Protein AF-A0A2N3V2U6-F1 (afdb_monomer_lite)

Organism: NCBI:txid1179743

InterPro domains:
  IPR002372 Pyrrolo-quinoline quinone repeat domain [PF13360] (75-292)
  IPR002372 Pyrrolo-quinoline quinone repeat domain [PF13360] (339-482)
  IPR002372 Pyrrolo-quinoline quinone repeat domain [PF13360] (602-836)
  IPR011042 Six-bladed beta-propeller, TolB-like [G3DSA:2.120.10.30] (537-797)
  IPR011047 Quinoprotein alcohol dehydrogenase-like superfamily [SSF50998] (42-506)
  IPR015943 WD40/YVTN repeat-like-containing domain superfamily [G3DSA:2.130.10.10] (16-207)
  IPR015943 WD40/YVTN repeat-like-containing domain superfamily [G3DSA:2.130.10.10] (208-458)
  IPR026444 Secretion system, C-terminal sorting domain [PF18962] (1157-1236)
  IPR026444 Secretion system, C-terminal sorting domain [TIGR04183] (1158-1235)
  IPR052918 Motility and Chemotaxis Regulatory Protein [PTHR35580] (22-323)

Structure (mmCIF, N/CA/C/O backbone):
data_AF-A0A2N3V2U6-F1
#
_entry.id   AF-A0A2N3V2U6-F1
#
loop_
_atom_site.group_PDB
_atom_site.id
_atom_site.type_symbol
_atom_site.label_atom_id
_atom_site.label_alt_id
_atom_site.label_comp_id
_atom_site.label_asym_id
_atom_site.label_entity_id
_atom_site.label_seq_id
_atom_site.pdbx_PDB_ins_code
_atom_site.Cartn_x
_atom_site.Cartn_y
_atom_site.Cartn_z
_atom_site.occupancy
_atom_site.B_iso_or_equiv
_atom_site.auth_seq_id
_atom_site.auth_comp_id
_atom_site.auth_asym_id
_atom_site.auth_atom_id
_atom_site.pdbx_PDB_model_num
ATOM 1 N N . MET A 1 1 ? -35.765 56.836 49.026 1.00 32.47 1 MET A N 1
ATOM 2 C CA . MET A 1 1 ? -34.839 57.754 48.319 1.00 32.47 1 MET A CA 1
ATOM 3 C C . MET A 1 1 ? -33.421 57.190 48.395 1.00 32.47 1 MET A C 1
ATOM 5 O O . MET A 1 1 ? -33.052 56.755 49.470 1.00 32.47 1 MET A O 1
ATOM 9 N N . ARG A 1 2 ? -32.666 57.243 47.285 1.00 30.83 2 ARG A N 1
ATOM 10 C CA . ARG A 1 2 ? -31.188 57.360 47.174 1.00 30.83 2 ARG A CA 1
ATOM 11 C C . ARG A 1 2 ? -30.235 56.542 48.094 1.00 30.83 2 ARG A C 1
ATOM 13 O O . ARG A 1 2 ? -29.967 56.979 49.200 1.00 30.83 2 ARG A O 1
ATOM 20 N N . THR A 1 3 ? -29.553 55.554 47.476 1.00 34.44 3 THR A N 1
ATOM 21 C CA . THR A 1 3 ? -28.070 55.298 47.456 1.00 34.44 3 THR A CA 1
ATOM 22 C C . THR A 1 3 ? -27.286 55.060 48.774 1.00 34.44 3 THR A C 1
ATOM 24 O O . THR A 1 3 ? -27.563 55.706 49.770 1.00 34.44 3 THR A O 1
ATOM 27 N N . LYS A 1 4 ? -26.223 54.229 48.843 1.00 34.62 4 LYS A N 1
ATOM 28 C CA . LYS A 1 4 ? -25.172 53.867 47.848 1.00 34.62 4 LYS A CA 1
ATOM 29 C C . LYS A 1 4 ? -24.640 52.411 47.976 1.00 34.62 4 LYS A C 1
ATOM 31 O O . LYS A 1 4 ? -24.655 51.876 49.071 1.00 34.62 4 LYS A O 1
ATOM 36 N N . LEU A 1 5 ? -24.094 51.900 46.854 1.00 33.00 5 LEU A N 1
ATOM 37 C CA . LEU A 1 5 ? -22.935 50.986 46.625 1.00 33.00 5 LEU A CA 1
ATOM 38 C C . LEU A 1 5 ? -22.566 49.916 47.685 1.00 33.00 5 LEU A C 1
ATOM 40 O O . LEU A 1 5 ? -22.300 50.243 48.834 1.00 33.00 5 LEU A O 1
ATOM 44 N N . LEU A 1 6 ? -22.337 48.661 47.271 1.00 26.27 6 LEU A N 1
ATOM 45 C CA . LEU A 1 6 ? -21.017 48.215 46.767 1.00 26.27 6 LEU A CA 1
ATOM 46 C C . LEU A 1 6 ? -21.095 47.229 45.572 1.00 26.27 6 LEU A C 1
ATOM 48 O O . LEU A 1 6 ? -22.148 46.660 45.306 1.00 26.27 6 LEU A O 1
ATOM 52 N N . TYR A 1 7 ? -19.977 47.042 44.858 1.00 30.38 7 TYR A N 1
ATOM 53 C CA . TYR A 1 7 ? -19.831 46.129 43.707 1.00 30.38 7 TYR A CA 1
ATOM 54 C C . TYR A 1 7 ? -19.335 44.732 44.120 1.00 30.38 7 TYR A C 1
ATOM 56 O O . TYR A 1 7 ? -18.479 44.624 44.995 1.00 30.38 7 TYR A O 1
ATOM 64 N N . ALA A 1 8 ? -19.755 43.705 43.377 1.00 27.91 8 ALA A N 1
ATOM 65 C CA . ALA A 1 8 ? -18.976 42.490 43.123 1.00 27.91 8 ALA A CA 1
ATOM 66 C C . ALA A 1 8 ? -19.358 41.938 41.736 1.00 27.91 8 ALA A C 1
ATOM 68 O O . ALA A 1 8 ? -20.542 41.790 41.440 1.00 27.91 8 ALA A O 1
ATOM 69 N N . ILE A 1 9 ? -18.366 41.679 40.880 1.00 31.41 9 ILE A N 1
ATOM 70 C CA . ILE A 1 9 ? -18.543 41.028 39.571 1.00 31.41 9 ILE A CA 1
ATOM 71 C C . ILE A 1 9 ? -18.259 39.539 39.765 1.00 31.41 9 ILE A C 1
ATOM 73 O O . ILE A 1 9 ? -17.283 39.194 40.430 1.00 31.41 9 ILE A O 1
ATOM 77 N N . LEU A 1 10 ? -19.091 38.670 39.193 1.00 28.92 10 LEU A N 1
ATOM 78 C CA . LEU A 1 10 ? -18.925 37.220 39.280 1.00 28.92 10 LEU A CA 1
ATOM 79 C C . LEU A 1 10 ? -18.658 36.676 37.872 1.00 28.92 10 LEU A C 1
ATOM 81 O O . LEU A 1 10 ? -19.536 36.697 37.013 1.00 28.92 10 LEU A O 1
ATOM 85 N N . LEU A 1 11 ? -17.407 36.278 37.632 1.00 30.20 11 LEU A N 1
ATOM 86 C CA . LEU A 1 11 ? -16.951 35.691 36.373 1.00 30.20 11 LEU A CA 1
ATOM 87 C C . LEU A 1 11 ? -17.490 34.263 36.230 1.00 30.20 11 LEU A C 1
ATOM 89 O O . LEU A 1 11 ? -17.385 33.463 37.159 1.00 30.20 11 LEU A O 1
ATOM 93 N N . LEU A 1 12 ? -18.024 33.947 35.051 1.00 33.03 12 LEU A N 1
ATOM 94 C CA . LEU A 1 12 ? -18.323 32.577 34.644 1.00 33.03 12 LEU A CA 1
ATOM 95 C C . LEU A 1 12 ? -17.050 31.944 34.076 1.00 33.03 12 LEU A C 1
ATOM 97 O O . LEU A 1 12 ? -16.563 32.376 33.035 1.00 33.03 12 LEU A O 1
ATOM 101 N N . TYR A 1 13 ? -16.539 30.915 34.750 1.00 27.66 13 TYR A N 1
ATOM 102 C CA . TYR A 1 13 ? -15.592 29.972 34.156 1.00 27.66 13 TYR A CA 1
ATOM 103 C C . TYR A 1 13 ? -16.374 28.885 33.404 1.00 27.66 13 TYR A C 1
ATOM 105 O O . TYR A 1 13 ? -17.252 28.264 34.012 1.00 27.66 13 TYR A O 1
ATOM 113 N N . PRO A 1 14 ? -16.050 28.592 32.134 1.00 33.12 14 PRO A N 1
ATOM 114 C CA . PRO A 1 14 ? -16.357 27.299 31.541 1.00 33.12 14 PRO A CA 1
ATOM 115 C C . PRO A 1 14 ? -15.499 26.228 32.228 1.00 33.12 14 PRO A C 1
ATOM 117 O O . PRO A 1 14 ? -14.297 26.419 32.409 1.00 33.12 14 PRO A O 1
ATOM 120 N N . PHE A 1 15 ? -16.096 25.094 32.590 1.00 29.28 15 PHE A N 1
ATOM 121 C CA . PHE A 1 15 ? -15.327 23.887 32.891 1.00 29.28 15 PHE A CA 1
ATOM 122 C C . PHE A 1 15 ? -14.980 23.210 31.563 1.00 29.28 15 PHE A C 1
ATOM 124 O O . PHE A 1 15 ? -15.815 22.510 30.994 1.00 29.28 15 PHE A O 1
ATOM 131 N N . SER A 1 16 ? -13.761 23.423 31.067 1.00 28.36 16 SER A N 1
ATOM 132 C CA . SER A 1 16 ? -13.222 22.612 29.976 1.00 28.36 16 SER A CA 1
ATOM 133 C C . SER A 1 16 ? -12.983 21.195 30.493 1.00 28.36 16 SER A C 1
ATOM 135 O O . SER A 1 16 ? -12.121 20.978 31.345 1.00 28.36 16 SER A O 1
ATOM 137 N N . ILE A 1 17 ? -13.756 20.231 29.996 1.00 29.88 17 ILE A N 1
ATOM 138 C CA . ILE A 1 17 ? -13.429 18.813 30.149 1.00 29.88 17 ILE A CA 1
ATOM 139 C C . ILE A 1 17 ? -12.350 18.523 29.109 1.00 29.88 17 ILE A C 1
ATOM 141 O O . ILE A 1 17 ? -12.612 18.630 27.915 1.00 29.88 17 ILE A O 1
ATOM 145 N N . ALA A 1 18 ? -11.138 18.200 29.558 1.00 30.19 18 ALA A N 1
ATOM 146 C CA . ALA A 1 18 ? -10.082 17.758 28.658 1.00 30.19 18 ALA A CA 1
ATOM 147 C C . ALA A 1 18 ? -10.490 16.417 28.031 1.00 30.19 18 ALA A C 1
ATOM 149 O O . ALA A 1 18 ? -10.764 15.456 28.756 1.00 30.19 18 ALA A O 1
ATOM 150 N N . ALA A 1 19 ? -10.537 16.356 26.700 1.00 30.28 19 ALA A N 1
ATOM 151 C CA . ALA A 1 19 ? -10.634 15.087 25.995 1.00 30.28 19 ALA A CA 1
ATOM 152 C C . ALA A 1 19 ? -9.343 14.300 26.248 1.00 30.28 19 ALA A C 1
ATOM 154 O O . ALA A 1 19 ? -8.246 14.840 26.110 1.00 30.28 19 ALA A O 1
ATOM 155 N N . LEU A 1 20 ? -9.463 13.038 26.656 1.00 35.00 20 LEU A N 1
ATOM 156 C CA . LEU A 1 20 ? -8.298 12.176 26.792 1.00 35.00 20 LEU A CA 1
ATOM 157 C C . LEU A 1 20 ? -7.776 11.828 25.401 1.00 35.00 20 LEU A C 1
ATOM 159 O O . LEU A 1 20 ? -8.516 11.317 24.564 1.00 35.00 20 LEU A O 1
ATOM 163 N N . ALA A 1 21 ? -6.489 12.097 25.207 1.00 39.59 21 ALA A N 1
ATOM 164 C CA . ALA A 1 21 ? -5.657 11.530 24.161 1.00 39.59 21 ALA A CA 1
ATOM 165 C C . ALA A 1 21 ? -5.968 10.039 23.970 1.00 39.59 21 ALA A C 1
ATOM 167 O O . ALA A 1 21 ? -5.647 9.221 24.832 1.00 39.59 21 ALA A O 1
ATOM 168 N N . GLN A 1 22 ? -6.655 9.709 22.879 1.00 54.91 22 GLN A N 1
ATOM 169 C CA . GLN A 1 22 ? -7.176 8.368 22.668 1.00 54.91 22 GLN A CA 1
ATOM 170 C C . GLN A 1 22 ? -6.074 7.492 22.076 1.00 54.91 22 GLN A C 1
ATOM 172 O O . GLN A 1 22 ? -5.591 7.785 20.993 1.00 54.91 22 GLN A O 1
ATOM 177 N N . GLN A 1 23 ? -5.663 6.495 22.862 1.00 54.84 23 GLN A N 1
ATOM 178 C CA . GLN A 1 23 ? -4.362 5.823 22.816 1.00 54.84 23 GLN A CA 1
ATOM 179 C C . GLN A 1 23 ? -4.480 4.310 22.548 1.00 54.84 23 GLN A C 1
ATOM 181 O O . GLN A 1 23 ? -5.476 3.701 22.939 1.00 54.84 23 GLN A O 1
ATOM 186 N N . PRO A 1 24 ? -3.441 3.655 22.012 1.00 66.06 24 PRO A N 1
ATOM 187 C CA . PRO A 1 24 ? -3.472 2.249 21.633 1.00 66.06 24 PRO A CA 1
ATOM 188 C C . PRO A 1 24 ? -2.778 1.289 22.653 1.00 66.06 24 PRO A C 1
ATOM 190 O O . PRO A 1 24 ? -1.621 1.509 22.982 1.00 66.06 24 PRO A O 1
ATOM 193 N N . THR A 1 25 ? -3.408 0.177 23.129 1.00 71.94 25 THR A N 1
ATOM 194 C CA . THR A 1 25 ? -2.776 -0.924 23.951 1.00 71.94 25 THR A CA 1
ATOM 195 C C . THR A 1 25 ? -3.324 -2.378 23.697 1.00 71.94 25 THR A C 1
ATOM 197 O O . THR A 1 25 ? -4.489 -2.521 23.344 1.00 71.94 25 THR A O 1
ATOM 200 N N . LEU A 1 26 ? -2.493 -3.431 23.887 1.00 73.00 26 LEU A N 1
ATOM 201 C CA . LEU A 1 26 ? -2.241 -4.643 23.035 1.00 73.00 26 LEU A CA 1
ATOM 202 C C . LEU A 1 26 ? -2.974 -6.026 23.242 1.00 73.00 26 LEU A C 1
ATOM 204 O O . LEU A 1 26 ? -3.351 -6.357 24.363 1.00 73.00 26 LEU A O 1
ATOM 208 N N . GLU A 1 27 ? -3.008 -6.870 22.173 1.00 67.12 27 GLU A N 1
ATOM 209 C CA . GLU A 1 27 ? -3.301 -8.338 22.035 1.00 67.12 27 GLU A CA 1
ATOM 210 C C . GLU A 1 27 ? -2.252 -9.173 21.167 1.00 67.12 27 GLU A C 1
ATOM 212 O O . GLU A 1 27 ? -1.100 -9.268 21.588 1.00 67.12 27 GLU A O 1
ATOM 217 N N . TRP A 1 28 ? -2.593 -9.844 20.027 1.00 69.81 28 TRP A N 1
ATOM 218 C CA . TRP A 1 28 ? -1.894 -11.038 19.398 1.00 69.81 28 TRP A CA 1
ATOM 219 C C . TRP A 1 28 ? -1.061 -10.826 18.071 1.00 69.81 28 TRP A C 1
ATOM 221 O O . TRP A 1 28 ? -0.651 -9.707 17.878 1.00 69.81 28 TRP A O 1
ATOM 231 N N . ALA A 1 29 ? -0.612 -11.829 17.256 1.00 71.00 29 ALA A N 1
ATOM 232 C CA . ALA A 1 29 ? 0.857 -12.025 17.032 1.00 71.00 29 ALA A CA 1
ATOM 233 C C . ALA A 1 29 ? 1.456 -12.966 15.876 1.00 71.00 29 ALA A C 1
ATOM 235 O O . ALA A 1 29 ? 0.794 -13.930 15.509 1.00 71.00 29 ALA A O 1
ATOM 236 N N . LYS A 1 30 ? 2.733 -12.818 15.382 1.00 78.06 30 LYS A N 1
ATOM 237 C CA . LYS A 1 30 ? 3.588 -13.783 14.537 1.00 78.06 30 LYS A CA 1
ATOM 238 C C . LYS A 1 30 ? 5.146 -14.172 15.060 1.00 78.06 30 LYS A C 1
ATOM 240 O O . LYS A 1 30 ? 5.658 -13.149 15.484 1.00 78.06 30 LYS A O 1
ATOM 245 N N . SER A 1 31 ? 6.026 -15.305 15.292 1.00 69.75 31 SER A N 1
ATOM 246 C CA . SER A 1 31 ? 6.565 -16.862 15.319 1.00 69.75 31 SER A CA 1
ATOM 247 C C . SER A 1 31 ? 6.889 -18.058 14.148 1.00 69.75 31 SER A C 1
ATOM 249 O O . SER A 1 31 ? 7.080 -19.174 14.626 1.00 69.75 31 SER A O 1
ATOM 251 N N . TYR A 1 32 ? 6.848 -17.908 12.750 1.00 70.19 32 TYR A N 1
ATOM 252 C CA . TYR A 1 32 ? 6.588 -18.583 11.318 1.00 70.19 32 TYR A CA 1
ATOM 253 C C . TYR A 1 32 ? 7.776 -18.104 10.161 1.00 70.19 32 TYR A C 1
ATOM 255 O O . TYR A 1 32 ? 7.405 -17.260 9.347 1.00 70.19 32 TYR A O 1
ATOM 263 N N . GLU A 1 33 ? 9.065 -18.561 9.882 1.00 65.25 33 GLU A N 1
ATOM 264 C CA . GLU A 1 33 ? 10.047 -18.044 8.760 1.00 65.25 33 GLU A CA 1
ATOM 265 C C . GLU A 1 33 ? 10.542 -19.062 7.609 1.00 65.25 33 GLU A C 1
ATOM 267 O O . GLU A 1 33 ? 9.685 -19.719 7.008 1.00 65.25 33 GLU A O 1
ATOM 272 N N . GLY A 1 34 ? 11.868 -19.155 7.216 1.00 57.78 34 GLY A N 1
ATOM 273 C CA . GLY A 1 34 ? 12.593 -19.916 6.118 1.00 57.78 34 GLY A CA 1
ATOM 274 C C . GLY A 1 34 ? 13.482 -21.196 6.436 1.00 57.78 34 GLY A C 1
ATOM 275 O O . GLY A 1 34 ? 13.294 -21.750 7.496 1.00 57.78 34 GLY A O 1
ATOM 276 N N . VAL A 1 35 ? 14.448 -21.689 5.580 1.00 49.59 35 VAL A N 1
ATOM 277 C CA . VAL A 1 35 ? 15.448 -22.868 5.590 1.00 49.59 35 VAL A CA 1
ATOM 278 C C . VAL A 1 35 ? 17.100 -22.792 5.529 1.00 49.59 35 VAL A C 1
ATOM 280 O O . VAL A 1 35 ? 17.682 -23.790 5.941 1.00 49.59 35 VAL A O 1
ATOM 283 N N . SER A 1 36 ? 17.932 -21.767 5.120 1.00 53.72 36 SER A N 1
ATOM 284 C CA . SER A 1 36 ? 19.417 -21.447 5.417 1.00 53.72 36 SER A CA 1
ATOM 285 C C . SER A 1 36 ? 19.974 -19.922 5.361 1.00 53.72 36 SER A C 1
ATOM 287 O O . SER A 1 36 ? 19.625 -19.196 4.449 1.00 53.72 36 SER A O 1
ATOM 289 N N . THR A 1 37 ? 20.797 -19.370 6.312 1.00 49.12 37 THR A N 1
ATOM 290 C CA . THR A 1 37 ? 20.659 -17.991 6.993 1.00 49.12 37 THR A CA 1
ATOM 291 C C . THR A 1 37 ? 21.522 -16.726 6.529 1.00 49.12 37 THR A C 1
ATOM 293 O O . THR A 1 37 ? 22.586 -16.528 7.126 1.00 49.12 37 THR A O 1
ATOM 296 N N . THR A 1 38 ? 21.125 -15.776 5.628 1.00 61.03 38 THR A N 1
ATOM 297 C CA . THR A 1 38 ? 21.815 -14.426 5.432 1.00 61.03 38 THR A CA 1
ATOM 298 C C . THR A 1 38 ? 20.922 -13.196 5.043 1.00 61.03 38 THR A C 1
ATOM 300 O O . THR A 1 38 ? 19.708 -13.319 5.153 1.00 61.03 38 THR A O 1
ATOM 303 N N . HIS A 1 39 ? 21.519 -11.999 4.761 1.00 67.94 39 HIS A N 1
ATOM 304 C CA . HIS A 1 39 ? 21.010 -10.595 4.915 1.00 67.94 39 HIS A CA 1
ATOM 305 C C . HIS A 1 39 ? 19.947 -10.057 3.954 1.00 67.94 39 HIS A C 1
ATOM 307 O O . HIS A 1 39 ? 20.121 -10.133 2.745 1.00 67.94 39 HIS A O 1
ATOM 313 N N . ASP A 1 40 ? 18.973 -9.295 4.447 1.00 66.94 40 ASP A N 1
ATOM 314 C CA . ASP A 1 40 ? 17.716 -9.354 3.730 1.00 66.94 40 ASP A CA 1
ATOM 315 C C . ASP A 1 40 ? 16.849 -8.101 3.705 1.00 66.94 40 ASP A C 1
ATOM 317 O O . ASP A 1 40 ? 15.816 -8.074 4.323 1.00 66.94 40 ASP A O 1
ATOM 321 N N . TYR A 1 41 ? 17.158 -7.103 2.888 1.00 70.38 41 TYR A N 1
ATOM 322 C CA . TYR A 1 41 ? 16.619 -5.734 2.956 1.00 70.38 41 TYR A CA 1
ATOM 323 C C . TYR A 1 41 ? 15.116 -5.459 2.720 1.00 70.38 41 TYR A C 1
ATOM 325 O O . TYR A 1 41 ? 14.697 -4.354 3.035 1.00 70.38 41 TYR A O 1
ATOM 333 N N . ALA A 1 42 ? 14.303 -6.421 2.291 1.00 63.53 42 ALA A N 1
ATOM 334 C CA . ALA A 1 42 ? 12.983 -6.710 2.875 1.00 63.53 42 ALA A CA 1
ATOM 335 C C . ALA A 1 42 ? 11.690 -6.016 2.480 1.00 63.53 42 ALA A C 1
ATOM 337 O O . ALA A 1 42 ? 10.860 -5.608 3.292 1.00 63.53 42 ALA A O 1
ATOM 338 N N . LYS A 1 43 ? 11.437 -5.910 1.202 1.00 64.38 43 LYS A N 1
ATOM 339 C CA . LYS A 1 43 ? 10.637 -4.798 0.761 1.00 64.38 43 LYS A CA 1
ATOM 340 C C . LYS A 1 43 ? 9.202 -5.218 0.352 1.00 64.38 43 LYS A C 1
ATOM 342 O O . LYS A 1 43 ? 9.000 -5.433 -0.833 1.00 64.38 43 LYS A O 1
ATOM 347 N N . ALA A 1 44 ? 8.273 -5.233 1.354 1.00 63.84 44 ALA A N 1
ATOM 348 C CA . ALA A 1 44 ? 6.789 -4.958 1.379 1.00 63.84 44 ALA A CA 1
ATOM 349 C C . ALA A 1 44 ? 5.593 -5.986 1.230 1.00 63.84 44 ALA A C 1
ATOM 351 O O . ALA A 1 44 ? 5.734 -7.122 0.855 1.00 63.84 44 ALA A O 1
ATOM 352 N N . ILE A 1 45 ? 4.361 -5.527 1.551 1.00 61.62 45 ILE A N 1
ATOM 353 C CA . ILE A 1 45 ? 2.934 -6.051 1.734 1.00 61.62 45 ILE A CA 1
ATOM 354 C C . ILE A 1 45 ? 2.091 -6.942 0.704 1.00 61.62 45 ILE A C 1
ATOM 356 O O . ILE A 1 45 ? 2.598 -7.970 0.266 1.00 61.62 45 ILE A O 1
ATOM 360 N N . ALA A 1 46 ? 0.744 -6.792 0.420 1.00 65.81 46 ALA A N 1
ATOM 361 C CA . ALA A 1 46 ? 0.007 -5.793 -0.449 1.00 65.81 46 ALA A CA 1
ATOM 362 C C . ALA A 1 46 ? -1.544 -5.875 -0.605 1.00 65.81 46 ALA A C 1
ATOM 364 O O . ALA A 1 46 ? -2.013 -6.936 -0.982 1.00 65.81 46 ALA A O 1
ATOM 365 N N . VAL A 1 47 ? -2.305 -4.790 -0.349 1.00 60.53 47 VAL A N 1
ATOM 366 C CA . VAL A 1 47 ? -3.700 -4.729 0.209 1.00 60.53 47 VAL A CA 1
ATOM 367 C C . VAL A 1 47 ? -4.866 -4.967 -0.775 1.00 60.53 47 VAL A C 1
ATOM 369 O O . VAL A 1 47 ? -4.552 -5.322 -1.890 1.00 60.53 47 VAL A O 1
ATOM 372 N N . ASP A 1 48 ? -6.147 -5.012 -0.338 1.00 51.16 48 ASP A N 1
ATOM 373 C CA . ASP A 1 48 ? -7.329 -5.586 -1.045 1.00 51.16 48 ASP A CA 1
ATOM 374 C C . ASP A 1 48 ? -8.642 -5.378 -0.205 1.00 51.16 48 ASP A C 1
ATOM 376 O O . ASP A 1 48 ? -8.618 -4.629 0.770 1.00 51.16 48 ASP A O 1
ATOM 380 N N . ALA A 1 49 ? -9.729 -6.111 -0.480 1.00 51.00 49 ALA A N 1
ATOM 381 C CA . ALA A 1 49 ? -10.984 -6.303 0.279 1.00 51.00 49 ALA A CA 1
ATOM 382 C C . ALA A 1 49 ? -10.861 -6.951 1.703 1.00 51.00 49 ALA A C 1
ATOM 384 O O . ALA A 1 49 ? -9.964 -6.645 2.450 1.00 51.00 49 ALA A O 1
ATOM 385 N N . GLN A 1 50 ? -11.744 -7.828 2.206 1.00 51.22 50 GLN A N 1
ATOM 386 C CA . GLN A 1 50 ? -11.969 -7.996 3.676 1.00 51.22 50 GLN A CA 1
ATOM 387 C C . GLN A 1 50 ? -10.879 -8.674 4.602 1.00 51.22 50 GLN A C 1
ATOM 389 O O . GLN A 1 50 ? -11.071 -9.799 5.078 1.00 51.22 50 GLN A O 1
ATOM 394 N N . GLY A 1 51 ? -9.793 -7.969 4.992 1.00 48.31 51 GLY A N 1
ATOM 395 C CA . GLY A 1 51 ? -8.914 -8.215 6.185 1.00 48.31 51 GLY A CA 1
ATOM 396 C C . GLY A 1 51 ? -7.394 -8.619 6.085 1.00 48.31 51 GLY A C 1
ATOM 397 O O . GLY A 1 51 ? -6.596 -8.165 6.913 1.00 48.31 51 GLY A O 1
ATOM 398 N N . ASN A 1 52 ? -7.027 -9.528 5.157 1.00 56.34 52 ASN A N 1
ATOM 399 C CA . ASN A 1 52 ? -5.856 -10.448 4.970 1.00 56.34 52 ASN A CA 1
ATOM 400 C C . ASN A 1 52 ? -4.491 -10.400 5.780 1.00 56.34 52 ASN A C 1
ATOM 402 O O . ASN A 1 52 ? -4.509 -10.915 6.894 1.00 56.34 52 ASN A O 1
ATOM 406 N N . SER A 1 53 ? -3.257 -10.107 5.273 1.00 52.31 53 SER A N 1
ATOM 407 C CA . SER A 1 53 ? -1.956 -10.565 5.937 1.00 52.31 53 SER A CA 1
ATOM 408 C C . SER A 1 53 ? -0.520 -10.785 5.263 1.00 52.31 53 SER A C 1
ATOM 410 O O . SER A 1 53 ? 0.371 -11.204 5.977 1.00 52.31 53 SER A O 1
ATOM 412 N N . TYR A 1 54 ? -0.185 -10.605 3.980 1.00 67.81 54 TYR A N 1
ATOM 413 C CA . TYR A 1 54 ? 1.011 -11.055 3.240 1.00 67.81 54 TYR A CA 1
ATOM 414 C C . TYR A 1 54 ? 2.291 -10.274 3.542 1.00 67.81 54 TYR A C 1
ATOM 416 O O . TYR A 1 54 ? 2.640 -9.275 2.927 1.00 67.81 54 TYR A O 1
ATOM 424 N N . VAL A 1 55 ? 3.079 -10.874 4.414 1.00 57.38 55 VAL A N 1
ATOM 425 C CA . VAL A 1 55 ? 4.295 -10.345 5.013 1.00 57.38 55 VAL A CA 1
ATOM 426 C C . VAL A 1 55 ? 5.622 -10.172 4.116 1.00 57.38 55 VAL A C 1
ATOM 428 O O . VAL A 1 55 ? 6.691 -10.397 4.669 1.00 57.38 55 VAL A O 1
ATOM 431 N N . LEU A 1 56 ? 5.661 -9.756 2.813 1.00 76.12 56 LEU A N 1
ATOM 432 C CA . LEU A 1 56 ? 6.754 -9.883 1.763 1.00 76.12 56 LEU A CA 1
ATOM 433 C C . LEU A 1 56 ? 8.079 -9.083 1.786 1.00 76.12 56 LEU A C 1
ATOM 435 O O . LEU A 1 56 ? 8.044 -7.879 1.926 1.00 76.12 56 LEU A O 1
ATOM 439 N N . GLY A 1 57 ? 9.261 -9.698 1.537 1.00 65.25 57 GLY A N 1
ATOM 440 C CA . GLY A 1 57 ? 10.426 -8.923 1.047 1.00 65.25 57 GLY A CA 1
ATOM 441 C C . GLY A 1 57 ? 11.946 -9.321 1.007 1.00 65.25 57 GLY A C 1
ATOM 442 O O . GLY A 1 57 ? 12.599 -8.494 0.383 1.00 65.25 57 GLY A O 1
ATOM 443 N N . ASN A 1 58 ? 12.592 -10.397 1.551 1.00 78.38 58 ASN A N 1
ATOM 444 C CA . ASN A 1 58 ? 14.041 -10.694 1.191 1.00 78.38 58 ASN A CA 1
ATOM 445 C C . ASN A 1 58 ? 14.833 -12.073 1.329 1.00 78.38 58 ASN A C 1
ATOM 447 O O . ASN A 1 58 ? 15.525 -12.481 0.417 1.00 78.38 58 ASN A O 1
ATOM 451 N N . SER A 1 59 ? 14.847 -12.761 2.466 1.00 74.38 59 SER A N 1
ATOM 452 C CA . SER A 1 59 ? 14.678 -14.196 2.806 1.00 74.38 59 SER A CA 1
ATOM 453 C C . SER A 1 59 ? 15.639 -15.459 2.782 1.00 74.38 59 SER A C 1
ATOM 455 O O . SER A 1 59 ? 15.136 -16.549 2.593 1.00 74.38 59 SER A O 1
ATOM 457 N N . GLY A 1 60 ? 16.959 -15.501 3.007 1.00 67.25 60 GLY A N 1
ATOM 458 C CA . GLY A 1 60 ? 17.797 -16.770 3.200 1.00 67.25 60 GLY A CA 1
ATOM 459 C C . GLY A 1 60 ? 17.882 -17.966 2.153 1.00 67.25 60 GLY A C 1
ATOM 460 O O . GLY A 1 60 ? 16.904 -18.558 1.732 1.00 67.25 60 GLY A O 1
ATOM 461 N N . VAL A 1 61 ? 19.097 -18.438 1.818 1.00 63.25 61 VAL A N 1
ATOM 462 C CA . VAL A 1 61 ? 19.593 -19.782 1.384 1.00 63.25 61 VAL A CA 1
ATOM 463 C C . VAL A 1 61 ? 21.138 -19.851 1.405 1.00 63.25 61 VAL A C 1
ATOM 465 O O . VAL A 1 61 ? 21.620 -20.550 2.294 1.00 63.25 61 VAL A O 1
ATOM 468 N N . GLY A 1 62 ? 21.834 -19.184 0.407 1.00 56.56 62 GLY A N 1
ATOM 469 C CA . GLY A 1 62 ? 24.381 -18.047 -0.269 1.00 56.56 62 GLY A CA 1
ATOM 470 C C . GLY A 1 62 ? 25.366 -17.044 0.505 1.00 56.56 62 GLY A C 1
ATOM 471 O O . GLY A 1 62 ? 25.816 -17.274 1.621 1.00 56.56 62 GLY A O 1
ATOM 472 N N . ASP A 1 63 ? 25.829 -16.009 -0.203 1.00 48.12 63 ASP A N 1
ATOM 473 C CA . ASP A 1 63 ? 26.555 -14.799 0.235 1.00 48.12 63 ASP A CA 1
ATOM 474 C C . ASP A 1 63 ? 26.251 -13.793 -0.894 1.00 48.12 63 ASP A C 1
ATOM 476 O O . ASP A 1 63 ? 26.448 -14.157 -2.049 1.00 48.12 63 ASP A O 1
ATOM 480 N N . TYR A 1 64 ? 25.735 -12.587 -0.625 1.00 50.47 64 TYR A N 1
ATOM 481 C CA . TYR A 1 64 ? 25.364 -11.594 -1.669 1.00 50.47 64 TYR A CA 1
ATOM 482 C C . TYR A 1 64 ? 24.409 -12.114 -2.773 1.00 50.47 64 TYR A C 1
ATOM 484 O O . TYR A 1 64 ? 24.456 -11.664 -3.913 1.00 50.47 64 TYR A O 1
ATOM 492 N N . MET A 1 65 ? 23.555 -13.093 -2.459 1.00 55.22 65 MET A N 1
ATOM 493 C CA . MET A 1 65 ? 22.833 -13.906 -3.449 1.00 55.22 65 MET A CA 1
ATOM 494 C C . MET A 1 65 ? 21.481 -14.371 -2.894 1.00 55.22 65 MET A C 1
ATOM 496 O O . MET A 1 65 ? 21.445 -15.301 -2.103 1.00 55.22 65 MET A O 1
ATOM 500 N N . TYR A 1 66 ? 20.355 -13.773 -3.267 1.00 66.00 66 TYR A N 1
ATOM 501 C CA . TYR A 1 66 ? 19.215 -13.555 -2.358 1.00 66.00 66 TYR A CA 1
ATOM 502 C C . TYR A 1 66 ? 17.722 -14.132 -2.537 1.00 66.00 66 TYR A C 1
ATOM 504 O O . TYR A 1 66 ? 16.936 -13.630 -1.782 1.00 66.00 66 TYR A O 1
ATOM 512 N N . LYS A 1 67 ? 17.271 -15.120 -3.392 1.00 67.56 67 LYS A N 1
ATOM 513 C CA . LYS A 1 67 ? 15.891 -15.531 -3.961 1.00 67.56 67 LYS A CA 1
ATOM 514 C C . LYS A 1 67 ? 14.610 -14.626 -3.791 1.00 67.56 67 LYS A C 1
ATOM 516 O O . LYS A 1 67 ? 14.709 -13.710 -3.031 1.00 67.56 67 LYS A O 1
ATOM 521 N N . MET A 1 68 ? 13.440 -14.733 -4.485 1.00 74.38 68 MET A N 1
ATOM 522 C CA . MET A 1 68 ? 12.245 -13.866 -4.157 1.00 74.38 68 MET A CA 1
ATOM 523 C C . MET A 1 68 ? 10.804 -14.385 -4.072 1.00 74.38 68 MET A C 1
ATOM 525 O O . MET A 1 68 ? 10.131 -14.659 -5.046 1.00 74.38 68 MET A O 1
ATOM 529 N N . THR A 1 69 ? 10.180 -14.320 -2.916 1.00 76.31 69 THR A N 1
ATOM 530 C CA . THR A 1 69 ? 8.788 -14.737 -2.726 1.00 76.31 69 THR A CA 1
ATOM 531 C C . THR A 1 69 ? 7.732 -13.637 -2.752 1.00 76.31 69 THR A C 1
ATOM 533 O O . THR A 1 69 ? 8.027 -12.472 -2.544 1.00 76.31 69 THR A O 1
ATOM 536 N N . THR A 1 70 ? 6.478 -14.091 -2.780 1.00 70.31 70 THR A N 1
ATOM 537 C CA . THR A 1 70 ? 5.325 -13.600 -2.018 1.00 70.31 70 THR A CA 1
ATOM 538 C C . THR A 1 70 ? 4.566 -14.700 -1.252 1.00 70.31 70 THR A C 1
ATOM 540 O O . THR A 1 70 ? 4.443 -15.842 -1.667 1.00 70.31 70 THR A O 1
ATOM 543 N N . MET A 1 71 ? 4.168 -14.366 -0.035 1.00 76.12 71 MET A N 1
ATOM 544 C CA . MET A 1 71 ? 3.535 -15.106 1.082 1.00 76.12 71 MET A CA 1
ATOM 545 C C . MET A 1 71 ? 2.011 -15.120 1.058 1.00 76.12 71 MET A C 1
ATOM 547 O O . MET A 1 71 ? 1.380 -14.314 0.382 1.00 76.12 71 MET A O 1
ATOM 551 N N . LYS A 1 72 ? 1.432 -16.115 1.750 1.00 79.75 72 LYS A N 1
ATOM 552 C CA . LYS A 1 72 ? 0.191 -16.761 1.331 1.00 79.75 72 LYS A CA 1
ATOM 553 C C . LYS A 1 72 ? -0.460 -17.639 2.402 1.00 79.75 72 LYS A C 1
ATOM 555 O O . LYS A 1 72 ? -0.072 -18.792 2.596 1.00 79.75 72 LYS A O 1
ATOM 560 N N . TYR A 1 73 ? -1.528 -17.129 3.008 1.00 62.47 73 TYR A N 1
ATOM 561 C CA . TYR A 1 73 ? -2.528 -17.931 3.725 1.00 62.47 73 TYR A CA 1
ATOM 562 C C . TYR A 1 73 ? -3.939 -17.752 3.104 1.00 62.47 73 TYR A C 1
ATOM 564 O O . TYR A 1 73 ? -4.123 -16.922 2.211 1.00 62.47 73 TYR A O 1
ATOM 572 N N . SER A 1 74 ? -4.945 -18.461 3.629 1.00 57.81 74 SER A N 1
ATOM 573 C CA . SER A 1 74 ? -6.382 -18.299 3.338 1.00 57.81 74 SER A CA 1
ATOM 574 C C . SER A 1 74 ? -7.072 -17.231 4.234 1.00 57.81 74 SER A C 1
ATOM 576 O O . SER A 1 74 ? -6.490 -16.883 5.256 1.00 57.81 74 SER A O 1
ATOM 578 N N . PRO A 1 75 ? -8.251 -16.659 3.879 1.00 63.03 75 PRO A N 1
ATOM 579 C CA . PRO A 1 75 ? -8.852 -15.520 4.609 1.00 63.03 75 PRO A CA 1
ATOM 580 C C . PRO A 1 75 ? -9.460 -15.623 6.035 1.00 63.03 75 PRO A C 1
ATOM 582 O O . PRO A 1 75 ? -9.336 -14.662 6.780 1.00 63.03 75 PRO A O 1
ATOM 585 N N . SER A 1 76 ? -10.204 -16.601 6.566 1.00 58.38 76 SER A N 1
ATOM 586 C CA . SER A 1 76 ? -10.504 -18.012 6.271 1.00 58.38 76 SER A CA 1
ATOM 587 C C . SER A 1 76 ? -9.313 -18.975 6.341 1.00 58.38 76 SER A C 1
ATOM 589 O O . SER A 1 76 ? -9.294 -20.034 5.717 1.00 58.38 76 SER A O 1
ATOM 591 N N . GLY A 1 77 ? -8.330 -18.596 7.154 1.00 50.91 77 GLY A N 1
ATOM 592 C CA . GLY A 1 77 ? -7.057 -19.259 7.414 1.00 50.91 77 GLY A CA 1
ATOM 593 C C . GLY A 1 77 ? -6.053 -18.191 7.852 1.00 50.91 77 GLY A C 1
ATOM 594 O O . GLY A 1 77 ? -6.434 -17.080 8.199 1.00 50.91 77 GLY A O 1
ATOM 595 N N . GLU A 1 78 ? -4.751 -18.413 7.903 1.00 74.06 78 GLU A N 1
ATOM 596 C CA . GLU A 1 78 ? -3.961 -19.651 7.978 1.00 74.06 78 GLU A CA 1
ATOM 597 C C . GLU A 1 78 ? -3.971 -20.639 6.788 1.00 74.06 78 GLU A C 1
ATOM 599 O O . GLU A 1 78 ? -4.492 -20.357 5.714 1.00 74.06 78 GLU A O 1
ATOM 604 N N . LEU A 1 79 ? -3.209 -21.726 6.911 1.00 76.38 79 LEU A N 1
ATOM 605 C CA . LEU A 1 79 ? -1.809 -21.800 6.449 1.00 76.38 79 LEU A CA 1
ATOM 606 C C . LEU A 1 79 ? -1.535 -23.262 5.999 1.00 76.38 79 LEU A C 1
ATOM 608 O O . LEU A 1 79 ? -1.590 -24.130 6.859 1.00 76.38 79 LEU A O 1
ATOM 612 N N . LEU A 1 80 ? -1.344 -23.596 4.704 1.00 70.56 80 LEU A N 1
ATOM 613 C CA . LEU A 1 80 ? -1.450 -25.021 4.270 1.00 70.56 80 LEU A CA 1
ATOM 614 C C . LEU A 1 80 ? -0.705 -25.530 2.993 1.00 70.56 80 LEU A C 1
ATOM 616 O O . LEU A 1 80 ? -1.006 -26.642 2.553 1.00 70.56 80 LEU A O 1
ATOM 620 N N . TRP A 1 81 ? 0.191 -24.776 2.333 1.00 75.44 81 TRP A N 1
ATOM 621 C CA . TRP A 1 81 ? 0.511 -25.005 0.896 1.00 75.44 81 TRP A CA 1
ATOM 622 C C . TRP A 1 81 ? 1.982 -25.337 0.538 1.00 75.44 81 TRP A C 1
ATOM 624 O O . TRP A 1 81 ? 2.665 -26.010 1.306 1.00 75.44 81 TRP A O 1
ATOM 634 N N . SER A 1 82 ? 2.426 -25.054 -0.699 1.00 70.81 82 SER A N 1
ATOM 635 C CA . SER A 1 82 ? 3.705 -25.504 -1.309 1.00 70.81 82 SER A CA 1
ATOM 636 C C . SER A 1 82 ? 4.079 -24.671 -2.561 1.00 70.81 82 SER A C 1
ATOM 638 O O . SER A 1 82 ? 3.240 -23.895 -3.011 1.00 70.81 82 SER A O 1
ATOM 640 N N . THR A 1 83 ? 5.246 -24.928 -3.190 1.00 77.94 83 THR A N 1
ATOM 641 C CA . THR A 1 83 ? 5.804 -24.338 -4.460 1.00 77.94 83 THR A CA 1
ATOM 642 C C . THR A 1 83 ? 6.523 -22.978 -4.319 1.00 77.94 83 THR A C 1
ATOM 644 O O . THR A 1 83 ? 6.420 -22.365 -3.262 1.00 77.94 83 THR A O 1
ATOM 647 N N . GLN A 1 84 ? 7.352 -22.587 -5.309 1.00 76.56 84 GLN A N 1
ATOM 648 C CA . GLN A 1 84 ? 8.386 -21.526 -5.236 1.00 76.56 84 GLN A CA 1
ATOM 649 C C . GLN A 1 84 ? 8.735 -20.958 -6.639 1.00 76.56 84 GLN A C 1
ATOM 651 O O . GLN A 1 84 ? 8.928 -21.786 -7.520 1.00 76.56 84 GLN A O 1
ATOM 656 N N . ALA A 1 85 ? 8.885 -19.631 -6.854 1.00 68.38 85 ALA A N 1
ATOM 657 C CA . ALA A 1 85 ? 9.143 -19.052 -8.199 1.00 68.38 85 ALA A CA 1
ATOM 658 C C . ALA A 1 85 ? 10.571 -19.186 -8.763 1.00 68.38 85 ALA A C 1
ATOM 660 O O . ALA A 1 85 ? 11.506 -19.465 -8.015 1.00 68.38 85 ALA A O 1
ATOM 661 N N . GLU A 1 86 ? 10.704 -19.086 -10.097 1.00 64.19 86 GLU A N 1
ATOM 662 C CA . GLU A 1 86 ? 11.700 -19.748 -10.979 1.00 64.19 86 GLU A CA 1
ATOM 663 C C . GLU A 1 86 ? 12.661 -18.797 -11.747 1.00 64.19 86 GLU A C 1
ATOM 665 O O . GLU A 1 86 ? 12.266 -18.137 -12.698 1.00 64.19 86 GLU A O 1
ATOM 670 N N . GLY A 1 87 ? 13.940 -18.689 -11.355 1.00 60.59 87 GLY A N 1
ATOM 671 C CA . GLY A 1 87 ? 14.898 -17.687 -11.894 1.00 60.59 87 GLY A CA 1
ATOM 672 C C . GLY A 1 87 ? 15.848 -17.187 -10.803 1.00 60.59 87 GLY A C 1
ATOM 673 O O . GLY A 1 87 ? 16.009 -17.963 -9.868 1.00 60.59 87 GLY A O 1
ATOM 674 N N . PHE A 1 88 ? 16.428 -15.959 -10.819 1.00 66.62 88 PHE A N 1
ATOM 675 C CA . PHE A 1 88 ? 17.387 -15.540 -9.754 1.00 66.62 88 PHE A CA 1
ATOM 676 C C . PHE A 1 88 ? 17.662 -14.087 -9.097 1.00 66.62 88 PHE A C 1
ATOM 678 O O . PHE A 1 88 ? 18.641 -14.111 -8.389 1.00 66.62 88 PHE A O 1
ATOM 685 N N . VAL A 1 89 ? 17.022 -12.873 -9.004 1.00 65.81 89 VAL A N 1
ATOM 686 C CA . VAL A 1 89 ? 15.610 -12.454 -8.716 1.00 65.81 89 VAL A CA 1
ATOM 687 C C . VAL A 1 89 ? 15.212 -11.127 -7.910 1.00 65.81 89 VAL A C 1
ATOM 689 O O . VAL A 1 89 ? 14.021 -10.996 -7.710 1.00 65.81 89 VAL A O 1
ATOM 692 N N . GLN A 1 90 ? 16.031 -10.170 -7.395 1.00 70.75 90 GLN A N 1
ATOM 693 C CA . GLN A 1 90 ? 15.694 -9.191 -6.266 1.00 70.75 90 GLN A CA 1
ATOM 694 C C . GLN A 1 90 ? 14.225 -8.870 -5.864 1.00 70.75 90 GLN A C 1
ATOM 696 O O . GLN A 1 90 ? 13.543 -9.752 -5.370 1.00 70.75 90 GLN A O 1
ATOM 701 N N . GLY A 1 91 ? 13.759 -7.615 -5.794 1.00 62.16 91 GLY A N 1
ATOM 702 C CA . GLY A 1 91 ? 12.359 -7.303 -5.427 1.00 62.16 91 GLY A CA 1
ATOM 703 C C . GLY A 1 91 ? 12.009 -5.808 -5.362 1.00 62.16 91 GLY A C 1
ATOM 704 O O . GLY A 1 91 ? 12.964 -5.047 -5.447 1.00 62.16 91 GLY A O 1
ATOM 705 N N . ALA A 1 92 ? 10.701 -5.442 -5.205 1.00 60.03 92 ALA A N 1
ATOM 706 C CA . ALA A 1 92 ? 10.040 -4.111 -5.110 1.00 60.03 92 ALA A CA 1
ATOM 707 C C . ALA A 1 92 ? 8.554 -3.672 -5.514 1.00 60.03 92 ALA A C 1
ATOM 709 O O . ALA A 1 92 ? 8.329 -2.526 -5.213 1.00 60.03 92 ALA A O 1
ATOM 710 N N . ALA A 1 93 ? 7.510 -4.320 -6.102 1.00 66.88 93 ALA A N 1
ATOM 711 C CA . ALA A 1 93 ? 6.184 -3.621 -6.434 1.00 66.88 93 ALA A CA 1
ATOM 712 C C . ALA A 1 93 ? 4.958 -4.488 -6.743 1.00 66.88 93 ALA A C 1
ATOM 714 O O . ALA A 1 93 ? 5.247 -5.539 -7.270 1.00 66.88 93 ALA A O 1
ATOM 715 N N . ILE A 1 94 ? 3.683 -4.046 -6.579 1.00 61.44 94 ILE A N 1
ATOM 716 C CA . ILE A 1 94 ? 2.378 -4.743 -6.821 1.00 61.44 94 ILE A CA 1
ATOM 717 C C . ILE A 1 94 ? 1.029 -3.916 -6.657 1.00 61.44 94 ILE A C 1
ATOM 719 O O . ILE A 1 94 ? 1.134 -3.050 -5.804 1.00 61.44 94 ILE A O 1
ATOM 723 N N . THR A 1 95 ? -0.185 -4.231 -7.274 1.00 69.81 95 THR A N 1
ATOM 724 C CA . THR A 1 95 ? -1.641 -3.788 -7.002 1.00 69.81 95 THR A CA 1
ATOM 725 C C . THR A 1 95 ? -2.992 -4.344 -7.713 1.00 69.81 95 THR A C 1
ATOM 727 O O . THR A 1 95 ? -3.317 -5.469 -7.478 1.00 69.81 95 THR A O 1
ATOM 730 N N . LEU A 1 96 ? -3.875 -3.693 -8.516 1.00 65.06 96 LEU A N 1
ATOM 731 C CA . LEU A 1 96 ? -5.387 -3.779 -8.654 1.00 65.06 96 LEU A CA 1
ATOM 732 C C . LEU A 1 96 ? -5.971 -4.375 -9.983 1.00 65.06 96 LEU A C 1
ATOM 734 O O . LEU A 1 96 ? -5.257 -4.399 -10.981 1.00 65.06 96 LEU A O 1
ATOM 738 N N . ASP A 1 97 ? -7.285 -4.701 -10.052 1.00 57.84 97 ASP A N 1
ATOM 739 C CA . ASP A 1 97 ? -8.273 -4.112 -11.032 1.00 57.84 97 ASP A CA 1
ATOM 740 C C . ASP A 1 97 ? -9.796 -4.522 -10.895 1.00 57.84 97 ASP A C 1
ATOM 742 O O . ASP A 1 97 ? -10.619 -3.650 -10.626 1.00 57.84 97 ASP A O 1
ATOM 746 N N . ASP A 1 98 ? -10.239 -5.787 -11.102 1.00 52.50 98 ASP A N 1
ATOM 747 C CA . ASP A 1 98 ? -11.677 -6.247 -11.118 1.00 52.50 98 ASP A CA 1
ATOM 748 C C . ASP A 1 98 ? -12.054 -7.441 -10.165 1.00 52.50 98 ASP A C 1
ATOM 750 O O . ASP A 1 98 ? -12.252 -7.198 -8.978 1.00 52.50 98 ASP A O 1
ATOM 754 N N . VAL A 1 99 ? -12.067 -8.737 -10.571 1.00 47.03 99 VAL A N 1
ATOM 755 C CA . VAL A 1 99 ? -11.996 -9.922 -9.654 1.00 47.03 99 VAL A CA 1
ATOM 756 C C . VAL A 1 99 ? -10.925 -10.992 -10.023 1.00 47.03 99 VAL A C 1
ATOM 758 O O . VAL A 1 99 ? -10.943 -11.510 -11.139 1.00 47.03 99 VAL A O 1
ATOM 761 N N . GLY A 1 100 ? -9.999 -11.383 -9.116 1.00 51.62 100 GLY A N 1
ATOM 762 C CA . GLY A 1 100 ? -8.981 -12.451 -9.347 1.00 51.62 100 GLY A CA 1
ATOM 763 C C . GLY A 1 100 ? -7.451 -12.128 -9.305 1.00 51.62 100 GLY A C 1
ATOM 764 O O . GLY A 1 100 ? -6.788 -12.404 -10.309 1.00 51.62 100 GLY A O 1
ATOM 765 N N . GLY A 1 101 ? -6.857 -11.569 -8.231 1.00 59.09 101 GLY A N 1
ATOM 766 C CA . GLY A 1 101 ? -5.408 -11.333 -8.021 1.00 59.09 101 GLY A CA 1
ATOM 767 C C . GLY A 1 101 ? -4.835 -9.876 -8.000 1.00 59.09 101 GLY A C 1
ATOM 768 O O . GLY A 1 101 ? -5.111 -9.205 -8.983 1.00 59.09 101 GLY A O 1
ATOM 769 N N . VAL A 1 102 ? -3.856 -9.509 -7.102 1.00 62.12 102 VAL A N 1
ATOM 770 C CA . VAL A 1 102 ? -3.112 -8.188 -6.921 1.00 62.12 102 VAL A CA 1
ATOM 771 C C . VAL A 1 102 ? -1.713 -7.980 -7.686 1.00 62.12 102 VAL A C 1
ATOM 773 O O . VAL A 1 102 ? -0.980 -8.939 -7.536 1.00 62.12 102 VAL A O 1
ATOM 776 N N . TYR A 1 103 ? -1.284 -6.874 -8.414 1.00 71.06 103 TYR A N 1
ATOM 777 C CA . TYR A 1 103 ? -0.418 -6.531 -9.666 1.00 71.06 103 TYR A CA 1
ATOM 778 C C . TYR A 1 103 ? 1.076 -5.844 -9.785 1.00 71.06 103 TYR A C 1
ATOM 780 O O . TYR A 1 103 ? 1.184 -4.697 -9.451 1.00 71.06 103 TYR A O 1
ATOM 788 N N . VAL A 1 104 ? 2.209 -6.341 -10.410 1.00 59.25 104 VAL A N 1
ATOM 789 C CA . VAL A 1 104 ? 3.755 -6.144 -10.147 1.00 59.25 104 VAL A CA 1
ATOM 790 C C . VAL A 1 104 ? 4.763 -5.151 -10.828 1.00 59.25 104 VAL A C 1
ATOM 792 O O . VAL A 1 104 ? 4.404 -4.502 -11.772 1.00 59.25 104 VAL A O 1
ATOM 795 N N . THR A 1 105 ? 6.101 -5.208 -10.538 1.00 71.19 105 THR A N 1
ATOM 796 C CA . THR A 1 105 ? 7.268 -5.000 -11.499 1.00 71.19 105 THR A CA 1
ATOM 797 C C . THR A 1 105 ? 8.599 -5.792 -11.142 1.00 71.19 105 THR A C 1
ATOM 799 O O . THR A 1 105 ? 8.461 -6.510 -10.181 1.00 71.19 105 THR A O 1
ATOM 802 N N . GLY A 1 106 ? 9.799 -5.883 -11.811 1.00 64.56 106 GLY A N 1
ATOM 803 C CA . GLY A 1 106 ? 11.069 -6.596 -11.318 1.00 64.56 106 GLY A CA 1
ATOM 804 C C . GLY A 1 106 ? 12.292 -7.281 -12.054 1.00 64.56 106 GLY A C 1
ATOM 805 O O . GLY A 1 106 ? 12.258 -7.495 -13.259 1.00 64.56 106 GLY A O 1
ATOM 806 N N . THR A 1 107 ? 13.328 -7.754 -11.290 1.00 77.06 107 THR A N 1
ATOM 807 C CA . THR A 1 107 ? 14.727 -8.179 -11.705 1.00 77.06 107 THR A CA 1
ATOM 808 C C . THR A 1 107 ? 15.212 -9.648 -11.238 1.00 77.06 107 THR A C 1
ATOM 810 O O . THR A 1 107 ? 14.524 -10.152 -10.390 1.00 77.06 107 THR A O 1
ATOM 813 N N . SER A 1 108 ? 16.204 -10.409 -11.829 1.00 70.12 108 SER A N 1
ATOM 814 C CA . SER A 1 108 ? 16.579 -11.910 -11.944 1.00 70.12 108 SER A CA 1
ATOM 815 C C . SER A 1 108 ? 17.968 -12.640 -11.982 1.00 70.12 108 SER A C 1
ATOM 817 O O . SER A 1 108 ? 17.888 -13.849 -11.791 1.00 70.12 108 SER A O 1
ATOM 819 N N . GLY A 1 109 ? 19.166 -12.213 -12.382 1.00 59.66 109 GLY A N 1
ATOM 820 C CA . GLY A 1 109 ? 20.303 -13.174 -12.449 1.00 59.66 109 GLY A CA 1
ATOM 821 C C . GLY A 1 109 ? 20.915 -13.386 -11.062 1.00 59.66 109 GLY A C 1
ATOM 822 O O . GLY A 1 109 ? 20.307 -12.981 -10.092 1.00 59.66 109 GLY A O 1
ATOM 823 N N . ILE A 1 110 ? 21.970 -14.191 -10.895 1.00 47.34 110 ILE A N 1
ATOM 824 C CA . ILE A 1 110 ? 21.989 -15.253 -9.841 1.00 47.34 110 ILE A CA 1
ATOM 825 C C . ILE A 1 110 ? 21.888 -16.631 -10.529 1.00 47.34 110 ILE A C 1
ATOM 827 O O . ILE A 1 110 ? 21.704 -17.654 -9.882 1.00 47.34 110 ILE A O 1
ATOM 831 N N . GLN A 1 111 ? 21.855 -16.591 -11.872 1.00 47.62 111 GLN A N 1
ATOM 832 C CA . GLN A 1 111 ? 22.356 -17.503 -12.904 1.00 47.62 111 GLN A CA 1
ATOM 833 C C . GLN A 1 111 ? 22.824 -18.896 -12.408 1.00 47.62 111 GLN A C 1
ATOM 835 O O . GLN A 1 111 ? 23.323 -19.096 -11.308 1.00 47.62 111 GLN A O 1
ATOM 840 N N . GLU A 1 112 ? 22.797 -19.904 -13.268 1.00 34.56 112 GLU A N 1
ATOM 841 C CA . GLU A 1 112 ? 23.744 -21.011 -13.099 1.00 34.56 112 GLU A CA 1
ATOM 842 C C . GLU A 1 112 ? 24.300 -21.358 -14.477 1.00 34.56 112 GLU A C 1
ATOM 844 O O . GLU A 1 112 ? 23.909 -22.349 -15.088 1.00 34.56 112 GLU A O 1
ATOM 849 N N . PHE A 1 113 ? 25.257 -20.526 -14.917 1.00 40.47 113 PHE A N 1
ATOM 850 C CA . PHE A 1 113 ? 25.951 -20.570 -16.205 1.00 40.47 113 PHE A CA 1
ATOM 851 C C . PHE A 1 113 ? 25.044 -20.261 -17.429 1.00 40.47 113 PHE A C 1
ATOM 853 O O . PHE A 1 113 ? 24.043 -20.932 -17.657 1.00 40.47 113 PHE A O 1
ATOM 860 N N . ASP A 1 114 ? 25.482 -19.320 -18.281 1.00 39.72 114 ASP A N 1
ATOM 861 C CA . ASP A 1 114 ? 25.003 -19.073 -19.670 1.00 39.72 114 ASP A CA 1
ATOM 862 C C . ASP A 1 114 ? 23.812 -18.098 -19.894 1.00 39.72 114 ASP A C 1
ATOM 864 O O . ASP A 1 114 ? 23.081 -18.227 -20.873 1.00 39.72 114 ASP A O 1
ATOM 868 N N . VAL A 1 115 ? 23.672 -17.074 -19.038 1.00 43.31 115 VAL A N 1
ATOM 869 C CA . VAL A 1 115 ? 23.169 -15.725 -19.406 1.00 43.31 115 VAL A CA 1
ATOM 870 C C . VAL A 1 115 ? 24.030 -14.670 -18.698 1.00 43.31 115 VAL A C 1
ATOM 872 O O . VAL A 1 115 ? 24.449 -14.898 -17.564 1.00 43.31 115 VAL A O 1
ATOM 875 N N . SER A 1 116 ? 24.358 -13.568 -19.373 1.00 48.88 116 SER A N 1
ATOM 876 C CA . SER A 1 116 ? 25.420 -12.604 -18.997 1.00 48.88 116 SER A CA 1
ATOM 877 C C . SER A 1 116 ? 24.904 -11.191 -18.718 1.00 48.88 116 SER A C 1
ATOM 879 O O . SER A 1 116 ? 25.660 -10.225 -18.760 1.00 48.88 116 SER A O 1
ATOM 881 N N . SER A 1 117 ? 23.592 -11.093 -18.601 1.00 60.12 117 SER A N 1
ATOM 882 C CA . SER A 1 117 ? 22.825 -9.968 -19.097 1.00 60.12 117 SER A CA 1
ATOM 883 C C . SER A 1 117 ? 21.432 -10.053 -18.491 1.00 60.12 117 SER A C 1
ATOM 885 O O . SER A 1 117 ? 21.015 -11.060 -17.906 1.00 60.12 117 SER A O 1
ATOM 887 N N . ALA A 1 118 ? 20.730 -8.943 -18.572 1.00 67.50 118 ALA A N 1
ATOM 888 C CA . ALA A 1 118 ? 19.897 -8.518 -17.492 1.00 67.50 118 ALA A CA 1
ATOM 889 C C . ALA A 1 118 ? 18.573 -7.946 -18.037 1.00 67.50 118 ALA A C 1
ATOM 891 O O . ALA A 1 118 ? 18.599 -7.003 -18.791 1.00 67.50 118 ALA A O 1
ATOM 892 N N . ASN A 1 119 ? 17.431 -8.646 -17.878 1.00 69.06 119 ASN A N 1
ATOM 893 C CA . ASN A 1 119 ? 16.358 -8.794 -18.910 1.00 69.06 119 ASN A CA 1
ATOM 894 C C . ASN A 1 119 ? 14.778 -8.844 -18.617 1.00 69.06 119 ASN A C 1
ATOM 896 O O . ASN A 1 119 ? 14.294 -9.905 -18.221 1.00 69.06 119 ASN A O 1
ATOM 900 N N . TYR A 1 120 ? 13.952 -7.765 -18.833 1.00 76.44 120 TYR A N 1
ATOM 901 C CA . TYR A 1 120 ? 12.634 -7.491 -18.121 1.00 76.44 120 TYR A CA 1
ATOM 902 C C . TYR A 1 120 ? 11.489 -8.458 -18.310 1.00 76.44 120 TYR A C 1
ATOM 904 O O . TYR A 1 120 ? 11.453 -9.163 -19.304 1.00 76.44 120 TYR A O 1
ATOM 912 N N . THR A 1 121 ? 10.548 -8.456 -17.344 1.00 78.81 121 THR A N 1
ATOM 913 C CA . THR A 1 121 ? 9.973 -9.735 -16.928 1.00 78.81 121 THR A CA 1
ATOM 914 C C . THR A 1 121 ? 8.472 -9.847 -16.616 1.00 78.81 121 THR A C 1
ATOM 916 O O . THR A 1 121 ? 7.996 -10.947 -16.399 1.00 78.81 121 THR A O 1
ATOM 919 N N . THR A 1 122 ? 7.690 -8.793 -16.458 1.00 71.75 122 THR A N 1
ATOM 920 C CA . THR A 1 122 ? 6.587 -8.871 -15.485 1.00 71.75 122 THR A CA 1
ATOM 921 C C . THR A 1 122 ? 5.771 -10.125 -15.285 1.00 71.75 122 THR A C 1
ATOM 923 O O . THR A 1 122 ? 5.347 -10.517 -16.341 1.00 71.75 122 THR A O 1
ATOM 926 N N . ILE A 1 123 ? 5.486 -10.579 -14.028 1.00 77.00 123 ILE A N 1
ATOM 927 C CA . ILE A 1 123 ? 4.692 -11.761 -13.546 1.00 77.00 123 ILE A CA 1
ATOM 928 C C . ILE A 1 123 ? 3.159 -11.536 -13.436 1.00 77.00 123 ILE A C 1
ATOM 930 O O . ILE A 1 123 ? 2.701 -10.720 -14.201 1.00 77.00 123 ILE A O 1
ATOM 934 N N . ARG A 1 124 ? 2.340 -12.328 -12.694 1.00 85.00 124 ARG A N 1
ATOM 935 C CA . ARG A 1 124 ? 0.878 -12.297 -12.277 1.00 85.00 124 ARG A CA 1
ATOM 936 C C . ARG A 1 124 ? 0.545 -13.593 -11.565 1.00 85.00 124 ARG A C 1
ATOM 938 O O . ARG A 1 124 ? 1.326 -14.455 -11.773 1.00 85.00 124 ARG A O 1
ATOM 945 N N . TYR A 1 125 ? -0.521 -13.837 -10.806 1.00 72.25 125 TYR A N 1
ATOM 946 C CA . TYR A 1 125 ? -1.008 -15.153 -10.320 1.00 72.25 125 TYR A CA 1
ATOM 947 C C . TYR A 1 125 ? -2.391 -14.855 -9.628 1.00 72.25 125 TYR A C 1
ATOM 949 O O . TYR A 1 125 ? -2.435 -13.904 -8.887 1.00 72.25 125 TYR A O 1
ATOM 957 N N . ASP A 1 126 ? -3.517 -15.569 -9.744 1.00 75.44 126 ASP A N 1
ATOM 958 C CA . ASP A 1 126 ? -4.926 -15.226 -9.293 1.00 75.44 126 ASP A CA 1
ATOM 959 C C . ASP A 1 126 ? -5.262 -14.765 -7.798 1.00 75.44 126 ASP A C 1
ATOM 961 O O . ASP A 1 126 ? -4.393 -14.367 -7.014 1.00 75.44 126 ASP A O 1
ATOM 965 N N . ALA A 1 127 ? -6.551 -14.712 -7.400 1.00 68.31 127 ALA A N 1
ATOM 966 C CA . ALA A 1 127 ? -7.049 -14.423 -6.047 1.00 68.31 127 ALA A CA 1
ATOM 967 C C . ALA A 1 127 ? -7.230 -15.588 -5.085 1.00 68.31 127 ALA A C 1
ATOM 969 O O . ALA A 1 127 ? -7.268 -15.415 -3.864 1.00 68.31 127 ALA A O 1
ATOM 970 N N . ALA A 1 128 ? -7.463 -16.776 -5.612 1.00 66.19 128 ALA A N 1
ATOM 971 C CA . ALA A 1 128 ? -8.122 -17.832 -4.871 1.00 66.19 128 ALA A CA 1
ATOM 972 C C . ALA A 1 128 ? -7.230 -19.057 -4.650 1.00 66.19 128 ALA A C 1
ATOM 974 O O . ALA A 1 128 ? -7.694 -20.036 -4.062 1.00 66.19 128 ALA A O 1
ATOM 975 N N . THR A 1 129 ? -5.977 -19.063 -5.126 1.00 63.66 129 THR A N 1
ATOM 976 C CA . THR A 1 129 ? -5.277 -20.327 -5.419 1.00 63.66 129 THR A CA 1
ATOM 977 C C . THR A 1 129 ? -3.743 -20.365 -5.304 1.00 63.66 129 THR A C 1
ATOM 979 O O . THR A 1 129 ? -3.166 -21.449 -5.246 1.00 63.66 129 THR A O 1
ATOM 982 N N . GLY A 1 130 ? -3.032 -19.257 -5.202 1.00 52.69 130 GLY A N 1
ATOM 983 C CA . GLY A 1 130 ? -1.570 -19.261 -5.272 1.00 52.69 130 GLY A CA 1
ATOM 984 C C . GLY A 1 130 ? -0.895 -19.708 -6.592 1.00 52.69 130 GLY A C 1
ATOM 985 O O . GLY A 1 130 ? 0.324 -19.711 -6.610 1.00 52.69 130 GLY A O 1
ATOM 986 N N . MET A 1 131 ? -1.627 -20.164 -7.620 1.00 77.00 131 MET A N 1
ATOM 987 C CA . MET A 1 131 ? -1.325 -21.289 -8.571 1.00 77.00 131 MET A CA 1
ATOM 988 C C . MET A 1 131 ? -0.323 -20.990 -9.720 1.00 77.00 131 MET A C 1
ATOM 990 O O . MET A 1 131 ? 0.418 -20.080 -9.443 1.00 77.00 131 MET A O 1
ATOM 994 N N . GLN A 1 132 ? -0.283 -21.682 -10.921 1.00 82.44 132 GLN A N 1
ATOM 995 C CA . GLN A 1 132 ? 0.431 -21.374 -12.232 1.00 82.44 132 GLN A CA 1
ATOM 996 C C . GLN A 1 132 ? -0.397 -20.808 -13.455 1.00 82.44 132 GLN A C 1
ATOM 998 O O . GLN A 1 132 ? -1.527 -21.245 -13.648 1.00 82.44 132 GLN A O 1
ATOM 1003 N N . THR A 1 133 ? 0.114 -19.800 -14.228 1.00 77.62 133 THR A N 1
ATOM 1004 C CA . THR A 1 133 ? -0.589 -18.950 -15.255 1.00 77.62 133 THR A CA 1
ATOM 1005 C C . THR A 1 133 ? 0.220 -18.443 -16.493 1.00 77.62 133 THR A C 1
ATOM 1007 O O . THR A 1 133 ? -0.298 -18.671 -17.581 1.00 77.62 133 THR A O 1
ATOM 1010 N N . TRP A 1 134 ? 1.366 -17.713 -16.429 1.00 81.94 134 TRP A N 1
ATOM 1011 C CA . TRP A 1 134 ? 1.554 -16.557 -17.378 1.00 81.94 134 TRP A CA 1
ATOM 1012 C C . TRP A 1 134 ? 2.993 -16.048 -17.713 1.00 81.94 134 TRP A C 1
ATOM 1014 O O . TRP A 1 134 ? 3.152 -14.883 -17.964 1.00 81.94 134 TRP A O 1
ATOM 1024 N N . ILE A 1 135 ? 4.043 -16.882 -17.801 1.00 82.25 135 ILE A N 1
ATOM 1025 C CA . ILE A 1 135 ? 5.502 -16.539 -17.981 1.00 82.25 135 ILE A CA 1
ATOM 1026 C C . ILE A 1 135 ? 5.892 -15.503 -19.116 1.00 82.25 135 ILE A C 1
ATOM 1028 O O . ILE A 1 135 ? 5.579 -15.758 -20.276 1.00 82.25 135 ILE A O 1
ATOM 1032 N N . GLN A 1 136 ? 6.611 -14.382 -18.837 1.00 84.00 136 GLN A N 1
ATOM 1033 C CA . GLN A 1 136 ? 7.144 -13.366 -19.787 1.00 84.00 136 GLN A CA 1
ATOM 1034 C C . GLN A 1 136 ? 8.441 -12.538 -19.589 1.00 84.00 136 GLN A C 1
ATOM 1036 O O . GLN A 1 136 ? 8.864 -12.229 -18.502 1.00 84.00 136 GLN A O 1
ATOM 1041 N N . HIS A 1 137 ? 9.007 -12.064 -20.704 1.00 81.50 137 HIS A N 1
ATOM 1042 C CA . HIS A 1 137 ? 10.346 -11.484 -20.915 1.00 81.50 137 HIS A CA 1
ATOM 1043 C C . HIS A 1 137 ? 10.294 -10.371 -22.023 1.00 81.50 137 HIS A C 1
ATOM 1045 O O . HIS A 1 137 ? 9.422 -10.547 -22.855 1.00 81.50 137 HIS A O 1
ATOM 1051 N N . TYR A 1 138 ? 11.157 -9.337 -22.210 1.00 77.44 138 TYR A N 1
ATOM 1052 C CA . TYR A 1 138 ? 11.316 -8.658 -23.549 1.00 77.44 138 TYR A CA 1
ATOM 1053 C C . TYR A 1 138 ? 12.431 -9.372 -24.293 1.00 77.44 138 TYR A C 1
ATOM 1055 O O . TYR A 1 138 ? 12.650 -10.570 -24.119 1.00 77.44 138 TYR A O 1
ATOM 1063 N N . ASN A 1 139 ? 13.145 -8.616 -25.113 1.00 75.19 139 ASN A N 1
ATOM 1064 C CA . ASN A 1 139 ? 14.581 -8.527 -25.035 1.00 75.19 139 ASN A CA 1
ATOM 1065 C C . ASN A 1 139 ? 15.132 -7.223 -25.618 1.00 75.19 139 ASN A C 1
ATOM 1067 O O . ASN A 1 139 ? 14.880 -6.971 -26.799 1.00 75.19 139 ASN A O 1
ATOM 1071 N N . GLY A 1 140 ? 15.802 -6.369 -24.814 1.00 73.25 140 GLY A N 1
ATOM 1072 C CA . GLY A 1 140 ? 16.354 -5.086 -25.288 1.00 73.25 140 GLY A CA 1
ATOM 1073 C C . GLY A 1 140 ? 17.086 -5.283 -26.628 1.00 73.25 140 GLY A C 1
ATOM 1074 O O . GLY A 1 140 ? 17.582 -6.365 -26.874 1.00 73.25 140 GLY A O 1
ATOM 1075 N N . PRO A 1 141 ? 17.141 -4.356 -27.591 1.00 74.19 141 PRO A N 1
ATOM 1076 C CA . PRO A 1 141 ? 17.494 -4.744 -28.962 1.00 74.19 141 PRO A CA 1
ATOM 1077 C C . PRO A 1 141 ? 18.916 -5.354 -29.329 1.00 74.19 141 PRO A C 1
ATOM 1079 O O . PRO A 1 141 ? 19.203 -5.200 -30.518 1.00 74.19 141 PRO A O 1
ATOM 1082 N N . ALA A 1 142 ? 19.787 -6.034 -28.491 1.00 72.50 142 ALA A N 1
ATOM 1083 C CA . ALA A 1 142 ? 21.147 -6.627 -28.890 1.00 72.50 142 ALA A CA 1
ATOM 1084 C C . ALA A 1 142 ? 22.132 -7.615 -28.038 1.00 72.50 142 ALA A C 1
ATOM 1086 O O . ALA A 1 142 ? 22.967 -8.196 -28.730 1.00 72.50 142 ALA A O 1
ATOM 1087 N N . GLN A 1 143 ? 22.132 -7.796 -26.674 1.00 70.62 143 GLN A N 1
ATOM 1088 C CA . GLN A 1 143 ? 22.678 -8.762 -25.610 1.00 70.62 143 GLN A CA 1
ATOM 1089 C C . GLN A 1 143 ? 23.101 -8.307 -24.079 1.00 70.62 143 GLN A C 1
ATOM 1091 O O . GLN A 1 143 ? 24.031 -8.879 -23.540 1.00 70.62 143 GLN A O 1
ATOM 1096 N N . LYS A 1 144 ? 22.518 -7.293 -23.334 1.00 72.50 144 LYS A N 1
ATOM 1097 C CA . LYS A 1 144 ? 22.842 -6.474 -22.060 1.00 72.50 144 LYS A CA 1
ATOM 1098 C C . LYS A 1 144 ? 21.619 -6.345 -21.110 1.00 72.50 144 LYS A C 1
ATOM 1100 O O . LYS A 1 144 ? 20.939 -7.347 -20.899 1.00 72.50 144 LYS A O 1
ATOM 1105 N N . ASP A 1 145 ? 21.329 -5.134 -20.616 1.00 72.06 145 ASP A N 1
ATOM 1106 C CA . ASP A 1 145 ? 20.719 -4.840 -19.316 1.00 72.06 145 ASP A CA 1
ATOM 1107 C C . ASP A 1 145 ? 19.398 -4.044 -19.446 1.00 72.06 145 ASP A C 1
ATOM 1109 O O . ASP A 1 145 ? 19.279 -3.293 -20.416 1.00 72.06 145 ASP A O 1
ATOM 1113 N N . ASP A 1 146 ? 18.406 -4.293 -18.561 1.00 68.12 146 ASP A N 1
ATOM 1114 C CA . ASP A 1 146 ? 16.946 -4.127 -18.750 1.00 68.12 146 ASP A CA 1
ATOM 1115 C C . ASP A 1 146 ? 16.031 -3.657 -17.522 1.00 68.12 146 ASP A C 1
ATOM 1117 O O . ASP A 1 146 ? 14.855 -3.434 -17.774 1.00 68.12 146 ASP A O 1
ATOM 1121 N N . TYR A 1 147 ? 16.432 -3.510 -16.236 1.00 72.50 147 TYR A N 1
ATOM 1122 C CA . TYR A 1 147 ? 15.791 -2.922 -14.977 1.00 72.50 147 TYR A CA 1
ATOM 1123 C C . TYR A 1 147 ? 14.256 -2.871 -14.624 1.00 72.50 147 TYR A C 1
ATOM 1125 O O . TYR A 1 147 ? 13.405 -2.734 -15.499 1.00 72.50 147 TYR A O 1
ATOM 1133 N N . ALA A 1 148 ? 13.851 -2.916 -13.310 1.00 66.12 148 ALA A N 1
ATOM 1134 C CA . ALA A 1 148 ? 12.415 -2.869 -12.861 1.00 66.12 148 ALA A CA 1
ATOM 1135 C C . ALA A 1 148 ? 11.936 -2.767 -11.333 1.00 66.12 148 ALA A C 1
ATOM 1137 O O . ALA A 1 148 ? 12.051 -3.767 -10.642 1.00 66.12 148 ALA A O 1
ATOM 1138 N N . VAL A 1 149 ? 11.218 -1.868 -10.600 1.00 63.09 149 VAL A N 1
ATOM 1139 C CA . VAL A 1 149 ? 10.613 -0.497 -10.546 1.00 63.09 149 VAL A CA 1
ATOM 1140 C C . VAL A 1 149 ? 9.223 -0.578 -9.830 1.00 63.09 149 VAL A C 1
ATOM 1142 O O . VAL A 1 149 ? 9.210 -1.268 -8.825 1.00 63.09 149 VAL A O 1
ATOM 1145 N N . SER A 1 150 ? 8.115 0.120 -10.180 1.00 70.00 150 SER A N 1
ATOM 1146 C CA . SER A 1 150 ? 6.882 0.294 -9.315 1.00 70.00 150 SER A CA 1
ATOM 1147 C C . SER A 1 150 ? 5.440 0.379 -9.981 1.00 70.00 150 SER A C 1
ATOM 1149 O O . SER A 1 150 ? 5.404 0.071 -11.158 1.00 70.00 150 SER A O 1
ATOM 1151 N N . ILE A 1 151 ? 4.262 0.751 -9.354 1.00 65.50 151 ILE A N 1
ATOM 1152 C CA . ILE A 1 151 ? 2.834 0.764 -9.949 1.00 65.50 151 ILE A CA 1
ATOM 1153 C C . ILE A 1 151 ? 1.770 1.799 -9.194 1.00 65.50 151 ILE A C 1
ATOM 1155 O O . ILE A 1 151 ? 2.331 2.387 -8.299 1.00 65.50 151 ILE A O 1
ATOM 1159 N N . ALA A 1 152 ? 0.436 2.216 -9.464 1.00 71.06 152 ALA A N 1
ATOM 1160 C CA . ALA A 1 152 ? -0.829 2.786 -8.637 1.00 71.06 152 ALA A CA 1
ATOM 1161 C C . ALA A 1 152 ? -2.237 2.863 -9.360 1.00 71.06 152 ALA A C 1
ATOM 1163 O O . ALA A 1 152 ? -2.227 3.188 -10.521 1.00 71.06 152 ALA A O 1
ATOM 1164 N N . ALA A 1 153 ? -3.454 2.679 -8.764 1.00 67.62 153 ALA A N 1
ATOM 1165 C CA . ALA A 1 153 ? -4.598 2.073 -9.533 1.00 67.62 153 ALA A CA 1
ATOM 1166 C C . ALA A 1 153 ? -6.112 2.466 -9.545 1.00 67.62 153 ALA A C 1
ATOM 1168 O O . ALA A 1 153 ? -6.603 3.190 -8.685 1.00 67.62 153 ALA A O 1
ATOM 1169 N N . ASP A 1 154 ? -6.834 1.882 -10.540 1.00 64.31 154 ASP A N 1
ATOM 1170 C CA . ASP A 1 154 ? -8.298 1.860 -10.790 1.00 64.31 154 ASP A CA 1
ATOM 1171 C C . ASP A 1 154 ? -8.816 0.554 -11.511 1.00 64.31 154 ASP A C 1
ATOM 1173 O O . ASP A 1 154 ? -8.442 -0.519 -11.043 1.00 64.31 154 ASP A O 1
ATOM 1177 N N . LYS A 1 155 ? -9.734 0.566 -12.524 1.00 57.22 155 LYS A N 1
ATOM 1178 C CA . LYS A 1 155 ? -10.717 -0.550 -12.738 1.00 57.22 155 LYS A CA 1
ATOM 1179 C C . LYS A 1 155 ? -11.046 -1.171 -14.127 1.00 57.22 155 LYS A C 1
ATOM 1181 O O . LYS A 1 155 ? -11.695 -2.221 -14.130 1.00 57.22 155 LYS A O 1
ATOM 1186 N N . ALA A 1 156 ? -10.718 -0.631 -15.303 1.00 54.94 156 ALA A N 1
ATOM 1187 C CA . ALA A 1 156 ? -11.192 -1.164 -16.607 1.00 54.94 156 ALA A CA 1
ATOM 1188 C C . ALA A 1 156 ? -10.650 -2.556 -17.037 1.00 54.94 156 ALA A C 1
ATOM 1190 O O . ALA A 1 156 ? -11.038 -3.069 -18.095 1.00 54.94 156 ALA A O 1
ATOM 1191 N N . GLY A 1 157 ? -9.786 -3.172 -16.228 1.00 59.34 157 GLY A N 1
ATOM 1192 C CA . GLY A 1 157 ? -8.938 -4.301 -16.603 1.00 59.34 157 GLY A CA 1
ATOM 1193 C C . GLY A 1 157 ? -7.555 -3.747 -16.914 1.00 59.34 157 GLY A C 1
ATOM 1194 O O . GLY A 1 157 ? -7.331 -3.258 -18.019 1.00 59.34 157 GLY A O 1
ATOM 1195 N N . GLY A 1 158 ? -6.692 -3.743 -15.900 1.00 65.81 158 GLY A N 1
ATOM 1196 C CA . GLY A 1 158 ? -5.620 -2.771 -15.738 1.00 65.81 158 GLY A CA 1
ATOM 1197 C C . GLY A 1 158 ? -4.210 -3.282 -16.000 1.00 65.81 158 GLY A C 1
ATOM 1198 O O . GLY A 1 158 ? -3.915 -4.459 -15.833 1.00 65.81 158 GLY A O 1
ATOM 1199 N N . VAL A 1 159 ? -3.322 -2.328 -16.314 1.00 65.06 159 VAL A N 1
ATOM 1200 C CA . VAL A 1 159 ? -1.862 -2.269 -16.155 1.00 65.06 159 VAL A CA 1
ATOM 1201 C C . VAL A 1 159 ? -0.909 -2.189 -17.458 1.00 65.06 159 VAL A C 1
ATOM 1203 O O . VAL A 1 159 ? -1.334 -2.113 -18.600 1.00 65.06 159 VAL A O 1
ATOM 1206 N N . TYR A 1 160 ? 0.399 -1.879 -17.338 1.00 75.44 160 TYR A N 1
ATOM 1207 C CA . TYR A 1 160 ? 1.301 -0.770 -17.985 1.00 75.44 160 TYR A CA 1
ATOM 1208 C C . TYR A 1 160 ? 2.497 -1.405 -18.912 1.00 75.44 160 TYR A C 1
ATOM 1210 O O . TYR A 1 160 ? 2.329 -1.982 -19.984 1.00 75.44 160 TYR A O 1
ATOM 1218 N N . VAL A 1 161 ? 3.705 -1.216 -18.331 1.00 62.41 161 VAL A N 1
ATOM 1219 C CA . VAL A 1 161 ? 5.155 -1.382 -18.408 1.00 62.41 161 VAL A CA 1
ATOM 1220 C C . VAL A 1 161 ? 6.003 -0.157 -18.651 1.00 62.41 161 VAL A C 1
ATOM 1222 O O . VAL A 1 161 ? 5.639 0.804 -19.324 1.00 62.41 161 VAL A O 1
ATOM 1225 N N . THR A 1 162 ? 7.076 -0.209 -17.866 1.00 74.56 162 THR A N 1
ATOM 1226 C CA . THR A 1 162 ? 8.105 0.765 -17.599 1.00 74.56 162 THR A CA 1
ATOM 1227 C C . THR A 1 162 ? 9.443 -0.085 -17.365 1.00 74.56 162 THR A C 1
ATOM 1229 O O . THR A 1 162 ? 9.362 -1.248 -17.710 1.00 74.56 162 THR A O 1
ATOM 1232 N N . GLY A 1 163 ? 10.690 0.331 -16.993 1.00 67.06 163 GLY A N 1
ATOM 1233 C CA . GLY A 1 163 ? 11.901 -0.593 -16.814 1.00 67.06 163 GLY A CA 1
ATOM 1234 C C . GLY A 1 163 ? 13.333 0.002 -17.008 1.00 67.06 163 GLY A C 1
ATOM 1235 O O . GLY A 1 163 ? 13.357 1.234 -16.975 1.00 67.06 163 GLY A O 1
ATOM 1236 N N . SER A 1 164 ? 14.399 -0.783 -17.374 1.00 80.94 164 SER A N 1
ATOM 1237 C CA . SER A 1 164 ? 15.631 -0.323 -18.123 1.00 80.94 164 SER A CA 1
ATOM 1238 C C . SER A 1 164 ? 16.504 -1.090 -19.174 1.00 80.94 164 SER A C 1
ATOM 1240 O O . SER A 1 164 ? 17.689 -1.276 -18.932 1.00 80.94 164 SER A O 1
ATOM 1242 N N . SER A 1 165 ? 16.010 -1.431 -20.383 1.00 77.00 165 SER A N 1
ATOM 1243 C CA . SER A 1 165 ? 16.783 -1.732 -21.644 1.00 77.00 165 SER A CA 1
ATOM 1244 C C . SER A 1 165 ? 17.722 -0.660 -22.277 1.00 77.00 165 SER A C 1
ATOM 1246 O O . SER A 1 165 ? 17.326 0.473 -22.512 1.00 77.00 165 SER A O 1
ATOM 1248 N N . ASN A 1 166 ? 18.850 -1.075 -22.875 1.00 76.12 166 ASN A N 1
ATOM 1249 C CA . ASN A 1 166 ? 19.917 -0.147 -23.341 1.00 76.12 166 ASN A CA 1
ATOM 1250 C C . ASN A 1 166 ? 20.202 -0.082 -24.858 1.00 76.12 166 ASN A C 1
ATOM 1252 O O . ASN A 1 166 ? 20.017 -1.060 -25.577 1.00 76.12 166 ASN A O 1
ATOM 1256 N N . SER A 1 167 ? 20.762 1.024 -25.347 1.00 62.50 167 SER A N 1
ATOM 1257 C CA . SER A 1 167 ? 20.975 1.318 -26.766 1.00 62.50 167 SER A CA 1
ATOM 1258 C C . SER A 1 167 ? 21.787 0.312 -27.557 1.00 62.50 167 SER A C 1
ATOM 1260 O O . SER A 1 167 ? 22.530 -0.528 -27.041 1.00 62.50 167 SER A O 1
ATOM 1262 N N . ALA A 1 168 ? 21.524 0.373 -28.863 1.00 51.44 168 ALA A N 1
ATOM 1263 C CA . ALA A 1 168 ? 21.986 -0.585 -29.845 1.00 51.44 168 ALA A CA 1
ATOM 1264 C C . ALA A 1 168 ? 23.373 -0.190 -30.384 1.00 51.44 168 ALA A C 1
ATOM 1266 O O . ALA A 1 168 ? 23.628 0.996 -30.615 1.00 51.44 168 ALA A O 1
ATOM 1267 N N . PRO A 1 169 ? 24.239 -1.176 -30.676 1.00 41.84 169 PRO A N 1
ATOM 1268 C CA . PRO A 1 169 ? 25.663 -0.959 -30.909 1.00 41.84 169 PRO A CA 1
ATOM 1269 C C . PRO A 1 169 ? 25.961 -0.012 -32.086 1.00 41.84 169 PRO A C 1
ATOM 1271 O O . PRO A 1 169 ? 25.802 -0.387 -33.255 1.00 41.84 169 PRO A O 1
ATOM 1274 N N . GLY A 1 170 ? 26.436 1.208 -31.795 1.00 48.62 170 GLY A N 1
ATOM 1275 C CA . GLY A 1 170 ? 26.893 2.165 -32.812 1.00 48.62 170 GLY A CA 1
ATOM 1276 C C . GLY A 1 170 ? 27.096 3.625 -32.371 1.00 48.62 170 GLY A C 1
ATOM 1277 O O . GLY A 1 170 ? 27.954 4.293 -32.953 1.00 48.62 170 GLY A O 1
ATOM 1278 N N . GLU A 1 171 ? 26.354 4.122 -31.375 1.00 49.31 171 GLU A N 1
ATOM 1279 C CA . GLU A 1 171 ? 26.492 5.490 -30.828 1.00 49.31 171 GLU A CA 1
ATOM 1280 C C . GLU A 1 171 ? 26.604 5.469 -29.288 1.00 49.31 171 GLU A C 1
ATOM 1282 O O . GLU A 1 171 ? 25.697 5.862 -28.578 1.00 49.31 171 GLU A O 1
ATOM 1287 N N . TYR A 1 172 ? 27.696 5.000 -28.681 1.00 47.72 172 TYR A N 1
ATOM 1288 C CA . TYR A 1 172 ? 28.876 4.342 -29.261 1.00 47.72 172 TYR A CA 1
ATOM 1289 C C . TYR A 1 172 ? 28.722 2.813 -29.250 1.00 47.72 172 TYR A C 1
ATOM 1291 O O . TYR A 1 172 ? 28.865 2.178 -30.293 1.00 47.72 172 TYR A O 1
ATOM 1299 N N . ASP A 1 173 ? 28.299 2.253 -28.116 1.00 48.03 173 ASP A N 1
ATOM 1300 C CA . ASP A 1 173 ? 27.517 1.012 -28.034 1.00 48.03 173 ASP A CA 1
ATOM 1301 C C . ASP A 1 173 ? 26.164 1.141 -27.287 1.00 48.03 173 ASP A C 1
ATOM 1303 O O . ASP A 1 173 ? 25.218 0.476 -27.683 1.00 48.03 173 ASP A O 1
ATOM 1307 N N . SER A 1 174 ? 25.945 1.970 -26.253 1.00 52.06 174 SER A N 1
ATOM 1308 C CA . SER A 1 174 ? 26.734 3.114 -25.743 1.00 52.06 174 SER A CA 1
ATOM 1309 C C . SER A 1 174 ? 25.960 4.106 -24.871 1.00 52.06 174 SER A C 1
ATOM 1311 O O . SER A 1 174 ? 26.572 5.059 -24.394 1.00 52.06 174 SER A O 1
ATOM 1313 N N . SER A 1 175 ? 24.674 3.870 -24.656 1.00 58.88 175 SER A N 1
ATOM 1314 C CA . SER A 1 175 ? 23.787 4.635 -23.788 1.00 58.88 175 SER A CA 1
ATOM 1315 C C . SER A 1 175 ? 22.600 3.732 -23.397 1.00 58.88 175 SER A C 1
ATOM 1317 O O . SER A 1 175 ? 22.453 2.667 -23.999 1.00 58.88 175 SER A O 1
ATOM 1319 N N . SER A 1 176 ? 21.842 4.037 -22.352 1.00 68.56 176 SER A N 1
ATOM 1320 C CA . SER A 1 176 ? 20.671 3.284 -21.862 1.00 68.56 176 SER A CA 1
ATOM 1321 C C . SER A 1 176 ? 19.504 4.203 -21.662 1.00 68.56 176 SER A C 1
ATOM 1323 O O . SER A 1 176 ? 19.698 5.398 -21.443 1.00 68.56 176 SER A O 1
ATOM 1325 N N . ASP A 1 177 ? 18.282 3.693 -21.834 1.00 72.12 177 ASP A N 1
ATOM 1326 C CA . ASP A 1 177 ? 17.285 4.600 -22.332 1.00 72.12 177 ASP A CA 1
ATOM 1327 C C . ASP A 1 177 ? 15.763 4.265 -22.044 1.00 72.12 177 ASP A C 1
ATOM 1329 O O . ASP A 1 177 ? 15.335 3.172 -22.309 1.00 72.12 177 ASP A O 1
ATOM 1333 N N . TYR A 1 178 ? 14.846 5.149 -21.536 1.00 77.88 178 TYR A N 1
ATOM 1334 C CA . TYR A 1 178 ? 13.337 4.939 -21.379 1.00 77.88 178 TYR A CA 1
ATOM 1335 C C . TYR A 1 178 ? 12.622 4.223 -22.561 1.00 77.88 178 TYR A C 1
ATOM 1337 O O . TYR A 1 178 ? 12.855 4.599 -23.688 1.00 77.88 178 TYR A O 1
ATOM 1345 N N . ALA A 1 179 ? 11.554 3.431 -22.393 1.00 75.88 179 ALA A N 1
ATOM 1346 C CA . ALA A 1 179 ? 10.896 2.622 -23.467 1.00 75.88 179 ALA A CA 1
ATOM 1347 C C . ALA A 1 179 ? 9.396 2.266 -23.411 1.00 75.88 179 ALA A C 1
ATOM 1349 O O . ALA A 1 179 ? 9.068 1.103 -23.350 1.00 75.88 179 ALA A O 1
ATOM 1350 N N . THR A 1 180 ? 8.491 3.228 -23.477 1.00 75.12 180 THR A N 1
ATOM 1351 C CA . THR A 1 180 ? 7.348 3.411 -22.559 1.00 75.12 180 THR A CA 1
ATOM 1352 C C . THR A 1 180 ? 5.913 3.074 -23.067 1.00 75.12 180 THR A C 1
ATOM 1354 O O . THR A 1 180 ? 5.489 3.811 -23.959 1.00 75.12 180 THR A O 1
ATOM 1357 N N . ILE A 1 181 ? 5.166 2.011 -22.606 1.00 81.25 181 ILE A N 1
ATOM 1358 C CA . ILE A 1 181 ? 4.201 1.362 -23.565 1.00 81.25 181 ILE A CA 1
ATOM 1359 C C . ILE A 1 181 ? 2.700 0.788 -23.361 1.00 81.25 181 ILE A C 1
ATOM 1361 O O . ILE A 1 181 ? 1.959 1.154 -24.271 1.00 81.25 181 ILE A O 1
ATOM 1365 N N . ARG A 1 182 ? 2.170 -0.012 -22.357 1.00 86.50 182 ARG A N 1
ATOM 1366 C CA . ARG A 1 182 ? 0.749 -0.658 -22.122 1.00 86.50 182 ARG A CA 1
ATOM 1367 C C . ARG A 1 182 ? 0.356 -2.188 -22.231 1.00 86.50 182 ARG A C 1
ATOM 1369 O O . ARG A 1 182 ? 0.442 -2.744 -23.286 1.00 86.50 182 ARG A O 1
ATOM 1376 N N . TYR A 1 183 ? -0.210 -2.934 -21.266 1.00 75.12 183 TYR A N 1
ATOM 1377 C CA . TYR A 1 183 ? -0.371 -4.433 -21.375 1.00 75.12 183 TYR A CA 1
ATOM 1378 C C . TYR A 1 183 ? -1.741 -5.084 -21.878 1.00 75.12 183 TYR A C 1
ATOM 1380 O O . TYR A 1 183 ? -1.972 -4.991 -23.079 1.00 75.12 183 TYR A O 1
ATOM 1388 N N . ASP A 1 184 ? -2.540 -5.837 -21.065 1.00 79.56 184 ASP A N 1
ATOM 1389 C CA . ASP A 1 184 ? -4.020 -6.230 -21.059 1.00 79.56 184 ASP A CA 1
ATOM 1390 C C . ASP A 1 184 ? -4.279 -7.201 -19.856 1.00 79.56 184 ASP A C 1
ATOM 1392 O O . ASP A 1 184 ? -3.323 -7.842 -19.434 1.00 79.56 184 ASP A O 1
ATOM 1396 N N . ALA A 1 185 ? -5.481 -7.307 -19.245 1.00 74.62 185 ALA A N 1
ATOM 1397 C CA . ALA A 1 185 ? -5.740 -8.037 -17.984 1.00 74.62 185 ALA A CA 1
ATOM 1398 C C . ALA A 1 185 ? -6.625 -9.290 -18.008 1.00 74.62 185 ALA A C 1
ATOM 1400 O O . ALA A 1 185 ? -7.043 -9.788 -16.955 1.00 74.62 185 ALA A O 1
ATOM 1401 N N . ALA A 1 186 ? -6.843 -9.865 -19.191 1.00 72.88 186 ALA A N 1
ATOM 1402 C CA . ALA A 1 186 ? -7.533 -11.149 -19.345 1.00 72.88 186 ALA A CA 1
ATOM 1403 C C . ALA A 1 186 ? -7.182 -11.966 -20.618 1.00 72.88 186 ALA A C 1
ATOM 1405 O O . ALA A 1 186 ? -7.349 -13.185 -20.594 1.00 72.88 186 ALA A O 1
ATOM 1406 N N . THR A 1 187 ? -6.735 -11.338 -21.717 1.00 73.88 187 THR A N 1
ATOM 1407 C CA . THR A 1 187 ? -6.483 -11.933 -23.062 1.00 73.88 187 THR A CA 1
ATOM 1408 C C . THR A 1 187 ? -5.193 -12.799 -23.186 1.00 73.88 187 THR A C 1
ATOM 1410 O O . THR A 1 187 ? -5.215 -13.952 -22.760 1.00 73.88 187 THR A O 1
ATOM 1413 N N . GLY A 1 188 ? -4.091 -12.300 -23.778 1.00 58.88 188 GLY A N 1
ATOM 1414 C CA . GLY A 1 188 ? -2.718 -12.844 -23.698 1.00 58.88 188 GLY A CA 1
ATOM 1415 C C . GLY A 1 188 ? -1.791 -12.453 -24.873 1.00 58.88 188 GLY A C 1
ATOM 1416 O O . GLY A 1 188 ? -1.819 -13.168 -25.873 1.00 58.88 188 GLY A O 1
ATOM 1417 N N . GLU A 1 189 ? -1.018 -11.342 -24.810 1.00 83.81 189 GLU A N 1
ATOM 1418 C CA . GLU A 1 189 ? -0.567 -10.670 -26.069 1.00 83.81 189 GLU A CA 1
ATOM 1419 C C . GLU A 1 189 ? 0.552 -9.573 -26.074 1.00 83.81 189 GLU A C 1
ATOM 1421 O O . GLU A 1 189 ? 0.790 -8.992 -25.021 1.00 83.81 189 GLU A O 1
ATOM 1426 N N . GLN A 1 190 ? 1.131 -9.295 -27.286 1.00 85.38 190 GLN A N 1
ATOM 1427 C CA . GLN A 1 190 ? 2.043 -8.217 -27.828 1.00 85.38 190 GLN A CA 1
ATOM 1428 C C . GLN A 1 190 ? 1.341 -7.184 -28.805 1.00 85.38 190 GLN A C 1
ATOM 1430 O O . GLN A 1 190 ? 0.178 -6.847 -28.606 1.00 85.38 190 GLN A O 1
ATOM 1435 N N . THR A 1 191 ? 2.060 -6.572 -29.807 1.00 78.88 191 THR A N 1
ATOM 1436 C CA . THR A 1 191 ? 1.658 -5.747 -31.014 1.00 78.88 191 THR A CA 1
ATOM 1437 C C . THR A 1 191 ? 2.832 -5.170 -31.919 1.00 78.88 191 THR A C 1
ATOM 1439 O O . THR A 1 191 ? 3.220 -5.837 -32.875 1.00 78.88 191 THR A O 1
ATOM 1442 N N . TRP A 1 192 ? 3.367 -3.941 -31.693 1.00 83.88 192 TRP A N 1
ATOM 1443 C CA . TRP A 1 192 ? 4.360 -3.098 -32.436 1.00 83.88 192 TRP A CA 1
ATOM 1444 C C . TRP A 1 192 ? 5.651 -2.638 -31.650 1.00 83.88 192 TRP A C 1
ATOM 1446 O O . TRP A 1 192 ? 6.377 -3.534 -31.246 1.00 83.88 192 TRP A O 1
ATOM 1456 N N . VAL A 1 193 ? 6.014 -1.326 -31.505 1.00 84.25 193 VAL A N 1
ATOM 1457 C CA . VAL A 1 193 ? 7.336 -0.763 -30.997 1.00 84.25 193 VAL A CA 1
ATOM 1458 C C . VAL A 1 193 ? 7.278 0.697 -30.403 1.00 84.25 193 VAL A C 1
ATOM 1460 O O . VAL A 1 193 ? 6.625 1.505 -31.050 1.00 84.25 193 VAL A O 1
ATOM 1463 N N . GLN A 1 194 ? 7.976 1.114 -29.295 1.00 86.06 194 GLN A N 1
ATOM 1464 C CA . GLN A 1 194 ? 8.229 2.574 -28.938 1.00 86.06 194 GLN A CA 1
ATOM 1465 C C . GLN A 1 194 ? 9.317 3.005 -27.912 1.00 86.06 194 GLN A C 1
ATOM 1467 O O . GLN A 1 194 ? 9.383 2.428 -26.834 1.00 86.06 194 GLN A O 1
ATOM 1472 N N . ARG A 1 195 ? 10.053 4.113 -28.195 1.00 85.25 195 ARG A N 1
ATOM 1473 C CA . ARG A 1 195 ? 11.095 4.830 -27.391 1.00 85.25 195 ARG A CA 1
ATOM 1474 C C . ARG A 1 195 ? 10.783 6.339 -27.268 1.00 85.25 195 ARG A C 1
ATOM 1476 O O . ARG A 1 195 ? 10.062 6.842 -28.123 1.00 85.25 195 ARG A O 1
ATOM 1483 N N . TYR A 1 196 ? 11.390 7.072 -26.336 1.00 80.25 196 TYR A N 1
ATOM 1484 C CA . TYR A 1 196 ? 11.705 8.497 -26.449 1.00 80.25 196 TYR A CA 1
ATOM 1485 C C . TYR A 1 196 ? 13.203 8.501 -26.518 1.00 80.25 196 TYR A C 1
ATOM 1487 O O . TYR A 1 196 ? 13.730 7.829 -25.677 1.00 80.25 196 TYR A O 1
ATOM 1495 N N . ASP A 1 197 ? 13.881 9.240 -27.381 1.00 76.62 197 ASP A N 1
ATOM 1496 C CA . ASP A 1 197 ? 15.302 9.539 -27.163 1.00 76.62 197 ASP A CA 1
ATOM 1497 C C . ASP A 1 197 ? 15.577 11.036 -27.272 1.00 76.62 197 ASP A C 1
ATOM 1499 O O . ASP A 1 197 ? 14.862 11.760 -27.978 1.00 76.62 197 ASP A O 1
ATOM 1503 N N . ASN A 1 198 ? 16.535 11.524 -26.487 1.00 75.38 198 ASN A N 1
ATOM 1504 C CA . ASN A 1 198 ? 16.846 12.938 -26.388 1.00 75.38 198 ASN A CA 1
ATOM 1505 C C . ASN A 1 198 ? 17.776 13.335 -27.541 1.00 75.38 198 ASN A C 1
ATOM 1507 O O . ASN A 1 198 ? 18.607 12.541 -27.961 1.00 75.38 198 ASN A O 1
ATOM 1511 N N . PRO A 1 199 ? 17.676 14.569 -28.077 1.00 70.31 199 PRO A N 1
ATOM 1512 C CA . PRO A 1 199 ? 18.518 15.024 -29.187 1.00 70.31 199 PRO A CA 1
ATOM 1513 C C . PRO A 1 199 ? 20.048 14.980 -28.977 1.00 70.31 199 PRO A C 1
ATOM 1515 O O . PRO A 1 199 ? 20.773 15.361 -29.899 1.00 70.31 199 PRO A O 1
ATOM 1518 N N . THR A 1 200 ? 20.533 14.589 -27.795 1.00 65.81 200 THR A N 1
ATOM 1519 C CA . THR A 1 200 ? 21.948 14.352 -27.467 1.00 65.81 200 THR A CA 1
ATOM 1520 C C . THR A 1 200 ? 22.315 12.860 -27.368 1.00 65.81 200 THR A C 1
ATOM 1522 O O . THR A 1 200 ? 23.477 12.539 -27.610 1.00 65.81 200 THR A O 1
ATOM 1525 N N . GLY A 1 201 ? 21.350 11.955 -27.138 1.00 59.97 201 GLY A N 1
ATOM 1526 C CA . GLY A 1 201 ? 21.489 10.495 -27.293 1.00 59.97 201 GLY A CA 1
ATOM 1527 C C . GLY A 1 201 ? 22.526 9.839 -26.378 1.00 59.97 201 GLY A C 1
ATOM 1528 O O . GLY A 1 201 ? 23.263 8.974 -26.833 1.00 59.97 201 GLY A O 1
ATOM 1529 N N . SER A 1 202 ? 22.673 10.339 -25.144 1.00 67.00 202 SER A N 1
ATOM 1530 C CA . SER A 1 202 ? 23.901 10.185 -24.346 1.00 67.00 202 SER A CA 1
ATOM 1531 C C . SER A 1 202 ? 23.891 9.227 -23.139 1.00 67.00 202 SER A C 1
ATOM 1533 O O . SER A 1 202 ? 24.423 8.143 -23.264 1.00 67.00 202 SER A O 1
ATOM 1535 N N . ASN A 1 203 ? 23.337 9.593 -21.980 1.00 68.81 203 ASN A N 1
ATOM 1536 C CA . ASN A 1 203 ? 22.873 8.708 -20.908 1.00 68.81 203 ASN A CA 1
ATOM 1537 C C . ASN A 1 203 ? 21.595 9.251 -20.219 1.00 68.81 203 ASN A C 1
ATOM 1539 O O . ASN A 1 203 ? 21.656 10.324 -19.649 1.00 68.81 203 ASN A O 1
ATOM 1543 N N . ASP A 1 204 ? 20.415 8.634 -20.321 1.00 67.75 204 ASP A N 1
ATOM 1544 C CA . ASP A 1 204 ? 19.152 9.205 -19.792 1.00 67.75 204 ASP A CA 1
ATOM 1545 C C . ASP A 1 204 ? 18.221 8.086 -19.218 1.00 67.75 204 ASP A C 1
ATOM 1547 O O . ASP A 1 204 ? 18.253 6.940 -19.631 1.00 67.75 204 ASP A O 1
ATOM 1551 N N . VAL A 1 205 ? 17.371 8.336 -18.219 1.00 74.12 205 VAL A N 1
ATOM 1552 C CA . VAL A 1 205 ? 17.451 7.468 -16.995 1.00 74.12 205 VAL A CA 1
ATOM 1553 C C . VAL A 1 205 ? 16.059 7.224 -16.140 1.00 74.12 205 VAL A C 1
ATOM 1555 O O . VAL A 1 205 ? 15.732 8.441 -16.339 1.00 74.12 205 VAL A O 1
ATOM 1558 N N . ALA A 1 206 ? 15.025 5.410 -14.998 1.00 68.38 206 ALA A N 1
ATOM 1559 C CA . ALA A 1 206 ? 13.678 4.838 -14.581 1.00 68.38 206 ALA A CA 1
ATOM 1560 C C . ALA A 1 206 ? 13.376 4.594 -13.084 1.00 68.38 206 ALA A C 1
ATOM 1562 O O . ALA A 1 206 ? 13.811 3.603 -12.532 1.00 68.38 206 ALA A O 1
ATOM 1563 N N . SER A 1 207 ? 12.490 5.405 -12.470 1.00 63.28 207 SER A N 1
ATOM 1564 C CA . SER A 1 207 ? 11.675 5.220 -11.227 1.00 63.28 207 SER A CA 1
ATOM 1565 C C . SER A 1 207 ? 10.134 5.014 -11.285 1.00 63.28 207 SER A C 1
ATOM 1567 O O . SER A 1 207 ? 9.671 4.170 -10.548 1.00 63.28 207 SER A O 1
ATOM 1569 N N . ALA A 1 208 ? 9.315 5.821 -11.987 1.00 68.62 208 ALA A N 1
ATOM 1570 C CA . ALA A 1 208 ? 7.845 6.005 -11.782 1.00 68.62 208 ALA A CA 1
ATOM 1571 C C . ALA A 1 208 ? 6.733 5.645 -12.868 1.00 68.62 208 ALA A C 1
ATOM 1573 O O . ALA A 1 208 ? 7.055 5.098 -13.923 1.00 68.62 208 ALA A O 1
ATOM 1574 N N . ILE A 1 209 ? 5.419 5.939 -12.620 1.00 63.97 209 ILE A N 1
ATOM 1575 C CA . ILE A 1 209 ? 4.225 6.111 -13.544 1.00 63.97 209 ILE A CA 1
ATOM 1576 C C . ILE A 1 209 ? 2.890 6.550 -12.852 1.00 63.97 209 ILE A C 1
ATOM 1578 O O . ILE A 1 209 ? 2.810 6.099 -11.789 1.00 63.97 209 ILE A O 1
ATOM 1582 N N . ALA A 1 210 ? 1.829 7.313 -13.241 1.00 71.31 210 ALA A N 1
ATOM 1583 C CA . ALA A 1 210 ? 0.932 8.005 -12.219 1.00 71.31 210 ALA A CA 1
ATOM 1584 C C . ALA A 1 210 ? -0.641 8.145 -12.359 1.00 71.31 210 ALA A C 1
ATOM 1586 O O . ALA A 1 210 ? -0.879 8.647 -13.431 1.00 71.31 210 ALA A O 1
ATOM 1587 N N . ILE A 1 211 ? -1.598 7.895 -11.354 1.00 70.75 211 ILE A N 1
ATOM 1588 C CA . ILE A 1 211 ? -3.175 7.877 -11.120 1.00 70.75 211 ILE A CA 1
ATOM 1589 C C . ILE A 1 211 ? -4.295 9.034 -11.457 1.00 70.75 211 ILE A C 1
ATOM 1591 O O . ILE A 1 211 ? -4.139 10.192 -11.112 1.00 70.75 211 ILE A O 1
ATOM 1595 N N . GLY A 1 212 ? -5.475 8.815 -12.122 1.00 57.12 212 GLY A N 1
ATOM 1596 C CA . GLY A 1 212 ? -6.399 9.918 -12.618 1.00 57.12 212 GLY A CA 1
ATOM 1597 C C . GLY A 1 212 ? -7.852 9.723 -13.239 1.00 57.12 212 GLY A C 1
ATOM 1598 O O . GLY A 1 212 ? -8.753 9.654 -12.414 1.00 57.12 212 GLY A O 1
ATOM 1599 N N . ALA A 1 213 ? -8.162 9.758 -14.586 1.00 60.53 213 ALA A N 1
ATOM 1600 C CA . ALA A 1 213 ? -9.541 9.957 -15.254 1.00 60.53 213 ALA A CA 1
ATOM 1601 C C . ALA A 1 213 ? -10.338 8.874 -16.164 1.00 60.53 213 ALA A C 1
ATOM 1603 O O . ALA A 1 213 ? -11.061 8.091 -15.557 1.00 60.53 213 ALA A O 1
ATOM 1604 N N . ASP A 1 214 ? -10.345 8.814 -17.547 1.00 60.88 214 ASP A N 1
ATOM 1605 C CA . ASP A 1 214 ? -10.850 7.674 -18.457 1.00 60.88 214 ASP A CA 1
ATOM 1606 C C . ASP A 1 214 ? -9.893 6.993 -19.580 1.00 60.88 214 ASP A C 1
ATOM 1608 O O . ASP A 1 214 ? -9.928 7.395 -20.746 1.00 60.88 214 ASP A O 1
ATOM 1612 N N . GLY A 1 215 ? -8.919 6.072 -19.280 1.00 60.25 215 GLY A N 1
ATOM 1613 C CA . GLY A 1 215 ? -7.488 5.986 -19.775 1.00 60.25 215 GLY A CA 1
ATOM 1614 C C . GLY A 1 215 ? -6.179 5.986 -18.801 1.00 60.25 215 GLY A C 1
ATOM 1615 O O . GLY A 1 215 ? -5.808 4.847 -18.562 1.00 60.25 215 GLY A O 1
ATOM 1616 N N . SER A 1 216 ? -5.271 6.942 -18.283 1.00 71.38 216 SER A N 1
ATOM 1617 C CA . SER A 1 216 ? -4.475 8.294 -18.549 1.00 71.38 216 SER A CA 1
ATOM 1618 C C . SER A 1 216 ? -3.207 8.144 -17.901 1.00 71.38 216 SER A C 1
ATOM 1620 O O . SER A 1 216 ? -3.307 7.884 -16.763 1.00 71.38 216 SER A O 1
ATOM 1622 N N . ILE A 1 217 ? -2.056 8.421 -18.467 1.00 74.19 217 ILE A N 1
ATOM 1623 C CA . ILE A 1 217 ? -0.923 8.523 -17.605 1.00 74.19 217 ILE A CA 1
ATOM 1624 C C . ILE A 1 217 ? 0.038 9.552 -18.116 1.00 74.19 217 ILE A C 1
ATOM 1626 O O . ILE A 1 217 ? 0.276 9.719 -19.297 1.00 74.19 217 ILE A O 1
ATOM 1630 N N . PHE A 1 218 ? 0.502 10.313 -17.158 1.00 74.19 218 PHE A N 1
ATOM 1631 C CA . PHE A 1 218 ? 1.828 10.877 -16.958 1.00 74.19 218 PHE A CA 1
ATOM 1632 C C . PHE A 1 218 ? 3.016 9.930 -17.386 1.00 74.19 218 PHE A C 1
ATOM 1634 O O . PHE A 1 218 ? 2.607 8.837 -17.069 1.00 74.19 218 PHE A O 1
ATOM 1641 N N . VAL A 1 219 ? 4.279 10.295 -17.945 1.00 62.62 219 VAL A N 1
ATOM 1642 C CA . VAL A 1 219 ? 5.862 9.991 -17.946 1.00 62.62 219 VAL A CA 1
ATOM 1643 C C . VAL A 1 219 ? 6.839 10.830 -17.016 1.00 62.62 219 VAL A C 1
ATOM 1645 O O . VAL A 1 219 ? 6.901 12.029 -17.284 1.00 62.62 219 VAL A O 1
ATOM 1648 N N . THR A 1 220 ? 7.681 10.279 -16.076 1.00 73.38 220 THR A N 1
ATOM 1649 C CA . THR A 1 220 ? 8.953 10.859 -15.542 1.00 73.38 220 THR A CA 1
ATOM 1650 C C . THR A 1 220 ? 10.356 10.170 -15.841 1.00 73.38 220 THR A C 1
ATOM 1652 O O . THR A 1 220 ? 10.404 9.156 -16.507 1.00 73.38 220 THR A O 1
ATOM 1655 N N . GLY A 1 221 ? 11.535 10.670 -15.413 1.00 67.69 221 GLY A N 1
ATOM 1656 C CA . GLY A 1 221 ? 12.896 10.089 -15.512 1.00 67.69 221 GLY A CA 1
ATOM 1657 C C . GLY A 1 221 ? 14.167 10.934 -15.378 1.00 67.69 221 GLY A C 1
ATOM 1658 O O . GLY A 1 221 ? 14.374 11.435 -14.282 1.00 67.69 221 GLY A O 1
ATOM 1659 N N . THR A 1 222 ? 15.041 11.046 -16.392 1.00 75.38 222 THR A N 1
ATOM 1660 C CA . THR A 1 222 ? 16.172 12.000 -16.355 1.00 75.38 222 THR A CA 1
ATOM 1661 C C . THR A 1 222 ? 16.830 12.439 -17.662 1.00 75.38 222 THR A C 1
ATOM 1663 O O . THR A 1 222 ? 17.164 11.550 -18.404 1.00 75.38 222 THR A O 1
ATOM 1666 N N . SER A 1 223 ? 17.094 13.733 -17.922 1.00 71.19 223 SER A N 1
ATOM 1667 C CA . SER A 1 223 ? 17.673 14.234 -19.172 1.00 71.19 223 SER A CA 1
ATOM 1668 C C . SER A 1 223 ? 18.711 15.331 -19.066 1.00 71.19 223 SER A C 1
ATOM 1670 O O . SER A 1 223 ? 18.625 16.095 -18.118 1.00 71.19 223 SER A O 1
ATOM 1672 N N . ASP A 1 224 ? 19.568 15.457 -20.097 1.00 71.38 224 ASP A N 1
ATOM 1673 C CA . ASP A 1 224 ? 20.257 16.669 -20.623 1.00 71.38 224 ASP A CA 1
ATOM 1674 C C . ASP A 1 224 ? 20.694 17.702 -19.554 1.00 71.38 224 ASP A C 1
ATOM 1676 O O . ASP A 1 224 ? 20.607 18.905 -19.769 1.00 71.38 224 ASP A O 1
ATOM 1680 N N . GLN A 1 225 ? 21.137 17.183 -18.397 1.00 62.91 225 GLN A N 1
ATOM 1681 C CA . GLN A 1 225 ? 20.889 17.719 -17.047 1.00 62.91 225 GLN A CA 1
ATOM 1682 C C . GLN A 1 225 ? 19.729 18.690 -16.918 1.00 62.91 225 GLN A C 1
ATOM 1684 O O . GLN A 1 225 ? 19.927 19.850 -17.285 1.00 62.91 225 GLN A O 1
ATOM 1689 N N . SER A 1 226 ? 18.599 18.199 -16.355 1.00 66.69 226 SER A N 1
ATOM 1690 C CA . SER A 1 226 ? 17.481 18.889 -15.669 1.00 66.69 226 SER A CA 1
ATOM 1691 C C . SER A 1 226 ? 16.095 18.169 -15.867 1.00 66.69 226 SER A C 1
ATOM 1693 O O . SER A 1 226 ? 15.923 17.428 -16.820 1.00 66.69 226 SER A O 1
ATOM 1695 N N . ASN A 1 227 ? 15.068 18.314 -14.989 1.00 72.31 227 ASN A N 1
ATOM 1696 C CA . ASN A 1 227 ? 13.765 17.575 -14.953 1.00 72.31 227 ASN A CA 1
ATOM 1697 C C . ASN A 1 227 ? 12.872 17.559 -16.265 1.00 72.31 227 ASN A C 1
ATOM 1699 O O . ASN A 1 227 ? 12.901 18.605 -16.853 1.00 72.31 227 ASN A O 1
ATOM 1703 N N . THR A 1 228 ? 12.059 16.550 -16.750 1.00 78.62 228 THR A N 1
ATOM 1704 C CA . THR A 1 228 ? 11.592 16.314 -18.197 1.00 78.62 228 THR A CA 1
ATOM 1705 C C . THR A 1 228 ? 10.061 16.231 -18.779 1.00 78.62 228 THR A C 1
ATOM 1707 O O . THR A 1 228 ? 9.901 15.731 -19.894 1.00 78.62 228 THR A O 1
ATOM 1710 N N . THR A 1 229 ? 8.958 16.784 -18.195 1.00 73.44 229 THR A N 1
ATOM 1711 C CA . THR A 1 229 ? 7.597 16.200 -17.775 1.00 73.44 229 THR A CA 1
ATOM 1712 C C . THR A 1 229 ? 6.312 16.018 -18.602 1.00 73.44 229 THR A C 1
ATOM 1714 O O . THR A 1 229 ? 5.908 16.960 -19.234 1.00 73.44 229 THR A O 1
ATOM 1717 N N . ILE A 1 230 ? 5.484 14.943 -18.486 1.00 76.50 230 ILE A N 1
ATOM 1718 C CA . ILE A 1 230 ? 4.326 14.765 -19.425 1.00 76.50 230 ILE A CA 1
ATOM 1719 C C . ILE A 1 230 ? 3.150 13.775 -19.043 1.00 76.50 230 ILE A C 1
ATOM 1721 O O . ILE A 1 230 ? 3.490 12.944 -18.236 1.00 76.50 230 ILE A O 1
ATOM 1725 N N . ARG A 1 231 ? 1.904 13.743 -19.659 1.00 84.69 231 ARG A N 1
ATOM 1726 C CA . ARG A 1 231 ? 0.664 12.826 -19.573 1.00 84.69 231 ARG A CA 1
ATOM 1727 C C . ARG A 1 231 ? -0.208 12.597 -20.849 1.00 84.69 231 ARG A C 1
ATOM 1729 O O . ARG A 1 231 ? -0.418 13.557 -21.566 1.00 84.69 231 ARG A O 1
ATOM 1736 N N . TYR A 1 232 ? -0.805 11.426 -21.139 1.00 73.81 232 TYR A N 1
ATOM 1737 C CA . TYR A 1 232 ? -1.307 10.966 -22.466 1.00 73.81 232 TYR A CA 1
ATOM 1738 C C . TYR A 1 232 ? -2.824 10.867 -22.813 1.00 73.81 232 TYR A C 1
ATOM 1740 O O . TYR A 1 232 ? -3.588 11.786 -22.541 1.00 73.81 232 TYR A O 1
ATOM 1748 N N . ASN A 1 233 ? -3.173 9.844 -23.619 1.00 71.88 233 ASN A N 1
ATOM 1749 C CA . ASN A 1 233 ? -4.472 9.277 -23.989 1.00 71.88 233 ASN A CA 1
ATOM 1750 C C . ASN A 1 233 ? -4.362 7.719 -24.005 1.00 71.88 233 ASN A C 1
ATOM 1752 O O . ASN A 1 233 ? -3.268 7.188 -23.885 1.00 71.88 233 ASN A O 1
ATOM 1756 N N . ALA A 1 234 ? -5.460 6.970 -24.173 1.00 67.88 234 ALA A N 1
ATOM 1757 C CA . ALA A 1 234 ? -5.490 5.493 -24.077 1.00 67.88 234 ALA A CA 1
ATOM 1758 C C . ALA A 1 234 ? -5.064 4.701 -25.325 1.00 67.88 234 ALA A C 1
ATOM 1760 O O . ALA A 1 234 ? -5.394 3.519 -25.424 1.00 67.88 234 ALA A O 1
ATOM 1761 N N . THR A 1 235 ? -4.348 5.306 -26.289 1.00 75.00 235 THR A N 1
ATOM 1762 C CA . THR A 1 235 ? -4.130 4.653 -27.592 1.00 75.00 235 THR A CA 1
ATOM 1763 C C . THR A 1 235 ? -2.793 4.764 -28.332 1.00 75.00 235 THR A C 1
ATOM 1765 O O . THR A 1 235 ? -2.700 4.102 -29.361 1.00 75.00 235 THR A O 1
ATOM 1768 N N . GLY A 1 236 ? -1.759 5.514 -27.928 1.00 58.19 236 GLY A N 1
ATOM 1769 C CA . GLY A 1 236 ? -0.447 5.393 -28.598 1.00 58.19 236 GLY A CA 1
ATOM 1770 C C . GLY A 1 236 ? 0.391 6.597 -29.052 1.00 58.19 236 GLY A C 1
ATOM 1771 O O . GLY A 1 236 ? 1.393 6.346 -29.723 1.00 58.19 236 GLY A O 1
ATOM 1772 N N . GLN A 1 237 ? -0.006 7.846 -28.832 1.00 83.50 237 GLN A N 1
ATOM 1773 C CA . GLN A 1 237 ? 0.308 8.980 -29.692 1.00 83.50 237 GLN A CA 1
ATOM 1774 C C . GLN A 1 237 ? 0.520 10.362 -29.027 1.00 83.50 237 GLN A C 1
ATOM 1776 O O . GLN A 1 237 ? -0.422 10.973 -28.528 1.00 83.50 237 GLN A O 1
ATOM 1781 N N . GLU A 1 238 ? 1.717 10.938 -29.246 1.00 86.62 238 GLU A N 1
ATOM 1782 C CA . GLU A 1 238 ? 2.256 12.249 -28.775 1.00 86.62 238 GLU A CA 1
ATOM 1783 C C . GLU A 1 238 ? 1.286 13.443 -28.675 1.00 86.62 238 GLU A C 1
ATOM 1785 O O . GLU A 1 238 ? 0.509 13.672 -29.600 1.00 86.62 238 GLU A O 1
ATOM 1790 N N . ILE A 1 239 ? 1.364 14.234 -27.576 1.00 85.44 239 ILE A N 1
ATOM 1791 C CA . ILE A 1 239 ? 0.570 15.483 -27.400 1.00 85.44 239 ILE A CA 1
ATOM 1792 C C . ILE A 1 239 ? 1.263 16.695 -26.693 1.00 85.44 239 ILE A C 1
ATOM 1794 O O . ILE A 1 239 ? 0.773 17.802 -26.853 1.00 85.44 239 ILE A O 1
ATOM 1798 N N . TRP A 1 240 ? 2.354 16.583 -25.917 1.00 85.94 240 TRP A N 1
ATOM 1799 C CA . TRP A 1 240 ? 3.019 17.724 -25.207 1.00 85.94 240 TRP A CA 1
ATOM 1800 C C . TRP A 1 240 ? 4.521 17.824 -25.639 1.00 85.94 240 TRP A C 1
ATOM 1802 O O . TRP A 1 240 ? 4.976 16.760 -26.015 1.00 85.94 240 TRP A O 1
ATOM 1812 N N . ILE A 1 241 ? 5.256 18.974 -25.513 1.00 84.12 241 ILE A N 1
ATOM 1813 C CA . ILE A 1 241 ? 6.750 19.205 -25.312 1.00 84.12 241 ILE A CA 1
ATOM 1814 C C . ILE A 1 241 ? 7.054 20.586 -24.627 1.00 84.12 241 ILE A C 1
ATOM 1816 O O . ILE A 1 241 ? 6.435 21.578 -25.007 1.00 84.12 241 ILE A O 1
ATOM 1820 N N . GLY A 1 242 ? 8.053 20.718 -23.723 1.00 75.25 242 GLY A N 1
ATOM 1821 C CA . GLY A 1 242 ? 8.694 21.982 -23.235 1.00 75.25 242 GLY A CA 1
ATOM 1822 C C . GLY A 1 242 ? 10.056 21.806 -22.480 1.00 75.25 242 GLY A C 1
ATOM 1823 O O . GLY A 1 242 ? 10.694 20.818 -22.763 1.00 75.25 242 GLY A O 1
ATOM 1824 N N . LYS A 1 243 ? 10.533 22.694 -21.565 1.00 81.06 243 LYS A N 1
ATOM 1825 C CA . LYS A 1 243 ? 11.746 22.636 -20.656 1.00 81.06 243 LYS A CA 1
ATOM 1826 C C . LYS A 1 243 ? 11.678 23.779 -19.613 1.00 81.06 243 LYS A C 1
ATOM 1828 O O . LYS A 1 243 ? 10.955 24.730 -19.880 1.00 81.06 243 LYS A O 1
ATOM 1833 N N . TYR A 1 244 ? 12.417 23.786 -18.495 1.00 76.88 244 TYR A N 1
ATOM 1834 C CA . TYR A 1 244 ? 12.767 25.029 -17.765 1.00 76.88 244 TYR A CA 1
ATOM 1835 C C . TYR A 1 244 ? 13.770 24.772 -16.630 1.00 76.88 244 TYR A C 1
ATOM 1837 O O . TYR A 1 244 ? 13.390 24.194 -15.612 1.00 76.88 244 TYR A O 1
ATOM 1845 N N . SER A 1 245 ? 15.017 25.225 -16.795 1.00 72.75 245 SER A N 1
ATOM 1846 C CA . SER A 1 245 ? 16.076 25.028 -15.799 1.00 72.75 245 SER A CA 1
ATOM 1847 C C . SER A 1 245 ? 15.821 25.879 -14.560 1.00 72.75 245 SER A C 1
ATOM 1849 O O . SER A 1 245 ? 15.345 27.012 -14.675 1.00 72.75 245 SER A O 1
ATOM 1851 N N . ALA A 1 246 ? 16.211 25.370 -13.393 1.00 63.31 246 ALA A N 1
ATOM 1852 C CA . ALA A 1 246 ? 16.384 26.218 -12.226 1.00 63.31 246 ALA A CA 1
ATOM 1853 C C . ALA A 1 246 ? 17.666 27.066 -12.403 1.00 63.31 246 ALA A C 1
ATOM 1855 O O . ALA A 1 246 ? 18.361 26.906 -13.406 1.00 63.31 246 ALA A O 1
ATOM 1856 N N . PRO A 1 247 ? 17.955 28.040 -11.529 1.00 58.41 247 PRO A N 1
ATOM 1857 C CA . PRO A 1 247 ? 18.906 29.116 -11.861 1.00 58.41 247 PRO A CA 1
ATOM 1858 C C . PRO A 1 247 ? 20.432 28.818 -12.020 1.00 58.41 247 PRO A C 1
ATOM 1860 O O . PRO A 1 247 ? 21.228 29.670 -11.617 1.00 58.41 247 PRO A O 1
ATOM 1863 N N . ALA A 1 248 ? 20.943 27.729 -12.636 1.00 54.03 248 ALA A N 1
ATOM 1864 C CA . ALA A 1 248 ? 21.080 27.620 -14.113 1.00 54.03 248 ALA A CA 1
ATOM 1865 C C . ALA A 1 248 ? 21.447 26.225 -14.755 1.00 54.03 248 ALA A C 1
ATOM 1867 O O . ALA A 1 248 ? 21.976 26.244 -15.870 1.00 54.03 248 ALA A O 1
ATOM 1868 N N . GLY A 1 249 ? 21.214 25.051 -14.136 1.00 50.25 249 GLY A N 1
ATOM 1869 C CA . GLY A 1 249 ? 21.645 23.702 -14.621 1.00 50.25 249 GLY A CA 1
ATOM 1870 C C . GLY A 1 249 ? 23.086 23.302 -14.201 1.00 50.25 249 GLY A C 1
ATOM 1871 O O . GLY A 1 249 ? 23.989 24.037 -14.601 1.00 50.25 249 GLY A O 1
ATOM 1872 N N . SER A 1 250 ? 23.493 22.258 -13.448 1.00 55.06 250 SER A N 1
ATOM 1873 C CA . SER A 1 250 ? 22.986 20.939 -12.932 1.00 55.06 250 SER A CA 1
ATOM 1874 C C . SER A 1 250 ? 21.666 20.908 -12.103 1.00 55.06 250 SER A C 1
ATOM 1876 O O . SER A 1 250 ? 20.902 21.728 -12.518 1.00 55.06 250 SER A O 1
ATOM 1878 N N . SER A 1 251 ? 21.211 20.184 -11.029 1.00 58.97 251 SER A N 1
ATOM 1879 C CA . SER A 1 251 ? 21.312 18.784 -10.486 1.00 58.97 251 SER A CA 1
ATOM 1880 C C . SER A 1 251 ? 19.944 18.225 -9.879 1.00 58.97 251 SER A C 1
ATOM 1882 O O . SER A 1 251 ? 19.065 19.075 -10.005 1.00 58.97 251 SER A O 1
ATOM 1884 N N . MET A 1 252 ? 19.675 16.894 -9.427 1.00 69.88 252 MET A N 1
ATOM 1885 C CA . MET A 1 252 ? 18.422 16.264 -8.682 1.00 69.88 252 MET A CA 1
ATOM 1886 C C . MET A 1 252 ? 17.978 14.669 -8.791 1.00 69.88 252 MET A C 1
ATOM 1888 O O . MET A 1 252 ? 17.702 14.203 -9.875 1.00 69.88 252 MET A O 1
ATOM 1892 N N . ILE A 1 253 ? 17.840 13.775 -7.728 1.00 69.88 253 ILE A N 1
ATOM 1893 C CA . ILE A 1 253 ? 17.546 12.230 -7.599 1.00 69.88 253 ILE A CA 1
ATOM 1894 C C . ILE A 1 253 ? 16.100 11.533 -7.411 1.00 69.88 253 ILE A C 1
ATOM 1896 O O . ILE A 1 253 ? 15.470 11.366 -8.439 1.00 69.88 253 ILE A O 1
ATOM 1900 N N . THR A 1 254 ? 15.601 10.859 -6.299 1.00 68.75 254 THR A N 1
ATOM 1901 C CA . THR A 1 254 ? 14.331 9.953 -6.271 1.00 68.75 254 THR A CA 1
ATOM 1902 C C . THR A 1 254 ? 13.735 9.328 -4.917 1.00 68.75 254 THR A C 1
ATOM 1904 O O . THR A 1 254 ? 14.435 9.494 -3.928 1.00 68.75 254 THR A O 1
ATOM 1907 N N . THR A 1 255 ? 12.509 8.636 -4.842 1.00 62.72 255 THR A N 1
ATOM 1908 C CA . THR A 1 255 ? 11.546 8.117 -3.693 1.00 62.72 255 THR A CA 1
ATOM 1909 C C . THR A 1 255 ? 9.968 8.483 -3.275 1.00 62.72 255 THR A C 1
ATOM 1911 O O . THR A 1 255 ? 9.521 7.774 -2.399 1.00 62.72 255 THR A O 1
ATOM 1914 N N . ALA A 1 256 ? 8.993 9.340 -3.800 1.00 67.19 256 ALA A N 1
ATOM 1915 C CA . ALA A 1 256 ? 7.408 9.291 -3.938 1.00 67.19 256 ALA A CA 1
ATOM 1916 C C . ALA A 1 256 ? 6.690 10.525 -4.683 1.00 67.19 256 ALA A C 1
ATOM 1918 O O . ALA A 1 256 ? 7.360 11.517 -4.682 1.00 67.19 256 ALA A O 1
ATOM 1919 N N . LEU A 1 257 ? 5.510 10.608 -5.419 1.00 64.88 257 LEU A N 1
ATOM 1920 C CA . LEU A 1 257 ? 4.977 11.794 -6.313 1.00 64.88 257 LEU A CA 1
ATOM 1921 C C . LEU A 1 257 ? 3.469 11.809 -6.844 1.00 64.88 257 LEU A C 1
ATOM 1923 O O . LEU A 1 257 ? 3.140 10.931 -7.581 1.00 64.88 257 LEU A O 1
ATOM 1927 N N . ALA A 1 258 ? 2.515 12.768 -6.679 1.00 68.94 258 ALA A N 1
ATOM 1928 C CA . ALA A 1 258 ? 1.033 12.570 -6.923 1.00 68.94 258 ALA A CA 1
ATOM 1929 C C . ALA A 1 258 ? 0.062 13.674 -7.533 1.00 68.94 258 ALA A C 1
ATOM 1931 O O . ALA A 1 258 ? 0.535 14.474 -8.303 1.00 68.94 258 ALA A O 1
ATOM 1932 N N . VAL A 1 259 ? -1.297 13.668 -7.388 1.00 63.12 259 VAL A N 1
ATOM 1933 C CA . VAL A 1 259 ? -2.326 14.429 -8.214 1.00 63.12 259 VAL A CA 1
ATOM 1934 C C . VAL A 1 259 ? -2.711 15.869 -7.811 1.00 63.12 259 VAL A C 1
ATOM 1936 O O . VAL A 1 259 ? -2.988 16.162 -6.663 1.00 63.12 259 VAL A O 1
ATOM 1939 N N . ASP A 1 260 ? -3.044 16.746 -8.751 1.00 60.25 260 ASP A N 1
ATOM 1940 C CA . ASP A 1 260 ? -4.191 17.661 -8.563 1.00 60.25 260 ASP A CA 1
ATOM 1941 C C . ASP A 1 260 ? -5.117 17.645 -9.808 1.00 60.25 260 ASP A C 1
ATOM 1943 O O . ASP A 1 260 ? -4.615 17.645 -10.926 1.00 60.25 260 ASP A O 1
ATOM 1947 N N . GLU A 1 261 ? -6.455 17.603 -9.689 1.00 65.38 261 GLU A N 1
ATOM 1948 C CA . GLU A 1 261 ? -7.367 17.683 -10.864 1.00 65.38 261 GLU A CA 1
ATOM 1949 C C . GLU A 1 261 ? -7.198 19.010 -11.640 1.00 65.38 261 GLU A C 1
ATOM 1951 O O . GLU A 1 261 ? -7.634 19.158 -12.777 1.00 65.38 261 GLU A O 1
ATOM 1956 N N . ASN A 1 262 ? -6.464 19.966 -11.072 1.00 60.91 262 ASN A N 1
ATOM 1957 C CA . ASN A 1 262 ? -6.045 21.222 -11.681 1.00 60.91 262 ASN A CA 1
ATOM 1958 C C . ASN A 1 262 ? -4.562 21.214 -12.150 1.00 60.91 262 ASN A C 1
ATOM 1960 O O . ASN A 1 262 ? -4.060 22.258 -12.587 1.00 60.91 262 ASN A O 1
ATOM 1964 N N . GLY A 1 263 ? -3.806 20.107 -12.054 1.00 60.06 263 GLY A N 1
ATOM 1965 C CA . GLY A 1 263 ? -2.421 19.970 -12.550 1.00 60.06 263 GLY A CA 1
ATOM 1966 C C . GLY A 1 263 ? -1.357 19.399 -11.588 1.00 60.06 263 GLY A C 1
ATOM 1967 O O . GLY A 1 263 ? -1.671 18.812 -10.565 1.00 60.06 263 GLY A O 1
ATOM 1968 N N . VAL A 1 264 ? -0.064 19.575 -11.916 1.00 65.81 264 VAL A N 1
ATOM 1969 C CA . VAL A 1 264 ? 1.011 18.591 -11.620 1.00 65.81 264 VAL A CA 1
ATOM 1970 C C . VAL A 1 264 ? 2.119 18.989 -10.576 1.00 65.81 264 VAL A C 1
ATOM 1972 O O . VAL A 1 264 ? 3.282 19.095 -10.960 1.00 65.81 264 VAL A O 1
ATOM 1975 N N . TYR A 1 265 ? 1.832 19.245 -9.279 1.00 74.56 265 TYR A N 1
ATOM 1976 C CA . TYR A 1 265 ? 2.738 19.865 -8.232 1.00 74.56 265 TYR A CA 1
ATOM 1977 C C . TYR A 1 265 ? 4.031 19.109 -7.752 1.00 74.56 265 TYR A C 1
ATOM 1979 O O . TYR A 1 265 ? 4.023 18.600 -6.638 1.00 74.56 265 TYR A O 1
ATOM 1987 N N . ILE A 1 266 ? 5.168 19.089 -8.481 1.00 73.38 266 ILE A N 1
ATOM 1988 C CA . ILE A 1 266 ? 6.436 18.396 -8.085 1.00 73.38 266 ILE A CA 1
ATOM 1989 C C . ILE A 1 266 ? 7.298 19.056 -6.970 1.00 73.38 266 ILE A C 1
ATOM 1991 O O . ILE A 1 266 ? 6.722 19.777 -6.168 1.00 73.38 266 ILE A O 1
ATOM 1995 N N . THR A 1 267 ? 8.620 18.798 -6.848 1.00 75.88 267 THR A N 1
ATOM 1996 C CA . THR A 1 267 ? 9.727 19.580 -6.217 1.00 75.88 267 THR A CA 1
ATOM 1997 C C . THR A 1 267 ? 11.130 18.969 -6.460 1.00 75.88 267 THR A C 1
ATOM 1999 O O . THR A 1 267 ? 11.202 18.070 -7.294 1.00 75.88 267 THR A O 1
ATOM 2002 N N . GLY A 1 268 ? 12.232 19.529 -5.921 1.00 69.81 268 GLY A N 1
ATOM 2003 C CA . GLY A 1 268 ? 13.633 19.164 -6.256 1.00 69.81 268 GLY A CA 1
ATOM 2004 C C . GLY A 1 268 ? 14.722 18.720 -5.230 1.00 69.81 268 GLY A C 1
ATOM 2005 O O . GLY A 1 268 ? 14.650 17.667 -4.613 1.00 69.81 268 GLY A O 1
ATOM 2006 N N . THR A 1 269 ? 15.858 19.424 -5.158 1.00 79.25 269 THR A N 1
ATOM 2007 C CA . THR A 1 269 ? 16.918 19.351 -4.107 1.00 79.25 269 THR A CA 1
ATOM 2008 C C . THR A 1 269 ? 17.992 20.370 -4.392 1.00 79.25 269 THR A C 1
ATOM 2010 O O . THR A 1 269 ? 18.314 20.536 -5.548 1.00 79.25 269 THR A O 1
ATOM 2013 N N . ARG A 1 270 ? 18.627 20.966 -3.381 1.00 81.19 270 ARG A N 1
ATOM 2014 C CA . ARG A 1 270 ? 20.008 21.461 -3.503 1.00 81.19 270 ARG A CA 1
ATOM 2015 C C . ARG A 1 270 ? 20.947 20.482 -2.785 1.00 81.19 270 ARG A C 1
ATOM 2017 O O . ARG A 1 270 ? 20.693 20.130 -1.639 1.00 81.19 270 ARG A O 1
ATOM 2024 N N . PRO A 1 271 ? 22.091 20.104 -3.365 1.00 70.50 271 PRO A N 1
ATOM 2025 C CA . PRO A 1 271 ? 23.257 20.835 -2.929 1.00 70.50 271 PRO A CA 1
ATOM 2026 C C . PRO A 1 271 ? 23.267 22.281 -3.413 1.00 70.50 271 PRO A C 1
ATOM 2028 O O . PRO A 1 271 ? 23.018 22.592 -4.561 1.00 70.50 271 PRO A O 1
ATOM 2031 N N . ILE A 1 272 ? 23.560 23.197 -2.493 1.00 72.19 272 ILE A N 1
ATOM 2032 C CA . ILE A 1 272 ? 24.226 24.449 -2.871 1.00 72.19 272 ILE A CA 1
ATOM 2033 C C . ILE A 1 272 ? 25.722 24.209 -2.651 1.00 72.19 272 ILE A C 1
ATOM 2035 O O . ILE A 1 272 ? 26.105 23.135 -2.175 1.00 72.19 272 ILE A O 1
ATOM 2039 N N . ASP A 1 273 ? 26.565 25.196 -2.921 1.00 67.75 273 ASP A N 1
ATOM 2040 C CA . ASP A 1 273 ? 28.018 25.117 -2.702 1.00 67.75 273 ASP A CA 1
ATOM 2041 C C . ASP A 1 273 ? 28.436 24.616 -1.291 1.00 67.75 273 ASP A C 1
ATOM 2043 O O . ASP A 1 273 ? 29.553 24.131 -1.108 1.00 67.75 273 ASP A O 1
ATOM 2047 N N . ASP A 1 274 ? 27.553 24.713 -0.286 1.00 64.12 274 ASP A N 1
ATOM 2048 C CA . ASP A 1 274 ? 27.708 24.157 1.068 1.00 64.12 274 ASP A CA 1
ATOM 2049 C C . ASP A 1 274 ? 26.472 23.359 1.565 1.00 64.12 274 ASP A C 1
ATOM 2051 O O . ASP A 1 274 ? 26.215 23.279 2.768 1.00 64.12 274 ASP A O 1
ATOM 2055 N N . GLY A 1 275 ? 25.684 22.803 0.636 1.00 67.62 275 GLY A N 1
ATOM 2056 C CA . GLY A 1 275 ? 24.476 22.000 0.872 1.00 67.62 275 GLY A CA 1
ATOM 2057 C C . GLY A 1 275 ? 23.343 22.690 1.669 1.00 67.62 275 GLY A C 1
ATOM 2058 O O . GLY A 1 275 ? 23.383 22.622 2.893 1.00 67.62 275 GLY A O 1
ATOM 2059 N N . THR A 1 276 ? 22.323 23.316 1.033 1.00 77.94 276 THR A N 1
ATOM 2060 C CA . THR A 1 276 ? 21.032 22.628 0.703 1.00 77.94 276 THR A CA 1
ATOM 2061 C C . THR A 1 276 ? 19.685 23.409 0.534 1.00 77.94 276 THR A C 1
ATOM 2063 O O . THR A 1 276 ? 18.808 22.715 0.095 1.00 77.94 276 THR A O 1
ATOM 2066 N N . ASP A 1 277 ? 19.458 24.739 0.729 1.00 73.19 277 ASP A N 1
ATOM 2067 C CA . ASP A 1 277 ? 18.244 25.635 0.397 1.00 73.19 277 ASP A CA 1
ATOM 2068 C C . ASP A 1 277 ? 16.836 25.082 -0.141 1.00 73.19 277 ASP A C 1
ATOM 2070 O O . ASP A 1 277 ? 16.722 24.046 -0.735 1.00 73.19 277 ASP A O 1
ATOM 2074 N N . TYR A 1 278 ? 15.700 25.781 0.013 1.00 80.62 278 TYR A N 1
ATOM 2075 C CA . TYR A 1 278 ? 14.218 25.519 -0.202 1.00 80.62 278 TYR A CA 1
ATOM 2076 C C . TYR A 1 278 ? 13.667 24.992 -1.586 1.00 80.62 278 TYR A C 1
ATOM 2078 O O . TYR A 1 278 ? 14.249 25.384 -2.601 1.00 80.62 278 TYR A O 1
ATOM 2086 N N . ALA A 1 279 ? 12.413 24.430 -1.718 1.00 79.38 279 ALA A N 1
ATOM 2087 C CA . ALA A 1 279 ? 11.519 24.998 -2.792 1.00 79.38 279 ALA A CA 1
ATOM 2088 C C . ALA A 1 279 ? 10.071 24.656 -3.340 1.00 79.38 279 ALA A C 1
ATOM 2090 O O . ALA A 1 279 ? 9.446 23.714 -2.899 1.00 79.38 279 ALA A O 1
ATOM 2091 N N . THR A 1 280 ? 9.507 25.546 -4.256 1.00 74.94 280 THR A N 1
ATOM 2092 C CA . THR A 1 280 ? 8.152 25.580 -4.928 1.00 74.94 280 THR A CA 1
ATOM 2093 C C . THR A 1 280 ? 7.985 26.129 -6.434 1.00 74.94 280 THR A C 1
ATOM 2095 O O . THR A 1 280 ? 8.484 27.222 -6.666 1.00 74.94 280 THR A O 1
ATOM 2098 N N . LEU A 1 281 ? 7.308 25.456 -7.436 1.00 82.19 281 LEU A N 1
ATOM 2099 C CA . LEU A 1 281 ? 7.080 25.722 -8.934 1.00 82.19 281 LEU A CA 1
ATOM 2100 C C . LEU A 1 281 ? 5.673 25.257 -9.608 1.00 82.19 281 LEU A C 1
ATOM 2102 O O . LEU A 1 281 ? 4.904 24.561 -8.984 1.00 82.19 281 LEU A O 1
ATOM 2106 N N . ARG A 1 282 ? 5.226 25.563 -10.863 1.00 83.88 282 ARG A N 1
ATOM 2107 C CA . ARG A 1 282 ? 3.951 25.045 -11.526 1.00 83.88 282 ARG A CA 1
ATOM 2108 C C . ARG A 1 282 ? 3.822 25.146 -13.025 1.00 83.88 282 ARG A C 1
ATOM 2110 O O . ARG A 1 282 ? 4.156 26.225 -13.438 1.00 83.88 282 ARG A O 1
ATOM 2117 N N . TYR A 1 283 ? 3.157 24.192 -13.714 1.00 70.44 283 TYR A N 1
ATOM 2118 C CA . TYR A 1 283 ? 2.215 24.245 -14.860 1.00 70.44 283 TYR A CA 1
ATOM 2119 C C . TYR A 1 283 ? 0.821 23.522 -14.530 1.00 70.44 283 TYR A C 1
ATOM 2121 O O . TYR A 1 283 ? 0.699 22.882 -13.494 1.00 70.44 283 TYR A O 1
ATOM 2129 N N . ASP A 1 284 ? -0.284 23.657 -15.284 1.00 81.88 284 ASP A N 1
ATOM 2130 C CA . ASP A 1 284 ? -1.715 23.229 -15.032 1.00 81.88 284 ASP A CA 1
ATOM 2131 C C . ASP A 1 284 ? -2.148 21.739 -15.370 1.00 81.88 284 ASP A C 1
ATOM 2133 O O . ASP A 1 284 ? -1.354 20.832 -15.163 1.00 81.88 284 ASP A O 1
ATOM 2137 N N . LEU A 1 285 ? -3.373 21.418 -15.848 1.00 75.12 285 LEU A N 1
ATOM 2138 C CA . LEU A 1 285 ? -3.837 20.096 -16.344 1.00 75.12 285 LEU A CA 1
ATOM 2139 C C . LEU A 1 285 ? -3.858 19.955 -17.891 1.00 75.12 285 LEU A C 1
ATOM 2141 O O . LEU A 1 285 ? -3.797 18.819 -18.329 1.00 75.12 285 LEU A O 1
ATOM 2145 N N . ASN A 1 286 ? -3.907 20.997 -18.753 1.00 75.81 286 ASN A N 1
ATOM 2146 C CA . ASN A 1 286 ? -4.278 20.819 -20.187 1.00 75.81 286 ASN A CA 1
ATOM 2147 C C . ASN A 1 286 ? -3.404 21.400 -21.339 1.00 75.81 286 ASN A C 1
ATOM 2149 O O . ASN A 1 286 ? -3.687 21.139 -22.509 1.00 75.81 286 ASN A O 1
ATOM 2153 N N . THR A 1 287 ? -2.367 22.190 -21.075 1.00 72.06 287 THR A N 1
ATOM 2154 C CA . THR A 1 287 ? -1.623 23.032 -22.042 1.00 72.06 287 THR A CA 1
ATOM 2155 C C . THR A 1 287 ? -0.111 23.184 -21.868 1.00 72.06 287 THR A C 1
ATOM 2157 O O . THR A 1 287 ? 0.535 23.638 -22.803 1.00 72.06 287 THR A O 1
ATOM 2160 N N . GLY A 1 288 ? 0.483 22.783 -20.747 1.00 60.31 288 GLY A N 1
ATOM 2161 C CA . GLY A 1 288 ? 1.920 22.712 -20.493 1.00 60.31 288 GLY A CA 1
ATOM 2162 C C . GLY A 1 288 ? 2.595 23.799 -19.648 1.00 60.31 288 GLY A C 1
ATOM 2163 O O . GLY A 1 288 ? 3.790 23.692 -19.538 1.00 60.31 288 GLY A O 1
ATOM 2164 N N . GLU A 1 289 ? 1.939 24.824 -19.104 1.00 82.00 289 GLU A N 1
ATOM 2165 C CA . GLU A 1 289 ? 2.140 26.281 -19.267 1.00 82.00 289 GLU A CA 1
ATOM 2166 C C . GLU A 1 289 ? 2.372 27.273 -18.052 1.00 82.00 289 GLU A C 1
ATOM 2168 O O . GLU A 1 289 ? 2.715 26.869 -16.944 1.00 82.00 289 GLU A O 1
ATOM 2173 N N . LEU A 1 290 ? 2.263 28.619 -18.301 1.00 82.31 290 LEU A N 1
ATOM 2174 C CA . LEU A 1 290 ? 3.039 29.751 -17.680 1.00 82.31 290 LEU A CA 1
ATOM 2175 C C . LEU A 1 290 ? 2.381 30.851 -16.780 1.00 82.31 290 LEU A C 1
ATOM 2177 O O . LEU A 1 290 ? 1.220 31.218 -16.949 1.00 82.31 290 LEU A O 1
ATOM 2181 N N . SER A 1 291 ? 3.193 31.482 -15.893 1.00 80.25 291 SER A N 1
ATOM 2182 C CA . SER A 1 291 ? 3.001 32.796 -15.192 1.00 80.25 291 SER A CA 1
ATOM 2183 C C . SER A 1 291 ? 4.236 33.500 -14.534 1.00 80.25 291 SER A C 1
ATOM 2185 O O . SER A 1 291 ? 4.707 34.460 -15.145 1.00 80.25 291 SER A O 1
ATOM 2187 N N . TRP A 1 292 ? 4.648 33.223 -13.268 1.00 84.94 292 TRP A N 1
ATOM 2188 C CA . TRP A 1 292 ? 5.216 34.278 -12.362 1.00 84.94 292 TRP A CA 1
ATOM 2189 C C . TRP A 1 292 ? 6.404 33.926 -11.405 1.00 84.94 292 TRP A C 1
ATOM 2191 O O . TRP A 1 292 ? 7.229 33.103 -11.777 1.00 84.94 292 TRP A O 1
ATOM 2201 N N . ALA A 1 293 ? 6.545 34.574 -10.212 1.00 80.06 293 ALA A N 1
ATOM 2202 C CA . ALA A 1 293 ? 7.770 34.572 -9.364 1.00 80.06 293 ALA A CA 1
ATOM 2203 C C . ALA A 1 293 ? 7.623 34.997 -7.842 1.00 80.06 293 ALA A C 1
ATOM 2205 O O . ALA A 1 293 ? 7.225 36.136 -7.607 1.00 80.06 293 ALA A O 1
ATOM 2206 N N . VAL A 1 294 ? 7.999 34.172 -6.814 1.00 83.19 294 VAL A N 1
ATOM 2207 C CA . VAL A 1 294 ? 8.055 34.476 -5.316 1.00 83.19 294 VAL A CA 1
ATOM 2208 C C . VAL A 1 294 ? 9.079 33.745 -4.294 1.00 83.19 294 VAL A C 1
ATOM 2210 O O . VAL A 1 294 ? 8.641 32.909 -3.510 1.00 83.19 294 VAL A O 1
ATOM 2213 N N . TYR A 1 295 ? 10.395 34.098 -4.209 1.00 85.69 295 TYR A N 1
ATOM 2214 C CA . TYR A 1 295 ? 11.596 33.630 -3.380 1.00 85.69 295 TYR A CA 1
ATOM 2215 C C . TYR A 1 295 ? 11.579 34.004 -1.860 1.00 85.69 295 TYR A C 1
ATOM 2217 O O . TYR A 1 295 ? 10.685 34.730 -1.441 1.00 85.69 295 TYR A O 1
ATOM 2225 N N . TYR A 1 296 ? 12.582 33.580 -1.048 1.00 83.69 296 TYR A N 1
ATOM 2226 C CA . TYR A 1 296 ? 12.699 33.898 0.399 1.00 83.69 296 TYR A CA 1
ATOM 2227 C C . TYR A 1 296 ? 14.120 33.876 1.078 1.00 83.69 296 TYR A C 1
ATOM 2229 O O . TYR A 1 296 ? 14.681 34.950 1.273 1.00 83.69 296 TYR A O 1
ATOM 2237 N N . ASP A 1 297 ? 14.595 32.688 1.513 1.00 80.00 297 ASP A N 1
ATOM 2238 C CA . ASP A 1 297 ? 15.741 32.225 2.363 1.00 80.00 297 ASP A CA 1
ATOM 2239 C C . ASP A 1 297 ? 16.294 33.021 3.599 1.00 80.00 297 ASP A C 1
ATOM 2241 O O . ASP A 1 297 ? 15.911 34.154 3.866 1.00 80.00 297 ASP A O 1
ATOM 2245 N N . GLY A 1 298 ? 17.121 32.376 4.454 1.00 78.44 298 GLY A N 1
ATOM 2246 C CA . GLY A 1 298 ? 17.656 32.799 5.763 1.00 78.44 298 GLY A CA 1
ATOM 2247 C C . GLY A 1 298 ? 18.227 31.653 6.661 1.00 78.44 298 GLY A C 1
ATOM 2248 O O . GLY A 1 298 ? 18.214 30.482 6.297 1.00 78.44 298 GLY A O 1
ATOM 2249 N N . PRO A 1 299 ? 18.752 31.944 7.875 1.00 80.12 299 PRO A N 1
ATOM 2250 C CA . PRO A 1 299 ? 19.734 31.062 8.539 1.00 80.12 299 PRO A CA 1
ATOM 2251 C C . PRO A 1 299 ? 19.239 30.086 9.644 1.00 80.12 299 PRO A C 1
ATOM 2253 O O . PRO A 1 299 ? 18.795 30.510 10.709 1.00 80.12 299 PRO A O 1
ATOM 2256 N N . ALA A 1 300 ? 19.507 28.785 9.447 1.00 77.38 300 ALA A N 1
ATOM 2257 C CA . ALA A 1 300 ? 20.033 27.844 10.456 1.00 77.38 300 ALA A CA 1
ATOM 2258 C C . ALA A 1 300 ? 21.217 27.106 9.783 1.00 77.38 300 ALA A C 1
ATOM 2260 O O . ALA A 1 300 ? 22.361 27.364 10.149 1.00 77.38 300 ALA A O 1
ATOM 2261 N N . LYS A 1 301 ? 20.940 26.448 8.632 1.00 76.12 301 LYS A N 1
ATOM 2262 C CA . LYS A 1 301 ? 21.738 26.562 7.379 1.00 76.12 301 LYS A CA 1
ATOM 2263 C C . LYS A 1 301 ? 22.700 25.401 7.029 1.00 76.12 301 LYS A C 1
ATOM 2265 O O . LYS A 1 301 ? 23.906 25.630 7.072 1.00 76.12 301 LYS A O 1
ATOM 2270 N N . GLY A 1 302 ? 22.227 24.226 6.605 1.00 71.06 302 GLY A N 1
ATOM 2271 C CA . GLY A 1 302 ? 23.077 23.068 6.257 1.00 71.06 302 GLY A CA 1
ATOM 2272 C C . GLY A 1 302 ? 22.270 21.838 5.826 1.00 71.06 302 GLY A C 1
ATOM 2273 O O . GLY A 1 302 ? 21.097 22.020 5.556 1.00 71.06 302 GLY A O 1
ATOM 2274 N N . ASN A 1 303 ? 22.882 20.646 5.782 1.00 77.56 303 ASN A N 1
ATOM 2275 C CA . ASN A 1 303 ? 22.632 19.546 4.811 1.00 77.56 303 ASN A CA 1
ATOM 2276 C C . ASN A 1 303 ? 21.668 18.380 5.178 1.00 77.56 303 ASN A C 1
ATOM 2278 O O . ASN A 1 303 ? 21.603 17.998 6.339 1.00 77.56 303 ASN A O 1
ATOM 2282 N N . ASP A 1 304 ? 21.044 17.724 4.171 1.00 76.25 304 ASP A N 1
ATOM 2283 C CA . ASP A 1 304 ? 19.566 17.591 4.150 1.00 76.25 304 ASP A CA 1
ATOM 2284 C C . ASP A 1 304 ? 18.908 16.421 3.342 1.00 76.25 304 ASP A C 1
ATOM 2286 O O . ASP A 1 304 ? 19.583 15.812 2.514 1.00 76.25 304 ASP A O 1
ATOM 2290 N N . GLN A 1 305 ? 17.595 16.145 3.568 1.00 80.19 305 GLN A N 1
ATOM 2291 C CA . GLN A 1 305 ? 16.540 15.659 2.622 1.00 80.19 305 GLN A CA 1
ATOM 2292 C C . GLN A 1 305 ? 15.075 16.086 2.963 1.00 80.19 305 GLN A C 1
ATOM 2294 O O . GLN A 1 305 ? 14.753 16.213 4.141 1.00 80.19 305 GLN A O 1
ATOM 2299 N N . ALA A 1 306 ? 14.159 16.226 1.977 1.00 70.75 306 ALA A N 1
ATOM 2300 C CA . ALA A 1 306 ? 12.750 16.699 2.080 1.00 70.75 306 ALA A CA 1
ATOM 2301 C C . ALA A 1 306 ? 11.593 15.712 1.884 1.00 70.75 306 ALA A C 1
ATOM 2303 O O . ALA A 1 306 ? 11.559 14.956 0.919 1.00 70.75 306 ALA A O 1
ATOM 2304 N N . ILE A 1 307 ? 10.634 15.808 2.809 1.00 67.19 307 ILE A N 1
ATOM 2305 C CA . ILE A 1 307 ? 9.603 14.840 3.205 1.00 67.19 307 ILE A CA 1
ATOM 2306 C C . ILE A 1 307 ? 8.180 14.903 2.611 1.00 67.19 307 ILE A C 1
ATOM 2308 O O . ILE A 1 307 ? 7.249 15.015 3.403 1.00 67.19 307 ILE A O 1
ATOM 2312 N N . ALA A 1 308 ? 7.940 14.682 1.319 1.00 68.31 308 ALA A N 1
ATOM 2313 C CA . ALA A 1 308 ? 6.613 14.299 0.784 1.00 68.31 308 ALA A CA 1
ATOM 2314 C C . ALA A 1 308 ? 5.593 15.403 0.389 1.00 68.31 308 ALA A C 1
ATOM 2316 O O . ALA A 1 308 ? 5.965 16.564 0.531 1.00 68.31 308 ALA A O 1
ATOM 2317 N N . ILE A 1 309 ? 4.392 15.086 -0.204 1.00 65.50 309 ILE A N 1
ATOM 2318 C CA . ILE A 1 309 ? 3.285 15.977 -0.762 1.00 65.50 309 ILE A CA 1
ATOM 2319 C C . ILE A 1 309 ? 1.792 15.309 -0.881 1.00 65.50 309 ILE A C 1
ATOM 2321 O O . ILE A 1 309 ? 1.868 14.137 -1.134 1.00 65.50 309 ILE A O 1
ATOM 2325 N N . ALA A 1 310 ? 0.518 15.872 -0.673 1.00 72.69 310 ALA A N 1
ATOM 2326 C CA . ALA A 1 310 ? -0.909 15.271 -0.782 1.00 72.69 310 ALA A CA 1
ATOM 2327 C C . ALA A 1 310 ? -2.235 16.015 -0.285 1.00 72.69 310 ALA A C 1
ATOM 2329 O O . ALA A 1 310 ? -2.142 16.879 0.571 1.00 72.69 310 ALA A O 1
ATOM 2330 N N . LEU A 1 311 ? -3.473 15.597 -0.693 1.00 67.50 311 LEU A N 1
ATOM 2331 C CA . LEU A 1 311 ? -4.795 16.333 -0.861 1.00 67.50 311 LEU A CA 1
ATOM 2332 C C . LEU A 1 311 ? -5.814 16.731 0.304 1.00 67.50 311 LEU A C 1
ATOM 2334 O O . LEU A 1 311 ? -5.445 17.605 1.073 1.00 67.50 311 LEU A O 1
ATOM 2338 N N . ASP A 1 312 ? -7.104 16.288 0.339 1.00 61.47 312 ASP A N 1
ATOM 2339 C CA . ASP A 1 312 ? -8.390 16.658 1.074 1.00 61.47 312 ASP A CA 1
ATOM 2340 C C . ASP A 1 312 ? -9.814 16.783 0.310 1.00 61.47 312 ASP A C 1
ATOM 2342 O O . ASP A 1 312 ? -10.133 15.869 -0.438 1.00 61.47 312 ASP A O 1
ATOM 2346 N N . LYS A 1 313 ? -10.710 17.826 0.348 1.00 57.38 313 LYS A N 1
ATOM 2347 C CA . LYS A 1 313 ? -11.906 18.018 -0.577 1.00 57.38 313 LYS A CA 1
ATOM 2348 C C . LYS A 1 313 ? -12.318 19.406 -1.225 1.00 57.38 313 LYS A C 1
ATOM 2350 O O . LYS A 1 313 ? -13.469 19.582 -1.627 1.00 57.38 313 LYS A O 1
ATOM 2355 N N . ALA A 1 314 ? -11.437 20.417 -1.335 1.00 53.41 314 ALA A N 1
ATOM 2356 C CA . ALA A 1 314 ? -11.627 21.800 -1.855 1.00 53.41 314 ALA A CA 1
ATOM 2357 C C . ALA A 1 314 ? -10.340 22.708 -1.933 1.00 53.41 314 ALA A C 1
ATOM 2359 O O . ALA A 1 314 ? -10.448 23.924 -2.153 1.00 53.41 314 ALA A O 1
ATOM 2360 N N . GLY A 1 315 ? -9.131 22.172 -1.714 1.00 55.31 315 GLY A N 1
ATOM 2361 C CA . GLY A 1 315 ? -7.851 22.873 -1.540 1.00 55.31 315 GLY A CA 1
ATOM 2362 C C . GLY A 1 315 ? -6.835 22.344 -0.499 1.00 55.31 315 GLY A C 1
ATOM 2363 O O . GLY A 1 315 ? -6.803 22.842 0.623 1.00 55.31 315 GLY A O 1
ATOM 2364 N N . GLY A 1 316 ? -5.930 21.449 -0.899 1.00 66.38 316 GLY A N 1
ATOM 2365 C CA . GLY A 1 316 ? -5.427 20.323 -0.076 1.00 66.38 316 GLY A CA 1
ATOM 2366 C C . GLY A 1 316 ? -4.371 20.631 0.947 1.00 66.38 316 GLY A C 1
ATOM 2367 O O . GLY A 1 316 ? -4.438 21.618 1.665 1.00 66.38 316 GLY A O 1
ATOM 2368 N N . VAL A 1 317 ? -3.293 19.883 0.817 1.00 66.38 317 VAL A N 1
ATOM 2369 C CA . VAL A 1 317 ? -1.937 20.386 0.905 1.00 66.38 317 VAL A CA 1
ATOM 2370 C C . VAL A 1 317 ? -1.396 20.708 2.283 1.00 66.38 317 VAL A C 1
ATOM 2372 O O . VAL A 1 317 ? -2.081 21.105 3.214 1.00 66.38 317 VAL A O 1
ATOM 2375 N N . TYR A 1 318 ? -0.086 20.578 2.392 1.00 73.50 318 TYR A N 1
ATOM 2376 C CA . TYR A 1 318 ? 0.679 20.549 3.602 1.00 73.50 318 TYR A CA 1
ATOM 2377 C C . TYR A 1 318 ? 2.102 21.023 3.290 1.00 73.50 318 TYR A C 1
ATOM 2379 O O . TYR A 1 318 ? 2.394 21.399 2.162 1.00 73.50 318 TYR A O 1
ATOM 2387 N N . ILE A 1 319 ? 2.942 21.036 4.317 1.00 74.12 319 ILE A N 1
ATOM 2388 C CA . ILE A 1 319 ? 4.412 20.897 4.416 1.00 74.12 319 ILE A CA 1
ATOM 2389 C C . ILE A 1 319 ? 4.778 19.424 4.707 1.00 74.12 319 ILE A C 1
ATOM 2391 O O . ILE A 1 319 ? 3.864 18.795 5.212 1.00 74.12 319 ILE A O 1
ATOM 2395 N N . THR A 1 320 ? 5.992 18.867 4.666 1.00 75.56 320 THR A N 1
ATOM 2396 C CA . THR A 1 320 ? 6.374 17.437 4.944 1.00 75.56 320 THR A CA 1
ATOM 2397 C C . THR A 1 320 ? 7.873 17.445 4.674 1.00 75.56 320 THR A C 1
ATOM 2399 O O . THR A 1 320 ? 8.291 17.843 3.599 1.00 75.56 320 THR A O 1
ATOM 2402 N N . GLY A 1 321 ? 8.619 17.087 5.704 1.00 70.81 321 GLY A N 1
ATOM 2403 C CA . GLY A 1 321 ? 10.014 17.088 6.023 1.00 70.81 321 GLY A CA 1
ATOM 2404 C C . GLY A 1 321 ? 10.099 16.827 7.524 1.00 70.81 321 GLY A C 1
ATOM 2405 O O . GLY A 1 321 ? 9.068 16.591 8.151 1.00 70.81 321 GLY A O 1
ATOM 2406 N N . THR A 1 322 ? 11.213 16.917 8.237 1.00 83.06 322 THR A N 1
ATOM 2407 C CA . THR A 1 322 ? 12.541 17.415 7.875 1.00 83.06 322 THR A CA 1
ATOM 2408 C C . THR A 1 322 ? 12.598 18.960 7.620 1.00 83.06 322 THR A C 1
ATOM 2410 O O . THR A 1 322 ? 11.586 19.529 7.224 1.00 83.06 322 THR A O 1
ATOM 2413 N N . SER A 1 323 ? 13.695 19.642 8.032 1.00 84.19 323 SER A N 1
ATOM 2414 C CA . SER A 1 323 ? 14.014 21.110 8.136 1.00 84.19 323 SER A CA 1
ATOM 2415 C C . SER A 1 323 ? 14.547 21.700 9.447 1.00 84.19 323 SER A C 1
ATOM 2417 O O . SER A 1 323 ? 14.110 22.749 9.898 1.00 84.19 323 SER A O 1
ATOM 2419 N N . GLY A 1 324 ? 15.557 21.073 10.040 1.00 78.75 324 GLY A N 1
ATOM 2420 C CA . GLY A 1 324 ? 16.933 21.577 10.112 1.00 78.75 324 GLY A CA 1
ATOM 2421 C C . GLY A 1 324 ? 17.718 21.981 11.398 1.00 78.75 324 GLY A C 1
ATOM 2422 O O . GLY A 1 324 ? 17.462 23.075 11.879 1.00 78.75 324 GLY A O 1
ATOM 2423 N N . ASN A 1 325 ? 18.758 21.185 11.811 1.00 75.12 325 ASN A N 1
ATOM 2424 C CA . ASN A 1 325 ? 19.622 20.843 13.034 1.00 75.12 325 ASN A CA 1
ATOM 2425 C C . ASN A 1 325 ? 21.000 21.363 13.669 1.00 75.12 325 ASN A C 1
ATOM 2427 O O . ASN A 1 325 ? 21.066 21.477 14.887 1.00 75.12 325 ASN A O 1
ATOM 2431 N N . SER A 1 326 ? 22.124 21.653 12.989 1.00 72.50 326 SER A N 1
ATOM 2432 C CA . SER A 1 326 ? 23.223 22.586 13.441 1.00 72.50 326 SER A CA 1
ATOM 2433 C C . SER A 1 326 ? 24.295 22.661 12.346 1.00 72.50 326 SER A C 1
ATOM 2435 O O . SER A 1 326 ? 24.563 21.597 11.817 1.00 72.50 326 SER A O 1
ATOM 2437 N N . ASN A 1 327 ? 24.850 23.831 11.959 1.00 67.50 327 ASN A N 1
ATOM 2438 C CA . ASN A 1 327 ? 25.492 24.056 10.631 1.00 67.50 327 ASN A CA 1
ATOM 2439 C C . ASN A 1 327 ? 26.855 23.359 10.378 1.00 67.50 327 ASN A C 1
ATOM 2441 O O . ASN A 1 327 ? 27.882 23.985 10.105 1.00 67.50 327 ASN A O 1
ATOM 2445 N N . SER A 1 328 ? 26.842 22.040 10.520 1.00 62.84 328 SER A N 1
ATOM 2446 C CA . SER A 1 328 ? 27.920 21.072 10.526 1.00 62.84 328 SER A CA 1
ATOM 2447 C C . SER A 1 328 ? 27.337 19.696 10.181 1.00 62.84 328 SER A C 1
ATOM 2449 O O . SER A 1 328 ? 26.568 19.151 10.967 1.00 62.84 328 SER A O 1
ATOM 2451 N N . TYR A 1 329 ? 27.822 19.093 9.094 1.00 55.78 329 TYR A N 1
ATOM 2452 C CA . TYR A 1 329 ? 27.442 17.784 8.528 1.00 55.78 329 TYR A CA 1
ATOM 2453 C C . TYR A 1 329 ? 27.081 16.658 9.534 1.00 55.78 329 TYR A C 1
ATOM 2455 O O . TYR A 1 329 ? 26.151 15.875 9.318 1.00 55.78 329 TYR A O 1
ATOM 2463 N N . ASP A 1 330 ? 27.802 16.581 10.659 1.00 53.59 330 ASP A N 1
ATOM 2464 C CA . ASP A 1 330 ? 27.618 15.574 11.718 1.00 53.59 330 ASP A CA 1
ATOM 2465 C C . ASP A 1 330 ? 26.428 15.827 12.683 1.00 53.59 330 ASP A C 1
ATOM 2467 O O . ASP A 1 330 ? 26.163 14.994 13.550 1.00 53.59 330 ASP A O 1
ATOM 2471 N N . ALA A 1 331 ? 25.702 16.945 12.572 1.00 61.06 331 ALA A N 1
ATOM 2472 C CA . ALA A 1 331 ? 24.664 17.363 13.528 1.00 61.06 331 ALA A CA 1
ATOM 2473 C C . ALA A 1 331 ? 23.353 16.538 13.477 1.00 61.06 331 ALA A C 1
ATOM 2475 O O . ALA A 1 331 ? 23.224 15.569 12.726 1.00 61.06 331 ALA A O 1
ATOM 2476 N N . GLY A 1 332 ? 22.351 16.929 14.281 1.00 66.38 332 GLY A N 1
ATOM 2477 C CA . GLY A 1 332 ? 20.918 16.656 14.042 1.00 66.38 332 GLY A CA 1
ATOM 2478 C C . GLY A 1 332 ? 20.333 17.373 12.806 1.00 66.38 332 GLY A C 1
ATOM 2479 O O . GLY A 1 332 ? 21.091 18.200 12.335 1.00 66.38 332 GLY A O 1
ATOM 2480 N N . GLN A 1 333 ? 19.044 17.215 12.344 1.00 75.69 333 GLN A N 1
ATOM 2481 C CA . GLN A 1 333 ? 18.400 18.061 11.256 1.00 75.69 333 GLN A CA 1
ATOM 2482 C C . GLN A 1 333 ? 16.801 18.459 11.099 1.00 75.69 333 GLN A C 1
ATOM 2484 O O . GLN A 1 333 ? 16.249 18.278 10.028 1.00 75.69 333 GLN A O 1
ATOM 2489 N N . ASP A 1 334 ? 16.026 19.122 12.029 1.00 75.06 334 ASP A N 1
ATOM 2490 C CA . ASP A 1 334 ? 14.519 19.525 12.250 1.00 75.06 334 ASP A CA 1
ATOM 2491 C C . ASP A 1 334 ? 13.245 19.432 11.300 1.00 75.06 334 ASP A C 1
ATOM 2493 O O . ASP A 1 334 ? 13.237 18.646 10.411 1.00 75.06 334 ASP A O 1
ATOM 2497 N N . LEU A 1 335 ? 12.050 20.055 11.551 1.00 78.75 335 LEU A N 1
ATOM 2498 C CA . LEU A 1 335 ? 10.641 19.623 11.164 1.00 78.75 335 LEU A CA 1
ATOM 2499 C C . LEU A 1 335 ? 10.036 20.321 9.858 1.00 78.75 335 LEU A C 1
ATOM 2501 O O . LEU A 1 335 ? 10.196 21.525 9.814 1.00 78.75 335 LEU A O 1
ATOM 2505 N N . THR A 1 336 ? 9.255 19.642 8.916 1.00 80.50 336 THR A N 1
ATOM 2506 C CA . THR A 1 336 ? 7.930 19.846 8.042 1.00 80.50 336 THR A CA 1
ATOM 2507 C C . THR A 1 336 ? 6.223 19.812 8.335 1.00 80.50 336 THR A C 1
ATOM 2509 O O . THR A 1 336 ? 5.671 19.603 7.285 1.00 80.50 336 THR A O 1
ATOM 2512 N N . THR A 1 337 ? 5.289 19.961 9.459 1.00 73.38 337 THR A N 1
ATOM 2513 C CA . THR A 1 337 ? 4.124 20.917 10.203 1.00 73.38 337 THR A CA 1
ATOM 2514 C C . THR A 1 337 ? 3.624 22.592 10.215 1.00 73.38 337 THR A C 1
ATOM 2516 O O . THR A 1 337 ? 3.334 22.979 11.342 1.00 73.38 337 THR A O 1
ATOM 2519 N N . ILE A 1 338 ? 3.495 23.797 9.420 1.00 77.69 338 ILE A N 1
ATOM 2520 C CA . ILE A 1 338 ? 3.636 24.552 8.020 1.00 77.69 338 ILE A CA 1
ATOM 2521 C C . ILE A 1 338 ? 2.570 24.533 6.873 1.00 77.69 338 ILE A C 1
ATOM 2523 O O . ILE A 1 338 ? 2.636 23.656 6.020 1.00 77.69 338 ILE A O 1
ATOM 2527 N N . ARG A 1 339 ? 1.751 25.573 6.648 1.00 83.81 339 ARG A N 1
ATOM 2528 C CA . ARG A 1 339 ? 0.850 25.750 5.472 1.00 83.81 339 ARG A CA 1
ATOM 2529 C C . ARG A 1 339 ? 1.553 26.321 4.189 1.00 83.81 339 ARG A C 1
ATOM 2531 O O . ARG A 1 339 ? 2.376 27.203 4.344 1.00 83.81 339 ARG A O 1
ATOM 2538 N N . TYR A 1 340 ? 1.199 25.968 2.932 1.00 73.31 340 TYR A N 1
ATOM 2539 C CA . TYR A 1 340 ? 1.348 26.857 1.725 1.00 73.31 340 TYR A CA 1
ATOM 2540 C C . TYR A 1 340 ? -0.072 27.378 1.279 1.00 73.31 340 TYR A C 1
ATOM 2542 O O . TYR A 1 340 ? -0.929 27.641 2.109 1.00 73.31 340 TYR A O 1
ATOM 2550 N N . ASP A 1 341 ? -0.400 27.595 0.002 1.00 73.31 341 ASP A N 1
ATOM 2551 C CA . ASP A 1 341 ? -1.776 27.547 -0.593 1.00 73.31 341 ASP A CA 1
ATOM 2552 C C . ASP A 1 341 ? -1.652 27.031 -2.030 1.00 73.31 341 ASP A C 1
ATOM 2554 O O . ASP A 1 341 ? -1.221 27.815 -2.854 1.00 73.31 341 ASP A O 1
ATOM 2558 N N . ALA A 1 342 ? -1.964 25.787 -2.404 1.00 67.88 342 ALA A N 1
ATOM 2559 C CA . ALA A 1 342 ? -1.590 25.320 -3.734 1.00 67.88 342 ALA A CA 1
ATOM 2560 C C . ALA A 1 342 ? -2.318 26.053 -4.873 1.00 67.88 342 ALA A C 1
ATOM 2562 O O . ALA A 1 342 ? -2.001 25.720 -6.004 1.00 67.88 342 ALA A O 1
ATOM 2563 N N . ALA A 1 343 ? -3.129 27.115 -4.586 1.00 71.44 343 ALA A N 1
ATOM 2564 C CA . ALA A 1 343 ? -3.637 28.293 -5.348 1.00 71.44 343 ALA A CA 1
ATOM 2565 C C . ALA A 1 343 ? -2.832 29.643 -5.416 1.00 71.44 343 ALA A C 1
ATOM 2567 O O . ALA A 1 343 ? -3.214 30.410 -6.301 1.00 71.44 343 ALA A O 1
ATOM 2568 N N . SER A 1 344 ? -1.732 29.985 -4.689 1.00 71.69 344 SER A N 1
ATOM 2569 C CA . SER A 1 344 ? -0.999 31.296 -4.932 1.00 71.69 344 SER A CA 1
ATOM 2570 C C . SER A 1 344 ? 0.539 31.637 -4.667 1.00 71.69 344 SER A C 1
ATOM 2572 O O . SER A 1 344 ? 0.939 32.743 -5.009 1.00 71.69 344 SER A O 1
ATOM 2574 N N . GLY A 1 345 ? 1.433 30.809 -4.107 1.00 59.72 345 GLY A N 1
ATOM 2575 C CA . GLY A 1 345 ? 2.936 30.883 -4.078 1.00 59.72 345 GLY A CA 1
ATOM 2576 C C . GLY A 1 345 ? 3.819 30.952 -2.776 1.00 59.72 345 GLY A C 1
ATOM 2577 O O . GLY A 1 345 ? 4.891 30.340 -2.752 1.00 59.72 345 GLY A O 1
ATOM 2578 N N . LYS A 1 346 ? 3.463 31.745 -1.745 1.00 78.62 346 LYS A N 1
ATOM 2579 C CA . LYS A 1 346 ? 4.309 32.260 -0.602 1.00 78.62 346 LYS A CA 1
ATOM 2580 C C . LYS A 1 346 ? 4.213 31.552 0.785 1.00 78.62 346 LYS A C 1
ATOM 2582 O O . LYS A 1 346 ? 3.286 30.802 0.994 1.00 78.62 346 LYS A O 1
ATOM 2587 N N . GLU A 1 347 ? 5.093 31.826 1.768 1.00 82.44 347 GLU A N 1
ATOM 2588 C CA . GLU A 1 347 ? 5.181 31.200 3.132 1.00 82.44 347 GLU A CA 1
ATOM 2589 C C . GLU A 1 347 ? 4.906 32.161 4.369 1.00 82.44 347 GLU A C 1
ATOM 2591 O O . GLU A 1 347 ? 4.143 33.112 4.177 1.00 82.44 347 GLU A O 1
ATOM 2596 N N . LYS A 1 348 ? 5.427 31.918 5.619 1.00 83.19 348 LYS A N 1
ATOM 2597 C CA . LYS A 1 348 ? 5.669 32.772 6.848 1.00 83.19 348 LYS A CA 1
ATOM 2598 C C . LYS A 1 348 ? 6.793 32.318 7.869 1.00 83.19 348 LYS A C 1
ATOM 2600 O O . LYS A 1 348 ? 7.745 33.080 7.999 1.00 83.19 348 LYS A O 1
ATOM 2605 N N . TRP A 1 349 ? 6.602 31.340 8.806 1.00 83.62 349 TRP A N 1
ATOM 2606 C CA . TRP A 1 349 ? 7.355 31.326 10.120 1.00 83.62 349 TRP A CA 1
ATOM 2607 C C . TRP A 1 349 ? 7.518 30.054 11.056 1.00 83.62 349 TRP A C 1
ATOM 2609 O O . TRP A 1 349 ? 7.629 30.219 12.266 1.00 83.62 349 TRP A O 1
ATOM 2619 N N . VAL A 1 350 ? 7.566 28.796 10.584 1.00 83.19 350 VAL A N 1
ATOM 2620 C CA . VAL A 1 350 ? 8.377 27.626 11.120 1.00 83.19 350 VAL A CA 1
ATOM 2621 C C . VAL A 1 350 ? 8.619 27.251 12.656 1.00 83.19 350 VAL A C 1
ATOM 2623 O O . VAL A 1 350 ? 8.958 28.123 13.446 1.00 83.19 350 VAL A O 1
ATOM 2626 N N . GLN A 1 351 ? 8.528 25.956 13.118 1.00 85.12 351 GLN A N 1
ATOM 2627 C CA . GLN A 1 351 ? 8.920 25.374 14.474 1.00 85.12 351 GLN A CA 1
ATOM 2628 C C . GLN A 1 351 ? 8.687 23.808 14.693 1.00 85.12 351 GLN A C 1
ATOM 2630 O O . GLN A 1 351 ? 7.790 23.267 14.068 1.00 85.12 351 GLN A O 1
ATOM 2635 N N . ARG A 1 352 ? 9.492 23.024 15.487 1.00 84.75 352 ARG A N 1
ATOM 2636 C CA . ARG A 1 352 ? 9.924 21.602 15.162 1.00 84.75 352 ARG A CA 1
ATOM 2637 C C . ARG A 1 352 ? 10.192 20.450 16.285 1.00 84.75 352 ARG A C 1
ATOM 2639 O O . ARG A 1 352 ? 10.551 20.837 17.390 1.00 84.75 352 ARG A O 1
ATOM 2646 N N . TYR A 1 353 ? 10.086 19.084 16.069 1.00 75.81 353 TYR A N 1
ATOM 2647 C CA . TYR A 1 353 ? 10.080 17.893 17.065 1.00 75.81 353 TYR A CA 1
ATOM 2648 C C . TYR A 1 353 ? 11.475 17.393 17.387 1.00 75.81 353 TYR A C 1
ATOM 2650 O O . TYR A 1 353 ? 12.393 18.125 17.089 1.00 75.81 353 TYR A O 1
ATOM 2658 N N . GLY A 1 354 ? 11.623 16.204 17.985 1.00 71.56 354 GLY A N 1
ATOM 2659 C CA . GLY A 1 354 ? 12.852 15.411 18.082 1.00 71.56 354 GLY A CA 1
ATOM 2660 C C . GLY A 1 354 ? 14.010 16.096 18.757 1.00 71.56 354 GLY A C 1
ATOM 2661 O O . GLY A 1 354 ? 13.970 17.296 18.976 1.00 71.56 354 GLY A O 1
ATOM 2662 N N . GLY A 1 355 ? 14.986 15.305 19.176 1.00 64.12 355 GLY A N 1
ATOM 2663 C CA . GLY A 1 355 ? 15.794 15.583 20.360 1.00 64.12 355 GLY A CA 1
ATOM 2664 C C . GLY A 1 355 ? 16.552 16.918 20.491 1.00 64.12 355 GLY A C 1
ATOM 2665 O O . GLY A 1 355 ? 16.292 17.944 19.855 1.00 64.12 355 GLY A O 1
ATOM 2666 N N . SER A 1 356 ? 17.526 16.884 21.393 1.00 59.12 356 SER A N 1
ATOM 2667 C CA . SER A 1 356 ? 18.560 17.907 21.543 1.00 59.12 356 SER A CA 1
ATOM 2668 C C . SER A 1 356 ? 19.366 18.122 20.250 1.00 59.12 356 SER A C 1
ATOM 2670 O O . SER A 1 356 ? 19.096 17.507 19.219 1.00 59.12 356 SER A O 1
ATOM 2672 N N . GLU A 1 357 ? 20.319 19.058 20.265 1.00 58.44 357 GLU A N 1
ATOM 2673 C CA . GLU A 1 357 ? 21.032 19.494 19.047 1.00 58.44 357 GLU A CA 1
ATOM 2674 C C . GLU A 1 357 ? 21.767 18.334 18.362 1.00 58.44 357 GLU A C 1
ATOM 2676 O O . GLU A 1 357 ? 21.723 18.205 17.134 1.00 58.44 357 GLU A O 1
ATOM 2681 N N . ASP A 1 358 ? 22.286 17.413 19.171 1.00 59.19 358 ASP A N 1
ATOM 2682 C CA . ASP A 1 358 ? 22.850 16.129 18.768 1.00 59.19 358 ASP A CA 1
ATOM 2683 C C . ASP A 1 358 ? 21.761 15.049 18.729 1.00 59.19 358 ASP A C 1
ATOM 2685 O O . ASP A 1 358 ? 21.798 14.073 19.476 1.00 59.19 358 ASP A O 1
ATOM 2689 N N . ALA A 1 359 ? 20.750 15.249 17.886 1.00 60.25 359 ALA A N 1
ATOM 2690 C CA . ALA A 1 359 ? 19.684 14.278 17.674 1.00 60.25 359 ALA A CA 1
ATOM 2691 C C . ALA A 1 359 ? 19.034 14.431 16.303 1.00 60.25 359 ALA A C 1
ATOM 2693 O O . ALA A 1 359 ? 18.910 15.530 15.768 1.00 60.25 359 ALA A O 1
ATOM 2694 N N . ARG A 1 360 ? 18.509 13.342 15.747 1.00 68.12 360 ARG A N 1
ATOM 2695 C CA . ARG A 1 360 ? 17.750 13.369 14.486 1.00 68.12 360 ARG A CA 1
ATOM 2696 C C . ARG A 1 360 ? 16.365 12.688 14.488 1.00 68.12 360 ARG A C 1
ATOM 2698 O O . ARG A 1 360 ? 16.241 11.714 13.781 1.00 68.12 360 ARG A O 1
ATOM 2705 N N . SER A 1 361 ? 15.313 13.119 15.186 1.00 69.19 361 SER A N 1
ATOM 2706 C CA . SER A 1 361 ? 13.991 12.442 15.022 1.00 69.19 361 SER A CA 1
ATOM 2707 C C . SER A 1 361 ? 13.328 12.932 13.701 1.00 69.19 361 SER A C 1
ATOM 2709 O O . SER A 1 361 ? 13.886 13.822 13.110 1.00 69.19 361 SER A O 1
ATOM 2711 N N . GLN A 1 362 ? 12.259 12.420 13.086 1.00 73.00 362 GLN A N 1
ATOM 2712 C CA . GLN A 1 362 ? 11.893 12.836 11.695 1.00 73.00 362 GLN A CA 1
ATOM 2713 C C . GLN A 1 362 ? 10.469 12.422 11.335 1.00 73.00 362 GLN A C 1
ATOM 2715 O O . GLN A 1 362 ? 9.815 11.758 12.136 1.00 73.00 362 GLN A O 1
ATOM 2720 N N . GLY A 1 363 ? 10.051 12.813 10.126 1.00 66.81 363 GLY A N 1
ATOM 2721 C CA . GLY A 1 363 ? 8.838 12.482 9.391 1.00 66.81 363 GLY A CA 1
ATOM 2722 C C . GLY A 1 363 ? 9.081 12.692 7.907 1.00 66.81 363 GLY A C 1
ATOM 2723 O O . GLY A 1 363 ? 9.957 13.453 7.509 1.00 66.81 363 GLY A O 1
ATOM 2724 N N . ILE A 1 364 ? 8.466 11.825 7.128 1.00 65.44 364 ILE A N 1
ATOM 2725 C CA . ILE A 1 364 ? 9.369 10.980 6.358 1.00 65.44 364 ILE A CA 1
ATOM 2726 C C . ILE A 1 364 ? 8.808 10.588 4.983 1.00 65.44 364 ILE A C 1
ATOM 2728 O O . ILE A 1 364 ? 9.599 10.253 4.111 1.00 65.44 364 ILE A O 1
ATOM 2732 N N . ALA A 1 365 ? 7.482 10.587 4.815 1.00 68.31 365 ALA A N 1
ATOM 2733 C CA . ALA A 1 365 ? 6.808 9.740 3.829 1.00 68.31 365 ALA A CA 1
ATOM 2734 C C . ALA A 1 365 ? 5.249 9.827 3.859 1.00 68.31 365 ALA A C 1
ATOM 2736 O O . ALA A 1 365 ? 4.590 8.896 4.288 1.00 68.31 365 ALA A O 1
ATOM 2737 N N . ILE A 1 366 ? 4.634 10.989 3.615 1.00 63.88 366 ILE A N 1
ATOM 2738 C CA . ILE A 1 366 ? 3.339 11.352 4.246 1.00 63.88 366 ILE A CA 1
ATOM 2739 C C . ILE A 1 366 ? 1.947 10.923 3.551 1.00 63.88 366 ILE A C 1
ATOM 2741 O O . ILE A 1 366 ? 1.798 9.762 3.223 1.00 63.88 366 ILE A O 1
ATOM 2745 N N . ALA A 1 367 ? 0.948 11.793 3.272 1.00 70.75 367 ALA A N 1
ATOM 2746 C CA . ALA A 1 367 ? -0.282 11.759 2.385 1.00 70.75 367 ALA A CA 1
ATOM 2747 C C . ALA A 1 367 ? -1.735 11.548 2.899 1.00 70.75 367 ALA A C 1
ATOM 2749 O O . ALA A 1 367 ? -1.938 10.647 3.697 1.00 70.75 367 ALA A O 1
ATOM 2750 N N . ALA A 1 368 ? -2.644 12.472 2.449 1.00 59.97 368 ALA A N 1
ATOM 2751 C CA . ALA A 1 368 ? -3.913 13.098 2.975 1.00 59.97 368 ALA A CA 1
ATOM 2752 C C . ALA A 1 368 ? -5.270 12.319 2.964 1.00 59.97 368 ALA A C 1
ATOM 2754 O O . ALA A 1 368 ? -5.226 11.134 3.256 1.00 59.97 368 ALA A O 1
ATOM 2755 N N . ASP A 1 369 ? -6.459 12.943 2.758 1.00 52.69 369 ASP A N 1
ATOM 2756 C CA . ASP A 1 369 ? -7.792 12.257 2.783 1.00 52.69 369 ASP A CA 1
ATOM 2757 C C . ASP A 1 369 ? -9.075 13.082 2.421 1.00 52.69 369 ASP A C 1
ATOM 2759 O O . ASP A 1 369 ? -9.197 14.219 2.860 1.00 52.69 369 ASP A O 1
ATOM 2763 N N . GLU A 1 370 ? -10.147 12.472 1.878 1.00 47.41 370 GLU A N 1
ATOM 2764 C CA . GLU A 1 370 ? -11.399 13.152 1.478 1.00 47.41 370 GLU A CA 1
ATOM 2765 C C . GLU A 1 370 ? -12.111 14.020 2.540 1.00 47.41 370 GLU A C 1
ATOM 2767 O O . GLU A 1 370 ? -12.787 14.971 2.151 1.00 47.41 370 GLU A O 1
ATOM 2772 N N . ALA A 1 371 ? -12.099 13.719 3.847 1.00 45.81 371 ALA A N 1
ATOM 2773 C CA . ALA A 1 371 ? -12.817 14.561 4.833 1.00 45.81 371 ALA A CA 1
ATOM 2774 C C . ALA A 1 371 ? -11.901 15.457 5.685 1.00 45.81 371 ALA A C 1
ATOM 2776 O O . ALA A 1 371 ? -12.352 16.098 6.644 1.00 45.81 371 ALA A O 1
ATOM 2777 N N . GLY A 1 372 ? -10.635 15.547 5.292 1.00 49.88 372 GLY A N 1
ATOM 2778 C CA . GLY A 1 372 ? -9.570 16.318 5.903 1.00 49.88 372 GLY A CA 1
ATOM 2779 C C . GLY A 1 372 ? -9.070 15.796 7.243 1.00 49.88 372 GLY A C 1
ATOM 2780 O O . GLY A 1 372 ? -9.553 16.222 8.298 1.00 49.88 372 GLY A O 1
ATOM 2781 N N . ALA 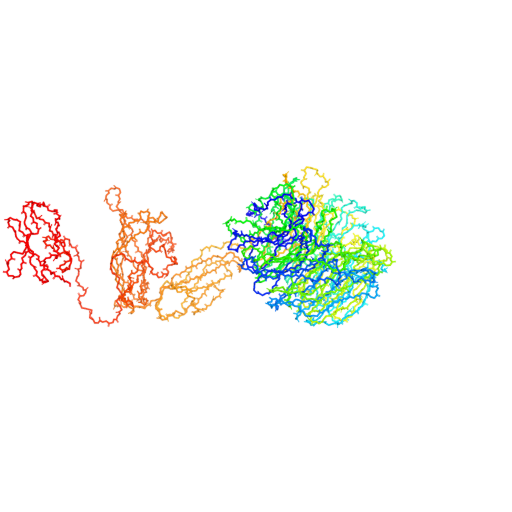A 1 373 ? -7.992 15.009 7.240 1.00 56.56 373 ALA A N 1
ATOM 2782 C CA . ALA A 1 373 ? -6.988 15.077 8.302 1.00 56.56 373 ALA A CA 1
ATOM 2783 C C . ALA A 1 373 ? -5.553 14.875 7.845 1.00 56.56 373 ALA A C 1
ATOM 2785 O O . ALA A 1 373 ? -5.259 14.793 6.663 1.00 56.56 373 ALA A O 1
ATOM 2786 N N . VAL A 1 374 ? -4.665 14.938 8.846 1.00 59.47 374 VAL A N 1
ATOM 2787 C CA . VAL A 1 374 ? -3.300 15.451 8.740 1.00 59.47 374 VAL A CA 1
ATOM 2788 C C . VAL A 1 374 ? -2.339 14.653 9.649 1.00 59.47 374 VAL A C 1
ATOM 2790 O O . VAL A 1 374 ? -1.652 15.230 10.489 1.00 59.47 374 VAL A O 1
ATOM 2793 N N . PHE A 1 375 ? -2.279 13.322 9.539 1.00 67.31 375 PHE A N 1
ATOM 2794 C CA . PHE A 1 375 ? -1.541 12.441 10.427 1.00 67.31 375 PHE A CA 1
ATOM 2795 C C . PHE A 1 375 ? -0.007 12.319 10.169 1.00 67.31 375 PHE A C 1
ATOM 2797 O O . PHE A 1 375 ? 0.490 12.181 9.064 1.00 67.31 375 PHE A O 1
ATOM 2804 N N . VAL A 1 376 ? 0.805 12.427 11.230 1.00 59.81 376 VAL A N 1
ATOM 2805 C CA . VAL A 1 376 ? 2.253 12.722 11.088 1.00 59.81 376 VAL A CA 1
ATOM 2806 C C . VAL A 1 376 ? 3.105 11.723 11.907 1.00 59.81 376 VAL A C 1
ATOM 2808 O O . VAL A 1 376 ? 2.676 11.267 12.960 1.00 59.81 376 VAL A O 1
ATOM 2811 N N . THR A 1 377 ? 4.240 11.229 11.410 1.00 70.69 377 THR A N 1
ATOM 2812 C CA . THR A 1 377 ? 4.933 10.012 11.923 1.00 70.69 377 THR A CA 1
ATOM 2813 C C . THR A 1 377 ? 6.423 10.021 11.522 1.00 70.69 377 THR A C 1
ATOM 2815 O O . THR A 1 377 ? 6.884 11.068 11.100 1.00 70.69 377 THR A O 1
ATOM 2818 N N . GLY A 1 378 ? 7.201 8.933 11.629 1.00 68.81 378 GLY A N 1
ATOM 2819 C CA . GLY A 1 378 ? 8.613 8.902 11.205 1.00 68.81 378 GLY A CA 1
ATOM 2820 C C . GLY A 1 378 ? 9.507 8.046 12.101 1.00 68.81 378 GLY A C 1
ATOM 2821 O O . GLY A 1 378 ? 9.314 6.837 12.207 1.00 68.81 378 GLY A O 1
ATOM 2822 N N . SER A 1 379 ? 10.412 8.662 12.861 1.00 68.69 379 SER A N 1
ATOM 2823 C CA . SER A 1 379 ? 11.335 7.910 13.742 1.00 68.69 379 SER A CA 1
ATOM 2824 C C . SER A 1 379 ? 11.953 8.758 14.866 1.00 68.69 379 SER A C 1
ATOM 2826 O O . SER A 1 379 ? 11.844 9.986 14.813 1.00 68.69 379 SER A O 1
ATOM 2828 N N . ASN A 1 380 ? 12.576 8.148 15.888 1.00 76.25 380 ASN A N 1
ATOM 2829 C CA . ASN A 1 380 ? 13.128 8.838 17.072 1.00 76.25 380 ASN A CA 1
ATOM 2830 C C . ASN A 1 380 ? 14.081 7.934 17.901 1.00 76.25 380 ASN A C 1
ATOM 2832 O O . ASN A 1 380 ? 13.538 7.117 18.616 1.00 76.25 380 ASN A O 1
ATOM 2836 N N . GLU A 1 381 ? 15.432 8.119 17.868 1.00 69.25 381 GLU A N 1
ATOM 2837 C CA . GLU A 1 381 ? 16.519 7.229 18.402 1.00 69.25 381 GLU A CA 1
ATOM 2838 C C . GLU A 1 381 ? 16.011 5.855 18.757 1.00 69.25 381 GLU A C 1
ATOM 2840 O O . GLU A 1 381 ? 15.493 5.684 19.856 1.00 69.25 381 GLU A O 1
ATOM 2845 N N . GLY A 1 382 ? 16.194 4.839 17.931 1.00 59.19 382 GLY A N 1
ATOM 2846 C CA . GLY A 1 382 ? 15.802 3.544 18.456 1.00 59.19 382 GLY A CA 1
ATOM 2847 C C . GLY A 1 382 ? 14.307 3.492 18.866 1.00 59.19 382 GLY A C 1
ATOM 2848 O O . GLY A 1 382 ? 14.029 2.827 19.855 1.00 59.19 382 GLY A O 1
ATOM 2849 N N . GLU A 1 383 ? 13.360 4.281 18.309 1.00 70.12 383 GLU A N 1
ATOM 2850 C CA . GLU A 1 383 ? 12.050 4.496 18.979 1.00 70.12 383 GLU A CA 1
ATOM 2851 C C . GLU A 1 383 ? 10.879 5.169 18.261 1.00 70.12 383 GLU A C 1
ATOM 2853 O O . GLU A 1 383 ? 11.006 5.686 17.152 1.00 70.12 383 GLU A O 1
ATOM 2858 N N . SER A 1 384 ? 9.745 5.154 19.002 1.00 69.19 384 SER A N 1
ATOM 2859 C CA . SER A 1 384 ? 8.397 5.516 18.583 1.00 69.19 384 SER A CA 1
ATOM 2860 C C . SER A 1 384 ? 7.794 6.799 19.145 1.00 69.19 384 SER A C 1
ATOM 2862 O O . SER A 1 384 ? 8.379 7.521 19.948 1.00 69.19 384 SER A O 1
ATOM 2864 N N . VAL A 1 385 ? 6.619 7.140 18.622 1.00 67.50 385 VAL A N 1
ATOM 2865 C CA . VAL A 1 385 ? 5.734 8.182 19.112 1.00 67.50 385 VAL A CA 1
ATOM 2866 C C . VAL A 1 385 ? 4.288 7.832 18.744 1.00 67.50 385 VAL A C 1
ATOM 2868 O O . VAL A 1 385 ? 4.036 6.905 17.976 1.00 67.50 385 VAL A O 1
ATOM 2871 N N . THR A 1 386 ? 3.342 8.581 19.312 1.00 67.19 386 THR A N 1
ATOM 2872 C CA . THR A 1 386 ? 1.976 8.215 19.751 1.00 67.19 386 THR A CA 1
ATOM 2873 C C . THR A 1 386 ? 1.246 9.523 20.046 1.00 67.19 386 THR A C 1
ATOM 2875 O O . THR A 1 386 ? 1.123 9.848 21.207 1.00 67.19 386 THR A O 1
ATOM 2878 N N . ILE A 1 387 ? 0.928 10.387 19.080 1.00 70.38 387 ILE A N 1
ATOM 2879 C CA . ILE A 1 387 ? 0.419 11.753 19.333 1.00 70.38 387 ILE A CA 1
ATOM 2880 C C . ILE A 1 387 ? -0.993 11.862 18.739 1.00 70.38 387 ILE A C 1
ATOM 2882 O O . ILE A 1 387 ? -1.538 10.883 18.245 1.00 70.38 387 ILE A O 1
ATOM 2886 N N . ARG A 1 388 ? -1.605 13.053 18.759 1.00 78.44 388 ARG A N 1
ATOM 2887 C CA . ARG A 1 388 ? -2.369 13.534 17.599 1.00 78.44 388 ARG A CA 1
ATOM 2888 C C . ARG A 1 388 ? -2.314 15.063 17.413 1.00 78.44 388 ARG A C 1
ATOM 2890 O O . ARG A 1 388 ? -2.099 15.726 18.410 1.00 78.44 388 ARG A O 1
ATOM 2897 N N . TYR A 1 389 ? -2.459 15.582 16.182 1.00 61.09 389 TYR A N 1
ATOM 2898 C CA . TYR A 1 389 ? -2.736 16.985 15.788 1.00 61.09 389 TYR A CA 1
ATOM 2899 C C . TYR A 1 389 ? -4.259 17.163 15.597 1.00 61.09 389 TYR A C 1
ATOM 2901 O O . TYR A 1 389 ? -5.054 16.336 16.051 1.00 61.09 389 TYR A O 1
ATOM 2909 N N . GLU A 1 390 ? -4.631 18.217 14.872 1.00 69.88 390 GLU A N 1
ATOM 2910 C CA . GLU A 1 390 ? -5.958 18.635 14.460 1.00 69.88 390 GLU A CA 1
ATOM 2911 C C . GLU A 1 390 ? -5.890 19.273 13.005 1.00 69.88 390 GLU A C 1
ATOM 2913 O O . GLU A 1 390 ? -4.908 19.073 12.298 1.00 69.88 390 GLU A O 1
ATOM 2918 N N . ALA A 1 391 ? -6.839 20.086 12.496 1.00 66.25 391 ALA A N 1
ATOM 2919 C CA . ALA A 1 391 ? -6.881 20.565 11.076 1.00 66.25 391 ALA A CA 1
ATOM 2920 C C . ALA A 1 391 ? -6.256 21.941 10.786 1.00 66.25 391 ALA A C 1
ATOM 2922 O O . ALA A 1 391 ? -6.229 22.794 11.662 1.00 66.25 391 ALA A O 1
ATOM 2923 N N . SER A 1 392 ? -5.915 22.215 9.516 1.00 67.75 392 SER A N 1
ATOM 2924 C CA . SER A 1 392 ? -5.722 23.542 8.877 1.00 67.75 392 SER A CA 1
ATOM 2925 C C . SER A 1 392 ? -4.812 24.612 9.504 1.00 67.75 392 SER A C 1
ATOM 2927 O O . SER A 1 392 ? -4.547 25.600 8.824 1.00 67.75 392 SER A O 1
ATOM 2929 N N . THR A 1 393 ? -4.308 24.453 10.740 1.00 67.44 393 THR A N 1
ATOM 2930 C CA . THR A 1 393 ? -3.560 25.513 11.461 1.00 67.44 393 THR A CA 1
ATOM 2931 C C . THR A 1 393 ? -2.242 25.148 12.194 1.00 67.44 393 THR A C 1
ATOM 2933 O O . THR A 1 393 ? -1.305 25.931 12.079 1.00 67.44 393 THR A O 1
ATOM 2936 N N . GLY A 1 394 ? -2.108 24.026 12.925 1.00 59.69 394 GLY A N 1
ATOM 2937 C CA . GLY A 1 394 ? -0.800 23.446 13.361 1.00 59.69 394 GLY A CA 1
ATOM 2938 C C . GLY A 1 394 ? -0.368 23.342 14.864 1.00 59.69 394 GLY A C 1
ATOM 2939 O O . GLY A 1 394 ? 0.788 22.989 15.065 1.00 59.69 394 GLY A O 1
ATOM 2940 N N . ASN A 1 395 ? -1.167 23.660 15.917 1.00 77.62 395 ASN A N 1
ATOM 2941 C CA . ASN A 1 395 ? -0.717 24.014 17.319 1.00 77.62 395 ASN A CA 1
ATOM 2942 C C . ASN A 1 395 ? -0.274 22.882 18.363 1.00 77.62 395 ASN A C 1
ATOM 2944 O O . ASN A 1 395 ? 0.183 21.822 17.933 1.00 77.62 395 ASN A O 1
ATOM 2948 N N . LYS A 1 396 ? -0.264 23.048 19.722 1.00 79.94 396 LYS A N 1
ATOM 2949 C CA . LYS A 1 396 ? 0.246 22.027 20.725 1.00 79.94 396 LYS A CA 1
ATOM 2950 C C . LYS A 1 396 ? -0.286 22.082 22.200 1.00 79.94 396 LYS A C 1
ATOM 2952 O O . LYS A 1 396 ? -0.283 23.134 22.834 1.00 79.94 396 LYS A O 1
ATOM 2957 N N . ILE A 1 397 ? -0.447 20.883 22.818 1.00 75.00 397 ILE A N 1
ATOM 2958 C CA . ILE A 1 397 ? -0.488 20.546 24.273 1.00 75.00 397 ILE A CA 1
ATOM 2959 C C . ILE A 1 397 ? 0.533 19.501 24.905 1.00 75.00 397 ILE A C 1
ATOM 2961 O O . ILE A 1 397 ? 1.360 19.950 25.697 1.00 75.00 397 ILE A O 1
ATOM 2965 N N . TRP A 1 398 ? 0.508 18.150 24.707 1.00 73.88 398 TRP A N 1
ATOM 2966 C CA . TRP A 1 398 ? 0.933 17.120 25.754 1.00 73.88 398 TRP A CA 1
ATOM 2967 C C . TRP A 1 398 ? 2.192 16.164 25.560 1.00 73.88 398 TRP A C 1
ATOM 2969 O O . TRP A 1 398 ? 3.195 16.606 24.990 1.00 73.88 398 TRP A O 1
ATOM 2979 N N . GLU A 1 399 ? 2.185 14.939 26.179 1.00 80.12 399 GLU A N 1
ATOM 2980 C CA . GLU A 1 399 ? 3.303 14.028 26.635 1.00 80.12 399 GLU A CA 1
ATOM 2981 C C . GLU A 1 399 ? 2.872 12.532 26.945 1.00 80.12 399 GLU A C 1
ATOM 2983 O O . GLU A 1 399 ? 1.698 12.343 27.269 1.00 80.12 399 GLU A O 1
ATOM 2988 N N . GLN A 1 400 ? 3.778 11.507 26.885 1.00 77.81 400 GLN A N 1
ATOM 2989 C CA . GLN A 1 400 ? 3.746 10.078 27.418 1.00 77.81 400 GLN A CA 1
ATOM 2990 C C . GLN A 1 400 ? 5.055 9.272 27.022 1.00 77.81 400 GLN A C 1
ATOM 2992 O O . GLN A 1 400 ? 5.820 9.835 26.254 1.00 77.81 400 GLN A O 1
ATOM 2997 N N . ARG A 1 401 ? 5.418 8.046 27.530 1.00 78.19 401 ARG A N 1
ATOM 2998 C CA . ARG A 1 401 ? 6.708 7.295 27.229 1.00 78.19 401 ARG A CA 1
ATOM 2999 C C . ARG A 1 401 ? 6.739 5.735 27.361 1.00 78.19 401 ARG A C 1
ATOM 3001 O O . ARG A 1 401 ? 6.253 5.221 28.367 1.00 78.19 401 ARG A O 1
ATOM 3008 N N . TYR A 1 402 ? 7.481 5.035 26.464 1.00 68.94 402 TYR A N 1
ATOM 3009 C CA . TYR A 1 402 ? 8.022 3.634 26.558 1.00 68.94 402 TYR A CA 1
ATOM 3010 C C . TYR A 1 402 ? 9.251 3.366 25.587 1.00 68.94 402 TYR A C 1
ATOM 3012 O O . TYR A 1 402 ? 10.146 4.200 25.652 1.00 68.94 402 TYR A O 1
ATOM 3020 N N . LYS A 1 403 ? 9.362 2.274 24.767 1.00 71.12 403 LYS A N 1
ATOM 3021 C CA . LYS A 1 403 ? 10.498 1.853 23.860 1.00 71.12 403 LYS A CA 1
ATOM 3022 C C . LYS A 1 403 ? 10.110 1.138 22.512 1.00 71.12 403 LYS A C 1
ATOM 3024 O O . LYS A 1 403 ? 9.421 0.158 22.698 1.00 71.12 403 LYS A O 1
ATOM 3029 N N . SER A 1 404 ? 10.565 1.551 21.289 1.00 68.56 404 SER A N 1
ATOM 3030 C CA . SER A 1 404 ? 11.410 0.923 20.176 1.00 68.56 404 SER A CA 1
ATOM 3031 C C . SER A 1 404 ? 11.035 -0.007 18.916 1.00 68.56 404 SER A C 1
ATOM 3033 O O . SER A 1 404 ? 11.235 -1.181 19.094 1.00 68.56 404 SER A O 1
ATOM 3035 N N . ALA A 1 405 ? 10.785 0.344 17.597 1.00 61.53 405 ALA A N 1
ATOM 3036 C CA . ALA A 1 405 ? 10.922 -0.681 16.432 1.00 61.53 405 ALA A CA 1
ATOM 3037 C C . ALA A 1 405 ? 10.947 -0.335 14.836 1.00 61.53 405 ALA A C 1
ATOM 3039 O O . ALA A 1 405 ? 9.885 -0.428 14.307 1.00 61.53 405 ALA A O 1
ATOM 3040 N N . THR A 1 406 ? 11.964 0.036 13.969 1.00 68.25 406 THR A N 1
ATOM 3041 C CA . THR A 1 406 ? 11.928 0.930 12.678 1.00 68.25 406 THR A CA 1
ATOM 3042 C C . THR A 1 406 ? 11.133 0.709 11.353 1.00 68.25 406 THR A C 1
ATOM 3044 O O . THR A 1 406 ? 10.943 -0.393 10.883 1.00 68.25 406 THR A O 1
ATOM 3047 N N . ALA A 1 407 ? 10.876 1.807 10.612 1.00 59.66 407 ALA A N 1
ATOM 3048 C CA . ALA A 1 407 ? 9.976 1.954 9.459 1.00 59.66 407 ALA A CA 1
ATOM 3049 C C . ALA A 1 407 ? 10.412 2.972 8.361 1.00 59.66 407 ALA A C 1
ATOM 3051 O O . ALA A 1 407 ? 11.521 3.445 8.533 1.00 59.66 407 ALA A O 1
ATOM 3052 N N . THR A 1 408 ? 9.654 3.373 7.286 1.00 61.62 408 THR A N 1
ATOM 3053 C CA . THR A 1 408 ? 9.949 4.623 6.458 1.00 61.62 408 THR A CA 1
ATOM 3054 C C . THR A 1 408 ? 8.908 5.391 5.540 1.00 61.62 408 THR A C 1
ATOM 3056 O O . THR A 1 408 ? 9.352 6.058 4.615 1.00 61.62 408 THR A O 1
ATOM 3059 N N . ALA A 1 409 ? 7.582 5.463 5.794 1.00 64.69 409 ALA A N 1
ATOM 3060 C CA . ALA A 1 409 ? 6.558 5.035 4.804 1.00 64.69 409 ALA A CA 1
ATOM 3061 C C . ALA A 1 409 ? 5.112 5.740 4.710 1.00 64.69 409 ALA A C 1
ATOM 3063 O O . ALA A 1 409 ? 4.877 6.528 5.619 1.00 64.69 409 ALA A O 1
ATOM 3064 N N . LEU A 1 410 ? 4.151 5.362 3.782 1.00 64.00 410 LEU A N 1
ATOM 3065 C CA . LEU A 1 410 ? 2.805 5.899 3.229 1.00 64.00 410 LEU A CA 1
ATOM 3066 C C . LEU A 1 410 ? 1.931 5.104 2.131 1.00 64.00 410 LEU A C 1
ATOM 3068 O O . LEU A 1 410 ? 2.567 4.398 1.381 1.00 64.00 410 LEU A O 1
ATOM 3072 N N . ALA A 1 411 ? 0.560 5.253 1.956 1.00 65.12 411 ALA A N 1
ATOM 3073 C CA . ALA A 1 411 ? -0.449 4.745 0.899 1.00 65.12 411 ALA A CA 1
ATOM 3074 C C . ALA A 1 411 ? -1.758 3.901 1.256 1.00 65.12 411 ALA A C 1
ATOM 3076 O O . ALA A 1 411 ? -1.816 3.615 2.427 1.00 65.12 411 ALA A O 1
ATOM 3077 N N . PHE A 1 412 ? -2.862 3.593 0.438 1.00 62.12 412 PHE A N 1
ATOM 3078 C CA . PHE A 1 412 ? -4.298 3.479 1.026 1.00 62.12 412 PHE A CA 1
ATOM 3079 C C . PHE A 1 412 ? -5.776 2.983 0.533 1.00 62.12 412 PHE A C 1
ATOM 3081 O O . PHE A 1 412 ? -6.098 3.151 -0.623 1.00 62.12 412 PHE A O 1
ATOM 3088 N N . ASP A 1 413 ? -6.761 2.578 1.433 1.00 49.94 413 ASP A N 1
ATOM 3089 C CA . ASP A 1 413 ? -8.185 2.014 1.248 1.00 49.94 413 ASP A CA 1
ATOM 3090 C C . ASP A 1 413 ? -9.474 2.622 1.957 1.00 49.94 413 ASP A C 1
ATOM 3092 O O . ASP A 1 413 ? -9.419 3.072 3.108 1.00 49.94 413 ASP A O 1
ATOM 3096 N N . GLU A 1 414 ? -10.638 2.522 1.260 1.00 50.56 414 GLU A N 1
ATOM 3097 C CA . GLU A 1 414 ? -12.050 3.034 1.389 1.00 50.56 414 GLU A CA 1
ATOM 3098 C C . GLU A 1 414 ? -12.757 3.267 2.752 1.00 50.56 414 GLU A C 1
ATOM 3100 O O . GLU A 1 414 ? -13.808 3.924 2.783 1.00 50.56 414 GLU A O 1
ATOM 3105 N N . ALA A 1 415 ? -12.274 2.755 3.888 1.00 47.25 415 ALA A N 1
ATOM 3106 C CA . ALA A 1 415 ? -12.886 3.064 5.203 1.00 47.25 415 ALA A CA 1
ATOM 3107 C C . ALA A 1 415 ? -11.908 3.491 6.307 1.00 47.25 415 ALA A C 1
ATOM 3109 O O . ALA A 1 415 ? -12.283 3.563 7.483 1.00 47.25 415 ALA A O 1
ATOM 3110 N N . ASN A 1 416 ? -10.713 3.914 5.881 1.00 51.72 416 ASN A N 1
ATOM 3111 C CA . ASN A 1 416 ? -10.025 5.082 6.434 1.00 51.72 416 ASN A CA 1
ATOM 3112 C C . ASN A 1 416 ? -9.350 4.856 7.793 1.00 51.72 416 ASN A C 1
ATOM 3114 O O . ASN A 1 416 ? -9.988 4.980 8.833 1.00 51.72 416 ASN A O 1
ATOM 3118 N N . GLY A 1 417 ? -8.057 4.519 7.818 1.00 52.97 417 GLY A N 1
ATOM 3119 C CA . GLY A 1 417 ? -7.229 4.085 8.946 1.00 52.97 417 GLY A CA 1
ATOM 3120 C C . GLY A 1 417 ? -5.858 3.582 8.525 1.00 52.97 417 GLY A C 1
ATOM 3121 O O . GLY A 1 417 ? -5.806 2.660 7.720 1.00 52.97 417 GLY A O 1
ATOM 3122 N N . LEU A 1 418 ? -4.800 4.205 9.085 1.00 59.34 418 LEU A N 1
ATOM 3123 C CA . LEU A 1 418 ? -3.369 4.158 8.663 1.00 59.34 418 LEU A CA 1
ATOM 3124 C C . LEU A 1 418 ? -2.793 2.784 8.569 1.00 59.34 418 LEU A C 1
ATOM 3126 O O . LEU A 1 418 ? -3.475 1.914 8.987 1.00 59.34 418 LEU A O 1
ATOM 3130 N N . TYR A 1 419 ? -1.589 2.532 8.079 1.00 64.69 419 TYR A N 1
ATOM 3131 C CA . TYR A 1 419 ? -0.930 1.250 8.251 1.00 64.69 419 TYR A CA 1
ATOM 3132 C C . TYR A 1 419 ? 0.558 1.434 8.537 1.00 64.69 419 TYR A C 1
ATOM 3134 O O . TYR A 1 419 ? 1.118 2.258 7.872 1.00 64.69 419 TYR A O 1
ATOM 3142 N N . VAL A 1 420 ? 1.089 0.808 9.621 1.00 53.25 420 VAL A N 1
ATOM 3143 C CA . VAL A 1 420 ? 2.298 0.966 10.510 1.00 53.25 420 VAL A CA 1
ATOM 3144 C C . VAL A 1 420 ? 3.266 -0.208 10.628 1.00 53.25 420 VAL A C 1
ATOM 3146 O O . VAL A 1 420 ? 2.819 -1.299 10.938 1.00 53.25 420 VAL A O 1
ATOM 3149 N N . THR A 1 421 ? 4.569 -0.036 10.479 1.00 64.75 421 THR A N 1
ATOM 3150 C CA . THR A 1 421 ? 5.586 -1.074 10.653 1.00 64.75 421 THR A CA 1
ATOM 3151 C C . THR A 1 421 ? 6.608 -0.794 11.701 1.00 64.75 421 THR A C 1
ATOM 3153 O O . THR A 1 421 ? 6.875 0.374 11.942 1.00 64.75 421 THR A O 1
ATOM 3156 N N . GLY A 1 422 ? 7.352 -1.835 12.071 1.00 63.12 422 GLY A N 1
ATOM 3157 C CA . GLY A 1 422 ? 8.787 -1.721 11.930 1.00 63.12 422 GLY A CA 1
ATOM 3158 C C . GLY A 1 422 ? 9.619 -2.680 12.760 1.00 63.12 422 GLY A C 1
ATOM 3159 O O . GLY A 1 422 ? 9.118 -3.565 13.427 1.00 63.12 422 GLY A O 1
ATOM 3160 N N . THR A 1 423 ? 10.918 -2.460 12.750 1.00 77.44 423 THR A N 1
ATOM 3161 C CA . THR A 1 423 ? 11.943 -3.419 13.103 1.00 77.44 423 THR A CA 1
ATOM 3162 C C . THR A 1 423 ? 11.898 -4.015 14.473 1.00 77.44 423 THR A C 1
ATOM 3164 O O . THR A 1 423 ? 11.662 -3.332 15.462 1.00 77.44 423 THR A O 1
ATOM 3167 N N . ASN A 1 424 ? 12.213 -5.296 14.558 1.00 73.50 424 ASN A N 1
ATOM 3168 C CA . ASN A 1 424 ? 12.247 -5.957 15.830 1.00 73.50 424 ASN A CA 1
ATOM 3169 C C . ASN A 1 424 ? 13.415 -6.922 16.050 1.00 73.50 424 ASN A C 1
ATOM 3171 O O . ASN A 1 424 ? 13.719 -7.802 15.260 1.00 73.50 424 ASN A O 1
ATOM 3175 N N . THR A 1 425 ? 14.161 -6.681 17.127 1.00 64.94 425 THR A N 1
ATOM 3176 C CA . THR A 1 425 ? 15.626 -6.620 17.020 1.00 64.94 425 THR A CA 1
ATOM 3177 C C . THR A 1 425 ? 16.313 -6.567 18.407 1.00 64.94 425 THR A C 1
ATOM 3179 O O . THR A 1 425 ? 15.751 -5.952 19.307 1.00 64.94 425 THR A O 1
ATOM 3182 N N . ASP A 1 426 ? 17.555 -7.050 18.578 1.00 56.81 426 ASP A N 1
ATOM 3183 C CA . ASP A 1 426 ? 18.478 -6.814 19.721 1.00 56.81 426 ASP A CA 1
ATOM 3184 C C . ASP A 1 426 ? 19.981 -6.761 19.284 1.00 56.81 426 ASP A C 1
ATOM 3186 O O . ASP A 1 426 ? 20.485 -5.649 19.114 1.00 56.81 426 ASP A O 1
ATOM 3190 N N . VAL A 1 427 ? 20.685 -7.893 19.041 1.00 48.50 427 VAL A N 1
ATOM 3191 C CA . VAL A 1 427 ? 22.043 -7.938 18.408 1.00 48.50 427 VAL A CA 1
ATOM 3192 C C . VAL A 1 427 ? 22.245 -8.775 17.098 1.00 48.50 427 VAL A C 1
ATOM 3194 O O . VAL A 1 427 ? 23.160 -8.424 16.357 1.00 48.50 427 VAL A O 1
ATOM 3197 N N . ALA A 1 428 ? 21.466 -9.833 16.766 1.00 49.84 428 ALA A N 1
ATOM 3198 C CA . ALA A 1 428 ? 21.464 -10.592 15.469 1.00 49.84 428 ALA A CA 1
ATOM 3199 C C . ALA A 1 428 ? 20.367 -11.713 15.254 1.00 49.84 428 ALA A C 1
ATOM 3201 O O . ALA A 1 428 ? 20.733 -12.842 15.421 1.00 49.84 428 ALA A O 1
ATOM 3202 N N . ASN A 1 429 ? 19.089 -11.512 14.873 1.00 57.88 429 ASN A N 1
ATOM 3203 C CA . ASN A 1 429 ? 17.939 -12.423 14.464 1.00 57.88 429 ASN A CA 1
ATOM 3204 C C . ASN A 1 429 ? 16.788 -11.449 14.036 1.00 57.88 429 ASN A C 1
ATOM 3206 O O . ASN A 1 429 ? 17.048 -10.260 13.904 1.00 57.88 429 ASN A O 1
ATOM 3210 N N . SER A 1 430 ? 15.495 -11.787 14.089 1.00 66.88 430 SER A N 1
ATOM 3211 C CA . SER A 1 430 ? 14.457 -10.855 14.566 1.00 66.88 430 SER A CA 1
ATOM 3212 C C . SER A 1 430 ? 13.003 -11.138 14.197 1.00 66.88 430 SER A C 1
ATOM 3214 O O . SER A 1 430 ? 12.542 -12.249 14.419 1.00 66.88 430 SER A O 1
ATOM 3216 N N . ASP A 1 431 ? 12.222 -10.078 13.888 1.00 68.38 431 ASP A N 1
ATOM 3217 C CA . ASP A 1 431 ? 10.854 -10.071 14.409 1.00 68.38 431 ASP A CA 1
ATOM 3218 C C . ASP A 1 431 ? 9.831 -8.982 13.972 1.00 68.38 431 ASP A C 1
ATOM 3220 O O . ASP A 1 431 ? 10.031 -8.164 13.078 1.00 68.38 431 ASP A O 1
ATOM 3224 N N . ILE A 1 432 ? 8.732 -8.948 14.766 1.00 69.94 432 ILE A N 1
ATOM 3225 C CA . ILE A 1 432 ? 7.329 -8.720 14.414 1.00 69.94 432 ILE A CA 1
ATOM 3226 C C . ILE A 1 432 ? 6.553 -7.529 15.057 1.00 69.94 432 ILE A C 1
ATOM 3228 O O . ILE A 1 432 ? 5.342 -7.384 14.867 1.00 69.94 432 ILE A O 1
ATOM 3232 N N . VAL A 1 433 ? 7.194 -6.626 15.795 1.00 73.94 433 VAL A N 1
ATOM 3233 C CA . VAL A 1 433 ? 6.498 -5.782 16.797 1.00 73.94 433 VAL A CA 1
ATOM 3234 C C . VAL A 1 433 ? 5.869 -4.448 16.306 1.00 73.94 433 VAL A C 1
ATOM 3236 O O . VAL A 1 433 ? 6.315 -3.851 15.340 1.00 73.94 433 VAL A O 1
ATOM 3239 N N . THR A 1 434 ? 4.869 -3.951 17.063 1.00 66.12 434 THR A N 1
ATOM 3240 C CA . THR A 1 434 ? 4.001 -2.732 16.956 1.00 66.12 434 THR A CA 1
ATOM 3241 C C . THR A 1 434 ? 2.719 -2.866 16.034 1.00 66.12 434 THR A C 1
ATOM 3243 O O . THR A 1 434 ? 2.342 -4.018 15.876 1.00 66.12 434 THR A O 1
ATOM 3246 N N . ILE A 1 435 ? 1.971 -1.825 15.537 1.00 68.12 435 ILE A N 1
ATOM 3247 C CA . ILE A 1 435 ? 0.449 -1.722 15.570 1.00 68.12 435 ILE A CA 1
ATOM 3248 C C . ILE A 1 435 ? -0.331 -0.645 14.571 1.00 68.12 435 ILE A C 1
ATOM 3250 O O . ILE A 1 435 ? 0.451 0.227 14.221 1.00 68.12 435 ILE A O 1
ATOM 3254 N N . ARG A 1 436 ? -1.646 -0.428 13.997 1.00 72.56 436 ARG A N 1
ATOM 3255 C CA . ARG A 1 436 ? -3.278 -0.571 13.887 1.00 72.56 436 ARG A CA 1
ATOM 3256 C C . ARG A 1 436 ? -4.439 0.567 13.958 1.00 72.56 436 ARG A C 1
ATOM 3258 O O . ARG A 1 436 ? -5.265 0.389 14.817 1.00 72.56 436 ARG A O 1
ATOM 3265 N N . TYR A 1 437 ? -4.778 1.651 13.233 1.00 56.19 437 TYR A N 1
ATOM 3266 C CA . TYR A 1 437 ? -6.023 2.465 13.499 1.00 56.19 437 TYR A CA 1
ATOM 3267 C C . TYR A 1 437 ? -6.693 3.430 12.462 1.00 56.19 437 TYR A C 1
ATOM 3269 O O . TYR A 1 437 ? -6.116 4.436 12.054 1.00 56.19 437 TYR A O 1
ATOM 3277 N N . VAL A 1 438 ? -8.025 3.259 12.301 1.00 63.91 438 VAL A N 1
ATOM 3278 C CA . VAL A 1 438 ? -9.058 4.155 11.701 1.00 63.91 438 VAL A CA 1
ATOM 3279 C C . VAL A 1 438 ? -8.843 5.657 11.962 1.00 63.91 438 VAL A C 1
ATOM 3281 O O . VAL A 1 438 ? -8.535 6.081 13.084 1.00 63.91 438 VAL A O 1
ATOM 3284 N N . ALA A 1 439 ? -9.175 6.467 10.964 1.00 61.31 439 ALA A N 1
ATOM 3285 C CA . ALA A 1 439 ? -9.168 7.915 10.853 1.00 61.31 439 ALA A CA 1
ATOM 3286 C C . ALA A 1 439 ? -9.982 8.729 11.886 1.00 61.31 439 ALA A C 1
ATOM 3288 O O . ALA A 1 439 ? -9.836 9.947 11.919 1.00 61.31 439 ALA A O 1
ATOM 3289 N N . ALA A 1 440 ? -10.648 8.155 12.899 1.00 61.00 440 ALA A N 1
ATOM 3290 C CA . ALA A 1 440 ? -11.321 8.972 13.931 1.00 61.00 440 ALA A CA 1
ATOM 3291 C C . ALA A 1 440 ? -10.606 9.082 15.301 1.00 61.00 440 ALA A C 1
ATOM 3293 O O . ALA A 1 440 ? -10.699 10.146 15.919 1.00 61.00 440 ALA A O 1
ATOM 3294 N N . THR A 1 441 ? -9.856 8.080 15.807 1.00 57.69 441 THR A N 1
ATOM 3295 C CA . THR A 1 441 ? -9.452 8.084 17.246 1.00 57.69 441 THR A CA 1
ATOM 3296 C C . THR A 1 441 ? -8.051 7.615 17.673 1.00 57.69 441 THR A C 1
ATOM 3298 O O . THR A 1 441 ? -7.404 8.367 18.397 1.00 57.69 441 THR A O 1
ATOM 3301 N N . GLY A 1 442 ? -7.579 6.415 17.313 1.00 49.06 442 GLY A N 1
ATOM 3302 C CA . GLY A 1 442 ? -6.199 5.976 17.605 1.00 49.06 442 GLY A CA 1
ATOM 3303 C C . GLY A 1 442 ? -5.931 4.923 18.724 1.00 49.06 442 GLY A C 1
ATOM 3304 O O . GLY A 1 442 ? -5.091 5.179 19.578 1.00 49.06 442 GLY A O 1
ATOM 3305 N N . VAL A 1 443 ? -6.570 3.732 18.734 1.00 71.94 443 VAL A N 1
ATOM 3306 C CA . VAL A 1 443 ? -6.384 2.609 19.728 1.00 71.94 443 VAL A CA 1
ATOM 3307 C C . VAL A 1 443 ? -5.714 1.298 19.160 1.00 71.94 443 VAL A C 1
ATOM 3309 O O . VAL A 1 443 ? -5.309 1.342 18.012 1.00 71.94 443 VAL A O 1
ATOM 3312 N N . GLN A 1 444 ? -5.538 0.157 19.905 1.00 71.00 444 GLN A N 1
ATOM 3313 C CA . GLN A 1 444 ? -4.774 -1.113 19.587 1.00 71.00 444 GLN A CA 1
ATOM 3314 C C . GLN A 1 444 ? -5.508 -2.486 19.419 1.00 71.00 444 GLN A C 1
ATOM 3316 O O . GLN A 1 444 ? -6.617 -2.614 19.909 1.00 71.00 444 GLN A O 1
ATOM 3321 N N . SER A 1 445 ? -4.866 -3.463 18.713 1.00 60.91 445 SER A N 1
ATOM 3322 C CA . SER A 1 445 ? -5.125 -4.907 18.410 1.00 60.91 445 SER A CA 1
ATOM 3323 C C . SER A 1 445 ? -3.783 -5.700 18.466 1.00 60.91 445 SER A C 1
ATOM 3325 O O . SER A 1 445 ? -3.438 -6.121 19.550 1.00 60.91 445 SER A O 1
ATOM 3327 N N . TRP A 1 446 ? -3.022 -5.932 17.380 1.00 62.56 446 TRP A N 1
ATOM 3328 C CA . TRP A 1 446 ? -2.002 -6.995 17.144 1.00 62.56 446 TRP A CA 1
ATOM 3329 C C . TRP A 1 446 ? -0.486 -6.635 16.929 1.00 62.56 446 TRP A C 1
ATOM 3331 O O . TRP A 1 446 ? -0.195 -5.743 16.169 1.00 62.56 446 TRP A O 1
ATOM 3341 N N . VAL A 1 447 ? 0.466 -7.378 17.550 1.00 73.62 447 VAL A N 1
ATOM 3342 C CA . VAL A 1 447 ? 1.976 -7.408 17.530 1.00 73.62 447 VAL A CA 1
ATOM 3343 C C . VAL A 1 447 ? 2.574 -8.839 17.166 1.00 73.62 447 VAL A C 1
ATOM 3345 O O . VAL A 1 447 ? 2.479 -9.156 15.984 1.00 73.62 447 VAL A O 1
ATOM 3348 N N . SER A 1 448 ? 3.155 -9.736 18.056 1.00 74.81 448 SER A N 1
ATOM 3349 C CA . SER A 1 448 ? 4.107 -10.909 17.721 1.00 74.81 448 SER A CA 1
ATOM 3350 C C . SER A 1 448 ? 4.069 -12.349 18.412 1.00 74.81 448 SER A C 1
ATOM 3352 O O . SER A 1 448 ? 4.052 -12.416 19.639 1.00 74.81 448 SER A O 1
ATOM 3354 N N . ARG A 1 449 ? 4.131 -13.459 17.602 1.00 80.12 449 ARG A N 1
ATOM 3355 C CA . ARG A 1 449 ? 4.231 -14.998 17.619 1.00 80.12 449 ARG A CA 1
ATOM 3356 C C . ARG A 1 449 ? 3.297 -15.949 16.620 1.00 80.12 449 ARG A C 1
ATOM 3358 O O . ARG A 1 449 ? 2.222 -16.212 17.145 1.00 80.12 449 ARG A O 1
ATOM 3365 N N . TYR A 1 450 ? 3.372 -16.558 15.326 1.00 77.19 450 TYR A N 1
ATOM 3366 C CA . TYR A 1 450 ? 4.165 -16.882 13.968 1.00 77.19 450 TYR A CA 1
ATOM 3367 C C . TYR A 1 450 ? 4.933 -15.888 12.831 1.00 77.19 450 TYR A C 1
ATOM 3369 O O . TYR A 1 450 ? 4.237 -15.707 11.846 1.00 77.19 450 TYR A O 1
ATOM 3377 N N . ASP A 1 451 ? 6.198 -15.249 12.647 1.00 73.12 451 ASP A N 1
ATOM 3378 C CA . ASP A 1 451 ? 7.726 -15.276 13.089 1.00 73.12 451 ASP A CA 1
ATOM 3379 C C . ASP A 1 451 ? 8.648 -15.727 11.966 1.00 73.12 451 ASP A C 1
ATOM 3381 O O . ASP A 1 451 ? 8.451 -15.201 10.891 1.00 73.12 451 ASP A O 1
ATOM 3385 N N . GLY A 1 452 ? 9.515 -16.768 12.070 1.00 67.62 452 GLY A N 1
ATOM 3386 C CA . GLY A 1 452 ? 9.955 -17.718 13.143 1.00 67.62 452 GLY A CA 1
ATOM 3387 C C . GLY A 1 452 ? 10.190 -19.231 12.790 1.00 67.62 452 GLY A C 1
ATOM 3388 O O . GLY A 1 452 ? 9.672 -20.102 13.485 1.00 67.62 452 GLY A O 1
ATOM 3389 N N . THR A 1 453 ? 10.942 -19.611 11.736 1.00 67.38 453 THR A N 1
ATOM 3390 C CA . THR A 1 453 ? 11.503 -20.979 11.483 1.00 67.38 453 THR A CA 1
ATOM 3391 C C . THR A 1 453 ? 12.870 -21.053 10.734 1.00 67.38 453 THR A C 1
ATOM 3393 O O . THR A 1 453 ? 13.383 -22.161 10.557 1.00 67.38 453 THR A O 1
ATOM 3396 N N . GLY A 1 454 ? 13.455 -19.923 10.309 1.00 62.00 454 GLY A N 1
ATOM 3397 C CA . GLY A 1 454 ? 14.822 -19.721 9.810 1.00 62.00 454 GLY A CA 1
ATOM 3398 C C . GLY A 1 454 ? 15.776 -19.226 10.896 1.00 62.00 454 GLY A C 1
ATOM 3399 O O . GLY A 1 454 ? 16.841 -19.804 11.140 1.00 62.00 454 GLY A O 1
ATOM 3400 N N . HIS A 1 455 ? 15.281 -18.186 11.558 1.00 69.62 455 HIS A N 1
ATOM 3401 C CA . HIS A 1 455 ? 15.646 -17.569 12.824 1.00 69.62 455 HIS A CA 1
ATOM 3402 C C . HIS A 1 455 ? 16.558 -16.348 12.754 1.00 69.62 455 HIS A C 1
ATOM 3404 O O . HIS A 1 455 ? 17.380 -16.228 13.648 1.00 69.62 455 HIS A O 1
ATOM 3410 N N . THR A 1 456 ? 16.401 -15.507 11.724 1.00 64.44 456 THR A N 1
ATOM 3411 C CA . THR A 1 456 ? 17.307 -15.098 10.626 1.00 64.44 456 THR A CA 1
ATOM 3412 C C . THR A 1 456 ? 18.043 -13.748 10.548 1.00 64.44 456 THR A C 1
ATOM 3414 O O . THR A 1 456 ? 18.227 -13.030 11.505 1.00 64.44 456 THR A O 1
ATOM 3417 N N . PHE A 1 457 ? 18.440 -13.400 9.325 1.00 64.25 457 PHE A N 1
ATOM 3418 C CA . PHE A 1 457 ? 19.117 -12.256 8.746 1.00 64.25 457 PHE A CA 1
ATOM 3419 C C . PHE A 1 457 ? 18.205 -11.430 7.830 1.00 64.25 457 PHE A C 1
ATOM 3421 O O . PHE A 1 457 ? 18.777 -10.650 7.081 1.00 64.25 457 PHE A O 1
ATOM 3428 N N . ASP A 1 458 ? 16.871 -11.520 7.986 1.00 66.88 458 ASP A N 1
ATOM 3429 C CA . ASP A 1 458 ? 15.757 -10.813 7.301 1.00 66.88 458 ASP A CA 1
ATOM 3430 C C . ASP A 1 458 ? 15.877 -9.251 7.224 1.00 66.88 458 ASP A C 1
ATOM 3432 O O . ASP A 1 458 ? 16.958 -8.700 7.321 1.00 66.88 458 ASP A O 1
ATOM 3436 N N . PHE A 1 459 ? 14.787 -8.520 6.977 1.00 70.75 459 PHE A N 1
ATOM 3437 C CA . PHE A 1 459 ? 14.510 -7.116 7.346 1.00 70.75 459 PHE A CA 1
ATOM 3438 C C . PHE A 1 459 ? 12.979 -6.907 7.118 1.00 70.75 459 PHE A C 1
ATOM 3440 O O . PHE A 1 459 ? 12.281 -7.899 6.838 1.00 70.75 459 PHE A O 1
ATOM 3447 N N . PRO A 1 460 ? 12.366 -5.722 7.381 1.00 70.75 460 PRO A N 1
ATOM 3448 C CA . PRO A 1 460 ? 11.434 -4.878 6.551 1.00 70.75 460 PRO A CA 1
ATOM 3449 C C . PRO A 1 460 ? 11.656 -3.856 5.392 1.00 70.75 460 PRO A C 1
ATOM 3451 O O . PRO A 1 460 ? 12.776 -3.404 5.285 1.00 70.75 460 PRO A O 1
ATOM 3454 N N . VAL A 1 461 ? 10.577 -3.322 4.707 1.00 61.75 461 VAL A N 1
ATOM 3455 C CA . VAL A 1 461 ? 10.493 -2.013 3.937 1.00 61.75 461 VAL A CA 1
ATOM 3456 C C . VAL A 1 461 ? 9.117 -1.325 3.453 1.00 61.75 461 VAL A C 1
ATOM 3458 O O . VAL A 1 461 ? 8.922 -0.215 3.931 1.00 61.75 461 VAL A O 1
ATOM 3461 N N . SER A 1 462 ? 8.164 -1.778 2.564 1.00 71.50 462 SER A N 1
ATOM 3462 C CA . SER A 1 462 ? 7.006 -0.906 2.019 1.00 71.50 462 SER A CA 1
ATOM 3463 C C . SER A 1 462 ? 5.438 -1.310 1.976 1.00 71.50 462 SER A C 1
ATOM 3465 O O . SER A 1 462 ? 5.123 -2.447 2.346 1.00 71.50 462 SER A O 1
ATOM 3467 N N . VAL A 1 463 ? 4.470 -0.407 1.536 1.00 60.81 463 VAL A N 1
ATOM 3468 C CA . VAL A 1 463 ? 3.009 -0.593 1.118 1.00 60.81 463 VAL A CA 1
ATOM 3469 C C . VAL A 1 463 ? 2.188 0.542 0.361 1.00 60.81 463 VAL A C 1
ATOM 3471 O O . VAL A 1 463 ? 2.574 1.679 0.508 1.00 60.81 463 VAL A O 1
ATOM 3474 N N . ALA A 1 464 ? 1.079 0.244 -0.410 1.00 69.50 464 ALA A N 1
ATOM 3475 C CA . ALA A 1 464 ? -0.177 1.039 -0.805 1.00 69.50 464 ALA A CA 1
ATOM 3476 C C . ALA A 1 464 ? -1.586 0.258 -0.720 1.00 69.50 464 ALA A C 1
ATOM 3478 O O . ALA A 1 464 ? -1.540 -0.968 -0.604 1.00 69.50 464 ALA A O 1
ATOM 3479 N N . VAL A 1 465 ? -2.824 0.869 -0.751 1.00 65.06 465 VAL A N 1
ATOM 3480 C CA . VAL A 1 465 ? -4.185 0.207 -1.061 1.00 65.06 465 VAL A CA 1
ATOM 3481 C C . VAL A 1 465 ? -5.176 0.966 -2.001 1.00 65.06 465 VAL A C 1
ATOM 3483 O O . VAL A 1 465 ? -4.779 1.969 -2.584 1.00 65.06 465 VAL A O 1
ATOM 3486 N N . ASP A 1 466 ? -6.419 0.427 -2.130 1.00 52.47 466 ASP A N 1
ATOM 3487 C CA . ASP A 1 466 ? -7.740 0.849 -2.659 1.00 52.47 466 ASP A CA 1
ATOM 3488 C C . ASP A 1 466 ? -9.030 0.542 -1.796 1.00 52.47 466 ASP A C 1
ATOM 3490 O O . ASP A 1 466 ? -9.710 1.514 -1.504 1.00 52.47 466 ASP A O 1
ATOM 3494 N N . THR A 1 467 ? -9.455 -0.706 -1.429 1.00 55.16 467 THR A N 1
ATOM 3495 C CA . THR A 1 467 ? -10.930 -1.049 -1.380 1.00 55.16 467 THR A CA 1
ATOM 3496 C C . THR A 1 467 ? -11.737 -1.645 -0.174 1.00 55.16 467 THR A C 1
ATOM 3498 O O . THR A 1 467 ? -12.878 -1.211 -0.069 1.00 55.16 467 THR A O 1
ATOM 3501 N N . GLU A 1 468 ? -11.362 -2.632 0.680 1.00 55.78 468 GLU A N 1
ATOM 3502 C CA . GLU A 1 468 ? -12.156 -2.873 1.946 1.00 55.78 468 GLU A CA 1
ATOM 3503 C C . GLU A 1 468 ? -11.472 -3.596 3.143 1.00 55.78 468 GLU A C 1
ATOM 3505 O O . GLU A 1 468 ? -12.171 -3.986 4.086 1.00 55.78 468 GLU A O 1
ATOM 3510 N N . GLY A 1 469 ? -10.155 -3.840 3.201 1.00 51.22 469 GLY A N 1
ATOM 3511 C CA . GLY A 1 469 ? -9.604 -4.538 4.379 1.00 51.22 469 GLY A CA 1
ATOM 3512 C C . GLY A 1 469 ? -8.242 -5.239 4.373 1.00 51.22 469 GLY A C 1
ATOM 3513 O O . GLY A 1 469 ? -7.820 -5.590 5.477 1.00 51.22 469 GLY A O 1
ATOM 3514 N N . ASN A 1 470 ? -7.649 -5.664 3.241 1.00 56.53 470 ASN A N 1
ATOM 3515 C CA . ASN A 1 470 ? -7.099 -7.050 3.177 1.00 56.53 470 ASN A CA 1
ATOM 3516 C C . ASN A 1 470 ? -5.699 -7.226 3.780 1.00 56.53 470 ASN A C 1
ATOM 3518 O O . ASN A 1 470 ? -4.900 -8.069 3.420 1.00 56.53 470 ASN A O 1
ATOM 3522 N N . THR A 1 471 ? -5.348 -6.434 4.756 1.00 57.81 471 THR A N 1
ATOM 3523 C CA . THR A 1 471 ? -4.026 -5.875 4.761 1.00 57.81 471 THR A CA 1
ATOM 3524 C C . THR A 1 471 ? -2.934 -6.691 5.407 1.00 57.81 471 THR A C 1
ATOM 3526 O O . THR A 1 471 ? -3.168 -7.456 6.340 1.00 57.81 471 THR A O 1
ATOM 3529 N N . TYR A 1 472 ? -1.710 -6.476 4.912 1.00 72.00 472 TYR A N 1
ATOM 3530 C CA . TYR A 1 472 ? -0.742 -7.532 4.705 1.00 72.00 472 TYR A CA 1
ATOM 3531 C C . TYR A 1 472 ? 0.696 -7.380 5.349 1.00 72.00 472 TYR A C 1
ATOM 3533 O O . TYR A 1 472 ? 1.447 -8.328 5.236 1.00 72.00 472 TYR A O 1
ATOM 3541 N N . VAL A 1 473 ? 1.090 -6.352 6.136 1.00 58.19 473 VAL A N 1
ATOM 3542 C CA . VAL A 1 473 ? 2.439 -6.156 6.803 1.00 58.19 473 VAL A CA 1
ATOM 3543 C C . VAL A 1 473 ? 3.525 -5.385 5.912 1.00 58.19 473 VAL A C 1
ATOM 3545 O O . VAL A 1 473 ? 3.047 -4.672 5.061 1.00 58.19 473 VAL A O 1
ATOM 3548 N N . THR A 1 474 ? 4.903 -5.309 5.904 1.00 73.19 474 THR A N 1
ATOM 3549 C CA . THR A 1 474 ? 6.001 -6.306 6.159 1.00 73.19 474 THR A CA 1
ATOM 3550 C C . THR A 1 474 ? 7.436 -6.378 5.431 1.00 73.19 474 THR A C 1
ATOM 3552 O O . THR A 1 474 ? 7.737 -5.544 4.587 1.00 73.19 474 THR A O 1
ATOM 3555 N N . GLY A 1 475 ? 8.266 -7.466 5.594 1.00 67.88 475 GLY A N 1
ATOM 3556 C CA . GLY A 1 475 ? 8.992 -8.083 4.460 1.00 67.88 475 GLY A CA 1
ATOM 3557 C C . GLY A 1 475 ? 10.163 -9.107 4.425 1.00 67.88 475 GLY A C 1
ATOM 3558 O O . GLY A 1 475 ? 11.070 -8.877 3.647 1.00 67.88 475 GLY A O 1
ATOM 3559 N N . SER A 1 476 ? 10.209 -10.282 5.071 1.00 75.06 476 SER A N 1
ATOM 3560 C CA . SER A 1 476 ? 11.301 -11.247 4.762 1.00 75.06 476 SER A CA 1
ATOM 3561 C C . SER A 1 476 ? 11.123 -12.702 5.241 1.00 75.06 476 SER A C 1
ATOM 3563 O O . SER A 1 476 ? 9.986 -13.132 5.363 1.00 75.06 476 SER A O 1
ATOM 3565 N N . SER A 1 477 ? 12.203 -13.516 5.278 1.00 69.06 477 SER A N 1
ATOM 3566 C CA . SER A 1 477 ? 12.264 -14.937 5.697 1.00 69.06 477 SER A CA 1
ATOM 3567 C C . SER A 1 477 ? 13.591 -15.661 5.407 1.00 69.06 477 SER A C 1
ATOM 3569 O O . SER A 1 477 ? 13.590 -16.710 4.756 1.00 69.06 477 SER A O 1
ATOM 3571 N N . SER A 1 478 ? 14.735 -15.183 5.861 1.00 62.38 478 SER A N 1
ATOM 3572 C CA . SER A 1 478 ? 15.896 -16.043 5.957 1.00 62.38 478 SER A CA 1
ATOM 3573 C C . SER A 1 478 ? 15.597 -17.292 6.782 1.00 62.38 478 SER A C 1
ATOM 3575 O O . SER A 1 478 ? 14.500 -17.545 7.276 1.00 62.38 478 SER A O 1
ATOM 3577 N N . PHE A 1 479 ? 16.528 -18.226 6.739 1.00 61.22 479 PHE A N 1
ATOM 3578 C CA . PHE A 1 479 ? 16.298 -19.632 6.488 1.00 61.22 479 PHE A CA 1
ATOM 3579 C C . PHE A 1 479 ? 17.394 -20.348 7.451 1.00 61.22 479 PHE A C 1
ATOM 3581 O O . PHE A 1 479 ? 18.420 -19.718 7.536 1.00 61.22 479 PHE A O 1
ATOM 3588 N N . PRO A 1 480 ? 17.427 -21.519 8.204 1.00 55.91 480 PRO A N 1
ATOM 3589 C CA . PRO A 1 480 ? 18.548 -21.836 9.166 1.00 55.91 480 PRO A CA 1
ATOM 3590 C C . PRO A 1 480 ? 19.907 -22.432 8.657 1.00 55.91 480 PRO A C 1
ATOM 3592 O O . PRO A 1 480 ? 20.020 -23.634 8.408 1.00 55.91 480 PRO A O 1
ATOM 3595 N N . GLY A 1 481 ? 20.992 -21.636 8.597 1.00 54.56 481 GLY A N 1
ATOM 3596 C CA . GLY A 1 481 ? 22.420 -22.053 8.573 1.00 54.56 481 GLY A CA 1
ATOM 3597 C C . GLY A 1 481 ? 23.319 -21.261 7.597 1.00 54.56 481 GLY A C 1
ATOM 3598 O O . GLY A 1 481 ? 23.161 -21.472 6.403 1.00 54.56 481 GLY A O 1
ATOM 3599 N N . SER A 1 482 ? 24.234 -20.390 8.084 1.00 54.94 482 SER A N 1
ATOM 3600 C CA . SER A 1 482 ? 24.567 -19.098 7.416 1.00 54.94 482 SER A CA 1
ATOM 3601 C C . SER A 1 482 ? 25.128 -19.189 6.025 1.00 54.94 482 SER A C 1
ATOM 3603 O O . SER A 1 482 ? 26.333 -19.206 5.798 1.00 54.94 482 SER A O 1
ATOM 3605 N N . GLY A 1 483 ? 24.173 -19.251 5.121 1.00 54.47 483 GLY A N 1
ATOM 3606 C CA . GLY A 1 483 ? 24.334 -19.301 3.705 1.00 54.47 483 GLY A CA 1
ATOM 3607 C C . GLY A 1 483 ? 23.384 -18.300 3.091 1.00 54.47 483 GLY A C 1
ATOM 3608 O O . GLY A 1 483 ? 22.655 -17.611 3.800 1.00 54.47 483 GLY A O 1
ATOM 3609 N N . PRO A 1 484 ? 23.388 -18.314 1.766 1.00 55.59 484 PRO A N 1
ATOM 3610 C CA . PRO A 1 484 ? 22.489 -17.019 0.526 1.00 55.59 484 PRO A CA 1
ATOM 3611 C C . PRO A 1 484 ? 21.117 -16.532 1.040 1.00 55.59 484 PRO A C 1
ATOM 3613 O O . PRO A 1 484 ? 20.900 -16.543 2.238 1.00 55.59 484 PRO A O 1
ATOM 3616 N N . ILE A 1 485 ? 20.189 -16.073 0.187 1.00 61.22 485 ILE A N 1
ATOM 3617 C CA . ILE A 1 485 ? 19.036 -15.237 0.610 1.00 61.22 485 ILE A CA 1
ATOM 3618 C C . ILE A 1 485 ? 17.647 -15.675 -0.110 1.00 61.22 485 ILE A C 1
ATOM 3620 O O . ILE A 1 485 ? 17.852 -16.504 -0.983 1.00 61.22 485 ILE A O 1
ATOM 3624 N N . THR A 1 486 ? 16.317 -15.330 0.139 1.00 67.00 486 THR A N 1
ATOM 3625 C CA . THR A 1 486 ? 15.031 -15.874 -0.565 1.00 67.00 486 THR A CA 1
ATOM 3626 C C . THR A 1 486 ? 13.722 -15.073 -0.957 1.00 67.00 486 THR A C 1
ATOM 3628 O O . THR A 1 486 ? 12.891 -15.657 -1.674 1.00 67.00 486 THR A O 1
ATOM 3631 N N . ILE A 1 487 ? 13.495 -13.801 -0.603 1.00 75.44 487 ILE A N 1
ATOM 3632 C CA . ILE A 1 487 ? 12.254 -12.978 -0.369 1.00 75.44 487 ILE A CA 1
ATOM 3633 C C . ILE A 1 487 ? 11.090 -13.754 0.251 1.00 75.44 487 ILE A C 1
ATOM 3635 O O . ILE A 1 487 ? 11.147 -14.960 0.145 1.00 75.44 487 ILE A O 1
ATOM 3639 N N . ALA A 1 488 ? 10.128 -13.174 1.002 1.00 73.81 488 ALA A N 1
ATOM 3640 C CA . ALA A 1 488 ? 9.565 -13.841 2.225 1.00 73.81 488 ALA A CA 1
ATOM 3641 C C . ALA A 1 488 ? 8.455 -13.084 2.984 1.00 73.81 488 ALA A C 1
ATOM 3643 O O . ALA A 1 488 ? 8.526 -11.872 2.976 1.00 73.81 488 ALA A O 1
ATOM 3644 N N . THR A 1 489 ? 7.445 -13.799 3.568 1.00 72.38 489 THR A N 1
ATOM 3645 C CA . THR A 1 489 ? 6.043 -13.379 3.868 1.00 72.38 489 THR A CA 1
ATOM 3646 C C . THR A 1 489 ? 5.183 -14.234 4.873 1.00 72.38 489 THR A C 1
ATOM 3648 O O . THR A 1 489 ? 5.752 -15.033 5.591 1.00 72.38 489 THR A O 1
ATOM 3651 N N . VAL A 1 490 ? 3.865 -14.014 5.112 1.00 68.25 490 VAL A N 1
ATOM 3652 C CA . VAL A 1 490 ? 2.966 -14.730 6.105 1.00 68.25 490 VAL A CA 1
ATOM 3653 C C . VAL A 1 490 ? 1.459 -14.416 5.776 1.00 68.25 490 VAL A C 1
ATOM 3655 O O . VAL A 1 490 ? 1.189 -14.166 4.601 1.00 68.25 490 VAL A O 1
ATOM 3658 N N . LYS A 1 491 ? 0.482 -14.474 6.723 1.00 79.69 491 LYS A N 1
ATOM 3659 C CA . LYS A 1 491 ? -0.898 -13.868 6.765 1.00 79.69 491 LYS A CA 1
ATOM 3660 C C . LYS A 1 491 ? -1.653 -14.172 8.079 1.00 79.69 491 LYS A C 1
ATOM 3662 O O . LYS A 1 491 ? -1.031 -14.768 8.949 1.00 79.69 491 LYS A O 1
ATOM 3667 N N . TYR A 1 492 ? -2.912 -13.716 8.284 1.00 61.62 492 TYR A N 1
ATOM 3668 C CA . TYR A 1 492 ? -3.949 -14.370 9.138 1.00 61.62 492 TYR A CA 1
ATOM 3669 C C . TYR A 1 492 ? -5.352 -13.706 9.276 1.00 61.62 492 TYR A C 1
ATOM 3671 O O . TYR A 1 492 ? -6.147 -14.246 10.046 1.00 61.62 492 TYR A O 1
ATOM 3679 N N . SER A 1 493 ? -5.740 -12.606 8.607 1.00 58.41 493 SER A N 1
ATOM 3680 C CA . SER A 1 493 ? -7.140 -12.127 8.700 1.00 58.41 493 SER A CA 1
ATOM 3681 C C . SER A 1 493 ? -7.363 -11.109 9.813 1.00 58.41 493 SER A C 1
ATOM 3683 O O . SER A 1 493 ? -6.893 -9.961 9.808 1.00 58.41 493 SER A O 1
ATOM 3685 N N . PRO A 1 494 ? -8.136 -11.628 10.789 1.00 67.81 494 PRO A N 1
ATOM 3686 C CA . PRO A 1 494 ? -7.795 -11.619 12.211 1.00 67.81 494 PRO A CA 1
ATOM 3687 C C . PRO A 1 494 ? -7.768 -13.008 12.934 1.00 67.81 494 PRO A C 1
ATOM 3689 O O . PRO A 1 494 ? -7.772 -13.006 14.164 1.00 67.81 494 PRO A O 1
ATOM 3692 N N . SER A 1 495 ? -7.799 -14.188 12.276 1.00 56.72 495 SER A N 1
ATOM 3693 C CA . SER A 1 495 ? -7.820 -15.508 12.979 1.00 56.72 495 SER A CA 1
ATOM 3694 C C . SER A 1 495 ? -7.557 -16.790 12.139 1.00 56.72 495 SER A C 1
ATOM 3696 O O . SER A 1 495 ? -8.232 -17.002 11.130 1.00 56.72 495 SER A O 1
ATOM 3698 N N . GLY A 1 496 ? -6.748 -17.744 12.649 1.00 47.66 496 GLY A N 1
ATOM 3699 C CA . GLY A 1 496 ? -6.659 -19.146 12.165 1.00 47.66 496 GLY A CA 1
ATOM 3700 C C . GLY A 1 496 ? -5.547 -20.006 12.830 1.00 47.66 496 GLY A C 1
ATOM 3701 O O . GLY A 1 496 ? -4.845 -19.494 13.696 1.00 47.66 496 GLY A O 1
ATOM 3702 N N . GLU A 1 497 ? -5.370 -21.279 12.410 1.00 69.75 497 GLU A N 1
ATOM 3703 C CA . GLU A 1 497 ? -4.325 -22.232 12.894 1.00 69.75 497 GLU A CA 1
ATOM 3704 C C . GLU A 1 497 ? -3.968 -23.360 11.858 1.00 69.75 497 GLU A C 1
ATOM 3706 O O . GLU A 1 497 ? -4.793 -24.262 11.696 1.00 69.75 497 GLU A O 1
ATOM 3711 N N . GLN A 1 498 ? -2.804 -23.401 11.161 1.00 83.19 498 GLN A N 1
ATOM 3712 C CA . GLN A 1 498 ? -2.247 -24.629 10.493 1.00 83.19 498 GLN A CA 1
ATOM 3713 C C . GLN A 1 498 ? -0.696 -24.671 10.197 1.00 83.19 498 GLN A C 1
ATOM 3715 O O . GLN A 1 498 ? 0.065 -24.516 11.147 1.00 83.19 498 GLN A O 1
ATOM 3720 N N . LEU A 1 499 ? -0.188 -25.022 8.986 1.00 65.00 499 LEU A N 1
ATOM 3721 C CA . LEU A 1 499 ? 1.247 -25.270 8.625 1.00 65.00 499 LEU A CA 1
ATOM 3722 C C . LEU A 1 499 ? 1.635 -24.970 7.125 1.00 65.00 499 LEU A C 1
ATOM 3724 O O . LEU A 1 499 ? 1.086 -25.599 6.224 1.00 65.00 499 LEU A O 1
ATOM 3728 N N . TRP A 1 500 ? 2.619 -24.087 6.832 1.00 78.50 500 TRP A N 1
ATOM 3729 C CA . TRP A 1 500 ? 3.246 -23.814 5.490 1.00 78.50 500 TRP A CA 1
ATOM 3730 C C . TRP A 1 500 ? 4.700 -23.266 5.670 1.00 78.50 500 TRP A C 1
ATOM 3732 O O . TRP A 1 500 ? 5.424 -23.950 6.385 1.00 78.50 500 TRP A O 1
ATOM 3742 N N . ALA A 1 501 ? 5.297 -22.178 5.129 1.00 77.75 501 ALA A N 1
ATOM 3743 C CA . ALA A 1 501 ? 4.930 -20.942 4.381 1.00 77.75 501 ALA A CA 1
ATOM 3744 C C . ALA A 1 501 ? 5.919 -20.674 3.182 1.00 77.75 501 ALA A C 1
ATOM 3746 O O . ALA A 1 501 ? 6.909 -21.402 3.094 1.00 77.75 501 ALA A O 1
ATOM 3747 N N . THR A 1 502 ? 5.693 -19.716 2.245 1.00 81.75 502 THR A N 1
ATOM 3748 C CA . THR A 1 502 ? 6.374 -19.699 0.911 1.00 81.75 502 THR A CA 1
ATOM 3749 C C . THR A 1 502 ? 7.824 -19.171 0.799 1.00 81.75 502 THR A C 1
ATOM 3751 O O . THR A 1 502 ? 8.289 -18.325 1.558 1.00 81.75 502 THR A O 1
ATOM 3754 N N . ARG A 1 503 ? 8.551 -19.708 -0.198 1.00 77.69 503 ARG A N 1
ATOM 3755 C CA . ARG A 1 503 ? 9.929 -19.388 -0.629 1.00 77.69 503 ARG A CA 1
ATOM 3756 C C . ARG A 1 503 ? 9.971 -19.198 -2.156 1.00 77.69 503 ARG A C 1
ATOM 3758 O O . ARG A 1 503 ? 9.075 -19.696 -2.820 1.00 77.69 503 ARG A O 1
ATOM 3765 N N . TYR A 1 504 ? 11.042 -18.629 -2.712 1.00 76.56 504 TYR A N 1
ATOM 3766 C CA . TYR A 1 504 ? 11.375 -18.678 -4.153 1.00 76.56 504 TYR A CA 1
ATOM 3767 C C . TYR A 1 504 ? 12.585 -19.591 -4.402 1.00 76.56 504 TYR A C 1
ATOM 3769 O O . TYR A 1 504 ? 13.035 -20.249 -3.466 1.00 76.56 504 TYR A O 1
ATOM 3777 N N . SER A 1 505 ? 13.075 -19.736 -5.642 1.00 64.50 505 SER A N 1
ATOM 3778 C CA . SER A 1 505 ? 14.141 -20.686 -6.039 1.00 64.50 505 SER A CA 1
ATOM 3779 C C . SER A 1 505 ? 15.496 -20.105 -6.551 1.00 64.50 505 SER A C 1
ATOM 3781 O O . SER A 1 505 ? 16.470 -20.846 -6.622 1.00 64.50 505 SER A O 1
ATOM 3783 N N . GLY A 1 506 ? 15.599 -18.789 -6.745 1.00 64.19 506 GLY A N 1
ATOM 3784 C CA . GLY A 1 506 ? 16.705 -17.890 -7.177 1.00 64.19 506 GLY A CA 1
ATOM 3785 C C . GLY A 1 506 ? 17.659 -17.153 -6.205 1.00 64.19 506 GLY A C 1
ATOM 3786 O O . GLY A 1 506 ? 18.057 -17.776 -5.243 1.00 64.19 506 GLY A O 1
ATOM 3787 N N . TYR A 1 507 ? 18.063 -15.879 -6.427 1.00 73.12 507 TYR A N 1
ATOM 3788 C CA . TYR A 1 507 ? 19.161 -15.142 -5.722 1.00 73.12 507 TYR A CA 1
ATOM 3789 C C . TYR A 1 507 ? 19.115 -13.530 -5.719 1.00 73.12 507 TYR A C 1
ATOM 3791 O O . TYR A 1 507 ? 20.037 -12.866 -6.167 1.00 73.12 507 TYR A O 1
ATOM 3799 N N . ALA A 1 508 ? 18.174 -12.917 -4.964 1.00 68.81 508 ALA A N 1
ATOM 3800 C CA . ALA A 1 508 ? 17.448 -11.610 -4.959 1.00 68.81 508 ALA A CA 1
ATOM 3801 C C . ALA A 1 508 ? 16.944 -10.790 -3.647 1.00 68.81 508 ALA A C 1
ATOM 3803 O O . ALA A 1 508 ? 16.302 -11.348 -2.790 1.00 68.81 508 ALA A O 1
ATOM 3804 N N . SER A 1 509 ? 17.066 -9.445 -3.496 1.00 70.19 509 SER A N 1
ATOM 3805 C CA . SER A 1 509 ? 16.793 -8.569 -2.313 1.00 70.19 509 SER A CA 1
ATOM 3806 C C . SER A 1 509 ? 15.981 -7.179 -2.321 1.00 70.19 509 SER A C 1
ATOM 3808 O O . SER A 1 509 ? 16.393 -6.268 -1.587 1.00 70.19 509 SER A O 1
ATOM 3810 N N . ALA A 1 510 ? 14.796 -6.953 -2.961 1.00 73.75 510 ALA A N 1
ATOM 3811 C CA . ALA A 1 510 ? 13.789 -5.912 -2.510 1.00 73.75 510 ALA A CA 1
ATOM 3812 C C . ALA A 1 510 ? 13.890 -4.374 -2.888 1.00 73.75 510 ALA A C 1
ATOM 3814 O O . ALA A 1 510 ? 15.008 -3.904 -2.752 1.00 73.75 510 ALA A O 1
ATOM 3815 N N . ARG A 1 511 ? 12.803 -3.558 -3.159 1.00 71.00 511 ARG A N 1
ATOM 3816 C CA . ARG A 1 511 ? 12.447 -2.147 -2.670 1.00 71.00 511 ARG A CA 1
ATOM 3817 C C . ARG A 1 511 ? 10.977 -1.595 -2.352 1.00 71.00 511 ARG A C 1
ATOM 3819 O O . ARG A 1 511 ? 10.954 -0.563 -1.694 1.00 71.00 511 ARG A O 1
ATOM 3826 N N . ALA A 1 512 ? 9.820 -2.301 -2.518 1.00 71.19 512 ALA A N 1
ATOM 3827 C CA . ALA A 1 512 ? 8.397 -2.029 -2.064 1.00 71.19 512 ALA A CA 1
ATOM 3828 C C . ALA A 1 512 ? 7.297 -3.051 -2.524 1.00 71.19 512 ALA A C 1
ATOM 3830 O O . ALA A 1 512 ? 7.744 -4.064 -3.017 1.00 71.19 512 ALA A O 1
ATOM 3831 N N . ILE A 1 513 ? 5.941 -2.902 -2.305 1.00 64.81 513 ILE A N 1
ATOM 3832 C CA . ILE A 1 513 ? 4.771 -3.788 -2.745 1.00 64.81 513 ILE A CA 1
ATOM 3833 C C . ILE A 1 513 ? 3.289 -3.231 -2.297 1.00 64.81 513 ILE A C 1
ATOM 3835 O O . ILE A 1 513 ? 3.344 -2.448 -1.394 1.00 64.81 513 ILE A O 1
ATOM 3839 N N . ALA A 1 514 ? 2.015 -3.391 -2.854 1.00 72.62 514 ALA A N 1
ATOM 3840 C CA . ALA A 1 514 ? 0.620 -2.818 -2.489 1.00 72.62 514 ALA A CA 1
ATOM 3841 C C . ALA A 1 514 ? -0.809 -3.280 -3.136 1.00 72.62 514 ALA A C 1
ATOM 3843 O O . ALA A 1 514 ? -0.774 -4.150 -3.983 1.00 72.62 514 ALA A O 1
ATOM 3844 N N . ILE A 1 515 ? -2.007 -2.683 -2.750 1.00 66.06 515 ILE A N 1
ATOM 3845 C CA . ILE A 1 515 ? -3.473 -2.476 -3.262 1.00 66.06 515 ILE A CA 1
ATOM 3846 C C . ILE A 1 515 ? -4.317 -3.509 -4.120 1.00 66.06 515 ILE A C 1
ATOM 3848 O O . ILE A 1 515 ? -3.819 -3.809 -5.174 1.00 66.06 515 ILE A O 1
ATOM 3852 N N . ASP A 1 516 ? -5.631 -3.864 -3.919 1.00 57.62 516 ASP A N 1
ATOM 3853 C CA . ASP A 1 516 ? -6.514 -4.585 -4.926 1.00 57.62 516 ASP A CA 1
ATOM 3854 C C . ASP A 1 516 ? -7.986 -5.061 -4.592 1.00 57.62 516 ASP A C 1
ATOM 3856 O O . ASP A 1 516 ? -8.175 -6.039 -3.862 1.00 57.62 516 ASP A O 1
ATOM 3860 N N . ASN A 1 517 ? -9.045 -4.642 -5.311 1.00 56.31 517 ASN A N 1
ATOM 3861 C CA . ASN A 1 517 ? -10.364 -5.333 -5.252 1.00 56.31 517 ASN A CA 1
ATOM 3862 C C . ASN A 1 517 ? -10.427 -6.731 -5.923 1.00 56.31 517 ASN A C 1
ATOM 3864 O O . ASN A 1 517 ? -11.369 -7.487 -5.659 1.00 56.31 517 ASN A O 1
ATOM 3868 N N . LYS A 1 518 ? -9.451 -7.130 -6.753 1.00 54.78 518 LYS A N 1
ATOM 3869 C CA . LYS A 1 518 ? -9.291 -8.517 -7.223 1.00 54.78 518 LYS A CA 1
ATOM 3870 C C . LYS A 1 518 ? -8.800 -9.484 -6.121 1.00 54.78 518 LYS A C 1
ATOM 3872 O O . LYS A 1 518 ? -9.150 -10.660 -6.234 1.00 54.78 518 LYS A O 1
ATOM 3877 N N . GLY A 1 519 ? -7.998 -9.036 -5.145 1.00 52.03 519 GLY A N 1
ATOM 3878 C CA . GLY A 1 519 ? -7.154 -9.766 -4.169 1.00 52.03 519 GLY A CA 1
ATOM 3879 C C . GLY A 1 519 ? -6.128 -10.773 -4.726 1.00 52.03 519 GLY A C 1
ATOM 3880 O O . GLY A 1 519 ? -6.552 -11.648 -5.435 1.00 52.03 519 GLY A O 1
ATOM 3881 N N . GLY A 1 520 ? -4.815 -10.771 -4.392 1.00 56.88 520 GLY A N 1
ATOM 3882 C CA . GLY A 1 520 ? -3.676 -11.625 -4.882 1.00 56.88 520 GLY A CA 1
ATOM 3883 C C . GLY A 1 520 ? -2.297 -11.151 -4.383 1.00 56.88 520 GLY A C 1
ATOM 3884 O O . GLY A 1 520 ? -2.275 -10.589 -3.303 1.00 56.88 520 GLY A O 1
ATOM 3885 N N . VAL A 1 521 ? -1.149 -11.370 -5.069 1.00 63.22 521 VAL A N 1
ATOM 3886 C CA . VAL A 1 521 ? 0.165 -10.810 -4.606 1.00 63.22 521 VAL A CA 1
ATOM 3887 C C . VAL A 1 521 ? 1.424 -10.655 -5.589 1.00 63.22 521 VAL A C 1
ATOM 3889 O O . VAL A 1 521 ? 2.426 -11.295 -5.324 1.00 63.22 521 VAL A O 1
ATOM 3892 N N . TYR A 1 522 ? 1.485 -9.926 -6.741 1.00 70.88 522 TYR A N 1
ATOM 3893 C CA . TYR A 1 522 ? 2.688 -9.761 -7.652 1.00 70.88 522 TYR A CA 1
ATOM 3894 C C . TYR A 1 522 ? 3.355 -8.422 -7.638 1.00 70.88 522 TYR A C 1
ATOM 3896 O O . TYR A 1 522 ? 2.591 -7.597 -8.067 1.00 70.88 522 TYR A O 1
ATOM 3904 N N . VAL A 1 523 ? 4.618 -8.029 -7.292 1.00 66.00 523 VAL A N 1
ATOM 3905 C CA . VAL A 1 523 ? 5.934 -8.441 -6.645 1.00 66.00 523 VAL A CA 1
ATOM 3906 C C . VAL A 1 523 ? 7.391 -8.299 -7.347 1.00 66.00 523 VAL A C 1
ATOM 3908 O O . VAL A 1 523 ? 7.982 -9.317 -7.646 1.00 66.00 523 VAL A O 1
ATOM 3911 N N . THR A 1 524 ? 8.048 -7.098 -7.541 1.00 75.56 524 THR A N 1
ATOM 3912 C CA . THR A 1 524 ? 9.572 -6.744 -7.678 1.00 75.56 524 THR A CA 1
ATOM 3913 C C . THR A 1 524 ? 10.643 -7.658 -8.374 1.00 75.56 524 THR A C 1
ATOM 3915 O O . THR A 1 524 ? 10.260 -8.672 -8.913 1.00 75.56 524 THR A O 1
ATOM 3918 N N . GLY A 1 525 ? 12.002 -7.451 -8.497 1.00 71.38 525 GLY A N 1
ATOM 3919 C CA . GLY A 1 525 ? 13.022 -6.319 -8.465 1.00 71.38 525 GLY A CA 1
ATOM 3920 C C . GLY A 1 525 ? 14.490 -6.767 -8.476 1.00 71.38 525 GLY A C 1
ATOM 3921 O O . GLY A 1 525 ? 14.598 -7.969 -8.569 1.00 71.38 525 GLY A O 1
ATOM 3922 N N . GLU A 1 526 ? 15.518 -5.869 -8.397 1.00 79.69 526 GLU A N 1
ATOM 3923 C CA . GLU A 1 526 ? 17.047 -5.926 -8.583 1.00 79.69 526 GLU A CA 1
ATOM 3924 C C . GLU A 1 526 ? 17.822 -7.290 -8.798 1.00 79.69 526 GLU A C 1
ATOM 3926 O O . GLU A 1 526 ? 17.206 -8.332 -8.762 1.00 79.69 526 GLU A O 1
ATOM 3931 N N . SER A 1 527 ? 19.152 -7.441 -8.994 1.00 75.06 527 SER A N 1
ATOM 3932 C CA . SER A 1 527 ? 19.787 -8.779 -8.691 1.00 75.06 527 SER A CA 1
ATOM 3933 C C . SER A 1 527 ? 21.226 -8.793 -8.160 1.00 75.06 527 SER A C 1
ATOM 3935 O O . SER A 1 527 ? 21.594 -7.865 -7.449 1.00 75.06 527 SER A O 1
ATOM 3937 N N . TYR A 1 528 ? 21.955 -9.893 -8.402 1.00 70.00 528 TYR A N 1
ATOM 3938 C CA . TYR A 1 528 ? 23.414 -10.057 -8.514 1.00 70.00 528 TYR A CA 1
ATOM 3939 C C . TYR A 1 528 ? 23.679 -11.211 -9.522 1.00 70.00 528 TYR A C 1
ATOM 3941 O O . TYR A 1 528 ? 22.867 -12.108 -9.439 1.00 70.00 528 TYR A O 1
ATOM 3949 N N . GLY A 1 529 ? 24.729 -11.294 -10.382 1.00 57.31 529 GLY A N 1
ATOM 3950 C CA . GLY A 1 529 ? 24.873 -12.277 -11.523 1.00 57.31 529 GLY A CA 1
ATOM 3951 C C . GLY A 1 529 ? 25.899 -13.463 -11.415 1.00 57.31 529 GLY A C 1
ATOM 3952 O O . GLY A 1 529 ? 27.042 -13.263 -11.054 1.00 57.31 529 GLY A O 1
ATOM 3953 N N . ASN A 1 530 ? 25.555 -14.746 -11.668 1.00 50.47 530 ASN A N 1
ATOM 3954 C CA . ASN A 1 530 ? 26.295 -15.915 -11.080 1.00 50.47 530 ASN A CA 1
ATOM 3955 C C . ASN A 1 530 ? 27.443 -16.501 -11.894 1.00 50.47 530 ASN A C 1
ATOM 3957 O O . ASN A 1 530 ? 27.455 -17.688 -12.245 1.00 50.47 530 ASN A O 1
ATOM 3961 N N . ASP A 1 531 ? 28.456 -15.701 -12.154 1.00 46.62 531 ASP A N 1
ATOM 3962 C CA . ASP A 1 531 ? 29.628 -16.252 -12.799 1.00 46.62 531 ASP A CA 1
ATOM 3963 C C . ASP A 1 531 ? 30.493 -17.062 -11.796 1.00 46.62 531 ASP A C 1
ATOM 3965 O O . ASP A 1 531 ? 30.961 -16.504 -10.796 1.00 46.62 531 ASP A O 1
ATOM 3969 N N . PRO A 1 532 ? 30.844 -18.343 -12.060 1.00 38.75 532 PRO A N 1
ATOM 3970 C CA . PRO A 1 532 ? 31.966 -19.009 -11.378 1.00 38.75 532 PRO A CA 1
ATOM 3971 C C . PRO A 1 532 ? 33.310 -18.256 -11.492 1.00 38.75 532 PRO A C 1
ATOM 3973 O O . PRO A 1 532 ? 34.268 -18.623 -10.805 1.00 38.75 532 PRO A O 1
ATOM 3976 N N . SER A 1 533 ? 33.426 -17.254 -12.374 1.00 40.47 533 SER A N 1
ATOM 3977 C CA . SER A 1 533 ? 34.572 -16.342 -12.468 1.00 40.47 533 SER A CA 1
ATOM 3978 C C . SER A 1 533 ? 34.623 -15.301 -11.340 1.00 40.47 533 SER A C 1
ATOM 3980 O O . SER A 1 533 ? 35.704 -14.775 -11.061 1.00 40.47 533 SER A O 1
ATOM 3982 N N . GLY A 1 534 ? 33.508 -15.072 -10.635 1.00 37.69 534 GLY A N 1
ATOM 3983 C CA . GLY A 1 534 ? 33.439 -14.227 -9.443 1.00 37.69 534 GLY A CA 1
ATOM 3984 C C . GLY A 1 534 ? 33.202 -12.739 -9.701 1.00 37.69 534 GLY A C 1
ATOM 3985 O O . GLY A 1 534 ? 33.370 -11.949 -8.773 1.00 37.69 534 GLY A O 1
ATOM 3986 N N . PHE A 1 535 ? 32.815 -12.352 -10.919 1.00 42.66 535 PHE A N 1
ATOM 3987 C CA . PHE A 1 535 ? 32.082 -11.104 -11.117 1.00 42.66 535 PHE A CA 1
ATOM 3988 C C . PHE A 1 535 ? 30.597 -11.389 -11.028 1.00 42.66 535 PHE A C 1
ATOM 3990 O O . PHE A 1 535 ? 30.086 -12.266 -11.719 1.00 42.66 535 PHE A O 1
ATOM 3997 N N . ILE A 1 536 ? 29.948 -10.639 -10.145 1.00 52.75 536 ILE A N 1
ATOM 3998 C CA . ILE A 1 536 ? 28.510 -10.653 -9.996 1.00 52.75 536 ILE A CA 1
ATOM 3999 C C . ILE A 1 536 ? 27.964 -9.388 -10.638 1.00 52.75 536 ILE A C 1
ATOM 4001 O O . ILE A 1 536 ? 28.213 -8.295 -10.137 1.00 52.75 536 ILE A O 1
ATOM 4005 N N . ALA A 1 537 ? 27.296 -9.557 -11.785 1.00 56.09 537 ALA A N 1
ATOM 4006 C CA . ALA A 1 537 ? 26.454 -8.533 -12.403 1.00 56.09 537 ALA A CA 1
ATOM 4007 C C . ALA A 1 537 ? 25.276 -8.209 -11.462 1.00 56.09 537 ALA A C 1
ATOM 4009 O O . ALA A 1 537 ? 25.320 -8.584 -10.300 1.00 56.09 537 ALA A O 1
ATOM 4010 N N . GLU A 1 538 ? 24.217 -7.576 -11.938 1.00 67.25 538 GLU A N 1
ATOM 4011 C CA . GLU A 1 538 ? 22.852 -7.740 -11.425 1.00 67.25 538 GLU A CA 1
ATOM 4012 C C . GLU A 1 538 ? 21.982 -7.937 -12.726 1.00 67.25 538 GLU A C 1
ATOM 4014 O O . GLU A 1 538 ? 22.501 -7.671 -13.805 1.00 67.25 538 GLU A O 1
ATOM 4019 N N . ASP A 1 539 ? 20.785 -8.554 -12.741 1.00 67.81 539 ASP A N 1
ATOM 4020 C CA . ASP A 1 539 ? 20.158 -9.159 -13.974 1.00 67.81 539 ASP A CA 1
ATOM 4021 C C . ASP A 1 539 ? 18.630 -9.473 -13.774 1.00 67.81 539 ASP A C 1
ATOM 4023 O O . ASP A 1 539 ? 18.434 -9.611 -12.601 1.00 67.81 539 ASP A O 1
ATOM 4027 N N . PHE A 1 540 ? 17.576 -9.582 -14.685 1.00 74.81 540 PHE A N 1
ATOM 4028 C CA . PHE A 1 540 ? 16.043 -9.304 -14.485 1.00 74.81 540 PHE A CA 1
ATOM 4029 C C . PHE A 1 540 ? 14.766 -10.325 -14.338 1.00 74.81 540 PHE A C 1
ATOM 4031 O O . PHE A 1 540 ? 14.703 -11.213 -15.186 1.00 74.81 540 PHE A O 1
ATOM 4038 N N . ILE A 1 541 ? 13.713 -10.205 -13.419 1.00 77.62 541 ILE A N 1
ATOM 4039 C CA . ILE A 1 541 ? 12.622 -11.190 -12.960 1.00 77.62 541 ILE A CA 1
ATOM 4040 C C . ILE A 1 541 ? 11.132 -10.798 -12.555 1.00 77.62 541 ILE A C 1
ATOM 4042 O O . ILE A 1 541 ? 10.259 -11.632 -12.684 1.00 77.62 541 ILE A O 1
ATOM 4046 N N . THR A 1 542 ? 10.734 -9.729 -11.858 1.00 70.81 542 THR A N 1
ATOM 4047 C CA . THR A 1 542 ? 9.300 -9.340 -11.606 1.00 70.81 542 THR A CA 1
ATOM 4048 C C . THR A 1 542 ? 8.138 -10.335 -11.154 1.00 70.81 542 THR A C 1
ATOM 4050 O O . THR A 1 542 ? 7.375 -10.622 -12.045 1.00 70.81 542 THR A O 1
ATOM 4053 N N . ILE A 1 543 ? 7.785 -10.797 -9.907 1.00 75.44 543 ILE A N 1
ATOM 4054 C CA . ILE A 1 543 ? 6.917 -12.032 -9.514 1.00 75.44 543 ILE A CA 1
ATOM 4055 C C . ILE A 1 543 ? 5.506 -11.861 -8.849 1.00 75.44 543 ILE A C 1
ATOM 4057 O O . ILE A 1 543 ? 5.362 -10.850 -8.238 1.00 75.44 543 ILE A O 1
ATOM 4061 N N . ARG A 1 544 ? 4.490 -12.792 -8.846 1.00 85.25 544 ARG A N 1
ATOM 4062 C CA . ARG A 1 544 ? 3.310 -12.946 -7.875 1.00 85.25 544 ARG A CA 1
ATOM 4063 C C . ARG A 1 544 ? 3.596 -13.941 -6.794 1.00 85.25 544 ARG A C 1
ATOM 4065 O O . ARG A 1 544 ? 4.471 -14.732 -7.049 1.00 85.25 544 ARG A O 1
ATOM 4072 N N . TYR A 1 545 ? 2.753 -14.007 -5.746 1.00 72.31 545 TYR A N 1
ATOM 4073 C CA . TYR A 1 545 ? 2.002 -15.212 -5.339 1.00 72.31 545 TYR A CA 1
ATOM 4074 C C . TYR A 1 545 ? 0.474 -14.917 -5.162 1.00 72.31 545 TYR A C 1
ATOM 4076 O O . TYR A 1 545 ? 0.099 -13.769 -5.169 1.00 72.31 545 TYR A O 1
ATOM 4084 N N . ASP A 1 546 ? -0.473 -15.866 -5.066 1.00 72.62 546 ASP A N 1
ATOM 4085 C CA . ASP A 1 546 ? -1.937 -15.644 -5.356 1.00 72.62 546 ASP A CA 1
ATOM 4086 C C . ASP A 1 546 ? -2.935 -15.895 -4.189 1.00 72.62 546 ASP A C 1
ATOM 4088 O O . ASP A 1 546 ? -2.732 -16.810 -3.390 1.00 72.62 546 ASP A O 1
ATOM 4092 N N . ALA A 1 547 ? -3.974 -15.064 -3.992 1.00 68.19 547 ALA A N 1
ATOM 4093 C CA . ALA A 1 547 ? -4.422 -14.626 -2.643 1.00 68.19 547 ALA A CA 1
ATOM 4094 C C . ALA A 1 547 ? -4.922 -15.686 -1.637 1.00 68.19 547 ALA A C 1
ATOM 4096 O O . ALA A 1 547 ? -4.782 -15.482 -0.425 1.00 68.19 547 ALA A O 1
ATOM 4097 N N . VAL A 1 548 ? -5.311 -16.890 -2.042 1.00 70.06 548 VAL A N 1
ATOM 4098 C CA . VAL A 1 548 ? -5.438 -18.002 -1.081 1.00 70.06 548 VAL A CA 1
ATOM 4099 C C . VAL A 1 548 ? -4.210 -18.912 -1.163 1.00 70.06 548 VAL A C 1
ATOM 4101 O O . VAL A 1 548 ? -3.272 -18.749 -0.376 1.00 70.06 548 VAL A O 1
ATOM 4104 N N . THR A 1 549 ? -4.180 -19.872 -2.089 1.00 60.62 549 THR A N 1
ATOM 4105 C CA . THR A 1 549 ? -3.497 -21.151 -1.812 1.00 60.62 549 THR A CA 1
ATOM 4106 C C . THR A 1 549 ? -2.001 -21.282 -2.161 1.00 60.62 549 THR A C 1
ATOM 4108 O O . THR A 1 549 ? -1.560 -22.363 -2.547 1.00 60.62 549 THR A O 1
ATOM 4111 N N . GLY A 1 550 ? -1.166 -20.259 -1.939 1.00 52.50 550 GLY A N 1
ATOM 4112 C CA . GLY A 1 550 ? 0.301 -20.450 -1.907 1.00 52.50 550 GLY A CA 1
ATOM 4113 C C . GLY A 1 550 ? 1.018 -20.286 -3.249 1.00 52.50 550 GLY A C 1
ATOM 4114 O O . GLY A 1 550 ? 0.976 -19.202 -3.818 1.00 52.50 550 GLY A O 1
ATOM 4115 N N . GLN A 1 551 ? 1.646 -21.393 -3.668 1.00 76.56 551 GLN A N 1
ATOM 4116 C CA . GLN A 1 551 ? 1.985 -21.841 -5.031 1.00 76.56 551 GLN A CA 1
ATOM 4117 C C . GLN A 1 551 ? 2.836 -20.921 -5.904 1.00 76.56 551 GLN A C 1
ATOM 4119 O O . GLN A 1 551 ? 3.382 -19.968 -5.399 1.00 76.56 551 GLN A O 1
ATOM 4124 N N . GLN A 1 552 ? 3.125 -21.302 -7.145 1.00 82.75 552 GLN A N 1
ATOM 4125 C CA . GLN A 1 552 ? 3.871 -20.469 -8.076 1.00 82.75 552 GLN A CA 1
ATOM 4126 C C . GLN A 1 552 ? 3.088 -20.318 -9.363 1.00 82.75 552 GLN A C 1
ATOM 4128 O O . GLN A 1 552 ? 2.658 -21.373 -9.825 1.00 82.75 552 GLN A O 1
ATOM 4133 N N . THR A 1 553 ? 2.943 -19.110 -9.946 1.00 77.50 553 THR A N 1
ATOM 4134 C CA . THR A 1 553 ? 2.503 -18.904 -11.319 1.00 77.50 553 THR A CA 1
ATOM 4135 C C . THR A 1 553 ? 3.505 -18.612 -12.405 1.00 77.50 553 THR A C 1
ATOM 4137 O O . THR A 1 553 ? 3.192 -19.072 -13.509 1.00 77.50 553 THR A O 1
ATOM 4140 N N . TRP A 1 554 ? 4.642 -17.947 -12.187 1.00 77.75 554 TRP A N 1
ATOM 4141 C CA . TRP A 1 554 ? 5.709 -17.893 -13.207 1.00 77.75 554 TRP A CA 1
ATOM 4142 C C . TRP A 1 554 ? 6.946 -17.082 -12.765 1.00 77.75 554 TRP A C 1
ATOM 4144 O O . TRP A 1 554 ? 6.879 -16.527 -11.669 1.00 77.75 554 TRP A O 1
ATOM 4154 N N . ALA A 1 555 ? 8.063 -17.105 -13.535 1.00 72.31 555 ALA A N 1
ATOM 4155 C CA . ALA A 1 555 ? 9.177 -16.133 -13.474 1.00 72.31 555 ALA A CA 1
ATOM 4156 C C . ALA A 1 555 ? 10.240 -16.124 -14.615 1.00 72.31 555 ALA A C 1
ATOM 4158 O O . ALA A 1 555 ? 10.419 -17.155 -15.256 1.00 72.31 555 ALA A O 1
ATOM 4159 N N . ASN A 1 556 ? 10.896 -14.971 -14.928 1.00 77.00 556 ASN A N 1
ATOM 4160 C CA . ASN A 1 556 ? 11.528 -14.778 -16.265 1.00 77.00 556 ASN A CA 1
ATOM 4161 C C . ASN A 1 556 ? 12.770 -13.847 -16.525 1.00 77.00 556 ASN A C 1
ATOM 4163 O O . ASN A 1 556 ? 12.717 -12.632 -16.464 1.00 77.00 556 ASN A O 1
ATOM 4167 N N . LEU A 1 557 ? 13.859 -14.417 -17.051 1.00 75.12 557 LEU A N 1
ATOM 4168 C CA . LEU A 1 557 ? 15.184 -13.810 -17.347 1.00 75.12 557 LEU A CA 1
ATOM 4169 C C . LEU A 1 557 ? 15.692 -14.099 -18.795 1.00 75.12 557 LEU A C 1
ATOM 4171 O O . LEU A 1 557 ? 15.166 -15.041 -19.374 1.00 75.12 557 LEU A O 1
ATOM 4175 N N . TYR A 1 558 ? 16.674 -13.404 -19.414 1.00 75.25 558 TYR A N 1
ATOM 4176 C CA . TYR A 1 558 ? 17.281 -13.768 -20.744 1.00 75.25 558 TYR A CA 1
ATOM 4177 C C . TYR A 1 558 ? 18.677 -13.125 -21.027 1.00 75.25 558 TYR A C 1
ATOM 4179 O O . TYR A 1 558 ? 19.541 -13.256 -20.175 1.00 75.25 558 TYR A O 1
ATOM 4187 N N . ASP A 1 559 ? 18.920 -12.535 -22.219 1.00 67.44 559 ASP A N 1
ATOM 4188 C CA . ASP A 1 559 ? 20.173 -11.897 -22.711 1.00 67.44 559 ASP A CA 1
ATOM 4189 C C . ASP A 1 559 ? 19.974 -10.624 -23.646 1.00 67.44 559 ASP A C 1
ATOM 4191 O O . ASP A 1 559 ? 19.671 -10.808 -24.824 1.00 67.44 559 ASP A O 1
ATOM 4195 N N . GLY A 1 560 ? 20.137 -9.360 -23.167 1.00 68.94 560 GLY A N 1
ATOM 4196 C CA . GLY A 1 560 ? 19.524 -8.036 -23.601 1.00 68.94 560 GLY A CA 1
ATOM 4197 C C . GLY A 1 560 ? 19.957 -7.212 -24.858 1.00 68.94 560 GLY A C 1
ATOM 4198 O O . GLY A 1 560 ? 19.704 -7.667 -25.962 1.00 68.94 560 GLY A O 1
ATOM 4199 N N . PRO A 1 561 ? 20.611 -6.000 -24.725 1.00 68.94 561 PRO A N 1
ATOM 4200 C CA . PRO A 1 561 ? 21.554 -5.245 -25.661 1.00 68.94 561 PRO A CA 1
ATOM 4201 C C . PRO A 1 561 ? 23.178 -5.352 -25.800 1.00 68.94 561 PRO A C 1
ATOM 4203 O O . PRO A 1 561 ? 23.634 -5.031 -26.888 1.00 68.94 561 PRO A O 1
ATOM 4206 N N . ALA A 1 562 ? 24.080 -5.771 -24.859 1.00 66.81 562 ALA A N 1
ATOM 4207 C CA . ALA A 1 562 ? 25.504 -6.310 -24.926 1.00 66.81 562 ALA A CA 1
ATOM 4208 C C . ALA A 1 562 ? 26.167 -7.152 -23.715 1.00 66.81 562 ALA A C 1
ATOM 4210 O O . ALA A 1 562 ? 26.846 -8.121 -24.056 1.00 66.81 562 ALA A O 1
ATOM 4211 N N . GLY A 1 563 ? 26.066 -6.839 -22.384 1.00 60.25 563 GLY A N 1
ATOM 4212 C CA . GLY A 1 563 ? 26.197 -7.716 -21.168 1.00 60.25 563 GLY A CA 1
ATOM 4213 C C . GLY A 1 563 ? 26.821 -7.122 -19.853 1.00 60.25 563 GLY A C 1
ATOM 4214 O O . GLY A 1 563 ? 28.041 -7.240 -19.725 1.00 60.25 563 GLY A O 1
ATOM 4215 N N . ASP A 1 564 ? 26.069 -6.540 -18.885 1.00 67.31 564 ASP A N 1
ATOM 4216 C CA . ASP A 1 564 ? 26.555 -6.060 -17.544 1.00 67.31 564 ASP A CA 1
ATOM 4217 C C . ASP A 1 564 ? 25.465 -6.052 -16.394 1.00 67.31 564 ASP A C 1
ATOM 4219 O O . ASP A 1 564 ? 24.825 -7.082 -16.195 1.00 67.31 564 ASP A O 1
ATOM 4223 N N . MET A 1 565 ? 25.305 -4.992 -15.562 1.00 71.06 565 MET A N 1
ATOM 4224 C CA . MET A 1 565 ? 24.575 -4.954 -14.251 1.00 71.06 565 MET A CA 1
ATOM 4225 C C . MET A 1 565 ? 23.087 -4.508 -14.252 1.00 71.06 565 MET A C 1
ATOM 4227 O O . MET A 1 565 ? 22.656 -3.872 -15.203 1.00 71.06 565 MET A O 1
ATOM 4231 N N . ASP A 1 566 ? 22.330 -4.786 -13.153 1.00 69.25 566 ASP A N 1
ATOM 4232 C CA . ASP A 1 566 ? 20.853 -4.588 -13.048 1.00 69.25 566 ASP A CA 1
ATOM 4233 C C . ASP A 1 566 ? 20.027 -4.447 -11.703 1.00 69.25 566 ASP A C 1
ATOM 4235 O O . ASP A 1 566 ? 19.962 -5.342 -10.863 1.00 69.25 566 ASP A O 1
ATOM 4239 N N . GLY A 1 567 ? 19.216 -3.384 -11.533 1.00 73.31 567 GLY A N 1
ATOM 4240 C CA . GLY A 1 567 ? 18.816 -2.778 -10.230 1.00 73.31 567 GLY A CA 1
ATOM 4241 C C . GLY A 1 567 ? 17.340 -2.285 -10.067 1.00 73.31 567 GLY A C 1
ATOM 4242 O O . GLY A 1 567 ? 16.703 -1.977 -11.066 1.00 73.31 567 GLY A O 1
ATOM 4243 N N . ALA A 1 568 ? 16.697 -2.197 -8.874 1.00 76.00 568 ALA A N 1
ATOM 4244 C CA . ALA A 1 568 ? 15.248 -1.833 -8.813 1.00 76.00 568 ALA A CA 1
ATOM 4245 C C . ALA A 1 568 ? 14.490 -1.624 -7.456 1.00 76.00 568 ALA A C 1
ATOM 4247 O O . ALA A 1 568 ? 14.995 -2.014 -6.427 1.00 76.00 568 ALA A O 1
ATOM 4248 N N . VAL A 1 569 ? 13.277 -1.002 -7.422 1.00 71.00 569 VAL A N 1
ATOM 4249 C CA . VAL A 1 569 ? 12.818 -0.132 -6.284 1.00 71.00 569 VAL A CA 1
ATOM 4250 C C . VAL A 1 569 ? 11.341 0.105 -5.740 1.00 71.00 569 VAL A C 1
ATOM 4252 O O . VAL A 1 569 ? 11.372 0.353 -4.550 1.00 71.00 569 VAL A O 1
ATOM 4255 N N . ASP A 1 570 ? 10.081 0.068 -6.293 1.00 70.50 570 ASP A N 1
ATOM 4256 C CA . ASP A 1 570 ? 8.895 0.515 -5.410 1.00 70.50 570 ASP A CA 1
ATOM 4257 C C . ASP A 1 570 ? 7.363 0.221 -5.701 1.00 70.50 570 ASP A C 1
ATOM 4259 O O . ASP A 1 570 ? 7.137 -0.635 -6.509 1.00 70.50 570 ASP A O 1
ATOM 4263 N N . VAL A 1 571 ? 6.252 0.882 -5.221 1.00 65.56 571 VAL A N 1
ATOM 4264 C CA . VAL A 1 571 ? 4.839 0.375 -5.521 1.00 65.56 571 VAL A CA 1
ATOM 4265 C C . VAL A 1 571 ? 3.467 1.182 -5.664 1.00 65.56 571 VAL A C 1
ATOM 4267 O O . VAL A 1 571 ? 3.296 2.186 -4.992 1.00 65.56 571 VAL A O 1
ATOM 4270 N N . ALA A 1 572 ? 2.458 0.601 -6.419 1.00 73.44 572 ALA A N 1
ATOM 4271 C CA . ALA A 1 572 ? 0.929 0.612 -6.399 1.00 73.44 572 ALA A CA 1
ATOM 4272 C C . ALA A 1 572 ? 0.274 -0.096 -7.723 1.00 73.44 572 ALA A C 1
ATOM 4274 O O . ALA A 1 572 ? 0.975 -0.999 -8.079 1.00 73.44 572 ALA A O 1
ATOM 4275 N N . VAL A 1 573 ? -0.918 0.044 -8.465 1.00 68.62 573 VAL A N 1
ATOM 4276 C CA . VAL A 1 573 ? -1.238 -0.330 -9.957 1.00 68.62 573 VAL A CA 1
ATOM 4277 C C . VAL A 1 573 ? -1.821 0.561 -11.101 1.00 68.62 573 VAL A C 1
ATOM 4279 O O . VAL A 1 573 ? -0.965 1.196 -11.617 1.00 68.62 573 VAL A O 1
ATOM 4282 N N . ASP A 1 574 ? -3.046 0.483 -11.693 1.00 61.56 574 ASP A N 1
ATOM 4283 C CA . ASP A 1 574 ? -3.615 1.177 -12.909 1.00 61.56 574 ASP A CA 1
ATOM 4284 C C . ASP A 1 574 ? -5.140 0.930 -13.091 1.00 61.56 574 ASP A C 1
ATOM 4286 O O . ASP A 1 574 ? -5.680 0.044 -12.439 1.00 61.56 574 ASP A O 1
ATOM 4290 N N . ASP A 1 575 ? -5.791 1.666 -14.007 1.00 59.16 575 ASP A N 1
ATOM 4291 C CA . ASP A 1 575 ? -7.083 1.425 -14.675 1.00 59.16 575 ASP A CA 1
ATOM 4292 C C . ASP A 1 575 ? -7.129 0.329 -15.782 1.00 59.16 575 ASP A C 1
ATOM 4294 O O . ASP A 1 575 ? -7.894 -0.627 -15.658 1.00 59.16 575 ASP A O 1
ATOM 4298 N N . ALA A 1 576 ? -6.379 0.452 -16.894 1.00 55.84 576 ALA A N 1
ATOM 4299 C CA . ALA A 1 576 ? -6.802 -0.037 -18.224 1.00 55.84 576 ALA A CA 1
ATOM 4300 C C . ALA A 1 576 ? -5.814 -0.801 -19.176 1.00 55.84 576 ALA A C 1
ATOM 4302 O O . ALA A 1 576 ? -5.905 -0.567 -20.385 1.00 55.84 576 ALA A O 1
ATOM 4303 N N . ASP A 1 577 ? -4.891 -1.689 -18.753 1.00 60.97 577 ASP A N 1
ATOM 4304 C CA . ASP A 1 577 ? -4.465 -2.886 -19.556 1.00 60.97 577 ASP A CA 1
ATOM 4305 C C . ASP A 1 577 ? -3.869 -4.107 -18.771 1.00 60.97 577 ASP A C 1
ATOM 4307 O O . ASP A 1 577 ? -4.701 -4.887 -18.369 1.00 60.97 577 ASP A O 1
ATOM 4311 N N . GLY A 1 578 ? -2.539 -4.361 -18.573 1.00 60.75 578 GLY A N 1
ATOM 4312 C CA . GLY A 1 578 ? -1.882 -5.466 -17.792 1.00 60.75 578 GLY A CA 1
ATOM 4313 C C . GLY A 1 578 ? -0.734 -5.327 -16.700 1.00 60.75 578 GLY A C 1
ATOM 4314 O O . GLY A 1 578 ? -0.975 -5.999 -15.706 1.00 60.75 578 GLY A O 1
ATOM 4315 N N . ILE A 1 579 ? 0.426 -4.564 -16.752 1.00 70.81 579 ILE A N 1
ATOM 4316 C CA . ILE A 1 579 ? 1.405 -4.097 -15.627 1.00 70.81 579 ILE A CA 1
ATOM 4317 C C . ILE A 1 579 ? 2.457 -2.971 -15.874 1.00 70.81 579 ILE A C 1
ATOM 4319 O O . ILE A 1 579 ? 3.096 -3.163 -16.853 1.00 70.81 579 ILE A O 1
ATOM 4323 N N . TYR A 1 580 ? 2.703 -1.890 -15.070 1.00 74.50 580 TYR A N 1
ATOM 4324 C CA . TYR A 1 580 ? 3.805 -0.837 -15.029 1.00 74.50 580 TYR A CA 1
ATOM 4325 C C . TYR A 1 580 ? 5.280 -1.376 -14.606 1.00 74.50 580 TYR A C 1
ATOM 4327 O O . TYR A 1 580 ? 5.264 -2.349 -13.884 1.00 74.50 580 TYR A O 1
ATOM 4335 N N . VAL A 1 581 ? 6.532 -0.890 -14.925 1.00 65.50 581 VAL A N 1
ATOM 4336 C CA . VAL A 1 581 ? 7.933 -1.426 -14.486 1.00 65.50 581 VAL A CA 1
ATOM 4337 C C . VAL A 1 581 ? 9.176 -0.389 -14.394 1.00 65.50 581 VAL A C 1
ATOM 4339 O O . VAL A 1 581 ? 8.978 0.706 -14.821 1.00 65.50 581 VAL A O 1
ATOM 4342 N N . THR A 1 582 ? 10.437 -0.472 -13.837 1.00 78.56 582 THR A N 1
ATOM 4343 C CA . THR A 1 582 ? 11.561 0.632 -13.872 1.00 78.56 582 THR A CA 1
ATOM 4344 C C . THR A 1 582 ? 13.096 0.388 -13.415 1.00 78.56 582 THR A C 1
ATOM 4346 O O . THR A 1 582 ? 13.267 -0.331 -12.455 1.00 78.56 582 THR A O 1
ATOM 4349 N N . GLY A 1 583 ? 14.218 1.030 -13.899 1.00 75.38 583 GLY A N 1
ATOM 4350 C CA . GLY A 1 583 ? 15.553 1.215 -13.149 1.00 75.38 583 GLY A CA 1
ATOM 4351 C C . GLY A 1 583 ? 16.808 2.004 -13.757 1.00 75.38 583 GLY A C 1
ATOM 4352 O O . GLY A 1 583 ? 16.580 3.026 -14.372 1.00 75.38 583 GLY A O 1
ATOM 4353 N N . TYR A 1 584 ? 18.115 1.658 -13.552 1.00 79.69 584 TYR A N 1
ATOM 4354 C CA . TYR A 1 584 ? 19.442 2.355 -13.815 1.00 79.69 584 TYR A CA 1
ATOM 4355 C C . TYR A 1 584 ? 20.652 1.575 -14.480 1.00 79.69 584 TYR A C 1
ATOM 4357 O O . TYR A 1 584 ? 21.590 1.175 -13.796 1.00 79.69 584 TYR A O 1
ATOM 4365 N N . SER A 1 585 ? 20.732 1.445 -15.803 1.00 76.75 585 SER A N 1
ATOM 4366 C CA . SER A 1 585 ? 21.318 0.357 -16.613 1.00 76.75 585 SER A CA 1
ATOM 4367 C C . SER A 1 585 ? 22.603 0.504 -17.418 1.00 76.75 585 SER A C 1
ATOM 4369 O O . SER A 1 585 ? 22.835 1.515 -18.065 1.00 76.75 585 SER A O 1
ATOM 4371 N N . TYR A 1 586 ? 23.426 -0.546 -17.467 1.00 75.69 586 TYR A N 1
ATOM 4372 C CA . TYR A 1 586 ? 24.807 -0.440 -17.938 1.00 75.69 586 TYR A CA 1
ATOM 4373 C C . TYR A 1 586 ? 24.972 -0.566 -19.461 1.00 75.69 586 TYR A C 1
ATOM 4375 O O . TYR A 1 586 ? 24.790 -1.603 -20.099 1.00 75.69 586 TYR A O 1
ATOM 4383 N N . SER A 1 587 ? 25.315 0.556 -20.089 1.00 60.09 587 SER A N 1
ATOM 4384 C CA . SER A 1 587 ? 25.128 0.756 -21.528 1.00 60.09 587 SER A CA 1
ATOM 4385 C C . SER A 1 587 ? 26.291 0.378 -22.447 1.00 60.09 587 SER A C 1
ATOM 4387 O O . SER A 1 587 ? 26.055 0.100 -23.625 1.00 60.09 587 SER A O 1
ATOM 4389 N N . GLY A 1 588 ? 27.532 0.333 -21.951 1.00 55.06 588 GLY A N 1
ATOM 4390 C CA . GLY A 1 588 ? 28.520 -0.648 -22.434 1.00 55.06 588 GLY A CA 1
ATOM 4391 C C . GLY A 1 588 ? 29.648 -0.301 -23.439 1.00 55.06 588 GLY A C 1
ATOM 4392 O O . GLY A 1 588 ? 30.142 -1.244 -24.047 1.00 55.06 588 GLY A O 1
ATOM 4393 N N . GLU A 1 589 ? 30.145 0.937 -23.633 1.00 52.66 589 GLU A N 1
ATOM 4394 C CA . GLU A 1 589 ? 31.444 1.148 -24.353 1.00 52.66 589 GLU A CA 1
ATOM 4395 C C . GLU A 1 589 ? 32.250 2.366 -23.907 1.00 52.66 589 GLU A C 1
ATOM 4397 O O . GLU A 1 589 ? 33.397 2.178 -23.492 1.00 52.66 589 GLU A O 1
ATOM 4402 N N . LEU A 1 590 ? 31.679 3.584 -23.934 1.00 51.62 590 LEU A N 1
ATOM 4403 C CA . LEU A 1 590 ? 32.419 4.795 -23.532 1.00 51.62 590 LEU A CA 1
ATOM 4404 C C . LEU A 1 590 ? 32.988 4.641 -22.120 1.00 51.62 590 LEU A C 1
ATOM 4406 O O . LEU A 1 590 ? 34.141 5.005 -21.867 1.00 51.62 590 LEU A O 1
ATOM 4410 N N . SER A 1 591 ? 32.226 3.986 -21.243 1.00 48.06 591 SER A N 1
ATOM 4411 C CA . SER A 1 591 ? 32.815 3.091 -20.257 1.00 48.06 591 SER A CA 1
ATOM 4412 C C . SER A 1 591 ? 31.849 1.991 -19.816 1.00 48.06 591 SER A C 1
ATOM 4414 O O . SER A 1 591 ? 30.634 2.115 -19.907 1.00 48.06 591 SER A O 1
ATOM 4416 N N . GLN A 1 592 ? 32.429 0.937 -19.252 1.00 48.12 592 GLN A N 1
ATOM 4417 C CA . GLN A 1 592 ? 31.827 -0.088 -18.387 1.00 48.12 592 GLN A CA 1
ATOM 4418 C C . GLN A 1 592 ? 31.233 0.477 -17.064 1.00 48.12 592 GLN A C 1
ATOM 4420 O O . GLN A 1 592 ? 31.349 -0.160 -16.021 1.00 48.12 592 GLN A O 1
ATOM 4425 N N . TYR A 1 593 ? 30.741 1.725 -17.072 1.00 51.59 593 TYR A N 1
ATOM 4426 C CA . TYR A 1 593 ? 30.423 2.553 -15.897 1.00 51.59 593 TYR A CA 1
ATOM 4427 C C . TYR A 1 593 ? 29.414 3.692 -16.208 1.00 51.59 593 TYR A C 1
ATOM 4429 O O . TYR A 1 593 ? 29.524 4.774 -15.638 1.00 51.59 593 TYR A O 1
ATOM 4437 N N . SER A 1 594 ? 28.463 3.505 -17.123 1.00 60.94 594 SER A N 1
ATOM 4438 C CA . SER A 1 594 ? 27.397 4.484 -17.413 1.00 60.94 594 SER A CA 1
ATOM 4439 C C . SER A 1 594 ? 26.048 3.766 -17.309 1.00 60.94 594 SER A C 1
ATOM 4441 O O . SER A 1 594 ? 25.946 2.656 -17.825 1.00 60.94 594 SER A O 1
ATOM 4443 N N . ALA A 1 595 ? 25.091 4.311 -16.547 1.00 68.62 595 ALA A N 1
ATOM 4444 C CA . ALA A 1 595 ? 23.979 3.551 -15.957 1.00 68.62 595 ALA A CA 1
ATOM 4445 C C . ALA A 1 595 ? 22.611 4.240 -16.161 1.00 68.62 595 ALA A C 1
ATOM 4447 O O . ALA A 1 595 ? 22.363 5.212 -15.478 1.00 68.62 595 ALA A O 1
ATOM 4448 N N . ASP A 1 596 ? 21.719 3.778 -17.053 1.00 72.00 596 ASP A N 1
ATOM 4449 C CA . ASP A 1 596 ? 20.550 4.526 -17.548 1.00 72.00 596 ASP A CA 1
ATOM 4450 C C . ASP A 1 596 ? 19.201 3.747 -17.891 1.00 72.00 596 ASP A C 1
ATOM 4452 O O . ASP A 1 596 ? 18.903 2.807 -17.167 1.00 72.00 596 ASP A O 1
ATOM 4456 N N . TYR A 1 597 ? 18.211 4.156 -18.732 1.00 79.75 597 TYR A N 1
ATOM 4457 C CA . TYR A 1 597 ? 16.759 3.696 -18.598 1.00 79.75 597 TYR A CA 1
ATOM 4458 C C . TYR A 1 597 ? 16.133 2.616 -19.509 1.00 79.75 597 TYR A C 1
ATOM 4460 O O . TYR A 1 597 ? 16.911 1.978 -20.185 1.00 79.75 597 TYR A O 1
ATOM 4468 N N . ALA A 1 598 ? 14.774 2.369 -19.443 1.00 77.94 598 ALA A N 1
ATOM 4469 C CA . ALA A 1 598 ? 13.817 1.721 -20.434 1.00 77.94 598 ALA A CA 1
ATOM 4470 C C . ALA A 1 598 ? 12.512 1.026 -20.012 1.00 77.94 598 ALA A C 1
ATOM 4472 O O . ALA A 1 598 ? 12.495 0.014 -19.386 1.00 77.94 598 ALA A O 1
ATOM 4473 N N . THR A 1 599 ? 11.421 1.201 -20.739 1.00 74.31 599 THR A N 1
ATOM 4474 C CA . THR A 1 599 ? 10.052 1.276 -20.237 1.00 74.31 599 THR A CA 1
ATOM 4475 C C . THR A 1 599 ? 8.930 0.340 -20.842 1.00 74.31 599 THR A C 1
ATOM 4477 O O . THR A 1 599 ? 7.820 0.824 -20.906 1.00 74.31 599 THR A O 1
ATOM 4480 N N . ILE A 1 600 ? 9.190 -0.891 -21.350 1.00 81.75 600 ILE A N 1
ATOM 4481 C CA . ILE A 1 600 ? 8.390 -1.962 -22.061 1.00 81.75 600 ILE A CA 1
ATOM 4482 C C . ILE A 1 600 ? 6.795 -1.904 -22.056 1.00 81.75 600 ILE A C 1
ATOM 4484 O O . ILE A 1 600 ? 6.168 -1.200 -21.283 1.00 81.75 600 ILE A O 1
ATOM 4488 N N . LYS A 1 601 ? 6.036 -2.591 -22.937 1.00 83.94 601 LYS A N 1
ATOM 4489 C CA . LYS A 1 601 ? 4.612 -2.994 -22.667 1.00 83.94 601 LYS A CA 1
ATOM 4490 C C . LYS A 1 601 ? 4.514 -4.492 -22.616 1.00 83.94 601 LYS A C 1
ATOM 4492 O O . LYS A 1 601 ? 5.421 -5.057 -23.209 1.00 83.94 601 LYS A O 1
ATOM 4497 N N . TYR A 1 602 ? 3.574 -5.048 -21.790 1.00 72.50 602 TYR A N 1
ATOM 4498 C CA . TYR A 1 602 ? 3.299 -7.232 -19.890 1.00 72.50 602 TYR A CA 1
ATOM 4499 C C . TYR A 1 602 ? 1.939 -7.718 -19.199 1.00 72.50 602 TYR A C 1
ATOM 4501 O O . TYR A 1 602 ? 1.444 -7.131 -18.232 1.00 72.50 602 TYR A O 1
ATOM 4509 N N . HIS A 1 603 ? 1.309 -8.751 -19.767 1.00 74.25 603 HIS A N 1
ATOM 4510 C CA . HIS A 1 603 ? -0.147 -8.835 -19.849 1.00 74.25 603 HIS A CA 1
ATOM 4511 C C . HIS A 1 603 ? -0.889 -9.918 -19.024 1.00 74.25 603 HIS A C 1
ATOM 4513 O O . HIS A 1 603 ? -0.869 -11.120 -19.312 1.00 74.25 603 HIS A O 1
ATOM 4519 N N . ALA A 1 604 ? -1.706 -9.391 -18.097 1.00 67.56 604 ALA A N 1
ATOM 4520 C CA . ALA A 1 604 ? -2.566 -9.901 -17.024 1.00 67.56 604 ALA A CA 1
ATOM 4521 C C . ALA A 1 604 ? -3.527 -11.097 -17.234 1.00 67.56 604 ALA A C 1
ATOM 4523 O O . ALA A 1 604 ? -4.391 -11.300 -16.384 1.00 67.56 604 ALA A O 1
ATOM 4524 N N . THR A 1 605 ? -3.279 -12.029 -18.170 1.00 67.62 605 THR A N 1
ATOM 4525 C CA . THR A 1 605 ? -3.691 -13.449 -17.951 1.00 67.62 605 THR A CA 1
ATOM 4526 C C . THR A 1 605 ? -2.779 -14.560 -18.509 1.00 67.62 605 THR A C 1
ATOM 4528 O O . THR A 1 605 ? -2.886 -15.677 -17.998 1.00 67.62 605 THR A O 1
ATOM 4531 N N . THR A 1 606 ? -1.835 -14.322 -19.436 1.00 70.31 606 THR A N 1
ATOM 4532 C CA . THR A 1 606 ? -0.999 -15.437 -19.972 1.00 70.31 606 THR A CA 1
ATOM 4533 C C . THR A 1 606 ? 0.474 -15.174 -20.205 1.00 70.31 606 THR A C 1
ATOM 4535 O O . THR A 1 606 ? 1.207 -16.131 -20.448 1.00 70.31 606 THR A O 1
ATOM 4538 N N . GLY A 1 607 ? 0.893 -13.922 -20.269 1.00 57.69 607 GLY A N 1
ATOM 4539 C CA . GLY A 1 607 ? 2.250 -13.637 -20.677 1.00 57.69 607 GLY A CA 1
ATOM 4540 C C . GLY A 1 607 ? 2.518 -13.825 -22.131 1.00 57.69 607 GLY A C 1
ATOM 4541 O O . GLY A 1 607 ? 3.065 -14.827 -22.585 1.00 57.69 607 GLY A O 1
ATOM 4542 N N . GLU A 1 608 ? 2.313 -12.714 -22.803 1.00 82.50 608 GLU A N 1
ATOM 4543 C CA . GLU A 1 608 ? 3.155 -12.319 -23.900 1.00 82.50 608 GLU A CA 1
ATOM 4544 C C . GLU A 1 608 ? 3.662 -10.907 -23.604 1.00 82.50 608 GLU A C 1
ATOM 4546 O O . GLU A 1 608 ? 2.987 -10.134 -22.926 1.00 82.50 608 GLU A O 1
ATOM 4551 N N . LEU A 1 609 ? 4.906 -10.673 -23.996 1.00 81.56 609 LEU A N 1
ATOM 4552 C CA . LEU A 1 609 ? 5.637 -9.419 -24.068 1.00 81.56 609 LEU A CA 1
ATOM 4553 C C . LEU A 1 609 ? 4.951 -8.396 -24.974 1.00 81.56 609 LEU A C 1
ATOM 4555 O O . LEU A 1 609 ? 4.210 -8.795 -25.846 1.00 81.56 609 LEU A O 1
ATOM 4559 N N . ILE A 1 610 ? 5.212 -7.092 -24.875 1.00 80.69 610 ILE A N 1
ATOM 4560 C CA . ILE A 1 610 ? 4.799 -6.109 -25.879 1.00 80.69 610 ILE A CA 1
ATOM 4561 C C . ILE A 1 610 ? 5.798 -4.885 -26.107 1.00 80.69 610 ILE A C 1
ATOM 4563 O O . ILE A 1 610 ? 5.598 -3.810 -25.566 1.00 80.69 610 ILE A O 1
ATOM 4567 N N . TRP A 1 611 ? 6.818 -4.944 -27.008 1.00 83.75 611 TRP A N 1
ATOM 4568 C CA . TRP A 1 611 ? 7.278 -3.834 -27.945 1.00 83.75 611 TRP A CA 1
ATOM 4569 C C . TRP A 1 611 ? 8.696 -3.722 -28.605 1.00 83.75 611 TRP A C 1
ATOM 4571 O O . TRP A 1 611 ? 8.775 -4.142 -29.754 1.00 83.75 611 TRP A O 1
ATOM 4581 N N . SER A 1 612 ? 9.857 -3.163 -28.198 1.00 71.88 612 SER A N 1
ATOM 4582 C CA . SER A 1 612 ? 10.641 -2.966 -26.943 1.00 71.88 612 SER A CA 1
ATOM 4583 C C . SER A 1 612 ? 11.888 -2.041 -27.263 1.00 71.88 612 SER A C 1
ATOM 4585 O O . SER A 1 612 ? 12.423 -2.136 -28.369 1.00 71.88 612 SER A O 1
ATOM 4587 N N . GLN A 1 613 ? 12.309 -1.038 -26.460 1.00 82.69 613 GLN A N 1
ATOM 4588 C CA . GLN A 1 613 ? 12.876 0.246 -27.023 1.00 82.69 613 GLN A CA 1
ATOM 4589 C C . GLN A 1 613 ? 13.621 1.195 -25.984 1.00 82.69 613 GLN A C 1
ATOM 4591 O O . GLN A 1 613 ? 13.871 0.591 -24.959 1.00 82.69 613 GLN A O 1
ATOM 4596 N N . HIS A 1 614 ? 14.018 2.517 -26.177 1.00 76.81 614 HIS A N 1
ATOM 4597 C CA . HIS A 1 614 ? 14.834 3.391 -25.205 1.00 76.81 614 HIS A CA 1
ATOM 4598 C C . HIS A 1 614 ? 15.070 5.057 -25.298 1.00 76.81 614 HIS A C 1
ATOM 4600 O O . HIS A 1 614 ? 15.296 5.490 -26.429 1.00 76.81 614 HIS A O 1
ATOM 4606 N N . PHE A 1 615 ? 15.146 5.970 -24.216 1.00 77.25 615 PHE A N 1
ATOM 4607 C CA . PHE A 1 615 ? 15.762 7.424 -23.949 1.00 77.25 615 PHE A CA 1
ATOM 4608 C C . PHE A 1 615 ? 17.181 7.781 -23.327 1.00 77.25 615 PHE A C 1
ATOM 4610 O O . PHE A 1 615 ? 17.320 7.499 -22.150 1.00 77.25 615 PHE A O 1
ATOM 4617 N N . SER A 1 616 ? 18.148 8.496 -23.981 1.00 72.75 616 SER A N 1
ATOM 4618 C CA . SER A 1 616 ? 19.544 8.841 -23.493 1.00 72.75 616 SER A CA 1
ATOM 4619 C C . SER A 1 616 ? 20.057 10.340 -23.550 1.00 72.75 616 SER A C 1
ATOM 4621 O O . SER A 1 616 ? 19.780 11.043 -24.521 1.00 72.75 616 SER A O 1
ATOM 4623 N N . GLY A 1 617 ? 20.924 10.840 -22.623 1.00 68.94 617 GLY A N 1
ATOM 4624 C CA . GLY A 1 617 ? 21.481 12.237 -22.563 1.00 68.94 617 GLY A CA 1
ATOM 4625 C C . GLY A 1 617 ? 22.539 12.758 -21.523 1.00 68.94 617 GLY A C 1
ATOM 4626 O O . GLY A 1 617 ? 23.323 12.049 -20.902 1.00 68.94 617 GLY A O 1
ATOM 4627 N N . PRO A 1 618 ? 22.866 14.057 -21.631 1.00 66.00 618 PRO A N 1
ATOM 4628 C CA . PRO A 1 618 ? 23.797 14.523 -22.661 1.00 66.00 618 PRO A CA 1
ATOM 4629 C C . PRO A 1 618 ? 25.312 14.188 -22.426 1.00 66.00 618 PRO A C 1
ATOM 4631 O O . PRO A 1 618 ? 26.137 14.617 -23.229 1.00 66.00 618 PRO A O 1
ATOM 4634 N N . ASP A 1 619 ? 25.706 13.507 -21.332 1.00 65.19 619 ASP A N 1
ATOM 4635 C CA . ASP A 1 619 ? 27.112 13.237 -20.930 1.00 65.19 619 ASP A CA 1
ATOM 4636 C C . ASP A 1 619 ? 27.557 11.787 -21.129 1.00 65.19 619 ASP A C 1
ATOM 4638 O O . ASP A 1 619 ? 28.757 11.526 -21.120 1.00 65.19 619 ASP A O 1
ATOM 4642 N N . PHE A 1 620 ? 26.617 10.853 -21.316 1.00 55.81 620 PHE A N 1
ATOM 4643 C CA . PHE A 1 620 ? 26.907 9.414 -21.375 1.00 55.81 620 PHE A CA 1
ATOM 4644 C C . PHE A 1 620 ? 27.487 8.864 -20.031 1.00 55.81 620 PHE A C 1
ATOM 4646 O O . PHE A 1 620 ? 28.472 8.122 -20.045 1.00 55.81 620 PHE A O 1
ATOM 4653 N N . ASN A 1 621 ? 26.968 9.286 -18.855 1.00 62.03 621 ASN A N 1
ATOM 4654 C CA . ASN A 1 621 ? 27.596 9.042 -17.541 1.00 62.03 621 ASN A CA 1
ATOM 4655 C C . ASN A 1 621 ? 26.658 9.104 -16.293 1.00 62.03 621 ASN A C 1
ATOM 4657 O O . ASN A 1 621 ? 25.963 10.086 -16.091 1.00 62.03 621 ASN A O 1
ATOM 4661 N N . TYR A 1 622 ? 26.779 8.095 -15.415 1.00 65.75 622 TYR A N 1
ATOM 4662 C CA . TYR A 1 622 ? 26.073 7.795 -14.146 1.00 65.75 622 TYR A CA 1
ATOM 4663 C C . TYR A 1 622 ? 24.829 8.550 -13.653 1.00 65.75 622 TYR A C 1
ATOM 4665 O O . TYR A 1 622 ? 24.835 9.695 -13.187 1.00 65.75 622 TYR A O 1
ATOM 4673 N N . ASP A 1 623 ? 23.779 7.755 -13.482 1.00 69.38 623 ASP A N 1
ATOM 4674 C CA . ASP A 1 623 ? 22.433 8.257 -13.499 1.00 69.38 623 ASP A CA 1
ATOM 4675 C C . ASP A 1 623 ? 21.479 7.230 -12.768 1.00 69.38 623 ASP A C 1
ATOM 4677 O O . ASP A 1 623 ? 21.687 6.025 -12.875 1.00 69.38 623 ASP A O 1
ATOM 4681 N N . PHE A 1 624 ? 20.477 7.623 -11.944 1.00 75.44 624 PHE A N 1
ATOM 4682 C CA . PHE A 1 624 ? 19.850 6.704 -10.937 1.00 75.44 624 PHE A CA 1
ATOM 4683 C C . PHE A 1 624 ? 18.416 7.008 -10.403 1.00 75.44 624 PHE A C 1
ATOM 4685 O O . PHE A 1 624 ? 18.132 8.129 -10.006 1.00 75.44 624 PHE A O 1
ATOM 4692 N N . PRO A 1 625 ? 17.541 6.003 -10.199 1.00 75.38 625 PRO A N 1
ATOM 4693 C CA . PRO A 1 625 ? 16.144 6.160 -9.785 1.00 75.38 625 PRO A CA 1
ATOM 4694 C C . PRO A 1 625 ? 15.633 5.323 -8.601 1.00 75.38 625 PRO A C 1
ATOM 4696 O O . PRO A 1 625 ? 16.245 4.339 -8.188 1.00 75.38 625 PRO A O 1
ATOM 4699 N N . ARG A 1 626 ? 14.421 5.669 -8.132 1.00 69.50 626 ARG A N 1
ATOM 4700 C CA . ARG A 1 626 ? 13.598 4.960 -7.135 1.00 69.50 626 ARG A CA 1
ATOM 4701 C C . ARG A 1 626 ? 12.100 5.365 -7.291 1.00 69.50 626 ARG A C 1
ATOM 4703 O O . ARG A 1 626 ? 11.884 6.500 -6.874 1.00 69.50 626 ARG A O 1
ATOM 4710 N N . ALA A 1 627 ? 11.145 4.514 -7.805 1.00 70.75 627 ALA A N 1
ATOM 4711 C CA . ALA A 1 627 ? 9.658 4.380 -7.469 1.00 70.75 627 ALA A CA 1
ATOM 4712 C C . ALA A 1 627 ? 8.373 5.004 -8.294 1.00 70.75 627 ALA A C 1
ATOM 4714 O O . ALA A 1 627 ? 8.601 6.047 -8.878 1.00 70.75 627 ALA A O 1
ATOM 4715 N N . ILE A 1 628 ? 7.079 4.466 -8.391 1.00 65.75 628 ILE A N 1
ATOM 4716 C CA . ILE A 1 628 ? 5.833 4.640 -9.345 1.00 65.75 628 ILE A CA 1
ATOM 4717 C C . ILE A 1 628 ? 4.343 4.789 -8.653 1.00 65.75 628 ILE A C 1
ATOM 4719 O O . ILE A 1 628 ? 4.236 4.620 -7.451 1.00 65.75 628 ILE A O 1
ATOM 4723 N N . ALA A 1 629 ? 3.224 5.108 -9.419 1.00 74.19 629 ALA A N 1
ATOM 4724 C CA . ALA A 1 629 ? 1.678 5.071 -9.416 1.00 74.19 629 ALA A CA 1
ATOM 4725 C C . ALA A 1 629 ? 0.999 4.589 -10.788 1.00 74.19 629 ALA A C 1
ATOM 4727 O O . ALA A 1 629 ? 1.704 3.851 -11.431 1.00 74.19 629 ALA A O 1
ATOM 4728 N N . ILE A 1 630 ? -0.241 4.924 -11.298 1.00 70.88 630 ILE A N 1
ATOM 4729 C CA . ILE A 1 630 ? -0.766 4.900 -12.743 1.00 70.88 630 ILE A CA 1
ATOM 4730 C C . ILE A 1 630 ? -2.256 5.409 -12.999 1.00 70.88 630 ILE A C 1
ATOM 4732 O O . ILE A 1 630 ? -3.216 4.799 -12.572 1.00 70.88 630 ILE A O 1
ATOM 4736 N N . ASP A 1 631 ? -2.505 6.443 -13.827 1.00 59.66 631 ASP A N 1
ATOM 4737 C CA . ASP A 1 631 ? -3.771 7.201 -14.122 1.00 59.66 631 ASP A CA 1
ATOM 4738 C C . ASP A 1 631 ? -4.858 6.575 -14.987 1.00 59.66 631 ASP A C 1
ATOM 4740 O O . ASP A 1 631 ? -4.724 5.554 -15.644 1.00 59.66 631 ASP A O 1
ATOM 4744 N N . LYS A 1 632 ? -6.016 7.218 -14.897 1.00 58.75 632 LYS A N 1
ATOM 4745 C CA . LYS A 1 632 ? -7.269 6.724 -15.383 1.00 58.75 632 LYS A CA 1
ATOM 4746 C C . LYS A 1 632 ? -7.798 7.351 -16.690 1.00 58.75 632 LYS A C 1
ATOM 4748 O O . LYS A 1 632 ? -8.800 6.748 -16.920 1.00 58.75 632 LYS A O 1
ATOM 4753 N N . SER A 1 633 ? -7.246 8.366 -17.484 1.00 58.03 633 SER A N 1
ATOM 4754 C CA . SER A 1 633 ? -7.367 8.904 -18.995 1.00 58.03 633 SER A CA 1
ATOM 4755 C C . SER A 1 633 ? -6.510 8.719 -20.453 1.00 58.03 633 SER A C 1
ATOM 4757 O O . SER A 1 633 ? -6.876 9.495 -21.331 1.00 58.03 633 SER A O 1
ATOM 4759 N N . GLY A 1 634 ? -5.507 7.948 -21.104 1.00 58.88 634 GLY A N 1
ATOM 4760 C CA . GLY A 1 634 ? -4.312 6.909 -21.042 1.00 58.88 634 GLY A CA 1
ATOM 4761 C C . GLY A 1 634 ? -2.774 7.374 -21.082 1.00 58.88 634 GLY A C 1
ATOM 4762 O O . GLY A 1 634 ? -2.556 8.568 -21.187 1.00 58.88 634 GLY A O 1
ATOM 4763 N N . GLY A 1 635 ? -1.713 6.525 -20.900 1.00 69.00 635 GLY A N 1
ATOM 4764 C CA . GLY A 1 635 ? -0.222 6.607 -21.283 1.00 69.00 635 GLY A CA 1
ATOM 4765 C C . GLY A 1 635 ? 1.079 6.963 -20.408 1.00 69.00 635 GLY A C 1
ATOM 4766 O O . GLY A 1 635 ? 1.705 7.978 -20.686 1.00 69.00 635 GLY A O 1
ATOM 4767 N N . VAL A 1 636 ? 1.603 6.070 -19.520 1.00 65.69 636 VAL A N 1
ATOM 4768 C CA . VAL A 1 636 ? 2.912 5.911 -18.720 1.00 65.69 636 VAL A CA 1
ATOM 4769 C C . VAL A 1 636 ? 3.890 7.033 -18.155 1.00 65.69 636 VAL A C 1
ATOM 4771 O O . VAL A 1 636 ? 4.111 7.870 -19.022 1.00 65.69 636 VAL A O 1
ATOM 4774 N N . PHE A 1 637 ? 4.488 7.042 -16.847 1.00 70.94 637 PHE A N 1
ATOM 4775 C CA . PHE A 1 637 ? 5.357 8.010 -15.902 1.00 70.94 637 PHE A CA 1
ATOM 4776 C C . PHE A 1 637 ? 6.691 7.666 -15.084 1.00 70.94 637 PHE A C 1
ATOM 4778 O O . PHE A 1 637 ? 6.682 8.015 -13.940 1.00 70.94 637 PHE A O 1
ATOM 4785 N N . ILE A 1 638 ? 7.926 7.334 -15.576 1.00 74.69 638 ILE A N 1
ATOM 4786 C CA . ILE A 1 638 ? 9.253 7.058 -14.853 1.00 74.69 638 ILE A CA 1
ATOM 4787 C C . ILE A 1 638 ? 9.940 8.128 -13.884 1.00 74.69 638 ILE A C 1
ATOM 4789 O O . ILE A 1 638 ? 9.179 8.974 -13.594 1.00 74.69 638 ILE A O 1
ATOM 4793 N N . THR A 1 639 ? 11.184 8.188 -13.279 1.00 75.94 639 THR A N 1
ATOM 4794 C CA . THR A 1 639 ? 11.920 9.348 -12.487 1.00 75.94 639 THR A CA 1
ATOM 4795 C C . THR A 1 639 ? 13.416 9.039 -12.140 1.00 75.94 639 THR A C 1
ATOM 4797 O O . THR A 1 639 ? 13.674 7.856 -12.029 1.00 75.94 639 THR A O 1
ATOM 4800 N N . GLY A 1 640 ? 14.329 9.980 -11.779 1.00 74.56 640 GLY A N 1
ATOM 4801 C CA . GLY A 1 640 ? 15.648 9.747 -11.074 1.00 74.56 640 GLY A CA 1
ATOM 4802 C C . GLY A 1 640 ? 16.785 10.740 -11.465 1.00 74.56 640 GLY A C 1
ATOM 4803 O O . GLY A 1 640 ? 16.399 11.796 -11.909 1.00 74.56 640 GLY A O 1
ATOM 4804 N N . VAL A 1 641 ? 18.113 10.475 -11.323 1.00 78.38 641 VAL A N 1
ATOM 4805 C CA . VAL A 1 641 ? 19.273 11.368 -11.698 1.00 78.38 641 VAL A CA 1
ATOM 4806 C C . VAL A 1 641 ? 19.933 11.112 -13.066 1.00 78.38 641 VAL A C 1
ATOM 4808 O O . VAL A 1 641 ? 19.759 9.994 -13.519 1.00 78.38 641 VAL A O 1
ATOM 4811 N N . THR A 1 642 ? 20.725 12.066 -13.634 1.00 74.00 642 THR A N 1
ATOM 4812 C CA . THR A 1 642 ? 21.602 12.022 -14.858 1.00 74.00 642 THR A CA 1
ATOM 4813 C C . THR A 1 642 ? 22.787 12.987 -14.831 1.00 74.00 642 THR A C 1
ATOM 4815 O O . THR A 1 642 ? 22.615 14.094 -14.332 1.00 74.00 642 THR A O 1
ATOM 4818 N N . SER A 1 643 ? 23.943 12.679 -15.430 1.00 70.38 643 SER A N 1
ATOM 4819 C CA . SER A 1 643 ? 24.979 13.703 -15.692 1.00 70.38 643 SER A CA 1
ATOM 4820 C C . SER A 1 643 ? 24.686 14.621 -16.889 1.00 70.38 643 SER A C 1
ATOM 4822 O O . SER A 1 643 ? 23.773 14.402 -17.666 1.00 70.38 643 SER A O 1
ATOM 4824 N N . ASN A 1 644 ? 25.448 15.716 -17.033 1.00 66.38 644 ASN A N 1
ATOM 4825 C CA . ASN A 1 644 ? 25.584 16.477 -18.279 1.00 66.38 644 ASN A CA 1
ATOM 4826 C C . ASN A 1 644 ? 27.038 16.740 -18.591 1.00 66.38 644 ASN A C 1
ATOM 4828 O O . ASN A 1 644 ? 27.890 16.483 -17.755 1.00 66.38 644 ASN A O 1
ATOM 4832 N N . ASN A 1 645 ? 27.229 17.386 -19.741 1.00 65.69 645 ASN A N 1
ATOM 4833 C CA . ASN A 1 645 ? 28.370 18.143 -20.252 1.00 65.69 645 ASN A CA 1
ATOM 4834 C C . ASN A 1 645 ? 29.352 18.815 -19.236 1.00 65.69 645 ASN A C 1
ATOM 4836 O O . ASN A 1 645 ? 30.346 19.399 -19.679 1.00 65.69 645 ASN A O 1
ATOM 4840 N N . LEU A 1 646 ? 29.080 18.825 -17.922 1.00 67.25 646 LEU A N 1
ATOM 4841 C CA . LEU A 1 646 ? 29.890 19.332 -16.803 1.00 67.25 646 LEU A CA 1
ATOM 4842 C C . LEU A 1 646 ? 30.208 18.286 -15.694 1.00 67.25 646 LEU A C 1
ATOM 4844 O O . LEU A 1 646 ? 31.109 18.549 -14.896 1.00 67.25 646 LEU A O 1
ATOM 4848 N N . GLY A 1 647 ? 29.538 17.125 -15.632 1.00 60.44 647 GLY A N 1
ATOM 4849 C CA . GLY A 1 647 ? 29.855 15.984 -14.745 1.00 60.44 647 GLY A CA 1
ATOM 4850 C C . GLY A 1 647 ? 29.150 15.926 -13.374 1.00 60.44 647 GLY A C 1
ATOM 4851 O O . GLY A 1 647 ? 29.599 15.204 -12.477 1.00 60.44 647 GLY A O 1
ATOM 4852 N N . ASN A 1 648 ? 28.073 16.694 -13.187 1.00 66.44 648 ASN A N 1
ATOM 4853 C CA . ASN A 1 648 ? 27.219 16.647 -11.986 1.00 66.44 648 ASN A CA 1
ATOM 4854 C C . ASN A 1 648 ? 26.156 15.521 -12.093 1.00 66.44 648 ASN A C 1
ATOM 4856 O O . ASN A 1 648 ? 26.320 14.637 -12.926 1.00 66.44 648 ASN A O 1
ATOM 4860 N N . GLN A 1 649 ? 25.052 15.547 -11.336 1.00 70.06 649 GLN A N 1
ATOM 4861 C CA . GLN A 1 649 ? 23.797 14.847 -11.729 1.00 70.06 649 GLN A CA 1
ATOM 4862 C C . GLN A 1 649 ? 22.659 15.852 -12.090 1.00 70.06 649 GLN A C 1
ATOM 4864 O O . GLN A 1 649 ? 23.091 16.985 -12.176 1.00 70.06 649 GLN A O 1
ATOM 4869 N N . ASP A 1 650 ? 21.348 15.505 -12.267 1.00 70.12 650 ASP A N 1
ATOM 4870 C CA . ASP A 1 650 ? 20.043 16.271 -12.477 1.00 70.12 650 ASP A CA 1
ATOM 4871 C C . ASP A 1 650 ? 18.803 15.380 -12.381 1.00 70.12 650 ASP A C 1
ATOM 4873 O O . ASP A 1 650 ? 19.040 14.226 -12.663 1.00 70.12 650 ASP A O 1
ATOM 4877 N N . ILE A 1 651 ? 17.543 15.836 -12.120 1.00 76.62 651 ILE A N 1
ATOM 4878 C CA . ILE A 1 651 ? 16.347 14.948 -12.349 1.00 76.62 651 ILE A CA 1
ATOM 4879 C C . ILE A 1 651 ? 15.911 14.972 -13.808 1.00 76.62 651 ILE A C 1
ATOM 4881 O O . ILE A 1 651 ? 16.421 15.817 -14.517 1.00 76.62 651 ILE A O 1
ATOM 4885 N N . ALA A 1 652 ? 14.908 14.163 -14.230 1.00 76.88 652 ALA A N 1
ATOM 4886 C CA . ALA A 1 652 ? 13.930 14.384 -15.323 1.00 76.88 652 ALA A CA 1
ATOM 4887 C C . ALA A 1 652 ? 12.707 13.513 -15.459 1.00 76.88 652 ALA A C 1
ATOM 4889 O O . ALA A 1 652 ? 12.332 13.042 -14.401 1.00 76.88 652 ALA A O 1
ATOM 4890 N N . THR A 1 653 ? 11.991 13.575 -16.630 1.00 73.00 653 THR A N 1
ATOM 4891 C CA . THR A 1 653 ? 10.504 13.423 -16.769 1.00 73.00 653 THR A CA 1
ATOM 4892 C C . THR A 1 653 ? 9.664 13.022 -18.110 1.00 73.00 653 THR A C 1
ATOM 4894 O O . THR A 1 653 ? 8.758 13.748 -18.441 1.00 73.00 653 THR A O 1
ATOM 4897 N N . ILE A 1 654 ? 9.776 11.951 -18.949 1.00 79.06 654 ILE A N 1
ATOM 4898 C CA . ILE A 1 654 ? 9.066 11.785 -20.334 1.00 79.06 654 ILE A CA 1
ATOM 4899 C C . ILE A 1 654 ? 7.902 10.750 -20.711 1.00 79.06 654 ILE A C 1
ATOM 4901 O O . ILE A 1 654 ? 8.169 9.644 -21.185 1.00 79.06 654 ILE A O 1
ATOM 4905 N N . ARG A 1 655 ? 6.600 11.091 -20.758 1.00 85.00 655 ARG A N 1
ATOM 4906 C CA . ARG A 1 655 ? 5.401 10.215 -21.141 1.00 85.00 655 ARG A CA 1
ATOM 4907 C C . ARG A 1 655 ? 5.598 9.389 -22.384 1.00 85.00 655 ARG A C 1
ATOM 4909 O O . ARG A 1 655 ? 6.159 9.986 -23.292 1.00 85.00 655 ARG A O 1
ATOM 4916 N N . TYR A 1 656 ? 4.999 8.187 -22.458 1.00 78.19 656 TYR A N 1
ATOM 4917 C CA . TYR A 1 656 ? 4.968 7.169 -23.542 1.00 78.19 656 TYR A CA 1
ATOM 4918 C C . TYR A 1 656 ? 3.623 6.387 -23.579 1.00 78.19 656 TYR A C 1
ATOM 4920 O O . TYR A 1 656 ? 2.969 6.353 -22.550 1.00 78.19 656 TYR A O 1
ATOM 4928 N N . ASP A 1 657 ? 3.144 5.769 -24.673 1.00 78.88 657 ASP A N 1
ATOM 4929 C CA . ASP A 1 657 ? 1.684 5.644 -24.876 1.00 78.88 657 ASP A CA 1
ATOM 4930 C C . ASP A 1 657 ? 1.047 4.249 -25.099 1.00 78.88 657 ASP A C 1
ATOM 4932 O O . ASP A 1 657 ? 1.279 3.575 -26.107 1.00 78.88 657 ASP A O 1
ATOM 4936 N N . ALA A 1 658 ? 0.075 3.972 -24.232 1.00 73.19 658 ALA A N 1
ATOM 4937 C CA . ALA A 1 658 ? -1.095 3.097 -24.318 1.00 73.19 658 ALA A CA 1
ATOM 4938 C C . ALA A 1 658 ? -1.371 2.118 -25.512 1.00 73.19 658 ALA A C 1
ATOM 4940 O O . ALA A 1 658 ? -1.812 0.997 -25.256 1.00 73.19 658 ALA A O 1
ATOM 4941 N N . ALA A 1 659 ? -1.276 2.467 -26.814 1.00 74.12 659 ALA A N 1
ATOM 4942 C CA . ALA A 1 659 ? -1.658 1.518 -27.907 1.00 74.12 659 ALA A CA 1
ATOM 4943 C C . ALA A 1 659 ? -1.183 1.769 -29.375 1.00 74.12 659 ALA A C 1
ATOM 4945 O O . ALA A 1 659 ? -1.759 1.183 -30.293 1.00 74.12 659 ALA A O 1
ATOM 4946 N N . SER A 1 660 ? -0.127 2.557 -29.654 1.00 70.69 660 SER A N 1
ATOM 4947 C CA . SER A 1 660 ? 0.410 2.690 -31.037 1.00 70.69 660 SER A CA 1
ATOM 4948 C C . SER A 1 660 ? 1.931 2.815 -31.163 1.00 70.69 660 SER A C 1
ATOM 4950 O O . SER A 1 660 ? 2.486 2.218 -32.086 1.00 70.69 660 SER A O 1
ATOM 4952 N N . GLY A 1 661 ? 2.607 3.511 -30.235 1.00 59.31 661 GLY A N 1
ATOM 4953 C CA . GLY A 1 661 ? 4.052 3.393 -30.082 1.00 59.31 661 GLY A CA 1
ATOM 4954 C C . GLY A 1 661 ? 4.921 4.621 -30.364 1.00 59.31 661 GLY A C 1
ATOM 4955 O O . GLY A 1 661 ? 5.517 4.685 -31.436 1.00 59.31 661 GLY A O 1
ATOM 4956 N N . LYS A 1 662 ? 5.093 5.551 -29.405 1.00 82.69 662 LYS A N 1
ATOM 4957 C CA . LYS A 1 662 ? 5.953 6.737 -29.548 1.00 82.69 662 LYS A CA 1
ATOM 4958 C C . LYS A 1 662 ? 6.189 7.589 -28.283 1.00 82.69 662 LYS A C 1
ATOM 4960 O O . LYS A 1 662 ? 5.211 8.028 -27.697 1.00 82.69 662 LYS A O 1
ATOM 4965 N N . GLN A 1 663 ? 7.452 7.959 -28.033 1.00 84.25 663 GLN A N 1
ATOM 4966 C CA . GLN A 1 663 ? 8.007 9.216 -27.481 1.00 84.25 663 GLN A CA 1
ATOM 4967 C C . GLN A 1 663 ? 7.046 10.332 -26.990 1.00 84.25 663 GLN A C 1
ATOM 4969 O O . GLN A 1 663 ? 6.063 10.577 -27.683 1.00 84.25 663 GLN A O 1
ATOM 4974 N N . THR A 1 664 ? 7.397 11.144 -25.956 1.00 78.56 664 THR A N 1
ATOM 4975 C CA . THR A 1 664 ? 6.782 12.503 -25.851 1.00 78.56 664 THR A CA 1
ATOM 4976 C C . THR A 1 664 ? 7.500 13.821 -25.420 1.00 78.56 664 THR A C 1
ATOM 4978 O O . THR A 1 664 ? 6.801 14.796 -25.580 1.00 78.56 664 THR A O 1
ATOM 4981 N N . TRP A 1 665 ? 8.752 13.991 -24.923 1.00 82.06 665 TRP A N 1
ATOM 4982 C CA . TRP A 1 665 ? 9.278 15.089 -24.000 1.00 82.06 665 TRP A CA 1
ATOM 4983 C C . TRP A 1 665 ? 10.751 15.481 -24.126 1.00 82.06 665 TRP A C 1
ATOM 4985 O O . TRP A 1 665 ? 11.154 15.994 -25.162 1.00 82.06 665 TRP A O 1
ATOM 4995 N N . VAL A 1 666 ? 11.438 15.474 -22.981 1.00 79.88 666 VAL A N 1
ATOM 4996 C CA . VAL A 1 666 ? 12.537 16.375 -22.598 1.00 79.88 666 VAL A CA 1
ATOM 4997 C C . VAL A 1 666 ? 12.129 17.775 -22.049 1.00 79.88 666 VAL A C 1
ATOM 4999 O O . VAL A 1 666 ? 12.439 18.745 -22.711 1.00 79.88 666 VAL A O 1
ATOM 5002 N N . ASN A 1 667 ? 11.478 17.936 -20.857 1.00 83.50 667 ASN A N 1
ATOM 5003 C CA . ASN A 1 667 ? 11.653 19.135 -19.956 1.00 83.50 667 ASN A CA 1
ATOM 5004 C C . ASN A 1 667 ? 13.132 19.227 -19.562 1.00 83.50 667 ASN A C 1
ATOM 5006 O O . ASN A 1 667 ? 13.897 18.349 -19.927 1.00 83.50 667 ASN A O 1
ATOM 5010 N N . LEU A 1 668 ? 13.539 20.278 -18.860 1.00 78.38 668 LEU A N 1
ATOM 5011 C CA . LEU A 1 668 ? 14.807 20.289 -18.148 1.00 78.38 668 LEU A CA 1
ATOM 5012 C C . LEU A 1 668 ? 14.733 21.254 -16.947 1.00 78.38 668 LEU A C 1
ATOM 5014 O O . LEU A 1 668 ? 15.016 22.411 -17.189 1.00 78.38 668 LEU A O 1
ATOM 5018 N N . TYR A 1 669 ? 14.454 20.827 -15.700 1.00 76.25 669 TYR A N 1
ATOM 5019 C CA . TYR A 1 669 ? 14.785 21.480 -14.386 1.00 76.25 669 TYR A CA 1
ATOM 5020 C C . TYR A 1 669 ? 16.042 21.086 -13.525 1.00 76.25 669 TYR A C 1
ATOM 5022 O O . TYR A 1 669 ? 16.159 19.946 -13.072 1.00 76.25 669 TYR A O 1
ATOM 5030 N N . GLY A 1 670 ? 16.862 22.079 -13.160 1.00 70.19 670 GLY A N 1
ATOM 5031 C CA . GLY A 1 670 ? 18.022 21.976 -12.255 1.00 70.19 670 GLY A CA 1
ATOM 5032 C C . GLY A 1 670 ? 18.828 23.304 -12.150 1.00 70.19 670 GLY A C 1
ATOM 5033 O O . GLY A 1 670 ? 18.680 24.142 -13.035 1.00 70.19 670 GLY A O 1
ATOM 5034 N N . ASP A 1 671 ? 19.665 23.538 -11.112 1.00 65.12 671 ASP A N 1
ATOM 5035 C CA . ASP A 1 671 ? 20.538 24.722 -10.889 1.00 65.12 671 ASP A CA 1
ATOM 5036 C C . ASP A 1 671 ? 22.089 24.464 -10.894 1.00 65.12 671 ASP A C 1
ATOM 5038 O O . ASP A 1 671 ? 22.599 23.352 -10.880 1.00 65.12 671 ASP A O 1
ATOM 5042 N N . SER A 1 672 ? 22.892 25.532 -10.915 1.00 55.53 672 SER A N 1
ATOM 5043 C CA . SER A 1 672 ? 24.043 25.729 -11.807 1.00 55.53 672 SER A CA 1
ATOM 5044 C C . SER A 1 672 ? 25.339 24.923 -11.581 1.00 55.53 672 SER A C 1
ATOM 5046 O O . SER A 1 672 ? 26.167 24.925 -12.491 1.00 55.53 672 SER A O 1
ATOM 5048 N N . ASN A 1 673 ? 25.629 24.380 -10.391 1.00 55.00 673 ASN A N 1
ATOM 5049 C CA . ASN A 1 673 ? 26.987 23.889 -10.040 1.00 55.00 673 ASN A CA 1
ATOM 5050 C C . ASN A 1 673 ? 26.996 22.762 -8.973 1.00 55.00 673 ASN A C 1
ATOM 5052 O O . ASN A 1 673 ? 27.984 22.592 -8.259 1.00 55.00 673 ASN A O 1
ATOM 5056 N N . SER A 1 674 ? 25.897 22.026 -8.832 1.00 59.81 674 SER A N 1
ATOM 5057 C CA . SER A 1 674 ? 25.516 21.225 -7.661 1.00 59.81 674 SER A CA 1
ATOM 5058 C C . SER A 1 674 ? 25.328 19.712 -7.938 1.00 59.81 674 SER A C 1
ATOM 5060 O O . SER A 1 674 ? 25.905 19.199 -8.889 1.00 59.81 674 SER A O 1
ATOM 5062 N N . TYR A 1 675 ? 24.667 18.943 -7.055 1.00 63.38 675 TYR A N 1
ATOM 5063 C CA . TYR A 1 675 ? 24.736 17.460 -7.024 1.00 63.38 675 TYR A CA 1
ATOM 5064 C C . TYR A 1 675 ? 23.489 16.793 -6.384 1.00 63.38 675 TYR A C 1
ATOM 5066 O O . TYR A 1 675 ? 23.544 16.158 -5.323 1.00 63.38 675 TYR A O 1
ATOM 5074 N N . ASP A 1 676 ? 22.317 17.044 -6.951 1.00 67.75 676 ASP A N 1
ATOM 5075 C CA . ASP A 1 676 ? 21.057 17.122 -6.214 1.00 67.75 676 ASP A CA 1
ATOM 5076 C C . ASP A 1 676 ? 20.269 15.786 -6.176 1.00 67.75 676 ASP A C 1
ATOM 5078 O O . ASP A 1 676 ? 20.504 14.903 -6.989 1.00 67.75 676 ASP A O 1
ATOM 5082 N N . ASP A 1 677 ? 19.318 15.651 -5.227 1.00 71.75 677 ASP A N 1
ATOM 5083 C CA . ASP A 1 677 ? 18.370 14.542 -4.900 1.00 71.75 677 ASP A CA 1
ATOM 5084 C C . ASP A 1 677 ? 16.907 14.814 -5.346 1.00 71.75 677 ASP A C 1
ATOM 5086 O O . ASP A 1 677 ? 16.681 15.850 -5.937 1.00 71.75 677 ASP A O 1
ATOM 5090 N N . VAL A 1 678 ? 15.950 13.880 -5.214 1.00 67.00 678 VAL A N 1
ATOM 5091 C CA . VAL A 1 678 ? 14.492 14.129 -5.415 1.00 67.00 678 VAL A CA 1
ATOM 5092 C C . VAL A 1 678 ? 13.642 12.947 -4.915 1.00 67.00 678 VAL A C 1
ATOM 5094 O O . VAL A 1 678 ? 14.129 12.240 -4.040 1.00 67.00 678 VAL A O 1
ATOM 5097 N N . SER A 1 679 ? 12.398 12.720 -5.398 1.00 65.69 679 SER A N 1
ATOM 5098 C CA . SER A 1 679 ? 11.515 11.561 -5.109 1.00 65.69 679 SER A CA 1
ATOM 5099 C C . SER A 1 679 ? 10.093 11.638 -5.609 1.00 65.69 679 SER A C 1
ATOM 5101 O O . SER A 1 679 ? 9.554 12.685 -5.300 1.00 65.69 679 SER A O 1
ATOM 5103 N N . ASN A 1 680 ? 9.329 10.653 -6.161 1.00 68.06 680 ASN A N 1
ATOM 5104 C CA . ASN A 1 680 ? 9.294 9.315 -6.862 1.00 68.06 680 ASN A CA 1
ATOM 5105 C C . ASN A 1 680 ? 8.007 9.338 -7.639 1.00 68.06 680 ASN A C 1
ATOM 5107 O O . ASN A 1 680 ? 8.087 9.935 -8.676 1.00 68.06 680 ASN A O 1
ATOM 5111 N N . LEU A 1 681 ? 6.877 8.807 -7.143 1.00 65.00 681 LEU A N 1
ATOM 5112 C CA . LEU A 1 681 ? 5.504 8.795 -7.607 1.00 65.00 681 LEU A CA 1
ATOM 5113 C C . LEU A 1 681 ? 4.428 8.121 -6.696 1.00 65.00 681 LEU A C 1
ATOM 5115 O O . LEU A 1 681 ? 4.755 7.546 -5.673 1.00 65.00 681 LEU A O 1
ATOM 5119 N N . ALA A 1 682 ? 3.159 8.454 -6.983 1.00 66.31 682 ALA A N 1
ATOM 5120 C CA . ALA A 1 682 ? 1.816 8.207 -6.435 1.00 66.31 682 ALA A CA 1
ATOM 5121 C C . ALA A 1 682 ? 0.742 8.996 -7.311 1.00 66.31 682 ALA A C 1
ATOM 5123 O O . ALA A 1 682 ? 1.103 9.427 -8.403 1.00 66.31 682 ALA A O 1
ATOM 5124 N N . LEU A 1 683 ? -0.554 9.191 -6.942 1.00 66.56 683 LEU A N 1
ATOM 5125 C CA . LEU A 1 683 ? -1.611 10.094 -7.561 1.00 66.56 683 LEU A CA 1
ATOM 5126 C C . LEU A 1 683 ? -3.038 9.805 -6.902 1.00 66.56 683 LEU A C 1
ATOM 5128 O O . LEU A 1 683 ? -3.112 8.815 -6.191 1.00 66.56 683 LEU A O 1
ATOM 5132 N N . ASP A 1 684 ? -4.139 10.581 -7.130 1.00 58.38 684 ASP A N 1
ATOM 5133 C CA . ASP A 1 684 ? -5.601 10.150 -7.130 1.00 58.38 684 ASP A CA 1
ATOM 5134 C C . ASP A 1 684 ? -6.529 10.779 -8.227 1.00 58.38 684 ASP A C 1
ATOM 5136 O O . ASP A 1 684 ? -6.778 10.137 -9.250 1.00 58.38 684 ASP A O 1
ATOM 5140 N N . THR A 1 685 ? -7.099 11.973 -7.971 1.00 52.88 685 THR A N 1
ATOM 5141 C CA . THR A 1 685 ? -8.183 12.690 -8.725 1.00 52.88 685 THR A CA 1
ATOM 5142 C C . THR A 1 685 ? -7.936 12.904 -10.243 1.00 52.88 685 THR A C 1
ATOM 5144 O O . THR A 1 685 ? -6.894 12.502 -10.726 1.00 52.88 685 THR A O 1
ATOM 5147 N N . GLU A 1 686 ? -8.822 13.577 -11.020 1.00 56.12 686 GLU A N 1
ATOM 5148 C CA . GLU A 1 686 ? -8.854 13.648 -12.522 1.00 56.12 686 GLU A CA 1
ATOM 5149 C C . GLU A 1 686 ? -7.521 13.855 -13.308 1.00 56.12 686 GLU A C 1
ATOM 5151 O O . GLU A 1 686 ? -7.496 13.647 -14.526 1.00 56.12 686 GLU A O 1
ATOM 5156 N N . GLY A 1 687 ? -6.398 14.195 -12.671 1.00 52.16 687 GLY A N 1
ATOM 5157 C CA . GLY A 1 687 ? -5.139 13.481 -12.950 1.00 52.16 687 GLY A CA 1
ATOM 5158 C C . GLY A 1 687 ? -3.941 14.374 -13.229 1.00 52.16 687 GLY A C 1
ATOM 5159 O O . GLY A 1 687 ? -3.840 14.854 -14.359 1.00 52.16 687 GLY A O 1
ATOM 5160 N N . SER A 1 688 ? -3.032 14.588 -12.246 1.00 64.38 688 SER A N 1
ATOM 5161 C CA . SER A 1 688 ? -1.732 15.280 -12.404 1.00 64.38 688 SER A CA 1
ATOM 5162 C C . SER A 1 688 ? -0.657 15.279 -11.268 1.00 64.38 688 SER A C 1
ATOM 5164 O O . SER A 1 688 ? -0.747 16.044 -10.321 1.00 64.38 688 SER A O 1
ATOM 5166 N N . VAL A 1 689 ? 0.430 14.533 -11.506 1.00 63.31 689 VAL A N 1
ATOM 5167 C CA . VAL A 1 689 ? 1.790 14.286 -10.883 1.00 63.31 689 VAL A CA 1
ATOM 5168 C C . VAL A 1 689 ? 2.559 15.276 -9.944 1.00 63.31 689 VAL A C 1
ATOM 5170 O O . VAL A 1 689 ? 2.585 16.449 -10.230 1.00 63.31 689 VAL A O 1
ATOM 5173 N N . TYR A 1 690 ? 3.329 14.836 -8.914 1.00 70.06 690 TYR A N 1
ATOM 5174 C CA . TYR A 1 690 ? 4.253 15.626 -8.022 1.00 70.06 690 TYR A CA 1
ATOM 5175 C C . TYR A 1 690 ? 5.771 15.223 -7.995 1.00 70.06 690 TYR A C 1
ATOM 5177 O O . TYR A 1 690 ? 6.196 14.747 -8.997 1.00 70.06 690 TYR A O 1
ATOM 5185 N N . ILE A 1 691 ? 6.667 15.482 -6.999 1.00 70.12 691 ILE A N 1
ATOM 5186 C CA . ILE A 1 691 ? 8.132 15.102 -6.732 1.00 70.12 691 ILE A CA 1
ATOM 5187 C C . ILE A 1 691 ? 8.570 16.005 -5.493 1.00 70.12 691 ILE A C 1
ATOM 5189 O O . ILE A 1 691 ? 7.732 16.826 -5.149 1.00 70.12 691 ILE A O 1
ATOM 5193 N N . VAL A 1 692 ? 9.741 15.964 -4.787 1.00 70.75 692 VAL A N 1
ATOM 5194 C CA . VAL A 1 692 ? 10.055 16.734 -3.487 1.00 70.75 692 VAL A CA 1
ATOM 5195 C C . VAL A 1 692 ? 11.264 17.688 -3.468 1.00 70.75 692 VAL A C 1
ATOM 5197 O O . VAL A 1 692 ? 12.104 17.448 -4.286 1.00 70.75 692 VAL A O 1
ATOM 5200 N N . GLY A 1 693 ? 11.394 18.609 -2.479 1.00 70.56 693 GLY A N 1
ATOM 5201 C CA . GLY A 1 693 ? 12.129 19.903 -2.298 1.00 70.56 693 GLY A CA 1
ATOM 5202 C C . GLY A 1 693 ? 13.448 20.292 -3.000 1.00 70.56 693 GLY A C 1
ATOM 5203 O O . GLY A 1 693 ? 14.431 19.700 -2.601 1.00 70.56 693 GLY A O 1
ATOM 5204 N N . SER A 1 694 ? 13.510 21.378 -3.840 1.00 74.56 694 SER A N 1
ATOM 5205 C CA . SER A 1 694 ? 14.671 22.338 -4.072 1.00 74.56 694 SER A CA 1
ATOM 5206 C C . SER A 1 694 ? 15.562 22.400 -5.382 1.00 74.56 694 SER A C 1
ATOM 5208 O O . SER A 1 694 ? 15.103 21.945 -6.418 1.00 74.56 694 SER A O 1
ATOM 5210 N N . THR A 1 695 ? 16.757 23.086 -5.446 1.00 68.69 695 THR A N 1
ATOM 5211 C CA . THR A 1 695 ? 17.749 23.216 -6.631 1.00 68.69 695 THR A CA 1
ATOM 5212 C C . THR A 1 695 ? 19.169 23.882 -6.464 1.00 68.69 695 THR A C 1
ATOM 5214 O O . THR A 1 695 ? 20.093 23.216 -6.046 1.00 68.69 695 THR A O 1
ATOM 5217 N N . ARG A 1 696 ? 19.358 25.219 -6.597 1.00 70.38 696 ARG A N 1
ATOM 5218 C CA . ARG A 1 696 ? 20.313 26.078 -5.823 1.00 70.38 696 ARG A CA 1
ATOM 5219 C C . ARG A 1 696 ? 19.580 27.374 -5.425 1.00 70.38 696 ARG A C 1
ATOM 5221 O O . ARG A 1 696 ? 18.569 27.669 -6.044 1.00 70.38 696 ARG A O 1
ATOM 5228 N N . ASP A 1 697 ? 20.014 28.048 -4.352 1.00 65.75 697 ASP A N 1
ATOM 5229 C CA . ASP A 1 697 ? 19.389 29.086 -3.487 1.00 65.75 697 ASP A CA 1
ATOM 5230 C C . ASP A 1 697 ? 18.009 29.748 -3.804 1.00 65.75 697 ASP A C 1
ATOM 5232 O O . ASP A 1 697 ? 17.479 29.761 -4.914 1.00 65.75 697 ASP A O 1
ATOM 5236 N N . ASP A 1 698 ? 17.410 30.345 -2.769 1.00 65.75 698 ASP A N 1
ATOM 5237 C CA . ASP A 1 698 ? 16.289 31.299 -2.788 1.00 65.75 698 ASP A CA 1
ATOM 5238 C C . ASP A 1 698 ? 14.807 30.787 -2.790 1.00 65.75 698 ASP A C 1
ATOM 5240 O O . ASP A 1 698 ? 13.927 31.634 -2.615 1.00 65.75 698 ASP A O 1
ATOM 5244 N N . TYR A 1 699 ? 14.421 29.498 -2.930 1.00 75.06 699 TYR A N 1
ATOM 5245 C CA . TYR A 1 699 ? 13.068 29.093 -3.429 1.00 75.06 699 TYR A CA 1
ATOM 5246 C C . TYR A 1 699 ? 13.004 28.106 -4.720 1.00 75.06 699 TYR A C 1
ATOM 5248 O O . TYR A 1 699 ? 13.667 28.496 -5.675 1.00 75.06 699 TYR A O 1
ATOM 5256 N N . ALA A 1 700 ? 12.217 26.982 -4.891 1.00 73.31 700 ALA A N 1
ATOM 5257 C CA . ALA A 1 700 ? 12.151 26.004 -6.094 1.00 73.31 700 ALA A CA 1
ATOM 5258 C C . ALA A 1 700 ? 11.291 24.610 -6.127 1.00 73.31 700 ALA A C 1
ATOM 5260 O O . ALA A 1 700 ? 11.701 23.679 -5.438 1.00 73.31 700 ALA A O 1
ATOM 5261 N N . ILE A 1 701 ? 10.129 24.370 -6.837 1.00 79.50 701 ILE A N 1
ATOM 5262 C CA . ILE A 1 701 ? 9.474 22.989 -7.050 1.00 79.50 701 ILE A CA 1
ATOM 5263 C C . ILE A 1 701 ? 9.982 22.446 -8.425 1.00 79.50 701 ILE A C 1
ATOM 5265 O O . ILE A 1 701 ? 10.950 22.954 -8.950 1.00 79.50 701 ILE A O 1
ATOM 5269 N N . VAL A 1 702 ? 9.261 21.560 -9.117 1.00 73.31 702 VAL A N 1
ATOM 5270 C CA . VAL A 1 702 ? 8.928 21.732 -10.555 1.00 73.31 702 VAL A CA 1
ATOM 5271 C C . VAL A 1 702 ? 7.459 21.319 -10.791 1.00 73.31 702 VAL A C 1
ATOM 5273 O O . VAL A 1 702 ? 6.978 20.466 -10.079 1.00 73.31 702 VAL A O 1
ATOM 5276 N N . ARG A 1 703 ? 6.639 21.887 -11.677 1.00 81.19 703 ARG A N 1
ATOM 5277 C CA . ARG A 1 703 ? 5.280 21.314 -11.900 1.00 81.19 703 ARG A CA 1
ATOM 5278 C C . ARG A 1 703 ? 4.836 21.491 -13.322 1.00 81.19 703 ARG A C 1
ATOM 5280 O O . ARG A 1 703 ? 5.372 22.361 -13.975 1.00 81.19 703 ARG A O 1
ATOM 5287 N N . PHE A 1 704 ? 3.921 20.649 -13.788 1.00 71.62 704 PHE A N 1
ATOM 5288 C CA . PHE A 1 704 ? 3.732 20.316 -15.207 1.00 71.62 704 PHE A CA 1
ATOM 5289 C C . PHE A 1 704 ? 2.262 20.184 -15.664 1.00 71.62 704 PHE A C 1
ATOM 5291 O O . PHE A 1 704 ? 1.419 20.591 -14.885 1.00 71.62 704 PHE A O 1
ATOM 5298 N N . GLU A 1 705 ? 1.921 19.754 -16.903 1.00 72.12 705 GLU A N 1
ATOM 5299 C CA . GLU A 1 705 ? 0.541 19.891 -17.464 1.00 72.12 705 GLU A CA 1
ATOM 5300 C C . GLU A 1 705 ? 0.163 19.316 -18.877 1.00 72.12 705 GLU A C 1
ATOM 5302 O O . GLU A 1 705 ? 0.888 19.551 -19.834 1.00 72.12 705 GLU A O 1
ATOM 5307 N N . THR A 1 706 ? -1.088 18.867 -19.153 1.00 64.12 706 THR A N 1
ATOM 5308 C CA . THR A 1 706 ? -1.467 18.063 -20.356 1.00 64.12 706 THR A CA 1
ATOM 5309 C C . THR A 1 706 ? -1.246 18.452 -21.864 1.00 64.12 706 THR A C 1
ATOM 5311 O O . THR A 1 706 ? -1.566 17.600 -22.690 1.00 64.12 706 THR A O 1
ATOM 5314 N N . THR A 1 707 ? -0.641 19.578 -22.332 1.00 66.25 707 THR A N 1
ATOM 5315 C CA . THR A 1 707 ? -0.208 19.701 -23.787 1.00 66.25 707 THR A CA 1
ATOM 5316 C C . THR A 1 707 ? 1.028 20.573 -24.215 1.00 66.25 707 THR A C 1
ATOM 5318 O O . THR A 1 707 ? 1.285 20.654 -25.415 1.00 66.25 707 THR A O 1
ATOM 5321 N N . THR A 1 708 ? 1.881 21.172 -23.361 1.00 67.56 708 THR A N 1
ATOM 5322 C CA . THR A 1 708 ? 3.204 21.768 -23.789 1.00 67.56 708 THR A CA 1
ATOM 5323 C C . THR A 1 708 ? 4.327 21.547 -22.767 1.00 67.56 708 THR A C 1
ATOM 5325 O O . THR A 1 708 ? 4.690 20.390 -22.642 1.00 67.56 708 THR A O 1
ATOM 5328 N N . GLY A 1 709 ? 4.894 22.535 -22.039 1.00 58.00 709 GLY A N 1
ATOM 5329 C CA . GLY A 1 709 ? 5.871 22.177 -20.994 1.00 58.00 709 GLY A CA 1
ATOM 5330 C C . GLY A 1 709 ? 6.832 23.167 -20.307 1.00 58.00 709 GLY A C 1
ATOM 5331 O O . GLY A 1 709 ? 8.041 22.970 -20.370 1.00 58.00 709 GLY A O 1
ATOM 5332 N N . LYS A 1 710 ? 6.380 24.205 -19.613 1.00 80.38 710 LYS A N 1
ATOM 5333 C CA . LYS A 1 710 ? 7.207 25.263 -18.995 1.00 80.38 710 LYS A CA 1
ATOM 5334 C C . LYS A 1 710 ? 6.436 26.186 -18.000 1.00 80.38 710 LYS A C 1
ATOM 5336 O O . LYS A 1 710 ? 5.220 26.214 -18.076 1.00 80.38 710 LYS A O 1
ATOM 5341 N N . ILE A 1 711 ? 7.139 27.021 -17.183 1.00 79.06 711 ILE A N 1
ATOM 5342 C CA . ILE A 1 711 ? 6.820 27.675 -15.845 1.00 79.06 711 ILE A CA 1
ATOM 5343 C C . ILE A 1 711 ? 5.705 28.718 -15.550 1.00 79.06 711 ILE A C 1
ATOM 5345 O O . ILE A 1 711 ? 5.644 29.790 -16.149 1.00 79.06 711 ILE A O 1
ATOM 5349 N N . LEU A 1 712 ? 4.978 28.489 -14.435 1.00 78.81 712 LEU A N 1
ATOM 5350 C CA . LEU A 1 712 ? 3.886 29.249 -13.775 1.00 78.81 712 LEU A CA 1
ATOM 5351 C C . LEU A 1 712 ? 4.022 29.429 -12.246 1.00 78.81 712 LEU A C 1
ATOM 5353 O O . LEU A 1 712 ? 4.028 30.595 -11.849 1.00 78.81 712 LEU A O 1
ATOM 5357 N N . TRP A 1 713 ? 4.151 28.377 -11.407 1.00 81.19 713 TRP A N 1
ATOM 5358 C CA . TRP A 1 713 ? 4.891 28.513 -10.127 1.00 81.19 713 TRP A CA 1
ATOM 5359 C C . TRP A 1 713 ? 6.380 28.400 -10.482 1.00 81.19 713 TRP A C 1
ATOM 5361 O O . TRP A 1 713 ? 6.774 27.684 -11.406 1.00 81.19 713 TRP A O 1
ATOM 5371 N N . ASP A 1 714 ? 7.147 29.150 -9.706 1.00 77.94 714 ASP A N 1
ATOM 5372 C CA . ASP A 1 714 ? 8.586 29.170 -9.441 1.00 77.94 714 ASP A CA 1
ATOM 5373 C C . ASP A 1 714 ? 8.754 30.243 -8.335 1.00 77.94 714 ASP A C 1
ATOM 5375 O O . ASP A 1 714 ? 7.876 30.312 -7.460 1.00 77.94 714 ASP A O 1
ATOM 5379 N N . LYS A 1 715 ? 9.800 31.109 -8.356 1.00 83.38 715 LYS A N 1
ATOM 5380 C CA . LYS A 1 715 ? 10.210 32.040 -7.273 1.00 83.38 715 LYS A CA 1
ATOM 5381 C C . LYS A 1 715 ? 10.785 33.444 -7.720 1.00 83.38 715 LYS A C 1
ATOM 5383 O O . LYS A 1 715 ? 10.743 33.740 -8.903 1.00 83.38 715 LYS A O 1
ATOM 5388 N N . HIS A 1 716 ? 11.122 34.397 -6.803 1.00 77.88 716 HIS A N 1
ATOM 5389 C CA . HIS A 1 716 ? 11.022 35.904 -6.959 1.00 77.88 716 HIS A CA 1
ATOM 5390 C C . HIS A 1 716 ? 10.624 36.932 -5.804 1.00 77.88 716 HIS A C 1
ATOM 5392 O O . HIS A 1 716 ? 9.962 37.909 -6.145 1.00 77.88 716 HIS A O 1
ATOM 5398 N N . TYR A 1 717 ? 10.956 36.810 -4.494 1.00 72.12 717 TYR A N 1
ATOM 5399 C CA . TYR A 1 717 ? 10.954 37.889 -3.450 1.00 72.12 717 TYR A CA 1
ATOM 5400 C C . TYR A 1 717 ? 12.085 37.701 -2.384 1.00 72.12 717 TYR A C 1
ATOM 5402 O O . TYR A 1 717 ? 13.223 37.546 -2.825 1.00 72.12 717 TYR A O 1
ATOM 5410 N N . ASP A 1 718 ? 11.834 37.765 -1.061 1.00 72.75 718 ASP A N 1
ATOM 5411 C CA . ASP A 1 718 ? 12.810 37.825 0.062 1.00 72.75 718 ASP A CA 1
ATOM 5412 C C . ASP A 1 718 ? 12.195 37.566 1.478 1.00 72.75 718 ASP A C 1
ATOM 5414 O O . ASP A 1 718 ? 11.051 37.950 1.705 1.00 72.75 718 ASP A O 1
ATOM 5418 N N . VAL A 1 719 ? 12.917 36.946 2.444 1.00 67.94 719 VAL A N 1
ATOM 5419 C CA . VAL A 1 719 ? 13.349 37.557 3.745 1.00 67.94 719 VAL A CA 1
ATOM 5420 C C . VAL A 1 719 ? 14.093 36.630 4.746 1.00 67.94 719 VAL A C 1
ATOM 5422 O O . VAL A 1 719 ? 15.133 37.074 5.240 1.00 67.94 719 VAL A O 1
ATOM 5425 N N . SER A 1 720 ? 13.548 35.476 5.193 1.00 63.31 720 SER A N 1
ATOM 5426 C CA . SER A 1 720 ? 14.156 34.687 6.305 1.00 63.31 720 SER A CA 1
ATOM 5427 C C . SER A 1 720 ? 13.585 33.268 6.562 1.00 63.31 720 SER A C 1
ATOM 5429 O O . SER A 1 720 ? 12.473 33.168 7.083 1.00 63.31 720 SER A O 1
ATOM 5431 N N . SER A 1 721 ? 14.365 32.191 6.355 1.00 57.78 721 SER A N 1
ATOM 5432 C CA . SER A 1 721 ? 13.937 30.777 6.527 1.00 57.78 721 SER A CA 1
ATOM 5433 C C . SER A 1 721 ? 14.537 29.966 7.704 1.00 57.78 721 SER A C 1
ATOM 5435 O O . SER A 1 721 ? 13.838 29.619 8.656 1.00 57.78 721 SER A O 1
ATOM 5437 N N . GLY A 1 722 ? 15.804 29.548 7.600 1.00 52.56 722 GLY A N 1
ATOM 5438 C CA . GLY A 1 722 ? 16.421 28.444 8.343 1.00 52.56 722 GLY A CA 1
ATOM 5439 C C . GLY A 1 722 ? 15.953 27.029 7.965 1.00 52.56 722 GLY A C 1
ATOM 5440 O O . GLY A 1 722 ? 16.106 26.126 8.786 1.00 52.56 722 GLY A O 1
ATOM 5441 N N . HIS A 1 723 ? 15.348 26.859 6.784 1.00 59.78 723 HIS A N 1
ATOM 5442 C CA . HIS A 1 723 ? 14.703 25.636 6.263 1.00 59.78 723 HIS A CA 1
ATOM 5443 C C . HIS A 1 723 ? 15.045 25.560 4.754 1.00 59.78 723 HIS A C 1
ATOM 5445 O O . HIS A 1 723 ? 14.855 26.570 4.071 1.00 59.78 723 HIS A O 1
ATOM 5451 N N . ALA A 1 724 ? 15.693 24.481 4.295 1.00 60.62 724 ALA A N 1
ATOM 5452 C CA . ALA A 1 724 ? 16.637 24.516 3.169 1.00 60.62 724 ALA A CA 1
ATOM 5453 C C . ALA A 1 724 ? 17.096 23.114 2.640 1.00 60.62 724 ALA A C 1
ATOM 5455 O O . ALA A 1 724 ? 18.092 22.600 3.143 1.00 60.62 724 ALA A O 1
ATOM 5456 N N . ASP A 1 725 ? 16.467 22.561 1.587 1.00 65.75 725 ASP A N 1
ATOM 5457 C CA . ASP A 1 725 ? 16.192 21.121 1.367 1.00 65.75 725 ASP A CA 1
ATOM 5458 C C . ASP A 1 725 ? 16.977 20.229 0.315 1.00 65.75 725 ASP A C 1
ATOM 5460 O O . ASP A 1 725 ? 17.221 20.648 -0.819 1.00 65.75 725 ASP A O 1
ATOM 5464 N N . LYS A 1 726 ? 17.231 18.921 0.609 1.00 72.25 726 LYS A N 1
ATOM 5465 C CA . LYS A 1 726 ? 17.222 17.799 -0.394 1.00 72.25 726 LYS A CA 1
ATOM 5466 C C . LYS A 1 726 ? 15.829 17.140 -0.485 1.00 72.25 726 LYS A C 1
ATOM 5468 O O . LYS A 1 726 ? 14.872 17.842 -0.242 1.00 72.25 726 LYS A O 1
ATOM 5473 N N . ALA A 1 727 ? 15.648 15.823 -0.738 1.00 68.06 727 ALA A N 1
ATOM 5474 C CA . ALA A 1 727 ? 14.317 15.195 -0.971 1.00 68.06 727 ALA A CA 1
ATOM 5475 C C . ALA A 1 727 ? 14.219 13.652 -0.780 1.00 68.06 727 ALA A C 1
ATOM 5477 O O . ALA A 1 727 ? 15.252 12.978 -0.837 1.00 68.06 727 ALA A O 1
ATOM 5478 N N . THR A 1 728 ? 13.023 13.085 -0.474 1.00 66.50 728 THR A N 1
ATOM 5479 C CA . THR A 1 728 ? 12.801 11.613 -0.294 1.00 66.50 728 THR A CA 1
ATOM 5480 C C . THR A 1 728 ? 11.370 10.948 -0.386 1.00 66.50 728 THR A C 1
ATOM 5482 O O . THR A 1 728 ? 11.358 9.752 -0.177 1.00 66.50 728 THR A O 1
ATOM 5485 N N . ALA A 1 729 ? 10.196 11.566 -0.680 1.00 67.56 729 ALA A N 1
ATOM 5486 C CA . ALA A 1 729 ? 8.845 10.902 -0.837 1.00 67.56 729 ALA A CA 1
ATOM 5487 C C . ALA A 1 729 ? 7.718 11.835 -1.419 1.00 67.56 729 ALA A C 1
ATOM 5489 O O . ALA A 1 729 ? 8.104 12.979 -1.509 1.00 67.56 729 ALA A O 1
ATOM 5490 N N . ILE A 1 730 ? 6.417 11.469 -1.727 1.00 62.09 730 ILE A N 1
ATOM 5491 C CA . ILE A 1 730 ? 5.144 12.265 -2.056 1.00 62.09 730 ILE A CA 1
ATOM 5492 C C . ILE A 1 730 ? 3.814 11.407 -2.475 1.00 62.09 730 ILE A C 1
ATOM 5494 O O . ILE A 1 730 ? 3.994 10.440 -3.190 1.00 62.09 730 ILE A O 1
ATOM 5498 N N . ALA A 1 731 ? 2.497 11.739 -2.216 1.00 66.81 731 ALA A N 1
ATOM 5499 C CA . ALA A 1 731 ? 1.209 11.098 -2.709 1.00 66.81 731 ALA A CA 1
ATOM 5500 C C . ALA A 1 731 ? -0.185 11.874 -2.648 1.00 66.81 731 ALA A C 1
ATOM 5502 O O . ALA A 1 731 ? -0.085 13.066 -2.476 1.00 66.81 731 ALA A O 1
ATOM 5503 N N . VAL A 1 732 ? -1.447 11.356 -2.889 1.00 60.22 732 VAL A N 1
ATOM 5504 C CA . VAL A 1 732 ? -2.755 12.161 -3.052 1.00 60.22 732 VAL A CA 1
ATOM 5505 C C . VAL A 1 732 ? -4.159 11.473 -3.006 1.00 60.22 732 VAL A C 1
ATOM 5507 O O . VAL A 1 732 ? -4.239 10.395 -3.567 1.00 60.22 732 VAL A O 1
ATOM 5510 N N . ASP A 1 733 ? -5.226 12.202 -2.530 1.00 53.88 733 ASP A N 1
ATOM 5511 C CA . ASP A 1 733 ? -6.732 12.093 -2.656 1.00 53.88 733 ASP A CA 1
ATOM 5512 C C . ASP A 1 733 ? -7.488 13.225 -3.480 1.00 53.88 733 ASP A C 1
ATOM 5514 O O . ASP A 1 733 ? -7.224 13.330 -4.672 1.00 53.88 733 ASP A O 1
ATOM 5518 N N . GLU A 1 734 ? -8.424 14.071 -2.946 1.00 51.91 734 GLU A N 1
ATOM 5519 C CA . GLU A 1 734 ? -9.350 14.994 -3.695 1.00 51.91 734 GLU A CA 1
ATOM 5520 C C . GLU A 1 734 ? -9.250 16.549 -3.484 1.00 51.91 734 GLU A C 1
ATOM 5522 O O . GLU A 1 734 ? -9.581 17.265 -4.424 1.00 51.91 734 GLU A O 1
ATOM 5527 N N . GLU A 1 735 ? -8.753 17.172 -2.385 1.00 53.09 735 GLU A N 1
ATOM 5528 C CA . GLU A 1 735 ? -8.979 18.646 -2.170 1.00 53.09 735 GLU A CA 1
ATOM 5529 C C . GLU A 1 735 ? -8.399 19.475 -3.336 1.00 53.09 735 GLU A C 1
ATOM 5531 O O . GLU A 1 735 ? -8.978 20.488 -3.719 1.00 53.09 735 GLU A O 1
ATOM 5536 N N . ASN A 1 736 ? -7.224 19.068 -3.811 1.00 52.25 736 ASN A N 1
ATOM 5537 C CA . ASN A 1 736 ? -6.177 19.754 -4.581 1.00 52.25 736 ASN A CA 1
ATOM 5538 C C . ASN A 1 736 ? -5.032 20.426 -3.785 1.00 52.25 736 ASN A C 1
ATOM 5540 O O . ASN A 1 736 ? -4.945 21.652 -3.691 1.00 52.25 736 ASN A O 1
ATOM 5544 N N . GLY A 1 737 ? -4.129 19.613 -3.211 1.00 58.59 737 GLY A N 1
ATOM 5545 C CA . GLY A 1 737 ? -2.666 19.753 -3.381 1.00 58.59 737 GLY A CA 1
ATOM 5546 C C . GLY A 1 737 ? -1.743 19.186 -2.259 1.00 58.59 737 GLY A C 1
ATOM 5547 O O . GLY A 1 737 ? -2.225 18.418 -1.474 1.00 58.59 737 GLY A O 1
ATOM 5548 N N . ILE A 1 738 ? -0.485 19.678 -2.135 1.00 60.81 738 ILE A N 1
ATOM 5549 C CA . ILE A 1 738 ? 0.845 19.134 -1.659 1.00 60.81 738 ILE A CA 1
ATOM 5550 C C . ILE A 1 738 ? 1.364 18.890 -0.160 1.00 60.81 738 ILE A C 1
ATOM 5552 O O . ILE A 1 738 ? 0.559 18.581 0.681 1.00 60.81 738 ILE A O 1
ATOM 5556 N N . TYR A 1 739 ? 2.685 18.893 0.167 1.00 69.38 739 TYR A N 1
ATOM 5557 C CA . TYR A 1 739 ? 3.614 18.762 1.400 1.00 69.38 739 TYR A CA 1
ATOM 5558 C C . TYR A 1 739 ? 4.944 19.514 0.951 1.00 69.38 739 TYR A C 1
ATOM 5560 O O . TYR A 1 739 ? 4.689 20.452 0.228 1.00 69.38 739 TYR A O 1
ATOM 5568 N N . VAL A 1 740 ? 6.263 19.270 1.226 1.00 61.09 740 VAL A N 1
ATOM 5569 C CA . VAL A 1 740 ? 7.454 19.749 0.368 1.00 61.09 740 VAL A CA 1
ATOM 5570 C C . VAL A 1 740 ? 8.888 19.396 0.844 1.00 61.09 740 VAL A C 1
ATOM 5572 O O . VAL A 1 740 ? 9.656 18.935 0.004 1.00 61.09 740 VAL A O 1
ATOM 5575 N N . THR A 1 741 ? 9.321 19.861 2.034 1.00 72.38 741 THR A N 1
ATOM 5576 C CA . THR A 1 741 ? 10.624 20.548 2.357 1.00 72.38 741 THR A CA 1
ATOM 5577 C C . THR A 1 741 ? 11.489 19.737 3.366 1.00 72.38 741 THR A C 1
ATOM 5579 O O . THR A 1 741 ? 11.035 18.674 3.766 1.00 72.38 741 THR A O 1
ATOM 5582 N N . GLY A 1 742 ? 12.746 20.083 3.720 1.00 69.31 742 GLY A N 1
ATOM 5583 C CA . GLY A 1 742 ? 13.746 19.077 4.178 1.00 69.31 742 GLY A CA 1
ATOM 5584 C C . GLY A 1 742 ? 14.854 19.438 5.179 1.00 69.31 742 GLY A C 1
ATOM 5585 O O . GLY A 1 742 ? 14.992 20.602 5.515 1.00 69.31 742 GLY A O 1
ATOM 5586 N N . TRP A 1 743 ? 15.567 18.410 5.707 1.00 69.62 743 TRP A N 1
ATOM 5587 C CA . TRP A 1 743 ? 16.465 18.324 6.892 1.00 69.62 743 TRP A CA 1
ATOM 5588 C C . TRP A 1 743 ? 17.715 19.246 6.997 1.00 69.62 743 TRP A C 1
ATOM 5590 O O . TRP A 1 743 ? 18.833 18.773 6.933 1.00 69.62 743 TRP A O 1
ATOM 5600 N N . THR A 1 744 ? 17.546 20.545 7.295 1.00 66.88 744 THR A N 1
ATOM 5601 C CA . THR A 1 744 ? 18.635 21.580 7.310 1.00 66.88 744 THR A CA 1
ATOM 5602 C C . THR A 1 744 ? 19.414 21.746 8.661 1.00 66.88 744 THR A C 1
ATOM 5604 O O . THR A 1 744 ? 19.613 20.720 9.292 1.00 66.88 744 THR A O 1
ATOM 5607 N N . GLU A 1 745 ? 19.811 22.909 9.265 1.00 56.62 745 GLU A N 1
ATOM 5608 C CA . GLU A 1 745 ? 20.772 22.937 10.428 1.00 56.62 745 GLU A CA 1
ATOM 5609 C C . GLU A 1 745 ? 20.684 23.966 11.680 1.00 56.62 745 GLU A C 1
ATOM 5611 O O . GLU A 1 745 ? 21.480 24.894 11.739 1.00 56.62 745 GLU A O 1
ATOM 5616 N N . GLY A 1 746 ? 19.862 23.757 12.769 1.00 50.31 746 GLY A N 1
ATOM 5617 C CA . GLY A 1 746 ? 19.985 24.157 14.239 1.00 50.31 746 GLY A CA 1
ATOM 5618 C C . GLY A 1 746 ? 18.907 23.714 15.351 1.00 50.31 746 GLY A C 1
ATOM 5619 O O . GLY A 1 746 ? 18.057 24.572 15.586 1.00 50.31 746 GLY A O 1
ATOM 5620 N N . LYS A 1 747 ? 18.903 22.499 16.042 1.00 50.62 747 LYS A N 1
ATOM 5621 C CA . LYS A 1 747 ? 17.925 21.874 17.073 1.00 50.62 747 LYS A CA 1
ATOM 5622 C C . LYS A 1 747 ? 17.894 20.344 17.605 1.00 50.62 747 LYS A C 1
ATOM 5624 O O . LYS A 1 747 ? 18.100 20.303 18.804 1.00 50.62 747 LYS A O 1
ATOM 5629 N N . GLY A 1 748 ? 17.198 19.213 17.173 1.00 49.44 748 GLY A N 1
ATOM 5630 C CA . GLY A 1 748 ? 17.436 17.999 16.242 1.00 49.44 748 GLY A CA 1
ATOM 5631 C C . GLY A 1 748 ? 16.249 17.200 15.446 1.00 49.44 748 GLY A C 1
ATOM 5632 O O . GLY A 1 748 ? 15.494 16.525 16.133 1.00 49.44 748 GLY A O 1
ATOM 5633 N N . SER A 1 749 ? 16.043 17.212 14.063 1.00 50.56 749 SER A N 1
ATOM 5634 C CA . SER A 1 749 ? 15.251 16.214 13.159 1.00 50.56 749 SER A CA 1
ATOM 5635 C C . SER A 1 749 ? 14.105 16.426 11.975 1.00 50.56 749 SER A C 1
ATOM 5637 O O . SER A 1 749 ? 14.497 16.436 10.821 1.00 50.56 749 SER A O 1
ATOM 5639 N N . ASN A 1 750 ? 12.751 16.145 11.910 1.00 58.09 750 ASN A N 1
ATOM 5640 C CA . ASN A 1 750 ? 11.444 16.862 12.226 1.00 58.09 750 ASN A CA 1
ATOM 5641 C C . ASN A 1 750 ? 10.171 16.654 11.180 1.00 58.09 750 ASN A C 1
ATOM 5643 O O . ASN A 1 750 ? 10.326 15.598 10.592 1.00 58.09 750 ASN A O 1
ATOM 5647 N N . PHE A 1 751 ? 8.998 17.338 10.689 1.00 67.38 751 PHE A N 1
ATOM 5648 C CA . PHE A 1 751 ? 7.714 18.339 10.643 1.00 67.38 751 PHE A CA 1
ATOM 5649 C C . PHE A 1 751 ? 7.364 20.042 11.004 1.00 67.38 751 PHE A C 1
ATOM 5651 O O . PHE A 1 751 ? 6.607 20.303 11.930 1.00 67.38 751 PHE A O 1
ATOM 5658 N N . VAL A 1 752 ? 7.509 21.231 10.252 1.00 69.69 752 VAL A N 1
ATOM 5659 C CA . VAL A 1 752 ? 6.527 22.368 9.809 1.00 69.69 752 VAL A CA 1
ATOM 5660 C C . VAL A 1 752 ? 5.704 22.375 8.310 1.00 69.69 752 VAL A C 1
ATOM 5662 O O . VAL A 1 752 ? 6.369 22.922 7.456 1.00 69.69 752 VAL A O 1
ATOM 5665 N N . THR A 1 753 ? 4.469 21.888 7.678 1.00 66.50 753 THR A N 1
ATOM 5666 C CA . THR A 1 753 ? 2.925 21.327 7.642 1.00 66.50 753 THR A CA 1
ATOM 5667 C C . THR A 1 753 ? 1.513 22.030 8.002 1.00 66.50 753 THR A C 1
ATOM 5669 O O . THR A 1 753 ? 1.221 22.114 9.176 1.00 66.50 753 THR A O 1
ATOM 5672 N N . ILE A 1 754 ? 0.530 22.339 7.076 1.00 63.16 754 ILE A N 1
ATOM 5673 C CA . ILE A 1 754 ? -0.999 22.177 7.131 1.00 63.16 754 ILE A CA 1
ATOM 5674 C C . ILE A 1 754 ? -1.923 22.913 6.066 1.00 63.16 754 ILE A C 1
ATOM 5676 O O . ILE A 1 754 ? -1.749 24.102 5.859 1.00 63.16 754 ILE A O 1
ATOM 5680 N N . ARG A 1 755 ? -2.990 22.259 5.531 1.00 76.12 755 ARG A N 1
ATOM 5681 C CA . ARG A 1 755 ? -4.239 22.645 4.742 1.00 76.12 755 ARG A CA 1
ATOM 5682 C C . ARG A 1 755 ? -4.427 24.004 3.988 1.00 76.12 755 ARG A C 1
ATOM 5684 O O . ARG A 1 755 ? -4.200 25.053 4.588 1.00 76.12 755 ARG A O 1
ATOM 5691 N N . LEU A 1 756 ? -4.930 24.038 2.728 1.00 60.22 756 LEU A N 1
ATOM 5692 C CA . LEU A 1 756 ? -4.623 25.059 1.679 1.00 60.22 756 LEU A CA 1
ATOM 5693 C C . LEU A 1 756 ? -5.732 25.578 0.681 1.00 60.22 756 LEU A C 1
ATOM 5695 O O . LEU A 1 756 ? -6.415 26.533 1.083 1.00 60.22 756 LEU A O 1
ATOM 5699 N N . LYS A 1 757 ? -5.705 25.178 -0.636 1.00 66.75 757 LYS A N 1
ATOM 5700 C CA . LYS A 1 757 ? -6.409 25.683 -1.882 1.00 66.75 757 LYS A CA 1
ATOM 5701 C C . LYS A 1 757 ? -5.814 25.147 -3.262 1.00 66.75 757 LYS A C 1
ATOM 5703 O O . LYS A 1 757 ? -4.650 24.768 -3.223 1.00 66.75 757 LYS A O 1
ATOM 5708 N N . PRO A 1 758 ? -6.494 25.230 -4.457 1.00 63.19 758 PRO A N 1
ATOM 5709 C CA . PRO A 1 758 ? -6.221 24.465 -5.743 1.00 63.19 758 PRO A CA 1
ATOM 5710 C C . PRO A 1 758 ? -5.480 25.016 -7.043 1.00 63.19 758 PRO A C 1
ATOM 5712 O O . PRO A 1 758 ? -5.908 24.693 -8.150 1.00 63.19 758 PRO A O 1
ATOM 5715 N N . SER A 1 759 ? -4.464 25.908 -7.079 1.00 66.81 759 SER A N 1
ATOM 5716 C CA . SER A 1 759 ? -3.927 26.530 -8.366 1.00 66.81 759 SER A CA 1
ATOM 5717 C C . SER A 1 759 ? -2.523 27.272 -8.523 1.00 66.81 759 SER A C 1
ATOM 5719 O O . SER A 1 759 ? -2.114 27.436 -9.665 1.00 66.81 759 SER A O 1
ATOM 5721 N N . SER A 1 760 ? -1.794 27.793 -7.493 1.00 68.19 760 SER A N 1
ATOM 5722 C CA . SER A 1 760 ? -0.530 28.587 -7.479 1.00 68.19 760 SER A CA 1
ATOM 5723 C C . SER A 1 760 ? 0.509 28.608 -6.232 1.00 68.19 760 SER A C 1
ATOM 5725 O O . SER A 1 760 ? 1.562 29.183 -6.451 1.00 68.19 760 SER A O 1
ATOM 5727 N N . GLY A 1 761 ? 0.344 28.090 -4.965 1.00 60.81 761 GLY A N 1
ATOM 5728 C CA . GLY A 1 761 ? 1.366 27.912 -3.814 1.00 60.81 761 GLY A CA 1
ATOM 5729 C C . GLY A 1 761 ? 1.465 28.682 -2.372 1.00 60.81 761 GLY A C 1
ATOM 5730 O O . GLY A 1 761 ? 2.531 28.610 -1.791 1.00 60.81 761 GLY A O 1
ATOM 5731 N N . GLU A 1 762 ? 0.518 29.475 -1.771 1.00 78.31 762 GLU A N 1
ATOM 5732 C CA . GLU A 1 762 ? 0.590 30.587 -0.700 1.00 78.31 762 GLU A CA 1
ATOM 5733 C C . GLU A 1 762 ? 0.067 30.497 0.830 1.00 78.31 762 GLU A C 1
ATOM 5735 O O . GLU A 1 762 ? -1.056 30.874 1.162 1.00 78.31 762 GLU A O 1
ATOM 5740 N N . LEU A 1 763 ? 0.892 30.194 1.848 1.00 72.69 763 LEU A N 1
ATOM 5741 C CA . LEU A 1 763 ? 0.644 30.025 3.321 1.00 72.69 763 LEU A CA 1
ATOM 5742 C C . LEU A 1 763 ? -0.451 30.855 4.061 1.00 72.69 763 LEU A C 1
ATOM 5744 O O . LEU A 1 763 ? -0.665 32.026 3.777 1.00 72.69 763 LEU A O 1
ATOM 5748 N N . GLU A 1 764 ? -0.987 30.335 5.183 1.00 72.75 764 GLU A N 1
ATOM 5749 C CA . GLU A 1 764 ? -1.414 31.164 6.344 1.00 72.75 764 GLU A CA 1
ATOM 5750 C C . GLU A 1 764 ? -0.917 30.751 7.772 1.00 72.75 764 GLU A C 1
ATOM 5752 O O . GLU A 1 764 ? -0.711 31.667 8.575 1.00 72.75 764 GLU A O 1
ATOM 5757 N N . TRP A 1 765 ? -0.664 29.471 8.122 1.00 73.44 765 TRP A N 1
ATOM 5758 C CA . TRP A 1 765 ? -0.457 29.004 9.529 1.00 73.44 765 TRP A CA 1
ATOM 5759 C C . TRP A 1 765 ? 0.641 27.916 9.747 1.00 73.44 765 TRP A C 1
ATOM 5761 O O . TRP A 1 765 ? 1.263 27.490 8.774 1.00 73.44 765 TRP A O 1
ATOM 5771 N N . ASN A 1 766 ? 0.917 27.496 11.005 1.00 65.12 766 ASN A N 1
ATOM 5772 C CA . ASN A 1 766 ? 2.019 26.591 11.432 1.00 65.12 766 ASN A CA 1
ATOM 5773 C C . ASN A 1 766 ? 2.067 26.212 12.946 1.00 65.12 766 ASN A C 1
ATOM 5775 O O . ASN A 1 766 ? 1.689 27.063 13.751 1.00 65.12 766 ASN A O 1
ATOM 5779 N N . ASN A 1 767 ? 2.665 25.053 13.343 1.00 68.44 767 ASN A N 1
ATOM 5780 C CA . ASN A 1 767 ? 3.442 24.841 14.610 1.00 68.44 767 ASN A CA 1
ATOM 5781 C C . ASN A 1 767 ? 4.059 23.401 14.835 1.00 68.44 767 ASN A C 1
ATOM 5783 O O . ASN A 1 767 ? 3.685 22.409 14.225 1.00 68.44 767 ASN A O 1
ATOM 5787 N N . TYR A 1 768 ? 5.001 23.305 15.794 1.00 66.62 768 TYR A N 1
ATOM 5788 C CA . TYR A 1 768 ? 5.606 22.118 16.446 1.00 66.62 768 TYR A CA 1
ATOM 5789 C C . TYR A 1 768 ? 4.777 20.805 16.663 1.00 66.62 768 TYR A C 1
ATOM 5791 O O . TYR A 1 768 ? 3.751 20.804 17.344 1.00 66.62 768 TYR A O 1
ATOM 5799 N N . SER A 1 769 ? 5.407 19.637 16.425 1.00 58.69 769 SER A N 1
ATOM 5800 C CA . SER A 1 769 ? 5.531 18.546 17.436 1.00 58.69 769 SER A CA 1
ATOM 5801 C C . SER A 1 769 ? 6.930 18.586 18.115 1.00 58.69 769 SER A C 1
ATOM 5803 O O . SER A 1 769 ? 7.654 19.525 17.810 1.00 58.69 769 SER A O 1
ATOM 5805 N N . ASN A 1 770 ? 7.300 17.772 19.135 1.00 55.44 770 ASN A N 1
ATOM 5806 C CA . ASN A 1 770 ? 8.365 18.155 20.114 1.00 55.44 770 ASN A CA 1
ATOM 5807 C C . ASN A 1 770 ? 9.538 17.195 20.558 1.00 55.44 770 ASN A C 1
ATOM 5809 O O . ASN A 1 770 ? 9.399 15.981 20.485 1.00 55.44 770 ASN A O 1
ATOM 5813 N N . PRO A 1 771 ? 10.664 17.752 21.101 1.00 51.97 771 PRO A N 1
ATOM 5814 C CA . PRO A 1 771 ? 11.996 17.118 21.332 1.00 51.97 771 PRO A CA 1
ATOM 5815 C C . PRO A 1 771 ? 12.299 16.119 22.461 1.00 51.97 771 PRO A C 1
ATOM 5817 O O . PRO A 1 771 ? 13.435 16.074 22.934 1.00 51.97 771 PRO A O 1
ATOM 5820 N N . SER A 1 772 ? 11.346 15.374 22.992 1.00 46.44 772 SER A N 1
ATOM 5821 C CA . SER A 1 772 ? 11.415 14.967 24.405 1.00 46.44 772 SER A CA 1
ATOM 5822 C C . SER A 1 772 ? 12.533 14.006 24.888 1.00 46.44 772 SER A C 1
ATOM 5824 O O . SER A 1 772 ? 12.584 13.754 26.093 1.00 46.44 772 SER A O 1
ATOM 5826 N N . ASP A 1 773 ? 13.392 13.452 24.021 1.00 54.75 773 ASP A N 1
ATOM 5827 C CA . ASP A 1 773 ? 14.252 12.309 24.381 1.00 54.75 773 ASP A CA 1
ATOM 5828 C C . ASP A 1 773 ? 15.615 12.162 23.649 1.00 54.75 773 ASP A C 1
ATOM 5830 O O . ASP A 1 773 ? 16.223 11.113 23.775 1.00 54.75 773 ASP A O 1
ATOM 5834 N N . GLU A 1 774 ? 16.155 13.192 22.973 1.00 55.06 774 GLU A N 1
ATOM 5835 C CA . GLU A 1 774 ? 17.525 13.176 22.360 1.00 55.06 774 GLU A CA 1
ATOM 5836 C C . GLU A 1 774 ? 17.723 12.272 21.107 1.00 55.06 774 GLU A C 1
ATOM 5838 O O . GLU A 1 774 ? 18.799 11.750 20.846 1.00 55.06 774 GLU A O 1
ATOM 5843 N N . ARG A 1 775 ? 16.679 12.080 20.288 1.00 61.16 775 ARG A N 1
ATOM 5844 C CA . ARG A 1 775 ? 16.502 10.856 19.475 1.00 61.16 775 ARG A CA 1
ATOM 5845 C C . ARG A 1 775 ? 16.903 10.940 17.912 1.00 61.16 775 ARG A C 1
ATOM 5847 O O . ARG A 1 775 ? 16.467 11.923 17.342 1.00 61.16 775 ARG A O 1
ATOM 5854 N N . PHE A 1 776 ? 17.673 10.043 17.173 1.00 66.69 776 PHE A N 1
ATOM 5855 C CA . PHE A 1 776 ? 18.223 10.124 15.715 1.00 66.69 776 PHE A CA 1
ATOM 5856 C C . PHE A 1 776 ? 17.668 9.199 14.556 1.00 66.69 776 PHE A C 1
ATOM 5858 O O . PHE A 1 776 ? 17.186 8.164 14.961 1.00 66.69 776 PHE A O 1
ATOM 5865 N N . ASN A 1 777 ? 17.777 9.482 13.198 1.00 70.44 777 ASN A N 1
ATOM 5866 C CA . ASN A 1 777 ? 17.057 8.889 11.981 1.00 70.44 777 ASN A CA 1
ATOM 5867 C C . ASN A 1 777 ? 17.548 9.154 10.489 1.00 70.44 777 ASN A C 1
ATOM 5869 O O . ASN A 1 777 ? 18.472 9.948 10.337 1.00 70.44 777 ASN A O 1
ATOM 5873 N N . ILE A 1 778 ? 16.846 8.595 9.432 1.00 71.88 778 ILE A N 1
ATOM 5874 C CA . ILE A 1 778 ? 16.712 8.979 7.952 1.00 71.88 778 ILE A CA 1
ATOM 5875 C C . ILE A 1 778 ? 15.356 8.467 7.237 1.00 71.88 778 ILE A C 1
ATOM 5877 O O . ILE A 1 778 ? 14.681 7.657 7.881 1.00 71.88 778 ILE A O 1
ATOM 5881 N N . PRO A 1 779 ? 14.910 8.906 5.993 1.00 67.88 779 PRO A N 1
ATOM 5882 C CA . PRO A 1 779 ? 13.503 8.854 5.400 1.00 67.88 779 PRO A CA 1
ATOM 5883 C C . PRO A 1 779 ? 13.169 8.130 4.016 1.00 67.88 779 PRO A C 1
ATOM 5885 O O . PRO A 1 779 ? 14.149 7.744 3.380 1.00 67.88 779 PRO A O 1
ATOM 5888 N N . THR A 1 780 ? 11.874 7.921 3.529 1.00 66.12 780 THR A N 1
ATOM 5889 C CA . THR A 1 780 ? 11.516 7.316 2.163 1.00 66.12 780 THR A CA 1
ATOM 5890 C C . THR A 1 780 ? 10.133 7.237 1.307 1.00 66.12 780 THR A C 1
ATOM 5892 O O . THR A 1 780 ? 10.397 7.222 0.121 1.00 66.12 780 THR A O 1
ATOM 5895 N N . ALA A 1 781 ? 8.783 7.126 1.600 1.00 66.50 781 ALA A N 1
ATOM 5896 C CA . ALA A 1 781 ? 7.660 7.041 0.514 1.00 66.50 781 ALA A CA 1
ATOM 5897 C C . ALA A 1 781 ? 6.121 7.520 0.767 1.00 66.50 781 ALA A C 1
ATOM 5899 O O . ALA A 1 781 ? 6.007 8.463 1.531 1.00 66.50 781 ALA A O 1
ATOM 5900 N N . MET A 1 782 ? 4.941 7.176 0.109 1.00 67.75 782 MET A N 1
ATOM 5901 C CA . MET A 1 782 ? 3.586 7.895 0.337 1.00 67.75 782 MET A CA 1
ATOM 5902 C C . MET A 1 782 ? 2.133 7.449 -0.263 1.00 67.75 782 MET A C 1
ATOM 5904 O O . MET A 1 782 ? 2.125 7.028 -1.411 1.00 67.75 782 MET A O 1
ATOM 5908 N N . SER A 1 783 ? 0.897 7.687 0.372 1.00 66.75 783 SER A N 1
ATOM 5909 C CA . SER A 1 783 ? -0.584 7.902 -0.149 1.00 66.75 783 SER A CA 1
ATOM 5910 C C . SER A 1 783 ? -1.812 8.036 0.884 1.00 66.75 783 SER A C 1
ATOM 5912 O O . SER A 1 783 ? -1.529 8.472 1.978 1.00 66.75 783 SER A O 1
ATOM 5914 N N . VAL A 1 784 ? -3.146 7.808 0.617 1.00 56.44 784 VAL A N 1
ATOM 5915 C CA . VAL A 1 784 ? -4.332 8.670 1.090 1.00 56.44 784 VAL A CA 1
ATOM 5916 C C . VAL A 1 784 ? -5.815 8.194 1.538 1.00 56.44 784 VAL A C 1
ATOM 5918 O O . VAL A 1 784 ? -6.280 7.229 0.963 1.00 56.44 784 VAL A O 1
ATOM 5921 N N . ASP A 1 785 ? -6.649 8.803 2.467 1.00 49.78 785 ASP A N 1
ATOM 5922 C CA . ASP A 1 785 ? -8.055 8.285 2.898 1.00 49.78 785 ASP A CA 1
ATOM 5923 C C . ASP A 1 785 ? -9.325 9.148 2.631 1.00 49.78 785 ASP A C 1
ATOM 5925 O O . ASP A 1 785 ? -9.373 9.867 1.637 1.00 49.78 785 ASP A O 1
ATOM 5929 N N . ASN A 1 786 ? -10.412 8.976 3.427 1.00 41.94 786 ASN A N 1
ATOM 5930 C CA . ASN A 1 786 ? -11.788 9.391 3.120 1.00 41.94 786 ASN A CA 1
ATOM 5931 C C . ASN A 1 786 ? -12.740 9.803 4.317 1.00 41.94 786 ASN A C 1
ATOM 5933 O O . ASN A 1 786 ? -13.910 10.110 4.063 1.00 41.94 786 ASN A O 1
ATOM 5937 N N . ILE A 1 787 ? -12.347 9.834 5.616 1.00 41.72 787 ILE A N 1
ATOM 5938 C CA . ILE A 1 787 ? -13.161 10.441 6.740 1.00 41.72 787 ILE A CA 1
ATOM 5939 C C . ILE A 1 787 ? -12.418 11.439 7.651 1.00 41.72 787 ILE A C 1
ATOM 5941 O O . ILE A 1 787 ? -12.977 11.919 8.649 1.00 41.72 787 ILE A O 1
ATOM 5945 N N . GLY A 1 788 ? -11.167 11.737 7.353 1.00 46.84 788 GLY A N 1
ATOM 5946 C CA . GLY A 1 788 ? -10.304 12.616 8.115 1.00 46.84 788 GLY A CA 1
ATOM 5947 C C . GLY A 1 788 ? -8.950 11.960 8.344 1.00 46.84 788 GLY A C 1
ATOM 5948 O O . GLY A 1 788 ? -8.739 11.572 9.491 1.00 46.84 788 GLY A O 1
ATOM 5949 N N . GLY A 1 789 ? -8.029 11.895 7.364 1.00 52.22 789 GLY A N 1
ATOM 5950 C CA . GLY A 1 789 ? -6.809 11.104 7.419 1.00 52.22 789 GLY A CA 1
ATOM 5951 C C . GLY A 1 789 ? -5.680 10.994 6.378 1.00 52.22 789 GLY A C 1
ATOM 5952 O O . GLY A 1 789 ? -5.501 9.952 5.776 1.00 52.22 789 GLY A O 1
ATOM 5953 N N . LEU A 1 790 ? -4.752 11.952 6.415 1.00 58.22 790 LEU A N 1
ATOM 5954 C CA . LEU A 1 790 ? -3.330 11.860 6.011 1.00 58.22 790 LEU A CA 1
ATOM 5955 C C . LEU A 1 790 ? -2.451 10.894 6.824 1.00 58.22 790 LEU A C 1
ATOM 5957 O O . LEU A 1 790 ? -2.592 11.107 7.991 1.00 58.22 790 LEU A O 1
ATOM 5961 N N . TYR A 1 791 ? -1.392 10.124 6.469 1.00 67.44 791 TYR A N 1
ATOM 5962 C CA . TYR A 1 791 ? -0.426 9.603 7.517 1.00 67.44 791 TYR A CA 1
ATOM 5963 C C . TYR A 1 791 ? 1.099 9.451 7.156 1.00 67.44 791 TYR A C 1
ATOM 5965 O O . TYR A 1 791 ? 1.492 10.128 6.236 1.00 67.44 791 TYR A O 1
ATOM 5973 N N . ILE A 1 792 ? 1.987 8.704 7.891 1.00 64.31 792 ILE A N 1
ATOM 5974 C CA . ILE A 1 792 ? 3.468 8.455 7.623 1.00 64.31 792 ILE A CA 1
ATOM 5975 C C . ILE A 1 792 ? 4.131 7.277 8.445 1.00 64.31 792 ILE A C 1
ATOM 5977 O O . ILE A 1 792 ? 3.477 6.715 9.317 1.00 64.31 792 ILE A O 1
ATOM 5981 N N . THR A 1 793 ? 5.469 7.030 8.355 1.00 70.88 793 THR A N 1
ATOM 5982 C CA . THR A 1 793 ? 6.421 6.479 9.396 1.00 70.88 793 THR A CA 1
ATOM 5983 C C . THR A 1 793 ? 7.935 6.579 8.998 1.00 70.88 793 THR A C 1
ATOM 5985 O O . THR A 1 793 ? 8.190 7.295 8.054 1.00 70.88 793 THR A O 1
ATOM 5988 N N . GLY A 1 794 ? 8.946 5.949 9.656 1.00 68.88 794 GLY A N 1
ATOM 5989 C CA . GLY A 1 794 ? 10.416 6.272 9.600 1.00 68.88 794 GLY A CA 1
ATOM 5990 C C . GLY A 1 794 ? 11.443 5.396 10.377 1.00 68.88 794 GLY A C 1
ATOM 5991 O O . GLY A 1 794 ? 11.086 4.649 11.295 1.00 68.88 794 GLY A O 1
ATOM 5992 N N . PHE A 1 795 ? 12.751 5.487 10.026 1.00 74.31 795 PHE A N 1
ATOM 5993 C CA . PHE A 1 795 ? 13.853 4.750 10.688 1.00 74.31 795 PHE A CA 1
ATOM 5994 C C . PHE A 1 795 ? 14.837 5.603 11.489 1.00 74.31 795 PHE A C 1
ATOM 5996 O O . PHE A 1 795 ? 15.003 6.781 11.208 1.00 74.31 795 PHE A O 1
ATOM 6003 N N . SER A 1 796 ? 15.455 5.023 12.523 1.00 74.62 796 SER A N 1
ATOM 6004 C CA . SER A 1 796 ? 16.000 5.722 13.701 1.00 74.62 796 SER A CA 1
ATOM 6005 C C . SER A 1 796 ? 17.266 5.084 14.286 1.00 74.62 796 SER A C 1
ATOM 6007 O O . SER A 1 796 ? 17.496 3.983 13.863 1.00 74.62 796 SER A O 1
ATOM 6009 N N . TYR A 1 797 ? 18.039 5.651 15.236 1.00 66.94 797 TYR A N 1
ATOM 6010 C CA . TYR A 1 797 ? 19.271 5.113 15.889 1.00 66.94 797 TYR A CA 1
ATOM 6011 C C . TYR A 1 797 ? 19.784 5.979 17.067 1.00 66.94 797 TYR A C 1
ATOM 6013 O O . TYR A 1 797 ? 19.415 7.142 17.150 1.00 66.94 797 TYR A O 1
ATOM 6021 N N . SER A 1 798 ? 20.633 5.451 17.965 1.00 63.00 798 SER A N 1
ATOM 6022 C CA . SER A 1 798 ? 21.270 6.167 19.094 1.00 63.00 798 SER A CA 1
ATOM 6023 C C . SER A 1 798 ? 22.782 6.263 19.061 1.00 63.00 798 SER A C 1
ATOM 6025 O O . SER A 1 798 ? 23.508 5.274 18.988 1.00 63.00 798 SER A O 1
ATOM 6027 N N . ASN A 1 799 ? 23.237 7.504 19.242 1.00 55.31 799 ASN A N 1
ATOM 6028 C CA . ASN A 1 799 ? 24.630 7.852 19.466 1.00 55.31 799 ASN A CA 1
ATOM 6029 C C . ASN A 1 799 ? 24.905 8.150 20.958 1.00 55.31 799 ASN A C 1
ATOM 6031 O O . ASN A 1 799 ? 26.067 8.272 21.342 1.00 55.31 799 ASN A O 1
ATOM 6035 N N . SER A 1 800 ? 23.864 8.296 21.795 1.00 52.25 800 SER A N 1
ATOM 6036 C CA . SER A 1 800 ? 23.984 8.761 23.187 1.00 52.25 800 SER A CA 1
ATOM 6037 C C . SER A 1 800 ? 24.188 7.634 24.210 1.00 52.25 800 SER A C 1
ATOM 6039 O O . SER A 1 800 ? 24.877 7.849 25.212 1.00 52.25 800 SER A O 1
ATOM 6041 N N . ASN A 1 801 ? 23.651 6.429 23.967 1.00 50.69 801 ASN A N 1
ATOM 6042 C CA . ASN A 1 801 ? 23.761 5.298 24.894 1.00 50.69 801 ASN A CA 1
ATOM 6043 C C . ASN A 1 801 ? 24.148 3.972 24.196 1.00 50.69 801 ASN A C 1
ATOM 6045 O O . ASN A 1 801 ? 23.321 3.408 23.482 1.00 50.69 801 ASN A O 1
ATOM 6049 N N . PRO A 1 802 ? 25.350 3.412 24.449 1.00 48.00 802 PRO A N 1
ATOM 6050 C CA . PRO A 1 802 ? 25.772 2.129 23.879 1.00 48.00 802 PRO A CA 1
ATOM 6051 C C . PRO A 1 802 ? 25.109 0.893 24.519 1.00 48.00 802 PRO A C 1
ATOM 6053 O O . PRO A 1 802 ? 25.308 -0.206 24.010 1.00 48.00 802 PRO A O 1
ATOM 6056 N N . ASP A 1 803 ? 24.353 1.054 25.614 1.00 44.06 803 ASP A N 1
ATOM 6057 C CA . ASP A 1 803 ? 23.563 -0.016 26.247 1.00 44.06 803 ASP A CA 1
ATOM 6058 C C . ASP A 1 803 ? 22.073 0.001 25.811 1.00 44.06 803 ASP A C 1
ATOM 6060 O O . ASP A 1 803 ? 21.283 -0.803 26.307 1.00 44.06 803 ASP A O 1
ATOM 6064 N N . GLU A 1 804 ? 21.655 0.920 24.925 1.00 52.50 804 GLU A N 1
ATOM 6065 C CA . GLU A 1 804 ? 20.310 0.919 24.324 1.00 52.50 804 GLU A CA 1
ATOM 6066 C C . GLU A 1 804 ? 20.321 0.312 22.910 1.00 52.50 804 GLU A C 1
ATOM 6068 O O . GLU A 1 804 ? 21.317 0.429 22.190 1.00 52.50 804 GLU A O 1
ATOM 6073 N N . PRO A 1 805 ? 19.218 -0.324 22.480 1.00 47.25 805 PRO A N 1
ATOM 6074 C CA . PRO A 1 805 ? 19.220 -1.145 21.283 1.00 47.25 805 PRO A CA 1
ATOM 6075 C C . PRO A 1 805 ? 19.033 -0.246 20.045 1.00 47.25 805 PRO A C 1
ATOM 6077 O O . PRO A 1 805 ? 18.156 0.617 19.993 1.00 47.25 805 PRO A O 1
ATOM 6080 N N . ASN A 1 806 ? 19.899 -0.392 19.044 1.00 64.56 806 ASN A N 1
ATOM 6081 C CA . ASN A 1 806 ? 20.321 0.753 18.242 1.00 64.56 806 ASN A CA 1
ATOM 6082 C C . ASN A 1 806 ? 19.740 0.790 16.815 1.00 64.56 806 ASN A C 1
ATOM 6084 O O . ASN A 1 806 ? 20.494 0.550 15.889 1.00 64.56 806 ASN A O 1
ATOM 6088 N N . HIS A 1 807 ? 18.423 1.026 16.666 1.00 63.62 807 HIS A N 1
ATOM 6089 C CA . HIS A 1 807 ? 17.687 1.684 15.544 1.00 63.62 807 HIS A CA 1
ATOM 6090 C C . HIS A 1 807 ? 16.178 1.314 15.626 1.00 63.62 807 HIS A C 1
ATOM 6092 O O . HIS A 1 807 ? 15.884 0.138 15.519 1.00 63.62 807 HIS A O 1
ATOM 6098 N N . SER A 1 808 ? 15.173 2.216 15.761 1.00 66.00 808 SER A N 1
ATOM 6099 C CA . SER A 1 808 ? 13.748 1.777 15.945 1.00 66.00 808 SER A CA 1
ATOM 6100 C C . SER A 1 808 ? 12.570 2.784 15.535 1.00 66.00 808 SER A C 1
ATOM 6102 O O . SER A 1 808 ? 12.844 3.921 15.213 1.00 66.00 808 SER A O 1
ATOM 6104 N N . MET A 1 809 ? 11.270 2.425 15.392 1.00 72.25 809 MET A N 1
ATOM 6105 C CA . MET A 1 809 ? 10.182 3.093 14.561 1.00 72.25 809 MET A CA 1
ATOM 6106 C C . MET A 1 809 ? 9.419 4.143 15.293 1.00 72.25 809 MET A C 1
ATOM 6108 O O . MET A 1 809 ? 8.975 3.796 16.378 1.00 72.25 809 MET A O 1
ATOM 6112 N N . ILE A 1 810 ? 9.019 5.241 14.627 1.00 72.75 810 ILE A N 1
ATOM 6113 C CA . ILE A 1 810 ? 7.784 5.964 14.997 1.00 72.75 810 ILE A CA 1
ATOM 6114 C C . ILE A 1 810 ? 6.559 5.490 14.242 1.00 72.75 810 ILE A C 1
ATOM 6116 O O . ILE A 1 810 ? 6.493 5.564 13.025 1.00 72.75 810 ILE A O 1
ATOM 6120 N N . THR A 1 811 ? 5.549 5.097 15.025 1.00 67.50 811 THR A N 1
ATOM 6121 C CA . THR A 1 811 ? 4.255 4.634 14.541 1.00 67.50 811 THR A CA 1
ATOM 6122 C C . THR A 1 811 ? 3.320 5.783 14.160 1.00 67.50 811 THR A C 1
ATOM 6124 O O . THR A 1 811 ? 2.755 5.771 13.073 1.00 67.50 811 THR A O 1
ATOM 6127 N N . ALA A 1 812 ? 3.206 6.816 15.003 1.00 62.41 812 ALA A N 1
ATOM 6128 C CA . ALA A 1 812 ? 2.610 8.091 14.597 1.00 62.41 812 ALA A CA 1
ATOM 6129 C C . ALA A 1 812 ? 1.085 8.097 14.332 1.00 62.41 812 ALA A C 1
ATOM 6131 O O . ALA A 1 812 ? 0.386 7.102 14.519 1.00 62.41 812 ALA A O 1
ATOM 6132 N N . ARG A 1 813 ? 0.608 9.263 13.870 1.00 72.50 813 ARG A N 1
ATOM 6133 C CA . ARG A 1 813 ? -0.740 9.685 13.433 1.00 72.50 813 ARG A CA 1
ATOM 6134 C C . ARG A 1 813 ? -1.197 10.953 14.198 1.00 72.50 813 ARG A C 1
ATOM 6136 O O . ARG A 1 813 ? -0.942 11.032 15.385 1.00 72.50 813 ARG A O 1
ATOM 6143 N N . TYR A 1 814 ? -1.854 11.953 13.582 1.00 58.69 814 TYR A N 1
ATOM 6144 C CA . TYR A 1 814 ? -2.229 13.293 14.093 1.00 58.69 814 TYR A CA 1
ATOM 6145 C C . TYR A 1 814 ? -3.495 13.975 13.399 1.00 58.69 814 TYR A C 1
ATOM 6147 O O . TYR A 1 814 ? -3.530 14.070 12.195 1.00 58.69 814 TYR A O 1
ATOM 6155 N N . HIS A 1 815 ? -4.608 14.338 14.085 1.00 59.34 815 HIS A N 1
ATOM 6156 C CA . HIS A 1 815 ? -6.015 14.335 13.537 1.00 59.34 815 HIS A CA 1
ATOM 6157 C C . HIS A 1 815 ? -6.684 15.684 13.105 1.00 59.34 815 HIS A C 1
ATOM 6159 O O . HIS A 1 815 ? -5.983 16.496 12.537 1.00 59.34 815 HIS A O 1
ATOM 6165 N N . THR A 1 816 ? -8.024 15.858 13.276 1.00 55.06 816 THR A N 1
ATOM 6166 C CA . THR A 1 816 ? -9.049 16.921 12.990 1.00 55.06 816 THR A CA 1
ATOM 6167 C C . THR A 1 816 ? -9.159 18.167 13.915 1.00 55.06 816 THR A C 1
ATOM 6169 O O . THR A 1 816 ? -9.035 17.962 15.114 1.00 55.06 816 THR A O 1
ATOM 6172 N N . ALA A 1 817 ? -9.513 19.391 13.438 1.00 56.47 817 ALA A N 1
ATOM 6173 C CA . ALA A 1 817 ? -9.741 20.713 14.130 1.00 56.47 817 ALA A CA 1
ATOM 6174 C C . ALA A 1 817 ? -8.726 21.912 13.964 1.00 56.47 817 ALA A C 1
ATOM 6176 O O . ALA A 1 817 ? -8.933 22.700 13.048 1.00 56.47 817 ALA A O 1
ATOM 6177 N N . THR A 1 818 ? -7.679 22.102 14.795 1.00 57.12 818 THR A N 1
ATOM 6178 C CA . THR A 1 818 ? -6.637 23.175 14.745 1.00 57.12 818 THR A CA 1
ATOM 6179 C C . THR A 1 818 ? -5.128 22.738 14.722 1.00 57.12 818 THR A C 1
ATOM 6181 O O . THR A 1 818 ? -4.294 23.282 15.439 1.00 57.12 818 THR A O 1
ATOM 6184 N N . GLY A 1 819 ? -4.708 21.744 13.923 1.00 51.00 819 GLY A N 1
ATOM 6185 C CA . GLY A 1 819 ? -3.354 21.136 13.907 1.00 51.00 819 GLY A CA 1
ATOM 6186 C C . GLY A 1 819 ? -2.666 20.780 15.242 1.00 51.00 819 GLY A C 1
ATOM 6187 O O . GLY A 1 819 ? -1.452 20.692 15.213 1.00 51.00 819 GLY A O 1
ATOM 6188 N N . GLU A 1 820 ? -3.365 20.594 16.383 1.00 66.50 820 GLU A N 1
ATOM 6189 C CA . GLU A 1 820 ? -2.825 20.666 17.768 1.00 66.50 820 GLU A CA 1
ATOM 6190 C C . GLU A 1 820 ? -2.232 19.376 18.406 1.00 66.50 820 GLU A C 1
ATOM 6192 O O . GLU A 1 820 ? -2.981 18.459 18.730 1.00 66.50 820 GLU A O 1
ATOM 6197 N N . GLN A 1 821 ? -0.912 19.313 18.695 1.00 65.44 821 GLN A N 1
ATOM 6198 C CA . GLN A 1 821 ? -0.246 18.131 19.305 1.00 65.44 821 GLN A CA 1
ATOM 6199 C C . GLN A 1 821 ? -0.851 17.743 20.672 1.00 65.44 821 GLN A C 1
ATOM 6201 O O . GLN A 1 821 ? -0.831 18.532 21.608 1.00 65.44 821 GLN A O 1
ATOM 6206 N N . ILE A 1 822 ? -1.131 16.457 20.888 1.00 68.94 822 ILE A N 1
ATOM 6207 C CA . ILE A 1 822 ? -1.325 15.853 22.217 1.00 68.94 822 ILE A CA 1
ATOM 6208 C C . ILE A 1 822 ? -0.208 14.867 22.667 1.00 68.94 822 ILE A C 1
ATOM 6210 O O . ILE A 1 822 ? 0.815 15.347 23.144 1.00 68.94 822 ILE A O 1
ATOM 6214 N N . TRP A 1 823 ? -0.370 13.541 22.589 1.00 68.31 823 TRP A N 1
ATOM 6215 C CA . TRP A 1 823 ? 0.338 12.493 23.380 1.00 68.31 823 TRP A CA 1
ATOM 6216 C C . TRP A 1 823 ? 1.742 12.030 22.873 1.00 68.31 823 TRP A C 1
ATOM 6218 O O . TRP A 1 823 ? 2.294 12.687 22.002 1.00 68.31 823 TRP A O 1
ATOM 6228 N N . ILE A 1 824 ? 2.336 10.951 23.439 1.00 72.56 824 ILE A N 1
ATOM 6229 C CA . ILE A 1 824 ? 3.436 10.098 22.877 1.00 72.56 824 ILE A CA 1
ATOM 6230 C C . ILE A 1 824 ? 3.133 8.575 23.144 1.00 72.56 824 ILE A C 1
ATOM 6232 O O . ILE A 1 824 ? 2.288 8.303 23.994 1.00 72.56 824 ILE A O 1
ATOM 6236 N N . GLU A 1 825 ? 3.745 7.589 22.434 1.00 76.06 825 GLU A N 1
ATOM 6237 C CA . GLU A 1 825 ? 3.766 6.116 22.739 1.00 76.06 825 GLU A CA 1
ATOM 6238 C C . GLU A 1 825 ? 4.735 5.259 21.842 1.00 76.06 825 GLU A C 1
ATOM 6240 O O . GLU A 1 825 ? 5.517 5.871 21.124 1.00 76.06 825 GLU A O 1
ATOM 6245 N N . ARG A 1 826 ? 4.756 3.899 21.980 1.00 75.88 826 ARG A N 1
ATOM 6246 C CA . ARG A 1 826 ? 5.927 3.024 22.338 1.00 75.88 826 ARG A CA 1
ATOM 6247 C C . ARG A 1 826 ? 6.695 1.967 21.442 1.00 75.88 826 ARG A C 1
ATOM 6249 O O . ARG A 1 826 ? 7.782 2.288 20.984 1.00 75.88 826 ARG A O 1
ATOM 6256 N N . TYR A 1 827 ? 6.224 0.688 21.385 1.00 73.62 827 TYR A N 1
ATOM 6257 C CA . TYR A 1 827 ? 6.886 -0.676 21.602 1.00 73.62 827 TYR A CA 1
ATOM 6258 C C . TYR A 1 827 ? 8.145 -1.182 20.757 1.00 73.62 827 TYR A C 1
ATOM 6260 O O . TYR A 1 827 ? 8.463 -0.506 19.791 1.00 73.62 827 TYR A O 1
ATOM 6268 N N . ALA A 1 828 ? 8.870 -2.303 21.131 1.00 68.12 828 ALA A N 1
ATOM 6269 C CA . ALA A 1 828 ? 10.347 -2.386 21.510 1.00 68.12 828 ALA A CA 1
ATOM 6270 C C . ALA A 1 828 ? 11.423 -3.343 20.812 1.00 68.12 828 ALA A C 1
ATOM 6272 O O . ALA A 1 828 ? 11.143 -4.533 20.696 1.00 68.12 828 ALA A O 1
ATOM 6273 N N . ALA A 1 829 ? 12.677 -2.867 20.498 1.00 65.81 829 ALA A N 1
ATOM 6274 C CA . ALA A 1 829 ? 13.765 -3.422 19.616 1.00 65.81 829 ALA A CA 1
ATOM 6275 C C . ALA A 1 829 ? 15.089 -2.564 19.432 1.00 65.81 829 ALA A C 1
ATOM 6277 O O . ALA A 1 829 ? 15.112 -1.404 19.822 1.00 65.81 829 ALA A O 1
ATOM 6278 N N . SER A 1 830 ? 16.114 -3.073 18.707 1.00 66.81 830 SER A N 1
ATOM 6279 C CA . SER A 1 830 ? 17.365 -2.500 18.057 1.00 66.81 830 SER A CA 1
ATOM 6280 C C . SER A 1 830 ? 17.374 -2.286 16.475 1.00 66.81 830 SER A C 1
ATOM 6282 O O . SER A 1 830 ? 16.330 -2.466 15.873 1.00 66.81 830 SER A O 1
ATOM 6284 N N . SER A 1 831 ? 18.548 -2.024 15.827 1.00 70.69 831 SER A N 1
ATOM 6285 C CA . SER A 1 831 ? 19.102 -2.053 14.401 1.00 70.69 831 SER A CA 1
ATOM 6286 C C . SER A 1 831 ? 18.270 -2.113 13.072 1.00 70.69 831 SER A C 1
ATOM 6288 O O . SER A 1 831 ? 17.444 -3.012 12.934 1.00 70.69 831 SER A O 1
ATOM 6290 N N . ALA A 1 832 ? 18.469 -1.184 12.073 1.00 64.12 832 ALA A N 1
ATOM 6291 C CA . ALA A 1 832 ? 17.414 -0.954 11.036 1.00 64.12 832 ALA A CA 1
ATOM 6292 C C . ALA A 1 832 ? 17.433 0.067 9.800 1.00 64.12 832 ALA A C 1
ATOM 6294 O O . ALA A 1 832 ? 18.303 0.935 9.719 1.00 64.12 832 ALA A O 1
ATOM 6295 N N . ARG A 1 833 ? 16.369 0.013 8.920 1.00 75.38 833 ARG A N 1
ATOM 6296 C CA . ARG A 1 833 ? 15.715 0.967 7.932 1.00 75.38 833 ARG A CA 1
ATOM 6297 C C . ARG A 1 833 ? 14.263 0.542 7.442 1.00 75.38 833 ARG A C 1
ATOM 6299 O O . ARG A 1 833 ? 13.676 -0.355 8.035 1.00 75.38 833 ARG A O 1
ATOM 6306 N N . GLY A 1 834 ? 13.681 1.143 6.367 1.00 66.00 834 GLY A N 1
ATOM 6307 C CA . GLY A 1 834 ? 12.358 0.869 5.702 1.00 66.00 834 GLY A CA 1
ATOM 6308 C C . GLY A 1 834 ? 12.153 1.575 4.299 1.00 66.00 834 GLY A C 1
ATOM 6309 O O . GLY A 1 834 ? 13.160 2.054 3.777 1.00 66.00 834 GLY A O 1
ATOM 6310 N N . VAL A 1 835 ? 10.918 1.651 3.710 1.00 68.69 835 VAL A N 1
ATOM 6311 C CA . VAL A 1 835 ? 10.443 2.563 2.586 1.00 68.69 835 VAL A CA 1
ATOM 6312 C C . VAL A 1 835 ? 8.947 3.010 2.622 1.00 68.69 835 VAL A C 1
ATOM 6314 O O . VAL A 1 835 ? 8.768 4.208 2.718 1.00 68.69 835 VAL A O 1
ATOM 6317 N N . ASP A 1 836 ? 7.884 2.169 2.533 1.00 66.56 836 ASP A N 1
ATOM 6318 C CA . ASP A 1 836 ? 6.432 2.583 2.304 1.00 66.56 836 ASP A CA 1
ATOM 6319 C C . ASP A 1 836 ? 5.265 1.924 3.144 1.00 66.56 836 ASP A C 1
ATOM 6321 O O . ASP A 1 836 ? 5.559 1.023 3.927 1.00 66.56 836 ASP A O 1
ATOM 6325 N N . LEU A 1 837 ? 3.990 2.407 3.170 1.00 62.31 837 LEU A N 1
ATOM 6326 C CA . LEU A 1 837 ? 2.921 2.004 4.160 1.00 62.31 837 LEU A CA 1
ATOM 6327 C C . LEU A 1 837 ? 1.489 1.786 3.556 1.00 62.31 837 LEU A C 1
ATOM 6329 O O . LEU A 1 837 ? 1.107 2.595 2.749 1.00 62.31 837 LEU A O 1
ATOM 6333 N N . ALA A 1 838 ? 0.556 0.912 4.020 1.00 63.78 838 ALA A N 1
ATOM 6334 C CA . ALA A 1 838 ? -0.869 1.042 3.580 1.00 63.78 838 ALA A CA 1
ATOM 6335 C C . ALA A 1 838 ? -2.037 0.217 4.112 1.00 63.78 838 ALA A C 1
ATOM 6337 O O . ALA A 1 838 ? -1.836 -0.873 4.629 1.00 63.78 838 ALA A O 1
ATOM 6338 N N . LEU A 1 839 ? -3.234 0.778 3.853 1.00 59.84 839 LEU A N 1
ATOM 6339 C CA . LEU A 1 839 ? -4.382 0.986 4.736 1.00 59.84 839 LEU A CA 1
ATOM 6340 C C . LEU A 1 839 ? -5.450 -0.128 4.853 1.00 59.84 839 LEU A C 1
ATOM 6342 O O . LEU A 1 839 ? -5.209 -1.273 4.505 1.00 59.84 839 LEU A O 1
ATOM 6346 N N . ASP A 1 840 ? -6.593 0.182 5.472 1.00 48.88 840 ASP A N 1
ATOM 6347 C CA . ASP A 1 840 ? -7.927 -0.312 5.103 1.00 48.88 840 ASP A CA 1
ATOM 6348 C C . ASP A 1 840 ? -8.999 0.714 5.543 1.00 48.88 840 ASP A C 1
ATOM 6350 O O . ASP A 1 840 ? -8.620 1.678 6.209 1.00 48.88 840 ASP A O 1
ATOM 6354 N N . GLY A 1 841 ? -10.314 0.641 5.285 1.00 49.34 841 GLY A N 1
ATOM 6355 C CA . GLY A 1 841 ? -11.217 -0.393 4.717 1.00 49.34 841 GLY A CA 1
ATOM 6356 C C . GLY A 1 841 ? -12.225 -0.944 5.735 1.00 49.34 841 GLY A C 1
ATOM 6357 O O . GLY A 1 841 ? -13.420 -1.062 5.482 1.00 49.34 841 GLY A O 1
ATOM 6358 N N . PHE A 1 842 ? -11.786 -1.021 6.989 1.00 49.03 842 PHE A N 1
ATOM 6359 C CA . PHE A 1 842 ? -12.562 -0.617 8.170 1.00 49.03 842 PHE A CA 1
ATOM 6360 C C . PHE A 1 842 ? -11.905 0.556 8.897 1.00 49.03 842 PHE A C 1
ATOM 6362 O O . PHE A 1 842 ? -12.431 1.021 9.906 1.00 49.03 842 PHE A O 1
ATOM 6369 N N . GLY A 1 843 ? -10.722 0.951 8.438 1.00 50.06 843 GLY A N 1
ATOM 6370 C CA . GLY A 1 843 ? -9.790 1.834 9.085 1.00 50.06 843 GLY A CA 1
ATOM 6371 C C . GLY A 1 843 ? -8.823 1.081 9.986 1.00 50.06 843 GLY A C 1
ATOM 6372 O O . GLY A 1 843 ? -9.060 0.980 11.192 1.00 50.06 843 GLY A O 1
ATOM 6373 N N . ASN A 1 844 ? -7.737 0.493 9.486 1.00 58.44 844 ASN A N 1
ATOM 6374 C CA . ASN A 1 844 ? -6.845 -0.285 10.355 1.00 58.44 844 ASN A CA 1
ATOM 6375 C C . ASN A 1 844 ? -5.363 0.226 10.471 1.00 58.44 844 ASN A C 1
ATOM 6377 O O . ASN A 1 844 ? -5.356 1.420 10.683 1.00 58.44 844 ASN A O 1
ATOM 6381 N N . VAL A 1 845 ? -4.223 -0.540 10.590 1.00 60.31 845 VAL A N 1
ATOM 6382 C CA . VAL A 1 845 ? -2.730 -0.172 10.555 1.00 60.31 845 VAL A CA 1
ATOM 6383 C C . VAL A 1 845 ? -1.587 -1.297 10.599 1.00 60.31 845 VAL A C 1
ATOM 6385 O O . VAL A 1 845 ? -1.202 -1.693 11.668 1.00 60.31 845 VAL A O 1
ATOM 6388 N N . ILE A 1 846 ? -0.859 -1.720 9.537 1.00 63.16 846 ILE A N 1
ATOM 6389 C CA . ILE A 1 846 ? 0.349 -2.630 9.479 1.00 63.16 846 ILE A CA 1
ATOM 6390 C C . ILE A 1 846 ? 1.298 -2.353 8.306 1.00 63.16 846 ILE A C 1
ATOM 6392 O O . ILE A 1 846 ? 0.814 -2.366 7.183 1.00 63.16 846 ILE A O 1
ATOM 6396 N N . VAL A 1 847 ? 2.627 -2.350 8.487 1.00 58.59 847 VAL A N 1
ATOM 6397 C CA . VAL A 1 847 ? 3.601 -2.375 7.377 1.00 58.59 847 VAL A CA 1
ATOM 6398 C C . VAL A 1 847 ? 4.913 -3.118 7.691 1.00 58.59 847 VAL A C 1
ATOM 6400 O O . VAL A 1 847 ? 4.985 -3.969 8.570 1.00 58.59 847 VAL A O 1
ATOM 6403 N N . SER A 1 848 ? 5.932 -2.715 6.941 1.00 65.44 848 SER A N 1
ATOM 6404 C CA . SER A 1 848 ? 7.298 -3.095 6.592 1.00 65.44 848 SER A CA 1
ATOM 6405 C C . SER A 1 848 ? 8.519 -2.170 6.978 1.00 65.44 848 SER A C 1
ATOM 6407 O O . SER A 1 848 ? 8.654 -1.055 6.496 1.00 65.44 848 SER A O 1
ATOM 6409 N N . GLY A 1 849 ? 9.491 -2.599 7.801 1.00 69.06 849 GLY A N 1
ATOM 6410 C CA . GLY A 1 849 ? 10.802 -1.915 8.065 1.00 69.06 849 GLY A CA 1
ATOM 6411 C C . GLY A 1 849 ? 11.705 -2.708 9.063 1.00 69.06 849 GLY A C 1
ATOM 6412 O O . GLY A 1 849 ? 11.151 -3.121 10.062 1.00 69.06 849 GLY A O 1
ATOM 6413 N N . TYR A 1 850 ? 12.999 -2.994 8.763 1.00 73.50 850 TYR A N 1
ATOM 6414 C CA . TYR A 1 850 ? 14.112 -3.911 9.273 1.00 73.50 850 TYR A CA 1
ATOM 6415 C C . TYR A 1 850 ? 13.987 -4.879 10.530 1.00 73.50 850 TYR A C 1
ATOM 6417 O O . TYR A 1 850 ? 12.874 -5.229 10.876 1.00 73.50 850 TYR A O 1
ATOM 6425 N N . SER A 1 851 ? 15.067 -5.382 11.204 1.00 71.19 851 SER A N 1
ATOM 6426 C CA . SER A 1 851 ? 15.163 -6.191 12.480 1.00 71.19 851 SER A CA 1
ATOM 6427 C C . SER A 1 851 ? 16.648 -6.615 12.858 1.00 71.19 851 SER A C 1
ATOM 6429 O O . SER A 1 851 ? 17.510 -6.164 12.118 1.00 71.19 851 SER A O 1
ATOM 6431 N N . GLN A 1 852 ? 17.003 -7.374 13.965 1.00 69.38 852 GLN A N 1
ATOM 6432 C CA . GLN A 1 852 ? 18.400 -7.845 14.455 1.00 69.38 852 GLN A CA 1
ATOM 6433 C C . GLN A 1 852 ? 18.579 -8.519 15.924 1.00 69.38 852 GLN A C 1
ATOM 6435 O O . GLN A 1 852 ? 19.344 -7.954 16.678 1.00 69.38 852 GLN A O 1
ATOM 6440 N N . HIS A 1 853 ? 17.999 -9.619 16.502 1.00 71.25 853 HIS A N 1
ATOM 6441 C CA . HIS A 1 853 ? 18.320 -10.251 17.879 1.00 71.25 853 HIS A CA 1
ATOM 6442 C C . HIS A 1 853 ? 19.263 -11.532 18.036 1.00 71.25 853 HIS A C 1
ATOM 6444 O O . HIS A 1 853 ? 18.896 -12.615 17.639 1.00 71.25 853 HIS A O 1
ATOM 6450 N N . PRO A 1 854 ? 20.378 -11.554 18.809 1.00 63.12 854 PRO A N 1
ATOM 6451 C CA . PRO A 1 854 ? 21.352 -12.671 19.031 1.00 63.12 854 PRO A CA 1
ATOM 6452 C C . PRO A 1 854 ? 21.981 -13.710 18.031 1.00 63.12 854 PRO A C 1
ATOM 6454 O O . PRO A 1 854 ? 23.215 -13.746 18.026 1.00 63.12 854 PRO A O 1
ATOM 6457 N N . ASP A 1 855 ? 21.298 -14.639 17.333 1.00 60.16 855 ASP A N 1
ATOM 6458 C CA . ASP A 1 855 ? 21.922 -15.860 16.726 1.00 60.16 855 ASP A CA 1
ATOM 6459 C C . ASP A 1 855 ? 22.350 -15.846 15.231 1.00 60.16 855 ASP A C 1
ATOM 6461 O O . ASP A 1 855 ? 23.236 -16.618 14.845 1.00 60.16 855 ASP A O 1
ATOM 6465 N N . THR A 1 856 ? 21.715 -15.062 14.366 1.00 59.91 856 THR A N 1
ATOM 6466 C CA . THR A 1 856 ? 21.748 -15.261 12.916 1.00 59.91 856 THR A CA 1
ATOM 6467 C C . THR A 1 856 ? 21.551 -14.024 12.028 1.00 59.91 856 THR A C 1
ATOM 6469 O O . THR A 1 856 ? 21.785 -14.188 10.832 1.00 59.91 856 THR A O 1
ATOM 6472 N N . GLY A 1 857 ? 21.066 -12.873 12.531 1.00 67.00 857 GLY A N 1
ATOM 6473 C CA . GLY A 1 857 ? 20.838 -11.717 11.662 1.00 67.00 857 GLY A CA 1
ATOM 6474 C C . GLY A 1 857 ? 19.871 -10.545 11.967 1.00 67.00 857 GLY A C 1
ATOM 6475 O O . GLY A 1 857 ? 20.320 -9.641 12.647 1.00 67.00 857 GLY A O 1
ATOM 6476 N N . PHE A 1 858 ? 18.673 -10.428 11.364 1.00 70.69 858 PHE A N 1
ATOM 6477 C CA . PHE A 1 858 ? 18.012 -9.173 10.956 1.00 70.69 858 PHE A CA 1
ATOM 6478 C C . PHE A 1 858 ? 16.443 -9.185 10.697 1.00 70.69 858 PHE A C 1
ATOM 6480 O O . PHE A 1 858 ? 15.998 -8.179 10.173 1.00 70.69 858 PHE A O 1
ATOM 6487 N N . ASP A 1 859 ? 15.605 -10.191 11.077 1.00 63.81 859 ASP A N 1
ATOM 6488 C CA . ASP A 1 859 ? 14.073 -10.331 11.213 1.00 63.81 859 ASP A CA 1
ATOM 6489 C C . ASP A 1 859 ? 12.995 -9.581 10.339 1.00 63.81 859 ASP A C 1
ATOM 6491 O O . ASP A 1 859 ? 13.278 -8.678 9.564 1.00 63.81 859 ASP A O 1
ATOM 6495 N N . PHE A 1 860 ? 11.699 -9.941 10.472 1.00 71.25 860 PHE A N 1
ATOM 6496 C CA . PHE A 1 860 ? 10.573 -9.454 9.644 1.00 71.25 860 PHE A CA 1
ATOM 6497 C C . PHE A 1 860 ? 9.205 -9.513 10.336 1.00 71.25 860 PHE A C 1
ATOM 6499 O O . PHE A 1 860 ? 9.119 -10.230 11.313 1.00 71.25 860 PHE A O 1
ATOM 6506 N N . LEU A 1 861 ? 8.175 -8.765 9.860 1.00 76.19 861 LEU A N 1
ATOM 6507 C CA . LEU A 1 861 ? 7.176 -8.042 10.703 1.00 76.19 861 LEU A CA 1
ATOM 6508 C C . LEU A 1 861 ? 5.741 -8.653 10.939 1.00 76.19 861 LEU A C 1
ATOM 6510 O O . LEU A 1 861 ? 5.427 -9.650 10.319 1.00 76.19 861 LEU A O 1
ATOM 6514 N N . THR A 1 862 ? 4.820 -8.092 11.783 1.00 65.56 862 THR A N 1
ATOM 6515 C CA . THR A 1 862 ? 3.309 -8.290 11.762 1.00 65.56 862 THR A CA 1
ATOM 6516 C C . THR A 1 862 ? 2.406 -7.211 12.436 1.00 65.56 862 THR A C 1
ATOM 6518 O O . THR A 1 862 ? 1.292 -7.051 11.968 1.00 65.56 862 THR A O 1
ATOM 6521 N N . VAL A 1 863 ? 2.794 -6.340 13.380 1.00 67.81 863 VAL A N 1
ATOM 6522 C CA . VAL A 1 863 ? 2.553 -4.884 13.114 1.00 67.81 863 VAL A CA 1
ATOM 6523 C C . VAL A 1 863 ? 1.196 -4.090 13.341 1.00 67.81 863 VAL A C 1
ATOM 6525 O O . VAL A 1 863 ? 1.128 -2.955 12.888 1.00 67.81 863 VAL A O 1
ATOM 6528 N N . LYS A 1 864 ? 0.046 -4.604 13.855 1.00 72.81 864 LYS A N 1
ATOM 6529 C CA . LYS A 1 864 ? -1.345 -3.978 13.776 1.00 72.81 864 LYS A CA 1
ATOM 6530 C C . LYS A 1 864 ? -2.256 -3.766 15.061 1.00 72.81 864 LYS A C 1
ATOM 6532 O O . LYS A 1 864 ? -3.145 -4.577 15.190 1.00 72.81 864 LYS A O 1
ATOM 6537 N N . TYR A 1 865 ? -2.290 -2.562 15.767 1.00 63.00 865 TYR A N 1
ATOM 6538 C CA . TYR A 1 865 ? -3.232 -1.778 16.736 1.00 63.00 865 TYR A CA 1
ATOM 6539 C C . TYR A 1 865 ? -4.820 -1.975 16.409 1.00 63.00 865 TYR A C 1
ATOM 6541 O O . TYR A 1 865 ? -5.141 -2.973 15.847 1.00 63.00 865 TYR A O 1
ATOM 6549 N N . SER A 1 866 ? -5.864 -1.178 16.779 1.00 62.12 866 SER A N 1
ATOM 6550 C CA . SER A 1 866 ? -7.239 -1.011 16.154 1.00 62.12 866 SER A CA 1
ATOM 6551 C C . SER A 1 866 ? -7.913 0.256 16.708 1.00 62.12 866 SER A C 1
ATOM 6553 O O . SER A 1 866 ? -7.992 0.331 17.931 1.00 62.12 866 SER A O 1
ATOM 6555 N N . GLN A 1 867 ? -8.461 1.208 15.913 1.00 63.06 867 GLN A N 1
ATOM 6556 C CA . GLN A 1 867 ? -8.785 2.563 16.450 1.00 63.06 867 GLN A CA 1
ATOM 6557 C C . GLN A 1 867 ? -9.653 2.565 17.689 1.00 63.06 867 GLN A C 1
ATOM 6559 O O . GLN A 1 867 ? -9.629 3.543 18.441 1.00 63.06 867 GLN A O 1
ATOM 6564 N N . ASP A 1 868 ? -10.563 1.602 17.763 1.00 52.50 868 ASP A N 1
ATOM 6565 C CA . ASP A 1 868 ? -11.833 1.849 18.400 1.00 52.50 868 ASP A CA 1
ATOM 6566 C C . ASP A 1 868 ? -11.725 1.872 19.908 1.00 52.50 868 ASP A C 1
ATOM 6568 O O . ASP A 1 868 ? -11.734 0.861 20.597 1.00 52.50 868 ASP A O 1
ATOM 6572 N N . GLY A 1 869 ? -11.791 3.100 20.417 1.00 49.25 869 GLY A N 1
ATOM 6573 C CA . GLY A 1 869 ? -12.724 3.375 21.500 1.00 49.25 869 GLY A CA 1
ATOM 6574 C C . GLY A 1 869 ? -14.083 3.886 21.001 1.00 49.25 869 GLY A C 1
ATOM 6575 O O . GLY A 1 869 ? -14.884 4.288 21.841 1.00 49.25 869 GLY A O 1
ATOM 6576 N N . ALA A 1 870 ? -14.365 3.910 19.684 1.00 49.09 870 ALA A N 1
ATOM 6577 C CA . ALA A 1 870 ? -15.658 4.368 19.154 1.00 49.09 870 ALA A CA 1
ATOM 6578 C C . ALA A 1 870 ? -16.725 3.257 19.066 1.00 49.09 870 ALA A C 1
ATOM 6580 O O . ALA A 1 870 ? -17.896 3.567 18.856 1.00 49.09 870 ALA A O 1
ATOM 6581 N N . CYS A 1 871 ? -16.362 1.996 19.337 1.00 53.12 871 CYS A N 1
ATOM 6582 C CA . CYS A 1 871 ? -17.281 0.858 19.427 1.00 53.12 871 CYS A CA 1
ATOM 6583 C C . CYS A 1 871 ? -17.568 0.442 20.886 1.00 53.12 871 CYS A C 1
ATOM 6585 O O . CYS A 1 871 ? -17.075 -0.593 21.346 1.00 53.12 871 CYS A O 1
ATOM 6587 N N . PRO A 1 872 ? -18.376 1.198 21.662 1.00 55.94 872 PRO A N 1
ATOM 6588 C CA . PRO A 1 872 ? -18.822 0.742 22.971 1.00 55.94 872 PRO A CA 1
ATOM 6589 C C . PRO A 1 872 ? -19.657 -0.531 22.801 1.00 55.94 872 PRO A C 1
ATOM 6591 O O . PRO A 1 872 ? -20.655 -0.534 22.075 1.00 55.94 872 PRO A O 1
ATOM 6594 N N . ALA A 1 873 ? -19.244 -1.605 23.479 1.00 58.12 873 ALA A N 1
ATOM 6595 C CA . ALA A 1 873 ? -19.886 -2.912 23.400 1.00 58.12 873 ALA A CA 1
ATOM 6596 C C . ALA A 1 873 ? -21.364 -2.825 23.815 1.00 58.12 873 ALA A C 1
ATOM 6598 O O . ALA A 1 873 ? -21.693 -2.581 24.981 1.00 58.12 873 ALA A O 1
ATOM 6599 N N . LEU A 1 874 ? -22.265 -3.014 22.850 1.00 73.50 874 LEU A N 1
ATOM 6600 C CA . LEU A 1 874 ? -23.700 -2.912 23.086 1.00 73.50 874 LEU A CA 1
ATOM 6601 C C . LEU A 1 874 ? -24.205 -4.126 23.869 1.00 73.50 874 LEU A C 1
ATOM 6603 O O . LEU A 1 874 ? -23.881 -5.273 23.570 1.00 73.50 874 LEU A O 1
ATOM 6607 N N . ALA A 1 875 ? -25.051 -3.878 24.869 1.00 77.44 875 ALA A N 1
ATOM 6608 C CA . ALA A 1 875 ? -25.671 -4.954 25.627 1.00 77.44 875 ALA A CA 1
ATOM 6609 C C . ALA A 1 875 ? -26.584 -5.813 24.729 1.00 77.44 875 ALA A C 1
ATOM 6611 O O . ALA A 1 875 ? -27.309 -5.298 23.872 1.00 77.44 875 ALA A O 1
ATOM 6612 N N . ALA A 1 876 ? -26.588 -7.127 24.968 1.00 77.94 876 ALA A N 1
ATOM 6613 C CA . ALA A 1 876 ? -27.472 -8.062 24.280 1.00 77.94 876 ALA A CA 1
ATOM 6614 C C . ALA A 1 876 ? -28.950 -7.713 24.551 1.00 77.94 876 ALA A C 1
ATOM 6616 O O . ALA A 1 876 ? -29.415 -7.779 25.691 1.00 77.94 876 ALA A O 1
ATOM 6617 N N . ALA A 1 877 ? -29.689 -7.351 23.500 1.00 81.44 877 ALA A N 1
ATOM 6618 C CA . ALA A 1 877 ? -31.074 -6.896 23.573 1.00 81.44 877 ALA A CA 1
ATOM 6619 C C . ALA A 1 877 ? -32.013 -7.866 22.827 1.00 81.44 877 ALA A C 1
ATOM 6621 O O . ALA A 1 877 ? -31.704 -8.288 21.713 1.00 81.44 877 ALA A O 1
ATOM 6622 N N . PRO A 1 878 ? -33.179 -8.233 23.392 1.00 84.81 878 PRO A N 1
ATOM 6623 C CA . PRO A 1 878 ? -34.108 -9.145 22.733 1.00 84.81 878 PRO A CA 1
ATOM 6624 C C . PRO A 1 878 ? -34.953 -8.436 21.665 1.00 84.81 878 PRO A C 1
ATOM 6626 O O . PRO A 1 878 ? -35.461 -7.331 21.878 1.00 84.81 878 PRO A O 1
ATOM 6629 N N . VAL A 1 879 ? -35.212 -9.123 20.548 1.00 89.25 879 VAL A N 1
ATOM 6630 C CA . VAL A 1 879 ? -36.222 -8.684 19.573 1.00 89.25 879 VAL A CA 1
ATOM 6631 C C . VAL A 1 879 ? -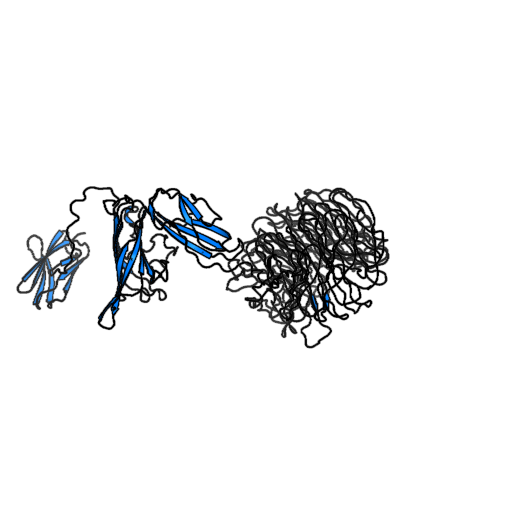37.612 -8.796 20.206 1.00 89.25 879 VAL A C 1
ATOM 6633 O O . VAL A 1 879 ? -38.037 -9.869 20.650 1.00 89.25 879 VAL A O 1
ATOM 6636 N N . SER A 1 880 ? -38.333 -7.678 20.236 1.00 89.75 880 SER A N 1
ATOM 6637 C CA . SER A 1 880 ? -39.732 -7.572 20.662 1.00 89.75 880 SER A CA 1
ATOM 6638 C C . SER A 1 880 ? -40.682 -7.645 19.464 1.00 89.75 880 SER A C 1
ATOM 6640 O O . SER A 1 880 ? -40.282 -7.378 18.335 1.00 89.75 880 SER A O 1
ATOM 6642 N N . GLY A 1 881 ? -41.941 -8.018 19.708 1.00 87.88 881 GLY A N 1
ATOM 6643 C CA . GLY A 1 881 ? -42.962 -8.254 18.680 1.00 87.88 881 GLY A CA 1
ATOM 6644 C C . GLY A 1 881 ? -43.810 -9.487 19.009 1.00 87.88 881 GLY A C 1
ATOM 6645 O O . GLY A 1 881 ? -43.885 -9.905 20.169 1.00 87.88 881 GLY A O 1
ATOM 6646 N N . TYR A 1 882 ? -44.404 -10.109 17.993 1.00 86.12 882 TYR A N 1
ATOM 6647 C CA . TYR A 1 882 ? -45.174 -11.356 18.122 1.00 86.12 882 TYR A CA 1
ATOM 6648 C C . TYR A 1 882 ? -44.256 -12.591 18.202 1.00 86.12 882 TYR A C 1
ATOM 6650 O O . TYR A 1 882 ? -43.198 -12.599 17.575 1.00 86.12 882 TYR A O 1
ATOM 6658 N N . SER A 1 883 ? -44.607 -13.626 18.973 1.00 84.62 883 SER A N 1
ATOM 6659 C CA . SER A 1 883 ? -43.997 -14.970 18.842 1.00 84.62 883 SER A CA 1
ATOM 6660 C C . SER A 1 883 ? -44.822 -15.873 17.923 1.00 84.62 883 SER A C 1
ATOM 6662 O O . SER A 1 883 ? -44.273 -16.728 17.238 1.00 84.62 883 SER A O 1
ATOM 6664 N N . THR A 1 884 ? -46.134 -15.647 17.848 1.00 86.19 884 THR A N 1
ATOM 6665 C CA . THR A 1 884 ? -47.057 -16.392 16.987 1.00 86.19 884 THR A CA 1
ATOM 6666 C C . THR A 1 884 ? -47.978 -15.418 16.246 1.00 86.19 884 THR A C 1
ATOM 6668 O O . THR A 1 884 ? -48.384 -14.387 16.792 1.00 86.19 884 THR A O 1
ATOM 6671 N N . VAL A 1 885 ? -48.268 -15.699 14.974 1.00 89.38 885 VAL A N 1
ATOM 6672 C CA . VAL A 1 885 ? -49.084 -14.847 14.085 1.00 89.38 885 VAL A CA 1
ATOM 6673 C C . VAL A 1 885 ? -49.940 -15.713 13.169 1.00 89.38 885 VAL A C 1
ATOM 6675 O O . VAL A 1 885 ? -49.523 -16.799 12.781 1.00 89.38 885 VAL A O 1
ATOM 6678 N N . SER A 1 886 ? -51.133 -15.253 12.799 1.00 86.56 886 SER A N 1
ATOM 6679 C CA . SER A 1 886 ? -51.943 -15.968 11.806 1.00 86.56 886 SER A CA 1
ATOM 6680 C C . SER A 1 886 ? -51.385 -15.767 10.393 1.00 86.56 886 SER A C 1
ATOM 6682 O O . SER A 1 886 ? -50.931 -14.672 10.060 1.00 86.56 886 SER A O 1
ATOM 6684 N N . ALA A 1 887 ? -51.448 -16.804 9.558 1.00 86.38 887 ALA A N 1
ATOM 6685 C CA . ALA A 1 887 ? -51.011 -16.743 8.166 1.00 86.38 887 ALA A CA 1
ATOM 6686 C C . ALA A 1 887 ? -51.740 -15.628 7.385 1.00 86.38 887 ALA A C 1
ATOM 6688 O O . ALA A 1 887 ? -52.954 -15.444 7.508 1.00 86.38 887 ALA A O 1
ATOM 6689 N N . GLY A 1 888 ? -50.991 -14.859 6.592 1.00 85.81 888 GLY A N 1
ATOM 6690 C CA . GLY A 1 888 ? -51.481 -13.680 5.873 1.00 85.81 888 GLY A CA 1
ATOM 6691 C C . GLY A 1 888 ? -51.631 -12.404 6.718 1.00 85.81 888 GLY A C 1
ATOM 6692 O O . GLY A 1 888 ? -52.292 -11.467 6.263 1.00 85.81 888 GLY A O 1
ATOM 6693 N N . LEU A 1 889 ? -51.083 -12.344 7.941 1.00 89.19 889 LEU A N 1
ATOM 6694 C CA . LEU A 1 889 ? -51.128 -11.139 8.778 1.00 89.19 889 LEU A CA 1
ATOM 6695 C C . LEU A 1 889 ? -50.201 -10.038 8.237 1.00 89.19 889 LEU A C 1
ATOM 6697 O O . LEU A 1 889 ? -48.980 -10.112 8.364 1.00 89.19 889 LEU A O 1
ATOM 6701 N N . SER A 1 890 ? -50.804 -8.965 7.728 1.00 89.00 890 SER A N 1
ATOM 6702 C CA . SER A 1 890 ? -50.088 -7.776 7.261 1.00 89.00 890 SER A CA 1
ATOM 6703 C C . SER A 1 890 ? -49.621 -6.850 8.398 1.00 89.00 890 SER A C 1
ATOM 6705 O O . SER A 1 890 ? -50.362 -6.621 9.360 1.00 89.00 890 SER A O 1
ATOM 6707 N N . LYS A 1 891 ? -48.457 -6.218 8.219 1.00 87.06 891 LYS A N 1
ATOM 6708 C CA . LYS A 1 891 ? -47.8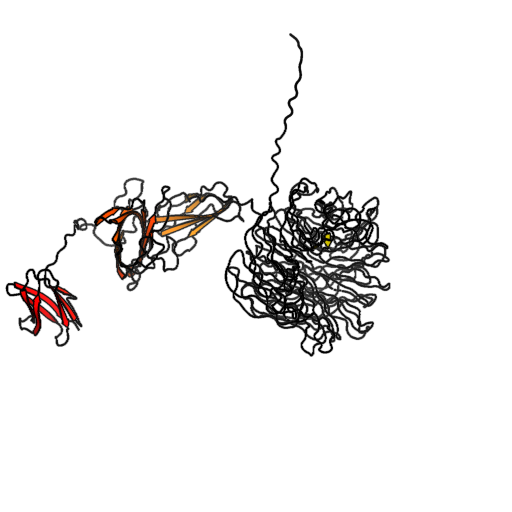47 -5.159 9.045 1.00 87.06 891 LYS A CA 1
ATOM 6709 C C . LYS A 1 891 ? -47.594 -5.550 10.502 1.00 87.06 891 LYS A C 1
ATOM 6711 O O . LYS A 1 891 ? -47.698 -4.713 11.404 1.00 87.06 891 LYS A O 1
ATOM 6716 N N . ALA A 1 892 ? -47.217 -6.805 10.732 1.00 90.75 892 ALA A N 1
ATOM 6717 C CA . ALA A 1 892 ? -46.748 -7.276 12.027 1.00 90.75 892 ALA A CA 1
ATOM 6718 C C . ALA A 1 892 ? -45.494 -6.491 12.457 1.00 90.75 892 ALA A C 1
ATOM 6720 O O . ALA A 1 892 ? -44.553 -6.319 11.684 1.00 90.75 892 ALA A O 1
ATOM 6721 N N . ALA A 1 893 ? -45.502 -5.970 13.685 1.00 92.06 893 ALA A N 1
ATOM 6722 C CA . ALA A 1 893 ? -44.456 -5.092 14.197 1.00 92.06 893 ALA A CA 1
ATOM 6723 C C . ALA A 1 893 ? -43.414 -5.858 15.019 1.00 92.06 893 ALA A C 1
ATOM 6725 O O . ALA A 1 893 ? -43.771 -6.607 15.932 1.00 92.06 893 ALA A O 1
ATOM 6726 N N . TYR A 1 894 ? -42.140 -5.591 14.728 1.00 94.19 894 TYR A N 1
ATOM 6727 C CA . TYR A 1 894 ? -40.988 -6.091 15.478 1.00 94.19 894 TYR A CA 1
ATOM 6728 C C . TYR A 1 894 ? -40.026 -4.943 15.761 1.00 94.19 894 TYR A C 1
ATOM 6730 O O . TYR A 1 894 ? -39.930 -4.017 14.958 1.00 94.19 894 TYR A O 1
ATOM 6738 N N . SER A 1 895 ? -39.338 -4.972 16.901 1.00 92.62 895 SER A N 1
ATOM 6739 C CA . SER A 1 895 ? -38.440 -3.887 17.315 1.00 92.62 895 SER A CA 1
ATOM 6740 C C . SER A 1 895 ? -37.314 -4.363 18.222 1.00 92.62 895 SER A C 1
ATOM 6742 O O . SER A 1 895 ? -37.536 -5.208 19.092 1.00 92.62 895 SER A O 1
ATOM 6744 N N . LEU A 1 896 ? -36.138 -3.757 18.077 1.00 91.50 896 LEU A N 1
ATOM 6745 C CA . LEU A 1 896 ? -34.987 -3.960 18.950 1.00 91.50 896 LEU A CA 1
ATOM 6746 C C . LEU A 1 896 ? -34.851 -2.777 19.919 1.00 91.50 896 LEU A C 1
ATOM 6748 O O . LEU A 1 896 ? -34.908 -1.620 19.510 1.00 91.50 896 LEU A O 1
ATOM 6752 N N . ALA A 1 897 ? -34.650 -3.065 21.205 1.00 86.56 897 ALA A N 1
ATOM 6753 C CA . ALA A 1 897 ? -34.447 -2.056 22.245 1.00 86.56 897 ALA A CA 1
ATOM 6754 C C . ALA A 1 897 ? -32.980 -2.035 22.711 1.00 86.56 897 ALA A C 1
ATOM 6756 O O . ALA A 1 897 ? -32.689 -2.361 23.860 1.00 86.56 897 ALA A O 1
ATOM 6757 N N . ALA A 1 898 ? -32.066 -1.673 21.805 1.00 82.19 898 ALA A N 1
ATOM 6758 C CA . ALA A 1 898 ? -30.630 -1.539 22.062 1.00 82.19 898 ALA A CA 1
ATOM 6759 C C . ALA A 1 898 ? -30.217 -0.049 22.065 1.00 82.19 898 ALA A C 1
ATOM 6761 O O . ALA A 1 898 ? -30.048 0.538 20.995 1.00 82.19 898 ALA A O 1
ATOM 6762 N N . PRO A 1 899 ? -30.085 0.608 23.235 1.00 75.50 899 PRO A N 1
ATOM 6763 C CA . PRO A 1 899 ? -29.611 1.989 23.304 1.00 75.50 899 PRO A CA 1
ATOM 6764 C C . PRO A 1 899 ? -28.167 2.087 22.802 1.00 75.50 899 PRO A C 1
ATOM 6766 O O . PRO A 1 899 ? -27.311 1.340 23.266 1.00 75.50 899 PRO A O 1
ATOM 6769 N N . GLY A 1 900 ? -27.903 3.012 21.877 1.00 71.69 900 GLY A N 1
ATOM 6770 C CA . GLY A 1 900 ? -26.585 3.178 21.253 1.00 71.69 900 GLY A CA 1
ATOM 6771 C C . GLY A 1 900 ? -26.361 2.360 19.977 1.00 71.69 900 GLY A C 1
ATOM 6772 O O . GLY A 1 900 ? -25.309 2.515 19.371 1.00 71.69 900 GLY A O 1
ATOM 6773 N N . ALA A 1 901 ? -27.325 1.541 19.538 1.00 79.19 901 ALA A N 1
ATOM 6774 C CA . ALA A 1 901 ? -27.289 0.947 18.201 1.00 79.19 901 ALA A CA 1
ATOM 6775 C C . ALA A 1 901 ? -27.580 2.007 17.126 1.00 79.19 901 ALA A C 1
ATOM 6777 O O . ALA A 1 901 ? -28.562 2.748 17.242 1.00 79.19 901 ALA A O 1
ATOM 6778 N N . THR A 1 902 ? -26.745 2.054 16.089 1.00 76.62 902 THR A N 1
ATOM 6779 C CA . THR A 1 902 ? -26.850 2.987 14.952 1.00 76.62 902 THR A CA 1
ATOM 6780 C C . THR A 1 902 ? -26.947 2.236 13.625 1.00 76.62 902 THR A C 1
ATOM 6782 O O . THR A 1 902 ? -27.807 2.579 12.818 1.00 76.62 902 THR A O 1
ATOM 6785 N N . SER A 1 903 ? -26.178 1.155 13.451 1.00 82.19 903 SER A N 1
ATOM 6786 C CA . SER A 1 903 ? -26.365 0.176 12.374 1.00 82.19 903 SER A CA 1
ATOM 6787 C C . SER A 1 903 ? -27.313 -0.942 12.806 1.00 82.19 903 SER A C 1
ATOM 6789 O O . SER A 1 903 ? -27.185 -1.467 13.917 1.00 82.19 903 SER A O 1
ATOM 6791 N N . LEU A 1 904 ? -28.269 -1.302 11.937 1.00 88.12 904 LEU A N 1
ATOM 6792 C CA . LEU A 1 904 ? -29.233 -2.389 12.152 1.00 88.12 904 LEU A CA 1
ATOM 6793 C C . LEU A 1 904 ? -29.614 -3.099 10.836 1.00 88.12 904 LEU A C 1
ATOM 6795 O O . LEU A 1 904 ? -30.555 -2.697 10.140 1.00 88.12 904 LEU A O 1
ATOM 6799 N N . ALA A 1 905 ? -28.945 -4.212 10.539 1.00 90.12 905 ALA A N 1
ATOM 6800 C CA . ALA A 1 905 ? -29.274 -5.087 9.417 1.00 90.12 905 ALA A CA 1
ATOM 6801 C C . ALA A 1 905 ? -30.259 -6.184 9.857 1.00 90.12 905 ALA A C 1
ATOM 6803 O O . ALA A 1 905 ? -29.894 -7.101 10.599 1.00 90.12 905 ALA A O 1
ATOM 6804 N N . TRP A 1 906 ? -31.514 -6.113 9.403 1.00 90.75 906 TRP A N 1
ATOM 6805 C CA . TRP A 1 906 ? -32.502 -7.174 9.609 1.00 90.75 906 TRP A CA 1
ATOM 6806 C C . TRP A 1 906 ? -32.450 -8.197 8.474 1.00 90.75 906 TRP A C 1
ATOM 6808 O O . TRP A 1 906 ? -32.214 -7.863 7.312 1.00 90.75 906 TRP A O 1
ATOM 6818 N N . SER A 1 907 ? -32.726 -9.448 8.829 1.00 94.19 907 SER A N 1
ATOM 6819 C CA . SER A 1 907 ? -32.924 -10.568 7.914 1.00 94.19 907 SER A CA 1
ATOM 6820 C C . SER A 1 907 ? -34.039 -11.465 8.452 1.00 94.19 907 SER A C 1
ATOM 6822 O O . SER A 1 907 ? -34.222 -11.591 9.667 1.00 94.19 907 SER A O 1
ATOM 6824 N N . ILE A 1 908 ? -34.805 -12.081 7.555 1.00 92.94 908 ILE A N 1
ATOM 6825 C CA . ILE A 1 908 ? -35.840 -13.059 7.891 1.00 92.94 908 ILE A CA 1
ATOM 6826 C C . ILE A 1 908 ? -35.592 -14.288 7.024 1.00 92.94 908 ILE A C 1
ATOM 6828 O O . ILE A 1 908 ? -35.488 -14.148 5.808 1.00 92.94 908 ILE A O 1
ATOM 6832 N N . THR A 1 909 ? -35.503 -15.473 7.628 1.00 91.19 909 THR A N 1
ATOM 6833 C CA . THR A 1 909 ? -35.297 -16.736 6.902 1.00 91.19 909 THR A CA 1
ATOM 6834 C C . THR A 1 909 ? -36.368 -17.773 7.218 1.00 91.19 909 THR A C 1
ATOM 6836 O O . THR A 1 909 ? -36.888 -17.828 8.338 1.00 91.19 909 THR A O 1
ATOM 6839 N N . ASP A 1 910 ? -36.680 -18.611 6.233 1.00 88.12 910 ASP A N 1
ATOM 6840 C CA . ASP A 1 910 ? -37.492 -19.825 6.393 1.00 88.12 910 ASP A CA 1
ATOM 6841 C C . ASP A 1 910 ? -36.659 -20.997 7.000 1.00 88.12 910 ASP A C 1
ATOM 6843 O O . ASP A 1 910 ? -35.501 -20.782 7.390 1.00 88.12 910 ASP A O 1
ATOM 6847 N N . PRO A 1 911 ? -37.222 -22.212 7.184 1.00 84.62 911 PRO A N 1
ATOM 6848 C CA . PRO A 1 911 ? -36.499 -23.393 7.686 1.00 84.62 911 PRO A CA 1
ATOM 6849 C C . PRO A 1 911 ? -35.386 -23.924 6.777 1.00 84.62 911 PRO A C 1
ATOM 6851 O O . PRO A 1 911 ? -34.461 -24.575 7.265 1.00 84.62 911 PRO A O 1
ATOM 6854 N N . GLU A 1 912 ? -35.483 -23.668 5.475 1.00 82.25 912 GLU A N 1
ATOM 6855 C CA . GLU A 1 912 ? -34.494 -24.013 4.453 1.00 82.25 912 GLU A CA 1
ATOM 6856 C C . GLU A 1 912 ? -33.329 -23.006 4.408 1.00 82.25 912 GLU A C 1
ATOM 6858 O O . GLU A 1 912 ? -32.253 -23.335 3.910 1.00 82.25 912 GLU A O 1
ATOM 6863 N N . GLY A 1 913 ? -33.522 -21.804 4.961 1.00 81.75 913 GLY A N 1
ATOM 6864 C CA . GLY A 1 913 ? -32.547 -20.713 4.994 1.00 81.75 913 GLY A CA 1
ATOM 6865 C C . GLY A 1 913 ? -32.747 -19.651 3.908 1.00 81.75 913 GLY A C 1
ATOM 6866 O O . GLY A 1 913 ? -31.931 -18.735 3.812 1.00 81.75 913 GLY A O 1
ATOM 6867 N N . ASN A 1 914 ? -33.816 -19.726 3.108 1.00 86.19 914 ASN A N 1
ATOM 6868 C CA . ASN A 1 914 ? -34.106 -18.729 2.076 1.00 86.19 914 ASN A CA 1
ATOM 6869 C C . ASN A 1 914 ? -34.530 -17.398 2.713 1.00 86.19 914 ASN A C 1
ATOM 6871 O O . ASN A 1 914 ? -35.254 -17.376 3.711 1.00 86.19 914 ASN A O 1
ATOM 6875 N N . LEU A 1 915 ? -34.115 -16.282 2.108 1.00 86.94 915 LEU A N 1
ATOM 6876 C CA . LEU A 1 915 ? -34.464 -14.936 2.565 1.00 86.94 915 LEU A CA 1
ATOM 6877 C C . LEU A 1 915 ? -35.926 -14.585 2.245 1.00 86.94 915 LEU A C 1
ATOM 6879 O O . LEU A 1 915 ? -36.372 -14.708 1.104 1.00 86.94 915 LEU A O 1
ATOM 6883 N N . TYR A 1 916 ? -36.645 -14.065 3.239 1.00 88.69 916 TYR A N 1
ATOM 6884 C CA . TYR A 1 916 ? -37.994 -13.519 3.101 1.00 88.69 916 TYR A CA 1
ATOM 6885 C C . TYR A 1 916 ? -37.954 -11.984 3.100 1.00 88.69 916 TYR A C 1
ATOM 6887 O O . TYR A 1 916 ? -37.604 -11.361 4.103 1.00 88.69 916 TYR A O 1
ATOM 6895 N N . SER A 1 917 ? -38.306 -11.372 1.967 1.00 86.75 917 SER A N 1
ATOM 6896 C CA . SER A 1 917 ? -38.086 -9.944 1.687 1.00 86.75 917 SER A CA 1
ATOM 6897 C C . SER A 1 917 ? -39.315 -9.035 1.836 1.00 86.75 917 SER A C 1
ATOM 6899 O O . SER A 1 917 ? -39.156 -7.817 1.771 1.00 86.75 917 SER A O 1
ATOM 6901 N N . ASP A 1 918 ? -40.516 -9.573 2.086 1.00 87.88 918 ASP A N 1
ATOM 6902 C CA . ASP A 1 918 ? -41.756 -8.790 2.261 1.00 87.88 918 ASP A CA 1
ATOM 6903 C C . ASP A 1 918 ? -41.830 -8.118 3.655 1.00 87.88 918 ASP A C 1
ATOM 6905 O O . ASP A 1 918 ? -42.695 -8.387 4.501 1.00 87.88 918 ASP A O 1
ATOM 6909 N N . PHE A 1 919 ? -40.885 -7.211 3.912 1.00 92.31 919 PHE A N 1
ATOM 6910 C CA . PHE A 1 919 ? -40.866 -6.335 5.079 1.00 92.31 919 PHE A CA 1
ATOM 6911 C C . PHE A 1 919 ? -40.329 -4.934 4.750 1.00 92.31 919 PHE A C 1
ATOM 6913 O O . PHE A 1 919 ? -39.751 -4.674 3.699 1.00 92.31 919 PHE A O 1
ATOM 6920 N N . SER A 1 920 ? -40.539 -3.992 5.669 1.00 86.88 920 SER A N 1
ATOM 6921 C CA . SER A 1 920 ? -40.053 -2.609 5.566 1.00 86.88 920 SER A CA 1
ATOM 6922 C C . SER A 1 920 ? -39.453 -2.131 6.889 1.00 86.88 920 SER A C 1
ATOM 6924 O O . SER A 1 920 ? -39.873 -2.585 7.955 1.00 86.88 920 SER A O 1
ATOM 6926 N N . GLY A 1 921 ? -38.489 -1.204 6.827 1.00 81.94 921 GLY A N 1
ATOM 6927 C CA . GLY A 1 921 ? -37.794 -0.649 8.000 1.00 81.94 921 GLY A CA 1
ATOM 6928 C C . GLY A 1 921 ? -36.351 -1.129 8.209 1.00 81.94 921 GLY A C 1
ATOM 6929 O O . GLY A 1 921 ? -35.853 -1.026 9.331 1.00 81.94 921 GLY A O 1
ATOM 6930 N N . GLN A 1 922 ? -35.688 -1.648 7.168 1.00 88.00 922 GLN A N 1
ATOM 6931 C CA . GLN A 1 922 ? -34.249 -1.952 7.189 1.00 88.00 922 GLN A CA 1
ATOM 6932 C C . GLN A 1 922 ? -33.429 -0.720 7.612 1.00 88.00 922 GLN A C 1
ATOM 6934 O O . GLN A 1 922 ? -33.833 0.406 7.322 1.00 88.00 922 GLN A O 1
ATOM 6939 N N . GLY A 1 923 ? -32.327 -0.922 8.343 1.00 74.06 923 GLY A N 1
ATOM 6940 C CA . GLY A 1 923 ? -31.520 0.168 8.907 1.00 74.06 923 GLY A CA 1
ATOM 6941 C C . GLY A 1 923 ? -32.151 0.874 10.116 1.00 74.06 923 GLY A C 1
ATOM 6942 O O . GLY A 1 923 ? -31.621 1.871 10.589 1.00 74.06 923 GLY A O 1
ATOM 6943 N N . THR A 1 924 ? -33.294 0.402 10.639 1.00 86.81 924 THR A N 1
ATOM 6944 C CA . THR A 1 924 ? -33.995 1.060 11.760 1.00 86.81 924 THR A CA 1
ATOM 6945 C C . THR A 1 924 ? -34.247 0.126 12.942 1.00 86.81 924 THR A C 1
ATOM 6947 O O . THR A 1 924 ? -34.249 -1.096 12.815 1.00 86.81 924 THR A O 1
ATOM 6950 N N . SER A 1 925 ? -34.556 0.695 14.110 1.00 87.06 925 SER A N 1
ATOM 6951 C CA . SER A 1 925 ? -34.895 -0.055 15.328 1.00 87.06 925 SER A CA 1
ATOM 6952 C C . SER A 1 925 ? -36.245 -0.789 15.299 1.00 87.06 925 SER A C 1
ATOM 6954 O O . SER A 1 925 ? -36.559 -1.497 16.262 1.00 87.06 925 SER A O 1
ATOM 6956 N N . SER A 1 926 ? -37.055 -0.683 14.232 1.00 91.69 926 SER A N 1
ATOM 6957 C CA . SER A 1 926 ? -38.283 -1.483 14.103 1.00 91.69 926 SER A CA 1
ATOM 6958 C C . SER A 1 926 ? -38.719 -1.748 12.659 1.00 91.69 926 SER A C 1
ATOM 6960 O O . SER A 1 926 ? -38.950 -0.804 11.905 1.00 91.69 926 SER A O 1
ATOM 6962 N N . ILE A 1 927 ? -38.986 -3.012 12.328 1.00 93.12 927 ILE A N 1
ATOM 6963 C CA . ILE A 1 927 ? -39.534 -3.418 11.026 1.00 93.12 927 ILE A CA 1
ATOM 6964 C C . ILE A 1 927 ? -41.057 -3.624 11.054 1.00 93.12 927 ILE A C 1
ATOM 6966 O O . ILE A 1 927 ? -41.696 -3.744 12.111 1.00 93.12 927 ILE A O 1
ATOM 6970 N N . ARG A 1 928 ? -41.662 -3.660 9.865 1.00 94.56 928 ARG A N 1
ATOM 6971 C CA . ARG A 1 928 ? -43.029 -4.135 9.612 1.00 94.56 928 ARG A CA 1
ATOM 6972 C C . ARG A 1 928 ? -42.980 -5.248 8.576 1.00 94.56 928 ARG A C 1
ATOM 6974 O O . ARG A 1 928 ? -42.561 -4.993 7.454 1.00 94.56 928 ARG A O 1
ATOM 6981 N N . VAL A 1 929 ? -43.416 -6.441 8.970 1.00 93.75 929 VAL A N 1
ATOM 6982 C CA . VAL A 1 929 ? -43.443 -7.649 8.132 1.00 93.75 929 VAL A CA 1
ATOM 6983 C C . VAL A 1 929 ? -44.872 -7.901 7.663 1.00 93.75 929 VAL A C 1
ATOM 6985 O O . VAL A 1 929 ? -45.803 -7.839 8.473 1.00 93.75 929 VAL A O 1
ATOM 6988 N N . ASP A 1 930 ? -45.049 -8.191 6.379 1.00 91.81 930 ASP A N 1
ATOM 6989 C CA . ASP A 1 930 ? -46.291 -8.728 5.832 1.00 91.81 930 ASP A CA 1
ATOM 6990 C C . ASP A 1 930 ? -46.121 -10.254 5.705 1.00 91.81 930 ASP A C 1
ATOM 6992 O O . ASP A 1 930 ? -45.368 -10.734 4.863 1.00 91.81 930 ASP A O 1
ATOM 6996 N N . TRP A 1 931 ? -46.748 -11.035 6.595 1.00 93.19 931 TRP A N 1
ATOM 6997 C CA . TRP A 1 931 ? -46.509 -12.485 6.669 1.00 93.19 931 TRP A CA 1
ATOM 6998 C C . TRP A 1 931 ? -47.222 -13.268 5.552 1.00 93.19 931 TRP A C 1
ATOM 7000 O O . TRP A 1 931 ? -48.352 -12.919 5.184 1.00 93.19 931 TRP A O 1
ATOM 7010 N N . PRO A 1 932 ? -46.622 -14.366 5.051 1.00 88.06 932 PRO A N 1
ATOM 7011 C CA . PRO A 1 932 ? -47.169 -15.129 3.941 1.00 88.06 932 PRO A CA 1
ATOM 7012 C C . PRO A 1 932 ? -48.405 -15.925 4.368 1.00 88.06 932 PRO A C 1
ATOM 7014 O O . PRO A 1 932 ? -48.710 -16.091 5.552 1.00 88.06 932 PRO A O 1
ATOM 7017 N N . ARG A 1 933 ? -49.158 -16.411 3.376 1.00 86.00 933 ARG A N 1
ATOM 7018 C CA . ARG A 1 933 ? -50.361 -17.237 3.595 1.00 86.00 933 ARG A CA 1
ATOM 7019 C C . ARG A 1 933 ? -50.059 -18.709 3.849 1.00 86.00 933 ARG A C 1
ATOM 7021 O O . ARG A 1 933 ? -50.961 -19.439 4.250 1.00 86.00 933 ARG A O 1
ATOM 7028 N N . GLU A 1 934 ? -48.832 -19.130 3.591 1.00 84.75 934 GLU A N 1
ATOM 7029 C CA . GLU A 1 934 ? -48.365 -20.486 3.844 1.00 84.75 934 GLU A CA 1
ATOM 7030 C C . GLU A 1 934 ? -47.846 -20.530 5.294 1.00 84.75 934 GLU A C 1
ATOM 7032 O O . GLU A 1 934 ? -47.035 -19.676 5.664 1.00 84.75 934 GLU A O 1
ATOM 7037 N N . PRO A 1 935 ? -48.376 -21.414 6.164 1.00 89.25 935 PRO A N 1
ATOM 7038 C CA . PRO A 1 935 ? -47.916 -21.519 7.546 1.00 89.25 935 PRO A CA 1
ATOM 7039 C C . PRO A 1 935 ? -46.486 -22.054 7.592 1.00 89.25 935 PRO A C 1
ATOM 7041 O O . PRO A 1 935 ? -46.239 -23.108 7.018 1.00 89.25 935 PRO A O 1
ATOM 7044 N N . GLU A 1 936 ? -45.574 -21.379 8.295 1.00 90.81 936 GLU A N 1
ATOM 7045 C CA . GLU A 1 936 ? -44.210 -21.868 8.528 1.00 90.81 936 GLU A CA 1
ATOM 7046 C C . GLU A 1 936 ? -43.547 -21.181 9.751 1.00 90.81 936 GLU A C 1
ATOM 7048 O O . GLU A 1 936 ? -44.056 -20.186 10.283 1.00 90.81 936 GLU A O 1
ATOM 7053 N N . VAL A 1 937 ? -42.425 -21.717 10.243 1.00 90.62 937 VAL A N 1
ATOM 7054 C CA . VAL A 1 937 ? -41.618 -21.138 11.331 1.00 90.62 937 VAL A CA 1
ATOM 7055 C C . VAL A 1 937 ? -40.463 -20.299 10.774 1.00 90.62 937 VAL A C 1
ATOM 7057 O O . VAL A 1 937 ? -39.406 -20.810 10.399 1.00 90.62 937 VAL A O 1
ATOM 7060 N N . TYR A 1 938 ? -40.636 -18.980 10.789 1.00 92.00 938 TYR A N 1
ATOM 7061 C CA . TYR A 1 938 ? -39.617 -18.035 10.332 1.00 92.00 938 TYR A CA 1
ATOM 7062 C C . TYR A 1 938 ? -38.681 -17.609 11.464 1.00 92.00 938 TYR A C 1
ATOM 7064 O O . TYR A 1 938 ? -39.104 -17.408 12.607 1.00 92.00 938 TYR A O 1
ATOM 7072 N N . LYS A 1 939 ? -37.407 -17.404 11.133 1.00 93.06 939 LYS A N 1
ATOM 7073 C CA . LYS A 1 939 ? -36.398 -16.806 12.011 1.00 93.06 939 LYS A CA 1
ATOM 7074 C C . LYS A 1 939 ? -36.168 -15.357 11.594 1.00 93.06 939 LYS A C 1
ATOM 7076 O O . LYS A 1 939 ? -35.632 -15.099 10.523 1.00 93.06 939 LYS A O 1
ATOM 7081 N N . ILE A 1 940 ? -36.517 -14.410 12.461 1.00 93.38 940 ILE A N 1
ATOM 7082 C CA . ILE A 1 940 ? -36.052 -13.023 12.358 1.00 93.38 940 ILE A CA 1
ATOM 7083 C C . ILE A 1 940 ? -34.684 -12.933 13.036 1.00 93.38 940 ILE A C 1
ATOM 7085 O O . ILE A 1 940 ? -34.526 -13.361 14.183 1.00 93.38 940 ILE A O 1
ATOM 7089 N N . SER A 1 941 ? -33.724 -12.326 12.350 1.00 92.25 941 SER A N 1
ATOM 7090 C CA . SER A 1 941 ? -32.426 -11.928 12.894 1.00 92.25 941 SER A CA 1
ATOM 7091 C C . SER A 1 941 ? -32.237 -10.425 12.702 1.00 92.25 941 SER A C 1
ATOM 7093 O O . SER A 1 941 ? -32.659 -9.870 11.689 1.00 92.25 941 SER A O 1
ATOM 7095 N N . VAL A 1 942 ? -31.588 -9.765 13.657 1.00 92.69 942 VAL A N 1
ATOM 7096 C CA . VAL A 1 942 ? -31.042 -8.417 13.477 1.00 92.69 942 VAL A CA 1
ATOM 7097 C C . VAL A 1 942 ? -29.601 -8.404 13.961 1.00 92.69 942 VAL A C 1
ATOM 7099 O O . VAL A 1 942 ? -29.338 -8.730 15.120 1.00 92.69 942 VAL A O 1
ATOM 7102 N N . SER A 1 943 ? -28.686 -8.062 13.060 1.00 91.00 943 SER A N 1
ATOM 7103 C CA . SER A 1 943 ? -27.306 -7.721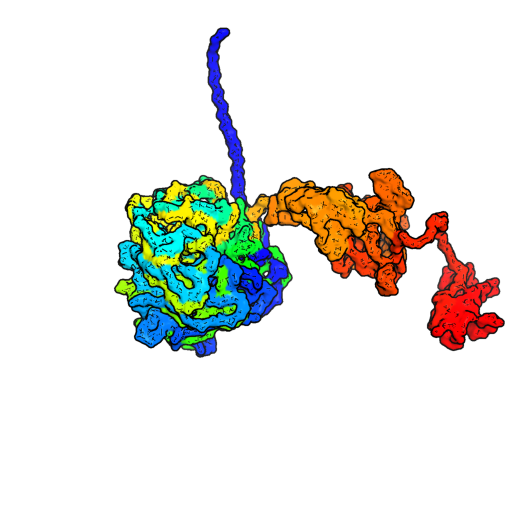 13.396 1.00 91.00 943 SER A CA 1
ATOM 7104 C C . SER A 1 943 ? -27.258 -6.226 13.703 1.00 91.00 943 SER A C 1
ATOM 7106 O O . SER A 1 943 ? -27.831 -5.438 12.947 1.00 91.00 943 SER A O 1
ATOM 7108 N N . TYR A 1 944 ? -26.666 -5.834 14.830 1.00 86.25 944 TYR A N 1
ATOM 7109 C CA . TYR A 1 944 ? -26.648 -4.438 15.266 1.00 86.25 944 TYR A CA 1
ATOM 7110 C C . TYR A 1 944 ? -25.372 -4.056 16.021 1.00 86.25 944 TYR A C 1
ATOM 7112 O O . TYR A 1 944 ? -24.811 -4.848 16.783 1.00 86.25 944 TYR A O 1
ATOM 7120 N N . SER A 1 945 ? -24.950 -2.809 15.839 1.00 83.69 945 SER A N 1
ATOM 7121 C CA . SER A 1 945 ? -23.673 -2.272 16.320 1.00 83.69 945 SER A CA 1
ATOM 7122 C C . SER A 1 945 ? -23.752 -0.757 16.555 1.00 83.69 945 SER A C 1
ATOM 7124 O O . SER A 1 945 ? -24.734 -0.096 16.202 1.00 83.69 945 SER A O 1
ATOM 7126 N N . SER A 1 946 ? -22.730 -0.202 17.213 1.00 71.44 946 SER A N 1
ATOM 7127 C CA . SER A 1 946 ? -22.604 1.228 17.552 1.00 71.44 946 SER A CA 1
ATOM 7128 C C . SER A 1 946 ? -22.152 2.119 16.381 1.00 71.44 946 SER A C 1
ATOM 7130 O O . SER A 1 946 ? -22.232 3.344 16.479 1.00 71.44 946 SER A O 1
ATOM 7132 N N . GLY A 1 947 ? -21.773 1.504 15.260 1.00 59.53 947 GLY A N 1
ATOM 7133 C CA . GLY A 1 947 ? -21.451 2.083 13.952 1.00 59.53 947 GLY A CA 1
ATOM 7134 C C . GLY A 1 947 ? -21.422 0.956 12.911 1.00 59.53 947 GLY A C 1
ATOM 7135 O O . GLY A 1 947 ? -21.352 -0.210 13.302 1.00 59.53 947 GLY A O 1
ATOM 7136 N N . GLU A 1 948 ? -21.501 1.254 11.613 1.00 48.97 948 GLU A N 1
ATOM 7137 C CA . GLU A 1 948 ? -21.553 0.208 10.569 1.00 48.97 948 GLU A CA 1
ATOM 7138 C C . GLU A 1 948 ? -20.278 -0.655 10.518 1.00 48.97 948 GLU A C 1
ATOM 7140 O O . GLU A 1 948 ? -20.385 -1.862 10.329 1.00 48.97 948 GLU A O 1
ATOM 7145 N N . SER A 1 949 ? -19.117 -0.086 10.858 1.00 48.31 949 SER A N 1
ATOM 7146 C CA . SER A 1 949 ? -17.835 -0.789 11.035 1.00 48.31 949 SER A CA 1
ATOM 7147 C C . SER A 1 949 ? -17.642 -1.474 12.404 1.00 48.31 949 SER A C 1
ATOM 7149 O O . SER A 1 949 ? -16.676 -2.209 12.600 1.00 48.31 949 SER A O 1
ATOM 7151 N N . CYS A 1 950 ? -18.535 -1.267 13.381 1.00 56.22 950 CYS A N 1
ATOM 7152 C CA . CYS A 1 950 ? -18.345 -1.787 14.741 1.00 56.22 950 CYS A CA 1
ATOM 7153 C C . CYS A 1 950 ? -18.776 -3.261 14.903 1.00 56.22 950 CYS A C 1
ATOM 7155 O O . CYS A 1 950 ? -19.804 -3.654 14.347 1.00 56.22 950 CYS A O 1
ATOM 7157 N N . PRO A 1 951 ? -18.108 -4.058 15.772 1.00 68.94 951 PRO A N 1
ATOM 7158 C CA . PRO A 1 951 ? -18.449 -5.463 16.018 1.00 68.94 951 PRO A CA 1
ATOM 7159 C C . PRO A 1 951 ? -19.930 -5.689 16.358 1.00 68.94 951 PRO A C 1
ATOM 7161 O O . PRO A 1 951 ? -20.433 -5.248 17.398 1.00 68.94 951 PRO A O 1
ATOM 7164 N N . ALA A 1 952 ? -20.638 -6.389 15.471 1.00 73.19 952 ALA A N 1
ATOM 7165 C CA . ALA A 1 952 ? -22.088 -6.497 15.530 1.00 73.19 952 ALA A CA 1
ATOM 7166 C C . ALA A 1 952 ? -22.583 -7.656 16.407 1.00 73.19 952 ALA A C 1
ATOM 7168 O O . ALA A 1 952 ? -22.172 -8.810 16.283 1.00 73.19 952 ALA A O 1
ATOM 7169 N N . THR A 1 953 ? -23.543 -7.353 17.279 1.00 81.31 953 THR A N 1
ATOM 7170 C CA . THR A 1 953 ? -24.283 -8.354 18.052 1.00 81.31 953 THR A CA 1
ATOM 7171 C C . THR A 1 953 ? -25.495 -8.813 17.248 1.00 81.31 953 THR A C 1
ATOM 7173 O O . THR A 1 953 ? -26.264 -7.991 16.762 1.00 81.31 953 THR A O 1
ATOM 7176 N N . THR A 1 954 ? -25.720 -10.125 17.136 1.00 87.81 954 THR A N 1
ATOM 7177 C CA . THR A 1 954 ? -26.938 -10.658 16.502 1.00 87.81 954 THR A CA 1
ATOM 7178 C C . THR A 1 954 ? -27.992 -11.025 17.547 1.00 87.81 954 THR A C 1
ATOM 7180 O O . THR A 1 954 ? -27.782 -11.917 18.370 1.00 87.81 954 THR A O 1
ATOM 7183 N N . ALA A 1 955 ? -29.168 -10.398 17.475 1.00 87.38 955 ALA A N 1
ATOM 7184 C CA . ALA A 1 955 ? -30.362 -10.827 18.204 1.00 87.38 955 ALA A CA 1
ATOM 7185 C C . ALA A 1 955 ? -31.301 -11.621 17.281 1.00 87.38 955 ALA A C 1
ATOM 7187 O O . ALA A 1 955 ? -31.513 -11.249 16.129 1.00 87.38 955 ALA A O 1
ATOM 7188 N N . THR A 1 956 ? -31.894 -12.708 17.787 1.00 89.25 956 THR A N 1
ATOM 7189 C CA . THR A 1 956 ? -32.787 -13.588 17.007 1.00 89.25 956 THR A CA 1
ATOM 7190 C C . THR A 1 956 ? -34.140 -13.799 17.686 1.00 89.25 956 THR A C 1
ATOM 7192 O O . THR A 1 956 ? -34.260 -13.740 18.914 1.00 89.25 956 THR A O 1
ATOM 7195 N N . ARG A 1 957 ? -35.178 -14.055 16.884 1.00 89.06 957 ARG A N 1
ATOM 7196 C CA . ARG A 1 957 ? -36.518 -14.455 17.336 1.00 89.06 957 ARG A CA 1
ATOM 7197 C C . ARG A 1 957 ? -37.192 -15.350 16.299 1.00 89.06 957 ARG A C 1
ATOM 7199 O O . ARG A 1 957 ? -37.214 -15.030 15.118 1.00 89.06 957 ARG A O 1
ATOM 7206 N N . TYR A 1 958 ? -37.834 -16.408 16.778 1.00 89.31 958 TYR A N 1
ATOM 7207 C CA . TYR A 1 958 ? -38.668 -17.298 15.971 1.00 89.31 958 TYR A CA 1
ATOM 7208 C C . TYR A 1 958 ? -40.117 -16.813 15.971 1.00 89.31 958 TYR A C 1
ATOM 7210 O O . TYR A 1 958 ? -40.613 -16.336 16.997 1.00 89.31 958 TYR A O 1
ATOM 7218 N N . VAL A 1 959 ? -40.780 -16.924 14.822 1.00 91.56 959 VAL A N 1
ATOM 7219 C CA . VAL A 1 959 ? -42.179 -16.546 14.625 1.00 91.56 959 VAL A CA 1
ATOM 7220 C C . VAL A 1 959 ? -42.931 -17.716 14.001 1.00 91.56 959 VAL A C 1
ATOM 7222 O O . VAL A 1 959 ? -42.648 -18.126 12.879 1.00 91.56 959 VAL A O 1
ATOM 7225 N N . PHE A 1 960 ? -43.913 -18.234 14.735 1.00 91.06 960 PHE A N 1
ATOM 7226 C CA . PHE A 1 960 ? -44.791 -19.312 14.284 1.00 91.06 960 PHE A CA 1
ATOM 7227 C C . PHE A 1 960 ? -45.961 -18.711 13.485 1.00 91.06 960 PHE A C 1
ATOM 7229 O O . PHE A 1 960 ? -46.924 -18.197 14.074 1.00 91.06 960 PHE A O 1
ATOM 7236 N N . VAL A 1 961 ? -45.861 -18.737 12.151 1.00 91.25 961 VAL A N 1
ATOM 7237 C CA . VAL A 1 961 ? -46.926 -18.311 11.230 1.00 91.25 961 VAL A CA 1
ATOM 7238 C C . VAL A 1 961 ? -47.894 -19.481 11.065 1.00 91.25 961 VAL A C 1
ATOM 7240 O O . VAL A 1 961 ? -47.523 -20.515 10.523 1.00 91.25 961 VAL A O 1
ATOM 7243 N N . HIS A 1 962 ? -49.124 -19.357 11.568 1.00 88.19 962 HIS A N 1
ATOM 7244 C CA . HIS A 1 962 ? -50.029 -20.498 11.737 1.00 88.19 962 HIS A CA 1
ATOM 7245 C C . HIS A 1 962 ? -51.399 -20.328 11.066 1.00 88.19 962 HIS A C 1
ATOM 7247 O O . HIS A 1 962 ? -51.972 -19.237 11.035 1.00 88.19 962 HIS A O 1
ATOM 7253 N N . ASP A 1 963 ? -51.977 -21.445 10.617 1.00 85.88 963 ASP A N 1
ATOM 7254 C CA . ASP A 1 963 ? -53.384 -21.551 10.222 1.00 85.88 963 ASP A CA 1
ATOM 7255 C C . ASP A 1 963 ? -54.135 -22.505 11.177 1.00 85.88 963 ASP A C 1
ATOM 7257 O O . ASP A 1 963 ? -53.869 -23.711 11.177 1.00 85.88 963 ASP A O 1
ATOM 7261 N N . PRO A 1 964 ? -55.114 -22.015 11.968 1.00 76.56 964 PRO A N 1
ATOM 7262 C CA . PRO A 1 964 ? -55.954 -22.859 12.818 1.00 76.56 964 PRO A CA 1
ATOM 7263 C C . PRO A 1 964 ? -56.771 -23.935 12.078 1.00 76.56 964 PRO A C 1
ATOM 7265 O O . PRO A 1 964 ? -57.296 -24.843 12.728 1.00 76.56 964 PRO A O 1
ATOM 7268 N N . ALA A 1 965 ? -56.914 -23.849 10.749 1.00 76.50 965 ALA A N 1
ATOM 7269 C CA . ALA A 1 965 ? -57.589 -24.855 9.929 1.00 76.50 965 ALA A CA 1
ATOM 7270 C C . ALA A 1 965 ? -56.672 -26.002 9.453 1.00 76.50 965 ALA A C 1
ATOM 7272 O O . ALA A 1 965 ? -57.193 -27.019 8.987 1.00 76.50 965 ALA A O 1
ATOM 7273 N N . ALA A 1 966 ? -55.345 -25.900 9.611 1.00 73.06 966 ALA A N 1
ATOM 7274 C CA . ALA A 1 966 ? -54.387 -26.845 9.023 1.00 73.06 966 ALA A CA 1
ATOM 7275 C C . ALA A 1 966 ? -54.526 -28.299 9.532 1.00 73.06 966 ALA A C 1
ATOM 7277 O O . ALA A 1 966 ? -54.236 -29.243 8.795 1.00 73.06 966 ALA A O 1
ATOM 7278 N N . GLY A 1 967 ? -55.037 -28.502 10.754 1.00 83.44 967 GLY A N 1
ATOM 7279 C CA . GLY A 1 967 ? -55.400 -29.824 11.279 1.00 83.44 967 GLY A CA 1
ATOM 7280 C C . GLY A 1 967 ? -54.841 -30.117 12.670 1.00 83.44 967 GLY A C 1
ATOM 7281 O O . GLY A 1 967 ? -54.964 -29.303 13.591 1.00 83.44 967 GLY A O 1
ATOM 7282 N N . PHE A 1 968 ? -54.280 -31.315 12.842 1.00 87.81 968 PHE A N 1
ATOM 7283 C CA . PHE A 1 968 ? -53.564 -31.722 14.053 1.00 87.81 968 PHE A CA 1
ATOM 7284 C C . PHE A 1 968 ? -52.483 -32.768 13.759 1.00 87.81 968 PHE A C 1
ATOM 7286 O O . PHE A 1 968 ? -52.566 -33.482 12.763 1.00 87.81 968 PHE A O 1
ATOM 7293 N N . VAL A 1 969 ? -51.495 -32.891 14.646 1.00 91.56 969 VAL A N 1
ATOM 7294 C CA . VAL A 1 969 ? -50.424 -33.896 14.562 1.00 91.56 969 VAL A CA 1
ATOM 7295 C C . VAL A 1 969 ? -50.463 -34.840 15.765 1.00 91.56 969 VAL A C 1
ATOM 7297 O O . VAL A 1 969 ? -50.786 -34.435 16.887 1.00 91.56 969 VAL A O 1
ATOM 7300 N N . THR A 1 970 ? -50.120 -36.105 15.538 1.00 92.19 970 THR A N 1
ATOM 7301 C CA . THR A 1 970 ? -49.916 -37.128 16.575 1.00 92.19 970 THR A CA 1
ATOM 7302 C C . THR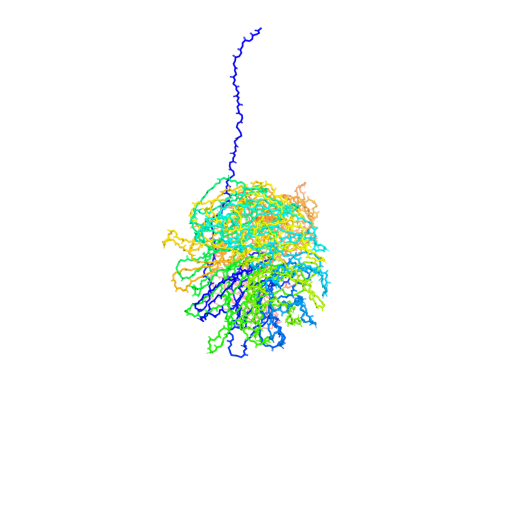 A 1 970 ? -48.666 -37.935 16.264 1.00 92.19 970 THR A C 1
ATOM 7304 O O . THR A 1 970 ? -48.479 -38.308 15.111 1.00 92.19 970 THR A O 1
ATOM 7307 N N . GLY A 1 971 ? -47.869 -38.284 17.269 1.00 88.25 971 GLY A N 1
ATOM 7308 C CA . GLY A 1 971 ? -46.741 -39.193 17.088 1.00 88.25 971 GLY A CA 1
ATOM 7309 C C . GLY A 1 971 ? -46.428 -40.001 18.342 1.00 88.25 971 GLY A C 1
ATOM 7310 O O . GLY A 1 971 ? -46.673 -39.557 19.465 1.00 88.25 971 GLY A O 1
ATOM 7311 N N . GLY A 1 972 ? -45.877 -41.197 18.163 1.00 88.62 972 GLY A N 1
ATOM 7312 C CA . GLY A 1 972 ? -45.370 -41.999 19.274 1.00 88.62 972 GLY A CA 1
ATOM 7313 C C . GLY A 1 972 ? -44.424 -43.102 18.823 1.00 88.62 972 GLY A C 1
ATOM 7314 O O . GLY A 1 972 ? -44.651 -43.744 17.796 1.00 88.62 972 GLY A O 1
ATOM 7315 N N . GLY A 1 973 ? -43.377 -43.335 19.609 1.00 89.75 973 GLY A N 1
ATOM 7316 C CA . GLY A 1 973 ? -42.324 -44.276 19.258 1.00 89.75 973 GLY A CA 1
ATOM 7317 C C . GLY A 1 973 ? -41.147 -44.265 20.225 1.00 89.75 973 GLY A C 1
ATOM 7318 O O . GLY A 1 973 ? -41.257 -43.866 21.389 1.00 89.75 973 GLY A O 1
ATOM 7319 N N . TRP A 1 974 ? -40.009 -44.721 19.721 1.00 88.69 974 TRP A N 1
ATOM 7320 C CA . TRP A 1 974 ? -38.702 -44.502 20.314 1.00 88.69 974 TRP A CA 1
ATOM 7321 C C . TRP A 1 974 ? -37.652 -44.285 19.226 1.00 88.69 974 TRP A C 1
ATOM 7323 O O . TRP A 1 974 ? -37.840 -44.667 18.067 1.00 88.69 974 TRP A O 1
ATOM 7333 N N . SER A 1 975 ? -36.560 -43.654 19.629 1.00 88.81 975 SER A N 1
ATOM 7334 C CA . SER A 1 975 ? -35.348 -43.479 18.834 1.00 88.81 975 SER A CA 1
ATOM 7335 C C . SER A 1 975 ? -34.120 -43.549 19.739 1.00 88.81 975 SER A C 1
ATOM 7337 O O . SER A 1 975 ? -34.239 -43.308 20.946 1.00 88.81 975 SER A O 1
ATOM 7339 N N . ASP A 1 976 ? -32.945 -43.845 19.197 1.00 88.50 976 ASP A N 1
ATOM 7340 C CA . ASP A 1 976 ? -31.705 -43.725 19.968 1.00 88.50 976 ASP A CA 1
ATOM 7341 C C . ASP A 1 976 ? -31.383 -42.251 20.273 1.00 88.50 976 ASP A C 1
ATOM 7343 O O . ASP A 1 976 ? -31.419 -41.375 19.407 1.00 88.50 976 ASP A O 1
ATOM 7347 N N . SER A 1 977 ? -31.063 -41.961 21.536 1.00 88.19 977 SER A N 1
ATOM 7348 C CA . SER A 1 977 ? -30.474 -40.687 21.943 1.00 88.19 977 SER A CA 1
ATOM 7349 C C . SER A 1 977 ? -28.961 -40.772 21.742 1.00 88.19 977 SER A C 1
ATOM 7351 O O . SER A 1 977 ? -28.313 -41.557 22.444 1.00 88.19 977 SER A O 1
ATOM 7353 N N . PRO A 1 978 ? -28.350 -39.960 20.860 1.00 82.75 978 PRO A N 1
ATOM 7354 C CA . PRO A 1 978 ? -26.902 -39.972 20.708 1.00 82.75 978 PRO A CA 1
ATOM 7355 C C . PRO A 1 978 ? -26.208 -39.547 22.009 1.00 82.75 978 PRO A C 1
ATOM 7357 O O . PRO A 1 978 ? -26.723 -38.727 22.773 1.00 82.75 978 PRO A O 1
ATOM 7360 N N . LEU A 1 979 ? -25.022 -40.104 22.261 1.00 87.81 979 LEU A N 1
ATOM 7361 C CA . LEU A 1 979 ? -24.193 -39.711 23.398 1.00 87.81 979 LEU A CA 1
ATOM 7362 C C . LEU A 1 979 ? -23.579 -38.326 23.135 1.00 87.81 979 LEU A C 1
ATOM 7364 O O . LEU A 1 979 ? -22.936 -38.113 22.102 1.00 87.81 979 LEU A O 1
ATOM 7368 N N . ARG A 1 980 ? -23.793 -37.399 24.074 1.00 85.62 980 ARG A N 1
ATOM 7369 C CA . ARG A 1 980 ? -23.294 -36.011 24.067 1.00 85.62 980 ARG A CA 1
ATOM 7370 C C . ARG A 1 980 ? -22.937 -35.589 25.505 1.00 85.62 980 ARG A C 1
ATOM 7372 O O . ARG A 1 980 ? -23.854 -35.365 26.297 1.00 85.62 980 ARG A O 1
ATOM 7379 N N . PRO A 1 981 ? -21.648 -35.563 25.908 1.00 85.31 981 PRO A N 1
ATOM 7380 C CA . PRO A 1 981 ? -21.230 -35.229 27.279 1.00 85.31 981 PRO A CA 1
ATOM 7381 C C . PRO A 1 981 ? -21.600 -33.806 27.729 1.00 85.31 981 PRO A C 1
ATOM 7383 O O . PRO A 1 981 ? -21.769 -33.548 28.924 1.00 85.31 981 PRO A O 1
ATOM 7386 N N . GLU A 1 982 ? -21.725 -32.886 26.779 1.00 86.12 982 GLU A N 1
ATOM 7387 C CA . GLU A 1 982 ? -22.069 -31.486 26.982 1.00 86.12 982 GLU A CA 1
ATOM 7388 C C . GLU A 1 982 ? -23.545 -31.302 27.373 1.00 86.12 982 GLU A C 1
ATOM 7390 O O . GLU A 1 982 ? -23.832 -30.581 28.329 1.00 86.12 982 GLU A O 1
ATOM 7395 N N . LEU A 1 983 ? -24.472 -32.035 26.742 1.00 90.06 983 LEU A N 1
ATOM 7396 C CA . LEU A 1 983 ? -25.906 -31.954 27.032 1.00 90.06 983 LEU A CA 1
ATOM 7397 C C . LEU A 1 983 ? -26.302 -32.857 28.209 1.00 90.06 983 LEU A C 1
ATOM 7399 O O . LEU A 1 983 ? -26.183 -34.081 28.144 1.00 90.06 983 LEU A O 1
ATOM 7403 N N . GLU A 1 984 ? -26.832 -32.259 29.281 1.00 91.62 984 GLU A N 1
ATOM 7404 C CA . GLU A 1 984 ? -27.103 -32.931 30.564 1.00 91.62 984 GLU A CA 1
ATOM 7405 C C . GLU A 1 984 ? -27.873 -34.258 30.439 1.00 91.62 984 GLU A C 1
ATOM 7407 O O . GLU A 1 984 ? -27.513 -35.238 31.095 1.00 91.62 984 GLU A O 1
ATOM 7412 N N . LEU A 1 985 ? -28.904 -34.312 29.589 1.00 91.19 985 LEU A N 1
ATOM 7413 C CA . LEU A 1 985 ? -29.777 -35.483 29.458 1.00 91.19 985 LEU A CA 1
ATOM 7414 C C . LEU A 1 985 ? -29.231 -36.555 28.502 1.00 91.19 985 LEU A C 1
ATOM 7416 O O . LEU A 1 985 ? -29.767 -37.662 28.468 1.00 91.19 985 LEU A O 1
ATOM 7420 N N . MET A 1 986 ? -28.163 -36.248 27.760 1.00 91.75 986 MET A N 1
ATOM 7421 C CA . MET A 1 986 ? -27.606 -37.084 26.686 1.00 91.75 986 MET A CA 1
ATOM 7422 C C . MET A 1 986 ? -26.208 -37.637 27.010 1.00 91.75 986 MET A C 1
ATOM 7424 O O . MET A 1 986 ? -25.649 -38.406 26.227 1.00 91.75 986 MET A O 1
ATOM 7428 N N . ARG A 1 987 ? -25.663 -37.337 28.199 1.00 88.31 987 ARG A N 1
ATOM 7429 C CA . ARG A 1 987 ? -24.320 -37.761 28.655 1.00 88.31 987 ARG A CA 1
ATOM 7430 C C . ARG A 1 987 ? -24.045 -39.267 28.623 1.00 88.31 987 ARG A C 1
ATOM 7432 O O . ARG A 1 987 ? -22.887 -39.667 28.667 1.00 88.31 987 ARG A O 1
ATOM 7439 N N . GLN A 1 988 ? -25.090 -40.091 28.600 1.00 81.75 988 GLN A N 1
ATOM 7440 C CA . GLN A 1 988 ? -25.003 -41.557 28.592 1.00 81.75 988 GLN A CA 1
ATOM 7441 C C . GLN A 1 988 ? -25.485 -42.187 27.274 1.00 81.75 988 GLN A C 1
ATOM 7443 O O . GLN A 1 988 ? -25.287 -43.383 27.082 1.00 81.75 988 GLN A O 1
ATOM 7448 N N . GLY A 1 989 ? -26.094 -41.407 26.371 1.00 80.88 989 GLY A N 1
ATOM 7449 C CA . GLY A 1 989 ? -26.859 -41.936 25.237 1.00 80.88 989 GLY A CA 1
ATOM 7450 C C . GLY A 1 989 ? -28.003 -42.868 25.674 1.00 80.88 989 GLY A C 1
ATOM 7451 O O . GLY A 1 989 ? -28.536 -42.727 26.779 1.00 80.88 989 GLY A O 1
ATOM 7452 N N . GLY A 1 990 ? -28.348 -43.829 24.814 1.00 87.44 990 GLY A N 1
ATOM 7453 C CA . GLY A 1 990 ? -29.336 -44.885 25.078 1.00 87.44 990 GLY A CA 1
ATOM 7454 C C . GLY A 1 990 ? -30.722 -44.588 24.502 1.00 87.44 990 GLY A C 1
ATOM 7455 O O . GLY A 1 990 ? -30.946 -43.548 23.881 1.00 87.44 990 GLY A O 1
ATOM 7456 N N . SER A 1 991 ? -31.673 -45.498 24.702 1.00 89.94 991 SER A N 1
ATOM 7457 C CA . SER A 1 991 ? -33.005 -45.373 24.098 1.00 89.94 991 SER A CA 1
ATOM 7458 C C . SER A 1 991 ? -33.819 -44.200 24.669 1.00 89.94 991 SER A C 1
ATOM 7460 O O . SER A 1 991 ? -33.872 -43.966 25.884 1.00 89.94 991 SER A O 1
ATOM 7462 N N . ALA A 1 992 ? -34.516 -43.487 23.781 1.00 91.12 992 ALA A N 1
ATOM 7463 C CA . ALA A 1 992 ? -35.438 -42.403 24.099 1.00 91.12 992 ALA A CA 1
ATOM 7464 C C . ALA A 1 992 ? -36.854 -42.726 23.598 1.00 91.12 992 ALA A C 1
ATOM 7466 O O . ALA A 1 992 ? -37.120 -42.723 22.398 1.00 91.12 992 ALA A O 1
ATOM 7467 N N . TRP A 1 993 ? -37.786 -42.974 24.520 1.00 94.62 993 TRP A N 1
ATOM 7468 C CA . TRP A 1 993 ? -39.205 -43.205 24.222 1.00 94.62 993 TRP A CA 1
ATOM 7469 C C . TRP A 1 993 ? -39.978 -41.892 24.268 1.00 94.62 993 TRP A C 1
ATOM 7471 O O . TRP A 1 993 ? -39.908 -41.163 25.259 1.00 94.62 993 TRP A O 1
ATOM 7481 N N . TRP A 1 994 ? -40.767 -41.609 23.238 1.00 95.12 994 TRP A N 1
ATOM 7482 C CA . TRP A 1 994 ? -41.484 -40.344 23.105 1.00 95.12 994 TRP A CA 1
ATOM 7483 C C . TRP A 1 994 ? -42.920 -40.546 22.617 1.00 95.12 994 TRP A C 1
ATOM 7485 O O . TRP A 1 994 ? -43.244 -41.497 21.906 1.00 95.12 994 TRP A O 1
ATOM 7495 N N . ALA A 1 995 ? -43.806 -39.643 23.029 1.00 91.56 995 ALA A N 1
ATOM 7496 C CA . ALA A 1 995 ? -45.192 -39.600 22.576 1.00 91.56 995 ALA A CA 1
ATOM 7497 C C . ALA A 1 995 ? -45.729 -38.170 22.655 1.00 91.56 995 ALA A C 1
ATOM 7499 O O . ALA A 1 995 ? -45.540 -37.489 23.666 1.00 91.56 995 ALA A O 1
ATOM 7500 N N . PHE A 1 996 ? -46.420 -37.723 21.611 1.00 93.44 996 PHE A N 1
ATOM 7501 C CA . PHE A 1 996 ? -46.964 -36.375 21.533 1.00 93.44 996 PHE A CA 1
ATOM 7502 C C . PHE A 1 996 ? -48.247 -36.287 20.705 1.00 93.44 996 PHE A C 1
ATOM 7504 O O . PHE A 1 996 ? -48.551 -37.127 19.857 1.00 93.44 996 PHE A O 1
ATOM 7511 N N . ALA A 1 997 ? -49.002 -35.222 20.949 1.00 90.19 997 ALA A N 1
ATOM 7512 C CA . ALA A 1 997 ? -50.119 -34.805 20.112 1.00 90.19 997 ALA A CA 1
ATOM 7513 C C . ALA A 1 997 ? -50.306 -33.293 20.249 1.00 90.19 997 ALA A C 1
ATOM 7515 O O . ALA A 1 997 ? -50.190 -32.779 21.362 1.00 90.19 997 ALA A O 1
ATOM 7516 N N . ALA A 1 998 ? -50.632 -32.594 19.164 1.00 90.00 998 ALA A N 1
ATOM 7517 C CA . ALA A 1 998 ? -50.936 -31.164 19.181 1.00 90.00 998 ALA A CA 1
ATOM 7518 C C . ALA A 1 998 ? -52.040 -30.825 18.168 1.00 90.00 998 ALA A C 1
ATOM 7520 O O . ALA A 1 998 ? -52.012 -31.289 17.030 1.00 90.00 998 ALA A O 1
ATOM 7521 N N . ARG A 1 999 ? -53.031 -30.032 18.595 1.00 86.44 999 ARG A N 1
ATOM 7522 C CA . ARG A 1 999 ? -54.215 -29.644 17.809 1.00 86.44 999 ARG A CA 1
ATOM 7523 C C . ARG A 1 999 ? -54.721 -28.246 18.161 1.00 86.44 999 ARG A C 1
ATOM 7525 O O . ARG A 1 999 ? -54.569 -27.799 19.297 1.00 86.44 999 ARG A O 1
ATOM 7532 N N . TYR A 1 1000 ? -55.463 -27.626 17.251 1.00 78.19 1000 TYR A N 1
ATOM 7533 C CA . TYR A 1 1000 ? -56.307 -26.472 17.576 1.00 78.19 1000 TYR A CA 1
ATOM 7534 C C . TYR A 1 1000 ? -57.615 -26.881 18.276 1.00 78.19 1000 TYR A C 1
ATOM 7536 O O . TYR A 1 1000 ? -58.196 -27.936 18.001 1.00 78.19 1000 TYR A O 1
ATOM 7544 N N . ALA A 1 1001 ? -58.101 -26.046 19.199 1.00 66.06 1001 ALA A N 1
ATOM 7545 C CA . ALA A 1 1001 ? -59.412 -26.227 19.819 1.00 66.06 1001 ALA A CA 1
ATOM 7546 C C . ALA A 1 1001 ? -60.551 -25.836 18.859 1.00 66.06 1001 ALA A C 1
ATOM 7548 O O . ALA A 1 1001 ? -60.569 -24.744 18.300 1.00 66.06 1001 ALA A O 1
ATOM 7549 N N . SER A 1 1002 ? -61.565 -26.695 18.740 1.00 55.59 1002 SER A N 1
ATOM 7550 C CA . SER A 1 1002 ? -62.655 -26.595 17.753 1.00 55.59 1002 SER A CA 1
ATOM 7551 C C . SER A 1 1002 ? -63.687 -25.472 17.982 1.00 55.59 1002 SER A C 1
ATOM 7553 O O . SER A 1 1002 ? -64.765 -25.509 17.392 1.00 55.59 1002 SER A O 1
ATOM 7555 N N . THR A 1 1003 ? -63.405 -24.497 18.851 1.00 51.81 1003 THR A N 1
ATOM 7556 C CA . THR A 1 1003 ? -64.241 -23.304 19.079 1.00 51.81 1003 THR A CA 1
ATOM 7557 C C . THR A 1 1003 ? -63.364 -22.114 19.500 1.00 51.81 1003 THR A C 1
ATOM 7559 O O . THR A 1 1003 ? -62.818 -22.162 20.610 1.00 51.81 1003 THR A O 1
ATOM 7562 N N . PRO A 1 1004 ? -63.252 -21.034 18.704 1.00 44.62 1004 PRO A N 1
ATOM 7563 C CA . PRO A 1 1004 ? -62.541 -19.827 19.126 1.00 44.62 1004 PRO A CA 1
ATOM 7564 C C . PRO A 1 1004 ? -63.310 -19.121 20.252 1.00 44.62 1004 PRO A C 1
ATOM 7566 O O . PRO A 1 1004 ? -64.520 -18.891 20.155 1.00 44.62 1004 PRO A O 1
ATOM 7569 N N . ARG A 1 1005 ? -62.622 -18.776 21.347 1.00 40.72 1005 ARG A N 1
ATOM 7570 C CA . ARG A 1 1005 ? -63.214 -18.056 22.486 1.00 40.72 1005 ARG A CA 1
ATOM 7571 C C . ARG A 1 1005 ? -62.843 -16.578 22.428 1.00 40.72 1005 ARG A C 1
ATOM 7573 O O . ARG A 1 1005 ? -61.891 -16.142 23.063 1.00 40.72 1005 ARG A O 1
ATOM 7580 N N . SER A 1 1006 ? -63.697 -15.797 21.766 1.00 43.44 1006 SER A N 1
ATOM 7581 C CA . SER A 1 1006 ? -63.560 -14.340 21.594 1.00 43.44 1006 SER A CA 1
ATOM 7582 C C . SER A 1 1006 ? -62.306 -13.924 20.804 1.00 43.44 1006 SER A C 1
ATOM 7584 O O . SER A 1 1006 ? -61.702 -14.747 20.125 1.00 43.44 1006 SER A O 1
ATOM 7586 N N . SER A 1 1007 ? -61.961 -12.636 20.814 1.00 43.38 1007 SER A N 1
ATOM 7587 C CA . SER A 1 1007 ? -60.931 -12.013 19.968 1.00 43.38 1007 SER A CA 1
ATOM 7588 C C . SER A 1 1007 ? -59.488 -12.263 20.441 1.00 43.38 1007 SER A C 1
ATOM 7590 O O . SER A 1 1007 ? -58.646 -11.374 20.346 1.00 43.38 1007 SER A O 1
ATOM 7592 N N . ALA A 1 1008 ? -59.220 -13.446 20.992 1.00 44.41 1008 ALA A N 1
ATOM 7593 C CA . ALA A 1 1008 ? -57.926 -13.870 21.511 1.00 44.41 1008 ALA A CA 1
ATOM 7594 C C . ALA A 1 1008 ? -57.689 -15.333 21.107 1.00 44.41 1008 ALA A C 1
ATOM 7596 O O . ALA A 1 1008 ? -58.006 -16.251 21.858 1.00 44.41 1008 ALA A O 1
ATOM 7597 N N . GLY A 1 1009 ? -57.193 -15.511 19.879 1.00 54.06 1009 GLY A N 1
ATOM 7598 C CA . GLY A 1 1009 ? -56.678 -16.781 19.371 1.00 54.06 1009 GLY A CA 1
ATOM 7599 C C . GLY A 1 1009 ? -57.689 -17.915 19.146 1.00 54.06 1009 GLY A C 1
ATOM 7600 O O . GLY A 1 1009 ? -58.896 -17.825 19.388 1.00 54.06 1009 GLY A O 1
ATOM 7601 N N . SER A 1 1010 ? -57.147 -19.023 18.643 1.00 58.72 1010 SER A N 1
ATOM 7602 C CA . SER A 1 1010 ? -57.739 -20.355 18.769 1.00 58.72 1010 SER A CA 1
ATOM 7603 C C . SER A 1 1010 ? -56.775 -21.173 19.629 1.00 58.72 1010 SER A C 1
ATOM 7605 O O . SER A 1 1010 ? -55.668 -21.450 19.165 1.00 58.72 1010 SER A O 1
ATOM 7607 N N . PRO A 1 1011 ? -57.135 -21.538 20.873 1.00 70.62 1011 PRO A N 1
ATOM 7608 C CA . PRO A 1 1011 ? -56.160 -22.082 21.805 1.00 70.62 1011 PRO A CA 1
ATOM 7609 C C . PRO A 1 1011 ? -55.659 -23.453 21.345 1.00 70.62 1011 PRO A C 1
ATOM 7611 O O . PRO A 1 1011 ? -56.445 -24.363 21.061 1.00 70.62 1011 PRO A O 1
ATOM 7614 N N . VAL A 1 1012 ? -54.335 -23.596 21.296 1.00 78.75 1012 VAL A N 1
ATOM 7615 C CA . VAL A 1 1012 ? -53.662 -24.862 20.993 1.00 78.75 1012 VAL A CA 1
ATOM 7616 C C . VAL A 1 1012 ? -53.763 -25.782 22.210 1.00 78.75 1012 VAL A C 1
ATOM 7618 O O . VAL A 1 1012 ? -53.556 -25.369 23.351 1.00 78.75 1012 VAL A O 1
ATOM 7621 N N . GLN A 1 1013 ? -54.081 -27.050 21.972 1.00 83.69 1013 GLN A N 1
ATOM 7622 C CA . GLN A 1 1013 ? -53.992 -28.120 22.959 1.00 83.69 1013 GLN A CA 1
ATOM 7623 C C . GLN A 1 1013 ? -52.944 -29.121 22.502 1.00 83.69 1013 GLN A C 1
ATOM 7625 O O . GLN A 1 1013 ? -53.037 -29.640 21.393 1.00 83.69 1013 GLN A O 1
ATOM 7630 N N . GLY A 1 1014 ? -52.005 -29.466 23.374 1.00 82.81 1014 GLY A N 1
ATOM 7631 C CA . GLY A 1 1014 ? -51.061 -30.529 23.078 1.00 82.81 1014 GLY A CA 1
ATOM 7632 C C . GLY A 1 1014 ? -50.368 -31.095 24.305 1.00 82.81 1014 GLY A C 1
ATOM 7633 O O . GLY A 1 1014 ? -50.597 -30.669 25.439 1.00 82.81 1014 GLY A O 1
ATOM 7634 N N . THR A 1 1015 ? -49.559 -32.114 24.060 1.00 88.19 1015 THR A N 1
ATOM 7635 C CA . THR A 1 1015 ? -48.827 -32.868 25.070 1.00 88.19 1015 THR A CA 1
ATOM 7636 C C . THR A 1 1015 ? -47.540 -33.419 24.473 1.00 88.19 1015 THR A C 1
ATOM 7638 O O . THR A 1 1015 ? -47.506 -33.780 23.298 1.00 88.19 1015 THR A O 1
ATOM 7641 N N . LEU A 1 1016 ? -46.506 -33.513 25.306 1.00 94.31 1016 LEU A N 1
ATOM 7642 C CA . LEU A 1 1016 ? -45.271 -34.236 25.041 1.00 94.31 1016 LEU A CA 1
ATOM 7643 C C . LEU A 1 1016 ? -44.929 -35.077 26.274 1.00 94.31 1016 LEU A C 1
ATOM 7645 O O . LEU A 1 1016 ? -44.987 -34.596 27.411 1.00 94.31 1016 LEU A O 1
ATOM 7649 N N . LEU A 1 1017 ? -44.530 -36.316 26.026 1.00 94.12 1017 LEU A N 1
ATOM 7650 C CA . LEU A 1 1017 ? -43.810 -37.191 26.935 1.00 94.12 1017 LEU A CA 1
ATOM 7651 C C . LEU A 1 1017 ? -42.487 -37.570 26.265 1.00 94.12 1017 LEU A C 1
ATOM 7653 O O . LEU A 1 1017 ? -42.494 -38.011 25.120 1.00 94.12 1017 LEU A O 1
ATOM 7657 N N . LEU A 1 1018 ? -41.389 -37.453 27.005 1.00 95.12 1018 LEU A N 1
ATOM 7658 C CA . LEU A 1 1018 ? -40.096 -38.054 26.682 1.00 95.12 1018 LEU A CA 1
ATOM 7659 C C . LEU A 1 1018 ? -39.617 -38.822 27.915 1.00 95.12 1018 LEU A C 1
ATOM 7661 O O . LEU A 1 1018 ? -39.609 -38.273 29.016 1.00 95.12 1018 LEU A O 1
ATOM 7665 N N . ALA A 1 1019 ? -39.217 -40.075 27.745 1.00 93.00 1019 ALA A N 1
ATOM 7666 C CA . ALA A 1 1019 ? -38.565 -40.888 28.761 1.00 93.00 1019 ALA A CA 1
ATOM 7667 C C . ALA A 1 1019 ? -37.237 -41.404 28.201 1.00 93.00 1019 ALA A C 1
ATOM 7669 O O . ALA A 1 1019 ? -37.192 -41.904 27.081 1.00 93.00 1019 ALA A O 1
ATOM 7670 N N . LEU A 1 1020 ? -36.168 -41.270 28.979 1.00 92.44 1020 LEU A N 1
ATOM 7671 C CA . LEU A 1 1020 ? -34.808 -41.630 28.589 1.00 92.44 1020 LEU A CA 1
ATOM 7672 C C . LEU A 1 1020 ? -34.329 -42.820 29.418 1.00 92.44 1020 LEU A C 1
ATOM 7674 O O . LEU A 1 1020 ? -34.636 -42.915 30.610 1.00 92.44 1020 LEU A O 1
ATOM 7678 N N . GLU A 1 1021 ? -33.526 -43.692 28.812 1.00 87.25 1021 GLU A N 1
ATOM 7679 C CA . GLU A 1 1021 ? -32.924 -44.854 29.479 1.00 87.25 1021 GLU A CA 1
ATOM 7680 C C . GLU A 1 1021 ? -32.078 -44.472 30.711 1.00 87.25 1021 GLU A C 1
ATOM 7682 O O . GLU A 1 1021 ? -32.048 -45.209 31.696 1.00 87.25 1021 GLU A O 1
ATOM 7687 N N . SER A 1 1022 ? -31.532 -43.249 30.738 1.00 83.19 1022 SER A N 1
ATOM 7688 C CA . SER A 1 1022 ? -30.872 -42.627 31.901 1.00 83.19 1022 SER A CA 1
ATOM 7689 C C . SER A 1 1022 ? -31.786 -42.380 33.123 1.00 83.19 1022 SER A C 1
ATOM 7691 O O . SER A 1 1022 ? -31.357 -41.786 34.114 1.00 83.19 1022 SER A O 1
ATOM 7693 N N . GLY A 1 1023 ? -33.056 -42.799 33.081 1.00 86.00 1023 GLY A N 1
ATOM 7694 C CA . GLY A 1 1023 ? -34.019 -42.682 34.183 1.00 86.00 1023 GLY A CA 1
ATOM 7695 C C . GLY A 1 1023 ? -34.676 -41.305 34.313 1.00 86.00 1023 GLY A C 1
ATOM 7696 O O . GLY A 1 1023 ? -35.345 -41.034 35.316 1.00 86.00 1023 GLY A O 1
ATOM 7697 N N . HIS A 1 1024 ? -34.495 -40.444 33.311 1.00 92.81 1024 HIS A N 1
ATOM 7698 C CA . HIS A 1 1024 ? -35.115 -39.126 33.217 1.00 92.81 1024 HIS A CA 1
ATOM 7699 C C . HIS A 1 1024 ? -36.446 -39.201 32.455 1.00 92.81 1024 HIS A C 1
ATOM 7701 O O . HIS A 1 1024 ? -36.622 -39.987 31.526 1.00 92.81 1024 HIS A O 1
ATOM 7707 N N . THR A 1 1025 ? -37.421 -38.385 32.846 1.00 93.69 1025 THR A N 1
ATOM 7708 C CA . THR A 1 1025 ? -38.718 -38.269 32.171 1.00 93.69 1025 THR A CA 1
ATOM 7709 C C . THR A 1 1025 ? -39.161 -36.814 32.142 1.00 93.69 1025 THR A C 1
ATOM 7711 O O . THR A 1 1025 ? -39.393 -36.206 33.190 1.00 93.69 1025 THR A O 1
ATOM 7714 N N . PHE A 1 1026 ? -39.309 -36.267 30.940 1.00 96.06 1026 PHE A N 1
ATOM 7715 C CA . PHE A 1 1026 ? -39.849 -34.939 30.683 1.00 96.06 1026 PHE A CA 1
ATOM 7716 C C . PHE A 1 1026 ? -41.326 -35.028 30.286 1.00 96.06 1026 PHE A C 1
ATOM 7718 O O . PHE A 1 1026 ? -41.738 -35.918 29.537 1.00 96.06 1026 PHE A O 1
ATOM 7725 N N . ARG A 1 1027 ? -42.141 -34.102 30.796 1.00 94.94 1027 ARG A N 1
ATOM 7726 C CA . ARG A 1 1027 ? -43.572 -33.993 30.479 1.00 94.94 1027 ARG A CA 1
ATOM 7727 C C . ARG A 1 1027 ? -43.947 -32.545 30.205 1.00 94.94 1027 ARG A C 1
ATOM 7729 O O . ARG A 1 1027 ? -43.619 -31.672 31.009 1.00 94.94 1027 ARG A O 1
ATOM 7736 N N . ALA A 1 1028 ? -44.693 -32.304 29.130 1.00 91.31 1028 ALA A N 1
ATOM 7737 C CA . ALA A 1 1028 ? -45.314 -31.008 28.885 1.00 91.31 1028 ALA A CA 1
ATOM 7738 C C . ALA A 1 1028 ? -46.235 -30.612 30.053 1.00 91.31 1028 ALA A C 1
ATOM 7740 O O . ALA A 1 1028 ? -47.032 -31.413 30.547 1.00 91.31 1028 ALA A O 1
ATOM 7741 N N . ALA A 1 1029 ? -46.119 -29.356 30.470 1.00 90.12 1029 ALA A N 1
ATOM 7742 C CA . ALA A 1 1029 ? -46.991 -28.681 31.425 1.00 90.12 1029 ALA A CA 1
ATOM 7743 C C . ALA A 1 1029 ? -47.880 -27.636 30.724 1.00 90.12 1029 ALA A C 1
ATOM 7745 O O . ALA A 1 1029 ? -48.962 -27.328 31.218 1.00 90.12 1029 ALA A O 1
ATOM 7746 N N . SER A 1 1030 ? -47.440 -27.119 29.571 1.00 89.62 1030 SER A N 1
ATOM 7747 C CA . SER A 1 1030 ? -48.210 -26.257 28.671 1.00 89.62 1030 SER A CA 1
ATOM 7748 C C . SER A 1 1030 ? -47.771 -26.427 27.206 1.00 89.62 1030 SER A C 1
ATOM 7750 O O . SER A 1 1030 ? -46.768 -27.086 26.914 1.00 89.62 1030 SER A O 1
ATOM 7752 N N . VAL A 1 1031 ? -48.524 -25.801 26.301 1.00 88.25 1031 VAL A N 1
ATOM 7753 C CA . VAL A 1 1031 ? -48.157 -25.504 24.907 1.00 88.25 1031 VAL A CA 1
ATOM 7754 C C . VAL A 1 1031 ? -48.341 -23.996 24.724 1.00 88.25 1031 VAL A C 1
ATOM 7756 O O . VAL A 1 1031 ? -49.264 -23.429 25.313 1.00 88.25 1031 VAL A O 1
ATOM 7759 N N . GLU A 1 1032 ? -47.475 -23.337 23.957 1.00 86.94 1032 GLU A N 1
ATOM 7760 C CA . GLU A 1 1032 ? -47.596 -21.908 23.654 1.00 86.94 1032 GLU A CA 1
ATOM 7761 C C . GLU A 1 1032 ? -48.737 -21.659 22.654 1.00 86.94 1032 GLU A C 1
ATOM 7763 O O . GLU A 1 1032 ? -48.909 -22.392 21.673 1.00 86.94 1032 GLU A O 1
ATOM 7768 N N . GLU A 1 1033 ? -49.548 -20.630 22.902 1.00 83.50 1033 GLU A N 1
ATOM 7769 C CA . GLU A 1 1033 ? -50.721 -20.340 22.079 1.00 83.50 1033 GLU A CA 1
ATOM 7770 C C . GLU A 1 1033 ? -50.326 -19.841 20.681 1.00 83.50 1033 GLU A C 1
ATOM 7772 O O . GLU A 1 1033 ? -49.534 -18.915 20.527 1.00 83.50 1033 GLU A O 1
ATOM 7777 N N . GLY A 1 1034 ? -50.889 -20.472 19.647 1.00 78.56 1034 GLY A N 1
ATOM 7778 C CA . GLY A 1 1034 ? -50.545 -20.205 18.248 1.00 78.56 1034 GLY A CA 1
ATOM 7779 C C . GLY A 1 1034 ? -49.242 -20.858 17.772 1.00 78.56 1034 GLY A C 1
ATOM 7780 O O . GLY A 1 1034 ? -48.872 -20.654 16.624 1.00 78.56 1034 GLY A O 1
ATOM 7781 N N . SER A 1 1035 ? -48.550 -21.649 18.604 1.00 87.00 1035 SER A N 1
ATOM 7782 C CA . SER A 1 1035 ? -47.275 -22.273 18.207 1.00 87.00 1035 SER A CA 1
ATOM 7783 C C . SER A 1 1035 ? -47.403 -23.498 17.298 1.00 87.00 1035 SER A C 1
ATOM 7785 O O . SER A 1 1035 ? -46.389 -23.960 16.786 1.00 87.00 1035 SER A O 1
ATOM 7787 N N . LEU A 1 1036 ? -48.615 -24.036 17.101 1.00 91.25 1036 LEU A N 1
ATOM 7788 C CA . LEU A 1 1036 ? -48.842 -25.202 16.245 1.00 91.25 1036 LEU A CA 1
ATOM 7789 C C . LEU A 1 1036 ? -48.845 -24.806 14.765 1.00 91.25 1036 LEU A C 1
ATOM 7791 O O . LEU A 1 1036 ? -49.885 -24.483 14.194 1.00 91.25 1036 LEU A O 1
ATOM 7795 N N . VAL A 1 1037 ? -47.681 -24.882 14.138 1.00 91.44 1037 VAL A N 1
ATOM 7796 C CA . VAL A 1 1037 ? -47.543 -24.763 12.684 1.00 91.44 1037 VAL A CA 1
ATOM 7797 C C . VAL A 1 1037 ? -47.656 -26.157 12.074 1.00 91.44 1037 VAL A C 1
ATOM 7799 O O . VAL A 1 1037 ? -47.096 -27.113 12.607 1.00 91.44 1037 VAL A O 1
ATOM 7802 N N . ILE A 1 1038 ? -48.392 -26.281 10.971 1.00 90.06 1038 ILE A N 1
ATOM 7803 C CA . ILE A 1 1038 ? -48.444 -27.490 10.142 1.00 90.06 1038 ILE A CA 1
ATOM 7804 C C . ILE A 1 1038 ? -48.219 -27.032 8.701 1.00 90.06 1038 ILE A C 1
ATOM 7806 O O . ILE A 1 1038 ? -49.035 -26.283 8.163 1.00 90.06 1038 ILE A O 1
ATOM 7810 N N . ALA A 1 1039 ? -47.108 -27.469 8.117 1.00 87.88 1039 ALA A N 1
ATOM 7811 C CA . ALA A 1 1039 ? -46.553 -26.993 6.857 1.00 87.88 1039 ALA A CA 1
ATOM 7812 C C . ALA A 1 1039 ? -46.148 -28.209 6.015 1.00 87.88 1039 ALA A C 1
ATOM 7814 O O . ALA A 1 1039 ? -45.235 -28.939 6.387 1.00 87.88 1039 ALA A O 1
ATOM 7815 N N . GLY A 1 1040 ? -46.862 -28.492 4.921 1.00 86.81 1040 GLY A N 1
ATOM 7816 C CA . GLY A 1 1040 ? -46.598 -29.690 4.110 1.00 86.81 1040 GLY A CA 1
ATOM 7817 C C . GLY A 1 1040 ? -46.649 -30.991 4.929 1.00 86.81 1040 GLY A C 1
ATOM 7818 O O . GLY A 1 1040 ? -47.667 -31.302 5.562 1.00 86.81 1040 GLY A O 1
ATOM 7819 N N . ASP A 1 1041 ? -45.562 -31.760 4.893 1.00 89.06 1041 ASP A N 1
ATOM 7820 C CA . ASP A 1 1041 ? -45.331 -32.991 5.661 1.00 89.06 1041 ASP A CA 1
ATOM 7821 C C . ASP A 1 1041 ? -44.822 -32.749 7.096 1.00 89.06 1041 ASP A C 1
ATOM 7823 O O . ASP A 1 1041 ? -44.532 -33.706 7.814 1.00 89.06 1041 ASP A O 1
ATOM 7827 N N . ARG A 1 1042 ? -44.749 -31.489 7.543 1.00 91.06 1042 ARG A N 1
ATOM 7828 C CA . ARG A 1 1042 ? -44.122 -31.057 8.801 1.00 91.06 1042 ARG A CA 1
ATOM 7829 C C . ARG A 1 1042 ? -45.125 -30.475 9.792 1.00 91.06 1042 ARG A C 1
ATOM 7831 O O . ARG A 1 1042 ? -46.120 -29.850 9.420 1.00 91.06 1042 ARG A O 1
ATOM 7838 N N . ALA A 1 1043 ? -44.821 -30.607 11.078 1.00 91.94 1043 ALA A N 1
ATOM 7839 C CA . ALA A 1 1043 ? -45.517 -29.913 12.153 1.00 91.94 1043 ALA A CA 1
ATOM 7840 C C . ALA A 1 1043 ? -44.551 -29.466 13.257 1.00 91.94 1043 ALA A C 1
ATOM 7842 O O . ALA A 1 1043 ? -43.735 -30.258 13.729 1.00 91.94 1043 ALA A O 1
ATOM 7843 N N . TYR A 1 1044 ? -44.698 -28.225 13.718 1.00 92.62 1044 TYR A N 1
ATOM 7844 C CA . TYR A 1 1044 ? -43.917 -27.627 14.802 1.00 92.62 1044 TYR A CA 1
ATOM 7845 C C . TYR A 1 1044 ? -44.841 -27.216 15.954 1.00 92.62 1044 TYR A C 1
ATOM 7847 O O . TYR A 1 1044 ? -45.936 -26.718 15.703 1.00 92.62 1044 TYR A O 1
ATOM 7855 N N . PHE A 1 1045 ? -44.415 -27.381 17.210 1.00 92.50 1045 PHE A N 1
ATOM 7856 C CA . PHE A 1 1045 ? -45.040 -26.732 18.376 1.00 92.50 1045 PHE A CA 1
ATOM 7857 C C . PHE A 1 1045 ? -44.075 -26.626 19.566 1.00 92.50 1045 PHE A C 1
ATOM 7859 O O . PHE A 1 1045 ? -43.216 -27.486 19.770 1.00 92.50 1045 PHE A O 1
ATOM 7866 N N . THR A 1 1046 ? -44.233 -25.576 20.378 1.00 92.25 1046 THR A N 1
ATOM 7867 C CA . THR A 1 1046 ? -43.383 -25.280 21.549 1.00 92.25 1046 THR A CA 1
ATOM 7868 C C . THR A 1 1046 ? -44.216 -25.111 22.824 1.00 92.25 1046 THR A C 1
ATOM 7870 O O . THR A 1 1046 ? -45.427 -24.890 22.775 1.00 92.25 1046 THR A O 1
ATOM 7873 N N . GLY A 1 1047 ? -43.599 -25.241 23.997 1.00 91.88 1047 GLY A N 1
ATOM 7874 C CA . GLY A 1 1047 ? -44.266 -25.028 25.282 1.00 91.88 1047 GLY A CA 1
ATOM 7875 C C . GLY A 1 1047 ? -43.337 -25.156 26.484 1.00 91.88 1047 GLY A C 1
ATOM 7876 O O . GLY A 1 1047 ? -42.121 -25.259 26.343 1.00 91.88 1047 GLY A O 1
ATOM 7877 N N . THR A 1 1048 ? -43.909 -25.184 27.692 1.00 94.00 1048 THR A N 1
ATOM 7878 C CA . THR A 1 1048 ? -43.153 -25.447 28.933 1.00 94.00 1048 THR A CA 1
ATOM 7879 C C . THR A 1 1048 ? -43.429 -26.834 29.495 1.00 94.00 1048 THR A C 1
ATOM 7881 O O . THR A 1 1048 ? -44.520 -27.384 29.326 1.00 94.00 1048 THR A O 1
ATOM 7884 N N . GLY A 1 1049 ? -42.455 -27.413 30.193 1.00 93.69 1049 GLY A N 1
ATOM 7885 C CA . GLY A 1 1049 ? -42.568 -28.745 30.781 1.00 93.69 1049 GLY A CA 1
ATOM 7886 C C . GLY A 1 1049 ? -41.828 -28.903 32.102 1.00 93.69 1049 GLY A C 1
ATOM 7887 O O . GLY A 1 1049 ? -41.240 -27.963 32.634 1.00 93.69 1049 GLY A O 1
ATOM 7888 N N . LYS A 1 1050 ? -41.899 -30.116 32.649 1.00 94.12 1050 LYS A N 1
ATOM 7889 C CA . LYS A 1 1050 ? -41.196 -30.528 33.865 1.00 94.12 1050 LYS A CA 1
ATOM 7890 C C . LYS A 1 1050 ? -40.360 -31.762 33.583 1.00 94.12 1050 LYS A C 1
ATOM 7892 O O . LYS A 1 1050 ? -40.877 -32.755 33.071 1.00 94.12 1050 LYS A O 1
ATOM 7897 N N . LEU A 1 1051 ? -39.097 -31.703 33.984 1.00 95.00 1051 LEU A N 1
ATOM 7898 C CA . LEU A 1 1051 ? -38.212 -32.854 34.058 1.00 95.00 1051 LEU A CA 1
ATOM 7899 C C . LEU A 1 1051 ? -38.364 -33.525 35.429 1.00 95.00 1051 LEU A C 1
ATOM 7901 O O . LEU A 1 1051 ? -38.476 -32.863 36.462 1.00 95.00 1051 LEU A O 1
ATOM 7905 N N . THR A 1 1052 ? -38.367 -34.850 35.431 1.00 92.81 1052 THR A N 1
ATOM 7906 C CA . THR A 1 1052 ? -38.373 -35.690 36.630 1.00 92.81 1052 THR A CA 1
ATOM 7907 C C . THR A 1 1052 ? -37.343 -36.801 36.484 1.00 92.81 1052 THR A C 1
ATOM 7909 O O . THR A 1 1052 ? -37.085 -37.259 35.372 1.00 92.81 1052 THR A O 1
ATOM 7912 N N . ARG A 1 1053 ? -36.751 -37.241 37.594 1.00 88.75 1053 ARG A N 1
ATOM 7913 C CA . ARG A 1 1053 ? -35.793 -38.356 37.639 1.00 88.75 1053 ARG A CA 1
ATOM 7914 C C . ARG A 1 1053 ? -36.019 -39.210 38.878 1.00 88.75 1053 ARG A C 1
ATOM 7916 O O . ARG A 1 1053 ? -36.724 -38.799 39.802 1.00 88.75 1053 ARG A O 1
ATOM 7923 N N . ARG A 1 1054 ? -35.389 -40.382 38.946 1.00 78.06 1054 ARG A N 1
ATOM 7924 C CA . ARG A 1 1054 ? -35.379 -41.178 40.179 1.00 78.06 1054 ARG A CA 1
ATOM 7925 C C . ARG A 1 1054 ? -34.291 -40.683 41.132 1.00 78.06 1054 ARG A C 1
ATOM 7927 O O . ARG A 1 1054 ? -33.111 -40.741 40.808 1.00 78.06 1054 ARG A O 1
ATOM 7934 N N . GLY A 1 1055 ? -34.699 -40.213 42.305 1.00 67.50 1055 GLY A N 1
ATOM 7935 C CA . GLY A 1 1055 ? -33.795 -39.741 43.347 1.00 67.50 1055 GLY A CA 1
ATOM 7936 C C . GLY A 1 1055 ? -33.065 -40.858 44.086 1.00 67.50 1055 GLY A C 1
ATOM 7937 O O . GLY A 1 1055 ? -33.472 -42.022 44.046 1.00 67.50 1055 GLY A O 1
ATOM 7938 N N . ALA A 1 1056 ? -32.024 -40.495 44.840 1.00 65.50 1056 ALA A N 1
ATOM 7939 C CA . ALA A 1 1056 ? -31.194 -41.451 45.589 1.00 65.50 1056 ALA A CA 1
ATOM 7940 C C . ALA A 1 1056 ? -31.981 -42.255 46.650 1.00 65.50 1056 ALA A C 1
ATOM 7942 O O . ALA A 1 1056 ? -31.620 -43.383 46.974 1.00 65.50 1056 ALA A O 1
ATOM 7943 N N . ALA A 1 1057 ? -33.096 -41.706 47.149 1.00 67.88 1057 ALA A N 1
ATOM 7944 C CA . ALA A 1 1057 ? -34.031 -42.384 48.053 1.00 67.88 1057 ALA A CA 1
ATOM 7945 C C . ALA A 1 1057 ? -35.117 -43.220 47.328 1.00 67.88 1057 ALA A C 1
ATOM 7947 O O . ALA A 1 1057 ? -36.072 -43.680 47.951 1.00 67.88 1057 ALA A O 1
ATOM 7948 N N . GLY A 1 1058 ? -35.017 -43.398 46.005 1.00 62.97 1058 GLY A N 1
ATOM 7949 C CA . GLY A 1 1058 ? -35.892 -44.246 45.186 1.00 62.97 1058 GLY A CA 1
ATOM 7950 C C . GLY A 1 1058 ? -37.213 -43.617 44.718 1.00 62.97 1058 GLY A C 1
ATOM 7951 O O . GLY A 1 1058 ? -37.848 -44.182 43.820 1.00 62.97 1058 GLY A O 1
ATOM 7952 N N . GLY A 1 1059 ? -37.611 -42.472 45.287 1.00 72.75 1059 GLY A N 1
ATOM 7953 C CA . GLY A 1 1059 ? -38.772 -41.672 44.870 1.00 72.75 1059 GLY A CA 1
ATOM 7954 C C . GLY A 1 1059 ? -38.484 -40.720 43.692 1.00 72.75 1059 GLY A C 1
ATOM 7955 O O . GLY A 1 1059 ? -37.331 -40.590 43.281 1.00 72.75 1059 GLY A O 1
ATOM 7956 N N . PRO A 1 1060 ? -39.513 -40.058 43.129 1.00 77.25 1060 PRO A N 1
ATOM 7957 C CA . PRO A 1 1060 ? -39.344 -39.105 42.034 1.00 77.25 1060 PRO A CA 1
ATOM 7958 C C . PRO A 1 1060 ? -38.844 -37.739 42.534 1.00 77.25 1060 PRO A C 1
ATOM 7960 O O . PRO A 1 1060 ? -39.507 -37.075 43.331 1.00 77.25 1060 PRO A O 1
ATOM 7963 N N . GLU A 1 1061 ? -37.702 -37.293 42.018 1.00 86.81 1061 GLU A N 1
ATOM 7964 C CA . GLU A 1 1061 ? -37.227 -35.910 42.120 1.00 86.81 1061 GLU A CA 1
ATOM 7965 C C . GLU A 1 1061 ? -37.746 -35.118 40.908 1.00 86.81 1061 GLU A C 1
ATOM 7967 O O . GLU A 1 1061 ? -37.745 -35.625 39.786 1.00 86.81 1061 GLU A O 1
ATOM 7972 N N . THR A 1 1062 ? -38.208 -33.882 41.121 1.00 89.06 1062 THR A N 1
ATOM 7973 C CA . THR A 1 1062 ? -38.592 -32.951 40.042 1.00 89.06 1062 THR A CA 1
ATOM 7974 C C . THR A 1 1062 ? -37.530 -31.868 39.926 1.00 89.06 1062 THR A C 1
ATOM 7976 O O . THR A 1 1062 ? -37.091 -31.344 40.948 1.00 89.06 1062 THR A O 1
ATOM 7979 N N . ASP A 1 1063 ? -37.138 -31.526 38.702 1.00 89.38 1063 ASP A N 1
ATOM 7980 C CA . ASP A 1 1063 ? -36.195 -30.438 38.455 1.00 89.38 1063 ASP A CA 1
ATOM 7981 C C . ASP A 1 1063 ? -36.820 -29.077 38.835 1.00 89.38 1063 ASP A C 1
ATOM 7983 O O . ASP A 1 1063 ? -37.971 -28.818 38.464 1.00 89.38 1063 ASP A O 1
ATOM 7987 N N . PRO A 1 1064 ? -36.118 -28.208 39.589 1.00 89.75 1064 PRO A N 1
ATOM 7988 C CA . PRO A 1 1064 ? -36.624 -26.885 39.952 1.00 89.75 1064 PRO A CA 1
ATOM 7989 C C . PRO A 1 1064 ? -36.544 -25.852 38.813 1.00 89.75 1064 PRO A C 1
ATOM 7991 O O . PRO A 1 1064 ? -37.178 -24.800 38.921 1.00 89.75 1064 PRO A O 1
ATOM 7994 N N . ARG A 1 1065 ? -35.777 -26.103 37.742 1.00 92.62 1065 ARG A N 1
ATOM 7995 C CA . ARG A 1 1065 ? -35.615 -25.171 36.615 1.00 92.62 1065 ARG A CA 1
ATOM 7996 C C . ARG A 1 1065 ? -36.921 -25.036 35.827 1.00 92.62 1065 ARG A C 1
ATOM 7998 O O . ARG A 1 1065 ? -37.654 -26.002 35.612 1.00 92.62 1065 ARG A O 1
ATOM 8005 N N . ARG A 1 1066 ? -37.195 -23.827 35.325 1.00 93.50 1066 ARG A N 1
ATOM 8006 C CA . ARG A 1 1066 ? -38.206 -23.618 34.278 1.00 93.50 1066 ARG A CA 1
ATOM 8007 C C . ARG A 1 1066 ? -37.647 -24.202 32.984 1.00 93.50 1066 ARG A C 1
ATOM 8009 O O . ARG A 1 1066 ? -36.590 -23.768 32.541 1.00 93.50 1066 ARG A O 1
ATOM 8016 N N . LEU A 1 1067 ? -38.341 -25.165 32.385 1.00 95.12 1067 LEU A N 1
ATOM 8017 C CA . LEU A 1 1067 ? -37.913 -25.802 31.139 1.00 95.12 1067 LEU A CA 1
ATOM 8018 C C . LEU A 1 1067 ? -38.929 -25.554 30.025 1.00 95.12 1067 LEU A C 1
ATOM 8020 O O . LEU A 1 1067 ? -40.142 -25.615 30.255 1.00 95.12 1067 LEU A O 1
ATOM 8024 N N . ALA A 1 1068 ? -38.421 -25.313 28.823 1.00 93.75 1068 ALA A N 1
ATOM 8025 C CA . ALA A 1 1068 ? -39.191 -25.218 27.592 1.00 93.75 1068 ALA A CA 1
ATOM 8026 C C . ALA A 1 1068 ? -38.754 -26.301 26.597 1.00 93.75 1068 ALA A C 1
ATOM 8028 O O . ALA A 1 1068 ? -37.691 -26.906 26.756 1.00 93.75 1068 ALA A O 1
ATOM 8029 N N . TYR A 1 1069 ? -39.611 -26.590 25.621 1.00 94.44 1069 TYR A N 1
ATOM 8030 C CA . TYR A 1 1069 ? -39.381 -27.626 24.620 1.00 94.44 1069 TYR A CA 1
ATOM 8031 C C . TYR A 1 1069 ? -39.918 -27.223 23.249 1.00 94.44 1069 TYR A C 1
ATOM 8033 O O . TYR A 1 1069 ? -40.905 -26.496 23.163 1.00 94.44 1069 TYR A O 1
ATOM 8041 N N . LEU A 1 1070 ? -39.311 -27.773 22.199 1.00 93.56 1070 LEU A N 1
ATOM 8042 C CA . LEU A 1 1070 ? -39.792 -27.749 20.819 1.00 93.56 1070 LEU A CA 1
ATOM 8043 C C . LEU A 1 1070 ? -39.971 -29.194 20.351 1.00 93.56 1070 LEU A C 1
ATOM 8045 O O . LEU A 1 1070 ? -39.106 -30.037 20.595 1.00 93.56 1070 LEU A O 1
ATOM 8049 N N . VAL A 1 1071 ? -41.065 -29.455 19.645 1.00 94.56 1071 VAL A N 1
ATOM 8050 C CA . VAL A 1 1071 ? -41.233 -30.635 18.793 1.00 94.56 1071 VAL A CA 1
ATOM 8051 C C . VAL A 1 1071 ? -41.332 -30.143 17.354 1.00 94.56 1071 VAL A C 1
ATOM 8053 O O . VAL A 1 1071 ? -42.175 -29.295 17.065 1.00 94.56 1071 VAL A O 1
ATOM 8056 N N . SER A 1 1072 ? -40.491 -30.677 16.470 1.00 93.69 1072 SER A N 1
ATOM 8057 C CA . SER A 1 1072 ? -40.646 -30.590 15.015 1.00 93.69 1072 SER A CA 1
ATOM 8058 C C . SER A 1 1072 ? -40.707 -32.014 14.473 1.00 93.69 1072 SER A C 1
ATOM 8060 O O . SER A 1 1072 ? -39.814 -32.820 14.727 1.00 93.69 1072 SER A O 1
ATOM 8062 N N . ALA A 1 1073 ? -41.800 -32.360 13.808 1.00 93.81 1073 ALA A N 1
ATOM 8063 C CA . ALA A 1 1073 ? -42.145 -33.723 13.430 1.00 93.81 1073 ALA A CA 1
ATOM 8064 C C . ALA A 1 1073 ? -42.508 -33.776 11.945 1.00 93.81 1073 ALA A C 1
ATOM 8066 O O . ALA A 1 1073 ? -43.235 -32.907 11.469 1.00 93.81 1073 ALA A O 1
ATOM 8067 N N . VAL A 1 1074 ? -42.022 -34.794 11.235 1.00 93.12 1074 VAL A N 1
ATOM 8068 C CA . VAL A 1 1074 ? -42.222 -34.968 9.793 1.00 93.12 1074 VAL A CA 1
ATOM 8069 C C . VAL A 1 1074 ? -42.821 -36.345 9.514 1.00 93.12 1074 VAL A C 1
ATOM 8071 O O . VAL A 1 1074 ? -42.240 -37.365 9.889 1.00 93.12 1074 VAL A O 1
ATOM 8074 N N . ASP A 1 1075 ? -43.986 -36.344 8.871 1.00 92.62 1075 ASP A N 1
ATOM 8075 C CA . ASP A 1 1075 ? -44.748 -37.509 8.401 1.00 92.62 1075 ASP A CA 1
ATOM 8076 C C . ASP A 1 1075 ? -44.282 -37.837 6.975 1.00 92.62 1075 ASP A C 1
ATOM 8078 O O . ASP A 1 1075 ? -44.827 -37.337 5.988 1.00 92.62 1075 ASP A O 1
ATOM 8082 N N . GLY A 1 1076 ? -43.211 -38.630 6.861 1.00 85.75 1076 GLY A N 1
ATOM 8083 C CA . GLY A 1 1076 ? -42.551 -38.878 5.571 1.00 85.75 1076 GLY A CA 1
ATOM 8084 C C . GLY A 1 1076 ? -43.476 -39.577 4.569 1.00 85.75 1076 GLY A C 1
ATOM 8085 O O . GLY A 1 1076 ? -43.396 -39.354 3.356 1.00 85.75 1076 GLY A O 1
ATOM 8086 N N . GLN A 1 1077 ? -44.416 -40.370 5.085 1.00 83.56 1077 GLN A N 1
ATOM 8087 C CA . GLN A 1 1077 ? -45.355 -41.159 4.293 1.00 83.56 1077 GLN A CA 1
ATOM 8088 C C . GLN A 1 1077 ? -46.489 -40.321 3.683 1.00 83.56 1077 GLN A C 1
ATOM 8090 O O . GLN A 1 1077 ? -47.092 -40.768 2.702 1.00 83.56 1077 GLN A O 1
ATOM 8095 N N . LEU A 1 1078 ? -46.755 -39.115 4.205 1.00 81.19 1078 LEU A N 1
ATOM 8096 C CA . LEU A 1 1078 ? -47.815 -38.221 3.728 1.00 81.19 1078 LEU A CA 1
ATOM 8097 C C . LEU A 1 1078 ? -47.633 -37.805 2.264 1.00 81.19 1078 LEU A C 1
ATOM 8099 O O . LEU A 1 1078 ? -48.608 -37.763 1.510 1.00 81.19 1078 LEU A O 1
ATOM 8103 N N . GLU A 1 1079 ? -46.395 -37.502 1.864 1.00 72.00 1079 GLU A N 1
ATOM 8104 C CA . GLU A 1 1079 ? -46.082 -37.010 0.515 1.00 72.00 1079 GLU A CA 1
ATOM 8105 C C . GLU A 1 1079 ? -45.203 -37.978 -0.295 1.00 72.00 1079 GLU A C 1
ATOM 8107 O O . GLU A 1 1079 ? -45.282 -37.979 -1.528 1.00 72.00 1079 GLU A O 1
ATOM 8112 N N . LYS A 1 1080 ? -44.429 -38.868 0.351 1.00 75.44 1080 LYS A N 1
ATOM 8113 C CA . LYS A 1 1080 ? -43.608 -39.882 -0.336 1.00 75.44 1080 LYS A CA 1
ATOM 8114 C C . LYS A 1 1080 ? -43.824 -41.276 0.288 1.00 75.44 1080 LYS A C 1
ATOM 8116 O O . LYS A 1 1080 ? -43.291 -41.541 1.358 1.00 75.44 1080 LYS A O 1
ATOM 8121 N N . PRO A 1 1081 ? -44.500 -42.237 -0.387 1.00 70.69 1081 PRO A N 1
ATOM 8122 C CA . PRO A 1 1081 ? -44.903 -43.542 0.190 1.00 70.69 1081 PRO A CA 1
ATOM 8123 C C . PRO A 1 1081 ? -43.796 -44.523 0.646 1.00 70.69 1081 PRO A C 1
ATOM 8125 O O . PRO A 1 1081 ? -44.065 -45.718 0.789 1.00 70.69 1081 PRO A O 1
ATOM 8128 N N . ARG A 1 1082 ? -42.546 -44.066 0.768 1.00 76.06 1082 ARG A N 1
ATOM 8129 C CA . ARG A 1 1082 ? -41.356 -44.812 1.214 1.00 76.06 1082 ARG A CA 1
ATOM 8130 C C . ARG A 1 1082 ? -40.336 -43.938 1.960 1.00 76.06 1082 ARG A C 1
ATOM 8132 O O . ARG A 1 1082 ? -39.235 -44.414 2.210 1.00 76.06 1082 ARG A O 1
ATOM 8139 N N . GLU A 1 1083 ? -40.649 -42.676 2.246 1.00 80.94 1083 GLU A N 1
ATOM 8140 C CA . GLU A 1 1083 ? -39.803 -41.852 3.111 1.00 80.94 1083 GLU A CA 1
ATOM 8141 C C . GLU A 1 1083 ? -40.185 -42.114 4.570 1.00 80.94 1083 GLU A C 1
ATOM 8143 O O . GLU A 1 1083 ? -41.343 -42.402 4.879 1.00 80.94 1083 GLU A O 1
ATOM 8148 N N . GLU A 1 1084 ? -39.190 -42.105 5.449 1.00 88.81 1084 GLU A N 1
ATOM 8149 C CA . GLU A 1 1084 ? -39.344 -42.516 6.843 1.00 88.81 1084 GLU A CA 1
ATOM 8150 C C . GLU A 1 1084 ? -39.570 -41.296 7.742 1.00 88.81 1084 GLU A C 1
ATOM 8152 O O . GLU A 1 1084 ? -39.074 -40.202 7.466 1.00 88.81 1084 GLU A O 1
ATOM 8157 N N . ASP A 1 1085 ? -40.345 -41.485 8.810 1.00 93.00 1085 ASP A N 1
ATOM 8158 C CA . ASP A 1 1085 ? -40.720 -40.409 9.727 1.00 93.00 1085 ASP A CA 1
ATOM 8159 C C . ASP A 1 1085 ? -39.489 -39.841 10.449 1.00 93.00 1085 ASP A C 1
ATOM 8161 O O . ASP A 1 1085 ? -38.600 -40.580 10.894 1.00 93.00 1085 ASP A O 1
ATOM 8165 N N . ARG A 1 1086 ? -39.452 -38.514 10.605 1.00 93.31 1086 ARG A N 1
ATOM 8166 C CA . ARG A 1 1086 ? -38.341 -37.798 11.252 1.00 93.31 1086 ARG A CA 1
ATOM 8167 C C . ARG A 1 1086 ? -38.845 -36.950 12.408 1.00 93.31 1086 ARG A C 1
ATOM 8169 O O . ARG A 1 1086 ? -39.903 -36.326 12.324 1.00 93.31 1086 ARG A O 1
ATOM 8176 N N . LEU A 1 1087 ? -38.078 -36.908 13.491 1.00 93.19 1087 LEU A N 1
ATOM 8177 C CA . LEU A 1 1087 ? -38.424 -36.175 14.703 1.00 93.19 1087 LEU A CA 1
ATOM 8178 C C . LEU A 1 1087 ? -37.227 -35.389 15.217 1.00 93.19 1087 LEU A C 1
ATOM 8180 O O . LEU A 1 1087 ? -36.194 -35.971 15.541 1.00 93.19 1087 LEU A O 1
ATOM 8184 N N . ARG A 1 1088 ? -37.425 -34.090 15.426 1.00 92.94 1088 ARG A N 1
ATOM 8185 C CA . ARG A 1 1088 ? -36.595 -33.277 16.306 1.00 92.94 1088 ARG A CA 1
ATOM 8186 C C . ARG A 1 1088 ? -37.353 -32.949 17.585 1.00 92.94 1088 ARG A C 1
ATOM 8188 O O . ARG A 1 1088 ? -38.492 -32.480 17.558 1.00 92.94 1088 ARG A O 1
ATOM 8195 N N . LEU A 1 1089 ? -36.690 -33.157 18.712 1.00 93.62 1089 LEU A N 1
ATOM 8196 C CA . LEU A 1 1089 ? -37.172 -32.827 20.042 1.00 93.62 1089 LEU A CA 1
ATOM 8197 C C . LEU A 1 1089 ? -36.047 -32.097 20.776 1.00 93.62 1089 LEU A C 1
ATOM 8199 O O . LEU A 1 1089 ? -34.996 -32.675 21.047 1.00 93.62 1089 LEU A O 1
ATOM 8203 N N . VAL A 1 1090 ? -36.286 -30.829 21.109 1.00 93.75 1090 VAL A N 1
ATOM 8204 C CA . VAL A 1 1090 ? -35.332 -29.966 21.822 1.00 93.75 1090 VAL A CA 1
ATOM 8205 C C . VAL A 1 1090 ? -35.899 -29.624 23.199 1.00 93.75 1090 VAL A C 1
ATOM 8207 O O . VAL A 1 1090 ? -37.081 -29.302 23.304 1.00 93.75 1090 VAL A O 1
ATOM 8210 N N . ILE A 1 1091 ? -35.081 -29.657 24.254 1.00 94.88 1091 ILE A N 1
ATOM 8211 C CA . ILE A 1 1091 ? -35.431 -29.201 25.613 1.00 94.88 1091 ILE A CA 1
ATOM 8212 C C . ILE A 1 1091 ? -34.352 -28.235 26.102 1.00 94.88 1091 ILE A C 1
ATOM 8214 O O . ILE A 1 1091 ? -33.164 -28.549 26.034 1.00 94.88 1091 ILE A O 1
ATOM 8218 N N . TRP A 1 1092 ? -34.748 -27.084 26.647 1.00 94.75 1092 TRP A N 1
ATOM 8219 C CA . TRP A 1 1092 ? -33.826 -26.074 27.176 1.00 94.75 1092 TRP A CA 1
ATOM 8220 C C . TRP A 1 1092 ? -34.324 -25.416 28.468 1.00 94.75 1092 TRP A C 1
ATOM 8222 O O . TRP A 1 1092 ? -35.514 -25.431 28.795 1.00 94.75 1092 TRP A O 1
ATOM 8232 N N . VAL A 1 1093 ? -33.394 -24.808 29.203 1.00 94.62 1093 VAL A N 1
ATOM 8233 C CA . VAL A 1 1093 ? -33.671 -23.968 30.370 1.00 94.62 1093 VAL A CA 1
ATOM 8234 C C . VAL A 1 1093 ? -34.266 -22.642 29.905 1.00 94.62 1093 VAL A C 1
ATOM 8236 O O . VAL A 1 1093 ? -33.653 -21.907 29.132 1.00 94.62 1093 VAL A O 1
ATOM 8239 N N . LEU A 1 1094 ? -35.456 -22.310 30.395 1.00 87.50 1094 LEU A N 1
ATOM 8240 C CA . LEU A 1 1094 ? -36.091 -21.015 30.177 1.00 87.50 1094 LEU A CA 1
ATOM 8241 C C . LEU A 1 1094 ? -35.628 -20.050 31.277 1.00 87.50 1094 LEU A C 1
ATOM 8243 O O . LEU A 1 1094 ? -35.877 -20.296 32.461 1.00 87.50 1094 LEU A O 1
ATOM 8247 N N . ARG A 1 1095 ? -34.950 -18.963 30.896 1.00 81.94 1095 ARG A N 1
ATOM 8248 C CA . ARG A 1 1095 ? -34.459 -17.942 31.836 1.00 81.94 1095 ARG A CA 1
ATOM 8249 C C . ARG A 1 1095 ? -35.620 -17.160 32.476 1.00 81.94 1095 ARG A C 1
ATOM 8251 O O . ARG A 1 1095 ? -36.778 -17.276 32.066 1.00 81.94 1095 ARG A O 1
ATOM 8258 N N . GLU A 1 1096 ? -35.330 -16.376 33.518 1.00 76.31 1096 GLU A N 1
ATOM 8259 C CA . GLU A 1 1096 ? -36.366 -15.632 34.254 1.00 76.31 1096 GLU A CA 1
ATOM 8260 C C . GLU A 1 1096 ? -37.123 -14.634 33.365 1.00 76.31 1096 GLU A C 1
ATOM 8262 O O . GLU A 1 1096 ? -38.356 -14.602 33.415 1.00 76.31 1096 GLU A O 1
ATOM 8267 N N . ASP A 1 1097 ? -36.390 -13.938 32.490 1.00 65.50 1097 ASP A N 1
ATOM 8268 C CA . ASP A 1 1097 ? -36.865 -13.021 31.440 1.00 65.50 1097 ASP A CA 1
ATOM 8269 C C . ASP A 1 1097 ? -37.683 -13.697 30.317 1.00 65.50 1097 ASP A C 1
ATOM 8271 O O . ASP A 1 1097 ? -38.300 -13.012 29.504 1.00 65.50 1097 ASP A O 1
ATOM 8275 N N . GLY A 1 1098 ? -37.716 -15.034 30.271 1.00 68.56 1098 GLY A N 1
ATOM 8276 C CA . GLY A 1 1098 ? -38.360 -15.814 29.214 1.00 68.56 1098 GLY A CA 1
ATOM 8277 C C . GLY A 1 1098 ? -37.474 -16.120 28.000 1.00 68.56 1098 GLY A C 1
ATOM 8278 O O . GLY A 1 1098 ? -37.971 -16.707 27.042 1.00 68.56 1098 GLY A O 1
ATOM 8279 N N . SER A 1 1099 ? -36.183 -15.774 28.017 1.00 73.62 1099 SER A N 1
ATOM 8280 C CA . SER A 1 1099 ? -35.249 -16.112 26.934 1.00 73.62 1099 SER A CA 1
ATOM 8281 C C . SER A 1 1099 ? -34.778 -17.578 26.984 1.00 73.62 1099 SER A C 1
ATOM 8283 O O . SER A 1 1099 ? -34.835 -18.249 28.023 1.00 73.62 1099 SER A O 1
ATOM 8285 N N . ARG A 1 1100 ? -34.291 -18.096 25.845 1.00 81.25 1100 ARG A N 1
ATOM 8286 C CA . ARG A 1 1100 ? -33.652 -19.422 25.755 1.00 81.25 1100 ARG A CA 1
ATOM 8287 C C . ARG A 1 1100 ? -32.283 -19.395 26.441 1.00 81.25 1100 ARG A C 1
ATOM 8289 O O . ARG A 1 1100 ? -31.397 -18.647 26.035 1.00 81.25 1100 ARG A O 1
ATOM 8296 N N . GLY A 1 1101 ? -32.127 -20.224 27.468 1.00 84.69 1101 GLY A N 1
ATOM 8297 C CA . GLY A 1 1101 ? -30.852 -20.566 28.089 1.00 84.69 1101 GLY A CA 1
ATOM 8298 C C . GLY A 1 1101 ? -30.266 -21.872 27.545 1.00 84.69 1101 GLY A C 1
ATOM 8299 O O . GLY A 1 1101 ? -30.506 -22.255 26.401 1.00 84.69 1101 GLY A O 1
ATOM 8300 N N . GLU A 1 1102 ? -29.491 -22.545 28.396 1.00 89.12 1102 GLU A N 1
ATOM 8301 C CA . GLU A 1 1102 ? -28.803 -23.813 28.123 1.00 89.12 1102 GLU A CA 1
ATOM 8302 C C . GLU A 1 1102 ? -29.743 -24.888 27.552 1.00 89.12 1102 GLU A C 1
ATOM 8304 O O . GLU A 1 1102 ? -30.845 -25.104 28.061 1.00 89.12 1102 GLU A O 1
ATOM 8309 N N . THR A 1 1103 ? -29.305 -25.581 26.500 1.00 92.56 1103 THR A N 1
ATOM 8310 C CA . THR A 1 1103 ? -30.021 -26.746 25.959 1.00 92.56 1103 THR A CA 1
ATOM 8311 C C . THR A 1 1103 ? -29.622 -27.983 26.756 1.00 92.56 1103 THR A C 1
ATOM 8313 O O . THR A 1 1103 ? -28.450 -28.170 27.057 1.00 92.56 1103 THR A O 1
ATOM 8316 N N . LEU A 1 1104 ? -30.595 -28.814 27.124 1.00 93.88 1104 LEU A N 1
ATOM 8317 C CA . LEU A 1 1104 ? -30.393 -30.017 27.941 1.00 93.88 1104 LEU A CA 1
ATOM 8318 C C . LEU A 1 1104 ? -30.531 -31.308 27.122 1.00 93.88 1104 LEU A C 1
ATOM 8320 O O . LEU A 1 1104 ? -30.026 -32.350 27.537 1.00 93.88 1104 LEU A O 1
ATOM 8324 N N . TYR A 1 1105 ? -31.230 -31.234 25.984 1.00 93.38 1105 TYR A N 1
ATOM 8325 C CA . TYR A 1 1105 ? -31.457 -32.318 25.028 1.00 93.38 1105 TYR A CA 1
ATOM 8326 C C . TYR A 1 1105 ? -31.750 -31.723 23.640 1.00 93.38 1105 TYR A C 1
ATOM 8328 O O . TYR A 1 1105 ? -32.584 -30.823 23.541 1.00 93.38 1105 TYR A O 1
ATOM 8336 N N . ASP A 1 1106 ? -31.102 -32.228 22.592 1.00 92.88 1106 ASP A N 1
ATOM 8337 C CA . ASP A 1 1106 ? -31.483 -32.045 21.183 1.00 92.88 1106 ASP A CA 1
ATOM 8338 C C . ASP A 1 1106 ? -31.024 -33.292 20.415 1.00 92.88 1106 ASP A C 1
ATOM 8340 O O . ASP A 1 1106 ? -29.826 -33.570 20.333 1.00 92.88 1106 ASP A O 1
ATOM 8344 N N . ASN A 1 1107 ? -31.958 -34.078 19.880 1.00 90.25 1107 ASN A N 1
ATOM 8345 C CA . ASN A 1 1107 ? -31.621 -35.320 19.180 1.00 90.25 1107 ASN A CA 1
ATOM 8346 C C . ASN A 1 1107 ? -31.073 -35.105 17.752 1.00 90.25 1107 ASN A C 1
ATOM 8348 O O . ASN A 1 1107 ? -30.700 -36.083 17.113 1.00 90.25 1107 ASN A O 1
ATOM 8352 N N . GLN A 1 1108 ? -30.990 -33.861 17.258 1.00 85.75 1108 GLN A N 1
ATOM 8353 C CA . GLN A 1 1108 ? -30.618 -33.520 15.874 1.00 85.75 1108 GLN A CA 1
ATOM 8354 C C . GLN A 1 1108 ? -29.167 -32.992 15.699 1.00 85.75 1108 GLN A C 1
ATOM 8356 O O . GLN A 1 1108 ? -28.751 -32.583 14.613 1.00 85.75 1108 GLN A O 1
ATOM 8361 N N . LEU A 1 1109 ? -28.331 -33.067 16.739 1.00 68.75 1109 LEU A N 1
ATOM 8362 C CA . LEU A 1 1109 ? -26.930 -32.588 16.758 1.00 68.75 1109 LEU A CA 1
ATOM 8363 C C . LEU A 1 1109 ? -25.926 -33.340 15.845 1.00 68.75 1109 LEU A C 1
ATOM 8365 O O . LEU A 1 1109 ? -24.718 -33.305 16.084 1.00 68.75 1109 LEU A O 1
ATOM 8369 N N . ALA A 1 1110 ? -26.394 -34.065 14.830 1.00 67.12 1110 ALA A N 1
ATOM 8370 C CA . ALA A 1 1110 ? -25.571 -34.729 13.813 1.00 67.12 1110 ALA A CA 1
ATOM 8371 C C . ALA A 1 1110 ? -25.881 -34.265 12.372 1.00 67.12 1110 ALA A C 1
ATOM 8373 O O . ALA A 1 1110 ? -25.285 -34.782 11.430 1.00 67.12 1110 ALA A O 1
ATOM 8374 N N . CYS A 1 1111 ? -26.800 -33.310 12.192 1.00 72.12 1111 CYS A N 1
ATOM 8375 C CA . CYS A 1 1111 ? -27.268 -32.856 10.880 1.00 72.12 1111 CYS A CA 1
ATOM 8376 C C . CYS A 1 1111 ? -26.777 -31.455 10.477 1.00 72.12 1111 CYS A C 1
ATOM 8378 O O . CYS A 1 1111 ? -26.400 -30.657 11.345 1.00 72.12 1111 CYS A O 1
ATOM 8380 N N . PRO A 1 1112 ? -26.860 -31.119 9.172 1.00 61.62 1112 PRO A N 1
ATOM 8381 C CA . PRO A 1 1112 ? -26.766 -29.741 8.702 1.00 61.62 1112 PRO A CA 1
ATOM 8382 C C . PRO A 1 1112 ? -27.856 -28.878 9.352 1.00 61.62 1112 PRO A C 1
ATOM 8384 O O . PRO A 1 1112 ? -29.013 -29.288 9.406 1.00 61.62 1112 PRO A O 1
ATOM 8387 N N . GLY A 1 1113 ? -27.485 -27.685 9.822 1.00 64.56 1113 GLY A N 1
ATOM 8388 C CA . GLY A 1 1113 ? -28.406 -26.743 10.465 1.00 64.56 1113 GLY A CA 1
ATOM 8389 C C . GLY A 1 1113 ? -28.744 -27.101 11.919 1.00 64.56 1113 GLY A C 1
ATOM 8390 O O . GLY A 1 1113 ? -29.501 -28.026 12.200 1.00 64.56 1113 GLY A O 1
ATOM 8391 N N . GLN A 1 1114 ? -28.222 -26.312 12.863 1.00 72.88 1114 GLN A N 1
ATOM 8392 C CA . GLN A 1 1114 ? -28.533 -26.437 14.299 1.00 72.88 1114 GLN A CA 1
ATOM 8393 C C . GLN A 1 1114 ? -29.619 -25.452 14.776 1.00 72.88 1114 GLN A C 1
ATOM 8395 O O . GLN A 1 1114 ? -30.051 -25.498 15.931 1.00 72.88 1114 GLN A O 1
ATOM 8400 N N . ASP A 1 1115 ? -30.093 -24.588 13.878 1.00 83.62 1115 ASP A N 1
ATOM 8401 C CA . ASP A 1 1115 ? -31.100 -23.555 14.129 1.00 83.62 1115 ASP A CA 1
ATOM 8402 C C . ASP A 1 1115 ? -32.458 -24.134 14.574 1.00 83.62 1115 ASP A C 1
ATOM 8404 O O . ASP A 1 1115 ? -32.762 -25.275 14.244 1.00 83.62 1115 ASP A O 1
ATOM 8408 N N . LEU A 1 1116 ? -33.289 -23.401 15.327 1.00 82.25 1116 LEU A N 1
ATOM 8409 C CA . LEU A 1 1116 ? -34.535 -23.961 15.886 1.00 82.25 1116 LEU A CA 1
ATOM 8410 C C . LEU A 1 1116 ? -35.639 -24.189 14.854 1.00 82.25 1116 LEU A C 1
ATOM 8412 O O . LEU A 1 1116 ? -36.487 -25.050 15.087 1.00 82.25 1116 LEU A O 1
ATOM 8416 N N . ASN A 1 1117 ? -35.664 -23.438 13.752 1.00 84.88 1117 ASN A N 1
ATOM 8417 C CA . ASN A 1 1117 ? -36.654 -23.664 12.701 1.00 84.88 1117 ASN A CA 1
ATOM 8418 C C . ASN A 1 1117 ? -36.248 -24.779 11.720 1.00 84.88 1117 ASN A C 1
ATOM 8420 O O . ASN A 1 1117 ? -37.131 -25.348 11.081 1.00 84.88 1117 ASN A O 1
ATOM 8424 N N . ALA A 1 1118 ? -34.959 -25.140 11.653 1.00 85.06 1118 ALA A N 1
ATOM 8425 C CA . ALA A 1 1118 ? -34.444 -26.161 10.741 1.00 85.06 1118 ALA A CA 1
ATOM 8426 C C . ALA A 1 1118 ? -35.234 -27.490 10.854 1.00 85.06 1118 ALA A C 1
ATOM 8428 O O . ALA A 1 1118 ? -35.443 -27.982 11.975 1.00 85.06 1118 ALA A O 1
ATOM 8429 N N . PRO A 1 1119 ? -35.682 -28.070 9.722 1.00 84.19 1119 PRO A N 1
ATOM 8430 C CA . PRO A 1 1119 ? -36.637 -29.177 9.696 1.00 84.19 1119 PRO A CA 1
ATOM 8431 C C . PRO A 1 1119 ? -36.062 -30.465 10.292 1.00 84.19 1119 PRO A C 1
ATOM 8433 O O . PRO A 1 1119 ? -34.845 -30.655 10.356 1.00 84.19 1119 PRO A O 1
ATOM 8436 N N . ALA A 1 1120 ? -36.933 -31.381 10.726 1.00 89.50 1120 ALA A N 1
ATOM 8437 C CA . ALA A 1 1120 ? -36.484 -32.638 11.316 1.00 89.50 1120 ALA A CA 1
ATOM 8438 C C . ALA A 1 1120 ? -35.778 -33.529 10.276 1.00 89.50 1120 ALA A C 1
ATOM 8440 O O . ALA A 1 1120 ? -36.410 -34.039 9.351 1.00 89.50 1120 ALA A O 1
ATOM 8441 N N . CYS A 1 1121 ? -34.476 -33.750 10.461 1.00 86.88 1121 CYS A N 1
ATOM 8442 C CA . CYS A 1 1121 ? -33.668 -34.688 9.677 1.00 86.88 1121 CYS A CA 1
ATOM 8443 C C . CYS A 1 1121 ? -33.601 -36.080 10.336 1.00 86.88 1121 CYS A C 1
ATOM 8445 O O . CYS A 1 1121 ? -33.428 -37.082 9.644 1.00 86.88 1121 CYS A O 1
ATOM 8447 N N . GLN A 1 1122 ? -33.701 -36.140 11.671 1.00 88.12 1122 GLN A N 1
ATOM 8448 C CA . GLN A 1 1122 ? -33.355 -37.328 12.442 1.00 88.12 1122 GLN A CA 1
ATOM 8449 C C . GLN A 1 1122 ? -34.477 -38.360 12.333 1.00 88.12 1122 GLN A C 1
ATOM 8451 O O . GLN A 1 1122 ? -35.568 -38.172 12.873 1.00 88.12 1122 GLN A O 1
ATOM 8456 N N . GLN A 1 1123 ? -34.192 -39.448 11.622 1.00 90.56 1123 GLN A N 1
ATOM 8457 C CA . GLN A 1 1123 ? -35.077 -40.597 11.467 1.00 90.56 1123 GLN A CA 1
ATOM 8458 C C . GLN A 1 1123 ? -35.421 -41.227 12.824 1.00 90.56 1123 GLN A C 1
ATOM 8460 O O . GLN A 1 1123 ? -34.585 -41.258 13.734 1.00 90.56 1123 GLN A O 1
ATOM 8465 N N . ILE A 1 1124 ? -36.646 -41.745 12.941 1.00 89.56 1124 ILE A N 1
ATOM 8466 C CA . ILE A 1 1124 ? -37.092 -42.514 14.108 1.00 89.56 1124 ILE A CA 1
ATOM 8467 C C . ILE A 1 1124 ? -36.837 -44.017 13.922 1.00 89.56 1124 ILE A C 1
ATOM 8469 O O . ILE A 1 1124 ? -37.139 -44.575 12.870 1.00 89.56 1124 ILE A O 1
ATOM 8473 N N . ASP A 1 1125 ? -36.345 -44.697 14.960 1.00 86.75 1125 ASP A N 1
ATOM 8474 C CA . ASP A 1 1125 ? -36.045 -46.134 14.893 1.00 86.75 1125 ASP A CA 1
ATOM 8475 C C . ASP A 1 1125 ? -37.307 -47.005 14.854 1.00 86.75 1125 ASP A C 1
ATOM 8477 O O . ASP A 1 1125 ? -37.396 -47.957 14.074 1.00 86.75 1125 ASP A O 1
ATOM 8481 N N . ARG A 1 1126 ? -38.306 -46.701 15.700 1.00 82.06 1126 ARG A N 1
ATOM 8482 C CA . ARG A 1 1126 ? -39.644 -47.317 15.632 1.00 82.06 1126 ARG A CA 1
ATOM 8483 C C . ARG A 1 1126 ? -40.725 -46.392 16.162 1.00 82.06 1126 ARG A C 1
ATOM 8485 O O . ARG A 1 1126 ? -40.710 -46.022 17.332 1.00 82.06 1126 ARG A O 1
ATOM 8492 N N . GLY A 1 1127 ? -41.758 -46.164 15.367 1.00 84.00 1127 GLY A N 1
ATOM 8493 C CA . GLY A 1 1127 ? -42.951 -45.446 15.794 1.00 84.00 1127 GLY A CA 1
ATOM 8494 C C . GLY A 1 1127 ? -43.876 -45.179 14.620 1.00 84.00 1127 GLY A C 1
ATOM 8495 O O . GLY A 1 1127 ? -43.863 -45.916 13.637 1.00 84.00 1127 GLY A O 1
ATOM 8496 N N . SER A 1 1128 ? -44.657 -44.115 14.742 1.00 86.94 1128 SER A N 1
ATOM 8497 C CA . SER A 1 1128 ? -45.251 -43.406 13.611 1.00 86.94 1128 SER A CA 1
ATOM 8498 C C . SER A 1 1128 ? -45.528 -41.960 14.020 1.00 86.94 1128 SER A C 1
ATOM 8500 O O . SER A 1 1128 ? -45.858 -41.684 15.181 1.00 86.94 1128 SER A O 1
ATOM 8502 N N . ILE A 1 1129 ? -45.385 -41.055 13.060 1.00 90.56 1129 ILE A N 1
ATOM 8503 C CA . ILE A 1 1129 ? -45.847 -39.669 13.077 1.00 90.56 1129 ILE A CA 1
ATOM 8504 C C . ILE A 1 1129 ? -46.979 -39.577 12.046 1.00 90.56 1129 ILE A C 1
ATOM 8506 O O . ILE A 1 1129 ? -46.908 -40.203 10.997 1.00 90.56 1129 ILE A O 1
ATOM 8510 N N . VAL A 1 1130 ? -48.057 -38.856 12.366 1.00 89.94 1130 VAL A N 1
ATOM 8511 C CA . VAL A 1 1130 ? -49.216 -38.698 11.473 1.00 89.94 1130 VAL A CA 1
ATOM 8512 C C . VAL A 1 1130 ? -49.748 -37.268 11.536 1.00 89.94 1130 VAL A C 1
ATOM 8514 O O . VAL A 1 1130 ? -50.101 -36.781 12.621 1.00 89.94 1130 VAL A O 1
ATOM 8517 N N . ILE A 1 1131 ? -49.865 -36.619 10.376 1.00 89.19 1131 ILE A N 1
ATOM 8518 C CA . ILE A 1 1131 ? -50.469 -35.291 10.201 1.00 89.19 1131 ILE A CA 1
ATOM 8519 C C . ILE A 1 1131 ? -51.888 -35.421 9.633 1.00 89.19 1131 ILE A C 1
ATOM 8521 O O . ILE A 1 1131 ? -52.132 -35.812 8.493 1.00 89.19 1131 ILE A O 1
ATOM 8525 N N . HIS A 1 1132 ? -52.867 -35.024 10.442 1.00 85.81 1132 HIS A N 1
ATOM 8526 C CA . HIS A 1 1132 ? -54.294 -35.156 10.159 1.00 85.81 1132 HIS A CA 1
ATOM 8527 C C . HIS A 1 1132 ? -54.849 -33.849 9.578 1.00 85.81 1132 HIS A C 1
ATOM 8529 O O . HIS A 1 1132 ? -55.461 -33.045 10.290 1.00 85.81 1132 HIS A O 1
ATOM 8535 N N . ARG A 1 1133 ? -54.638 -33.625 8.272 1.00 76.19 1133 ARG A N 1
ATOM 8536 C CA . ARG A 1 1133 ? -55.231 -32.487 7.537 1.00 76.19 1133 ARG A CA 1
ATOM 8537 C C . ARG A 1 1133 ? -56.774 -32.584 7.542 1.00 76.19 1133 ARG A C 1
ATOM 8539 O O . ARG A 1 1133 ? -57.338 -33.676 7.435 1.00 76.19 1133 ARG A O 1
ATOM 8546 N N . GLN A 1 1134 ? -57.486 -31.456 7.650 1.00 58.97 1134 GLN A N 1
ATOM 8547 C CA . GLN A 1 1134 ? -58.964 -31.408 7.728 1.00 58.97 1134 GLN A CA 1
ATOM 8548 C C . GLN A 1 1134 ? -59.648 -31.806 6.398 1.00 58.97 1134 GLN A C 1
ATOM 8550 O O . GLN A 1 1134 ? -60.052 -30.948 5.616 1.00 58.97 1134 GLN A O 1
ATOM 8555 N N . GLY A 1 1135 ? -59.781 -33.117 6.134 1.00 44.69 1135 GLY A N 1
ATOM 8556 C CA . GLY A 1 1135 ? -60.187 -33.618 4.809 1.00 44.69 1135 GLY A CA 1
ATOM 8557 C C . GLY A 1 1135 ? -61.206 -34.766 4.726 1.00 44.69 1135 GLY A C 1
ATOM 8558 O O . GLY A 1 1135 ? -61.867 -34.868 3.694 1.00 44.69 1135 GLY A O 1
ATOM 8559 N N . ILE A 1 1136 ? -61.395 -35.626 5.745 1.00 32.44 1136 ILE A N 1
ATOM 8560 C CA . ILE A 1 1136 ? -62.341 -36.770 5.671 1.00 32.44 1136 ILE A CA 1
ATOM 8561 C C . ILE A 1 1136 ? -63.141 -36.985 6.979 1.00 32.44 1136 ILE A C 1
ATOM 8563 O O . ILE A 1 1136 ? -62.604 -37.322 8.024 1.00 32.44 1136 ILE A O 1
ATOM 8567 N N . ARG A 1 1137 ? -64.465 -36.814 6.850 1.00 29.39 1137 ARG A N 1
ATOM 8568 C CA . ARG A 1 1137 ? -65.622 -37.333 7.627 1.00 29.39 1137 ARG A CA 1
ATOM 8569 C C . ARG A 1 1137 ? -65.486 -37.761 9.114 1.00 29.39 1137 ARG A C 1
ATOM 8571 O O . ARG A 1 1137 ? -65.002 -38.840 9.423 1.00 29.39 1137 ARG A O 1
ATOM 8578 N N . SER A 1 1138 ? -66.308 -37.077 9.925 1.00 31.16 1138 SER A N 1
ATOM 8579 C CA . SER A 1 1138 ? -67.019 -37.540 11.144 1.00 31.16 1138 SER A CA 1
ATOM 8580 C C . SER A 1 1138 ? -66.296 -37.468 12.497 1.00 31.16 1138 SER A C 1
ATOM 8582 O O . SER A 1 1138 ? -65.546 -38.353 12.891 1.00 31.16 1138 SER A O 1
ATOM 8584 N N . VAL A 1 1139 ? -66.643 -36.439 13.278 1.00 36.28 1139 VAL A N 1
ATOM 8585 C CA . VAL A 1 1139 ? -66.154 -36.196 14.647 1.00 36.28 1139 VAL A CA 1
ATOM 8586 C C . VAL A 1 1139 ? -67.185 -36.703 15.673 1.00 36.28 1139 VAL A C 1
ATOM 8588 O O . VAL A 1 1139 ? -67.865 -35.905 16.316 1.00 36.28 1139 VAL A O 1
ATOM 8591 N N . SER A 1 1140 ? -67.357 -38.026 15.785 1.00 30.89 1140 SER A N 1
ATOM 8592 C CA . SER A 1 1140 ? -68.394 -38.651 16.640 1.00 30.89 1140 SER A CA 1
ATOM 8593 C C . SER A 1 1140 ? -67.877 -39.565 17.758 1.00 30.89 1140 SER A C 1
ATOM 8595 O O . SER A 1 1140 ? -68.435 -39.531 18.851 1.00 30.89 1140 SER A O 1
ATOM 8597 N N . ASP A 1 1141 ? -66.817 -40.347 17.529 1.00 32.19 1141 ASP A N 1
ATOM 8598 C CA . ASP A 1 1141 ? -66.501 -41.512 18.385 1.00 32.19 1141 ASP A CA 1
ATOM 8599 C C . ASP A 1 1141 ? -65.228 -41.368 19.250 1.00 32.19 1141 ASP A C 1
ATOM 8601 O O . ASP A 1 1141 ? -64.888 -42.256 20.028 1.00 32.19 1141 ASP A O 1
ATOM 8605 N N . LEU A 1 1142 ? -64.521 -40.235 19.166 1.00 34.72 1142 LEU A N 1
ATOM 8606 C CA . LEU A 1 1142 ? -63.185 -40.038 19.764 1.00 34.72 1142 LEU A CA 1
ATOM 8607 C C . LEU A 1 1142 ? -63.160 -39.568 21.238 1.00 34.72 1142 LEU A C 1
ATOM 8609 O O . LEU A 1 1142 ? -62.113 -39.157 21.735 1.00 34.72 1142 LEU A O 1
ATOM 8613 N N . PHE A 1 1143 ? -64.276 -39.656 21.969 1.00 37.16 1143 PHE A N 1
ATOM 8614 C CA . PHE A 1 1143 ? -64.346 -39.335 23.407 1.00 37.16 1143 PHE A CA 1
ATOM 8615 C C . PHE A 1 1143 ? -64.706 -40.555 24.273 1.00 37.16 1143 PHE A C 1
ATOM 8617 O O . PHE A 1 1143 ? -65.735 -40.582 24.946 1.00 37.16 1143 PHE A O 1
ATOM 8624 N N . ALA A 1 1144 ? -63.812 -41.549 24.304 1.00 28.77 1144 ALA A N 1
ATOM 8625 C CA . ALA A 1 1144 ? -63.881 -42.692 25.221 1.00 28.77 1144 ALA A CA 1
ATOM 8626 C C . ALA A 1 1144 ? -62.503 -43.018 25.841 1.00 28.77 1144 ALA A C 1
ATOM 8628 O O . ALA A 1 1144 ? -61.777 -43.888 25.375 1.00 28.77 1144 ALA A O 1
ATOM 8629 N N . THR A 1 1145 ? -62.159 -42.272 26.897 1.00 36.81 1145 THR A N 1
ATOM 8630 C CA . THR A 1 1145 ? -61.209 -42.608 27.987 1.00 36.81 1145 THR A CA 1
ATOM 8631 C C . THR A 1 1145 ? -60.266 -43.812 27.795 1.00 36.81 1145 THR A C 1
ATOM 8633 O O . THR A 1 1145 ? -60.622 -44.943 28.123 1.00 36.81 1145 THR A O 1
ATOM 8636 N N . ALA A 1 1146 ? -59.008 -43.542 27.429 1.00 28.12 1146 ALA A N 1
ATOM 8637 C CA . ALA A 1 1146 ? -57.913 -44.517 27.449 1.00 28.12 1146 ALA A CA 1
ATOM 8638 C C . ALA A 1 1146 ? -57.072 -44.431 28.743 1.00 28.12 1146 ALA A C 1
ATOM 8640 O O . ALA A 1 1146 ? -55.896 -44.069 28.728 1.00 28.12 1146 ALA A O 1
ATOM 8641 N N . THR A 1 1147 ? -57.667 -44.780 29.887 1.00 26.33 1147 THR A N 1
ATOM 8642 C CA . THR A 1 1147 ? -56.887 -45.243 31.049 1.00 26.33 1147 THR A CA 1
ATOM 8643 C C . THR A 1 1147 ? -56.381 -46.654 30.762 1.00 26.33 1147 THR A C 1
ATOM 8645 O O . THR A 1 1147 ? -57.195 -47.555 30.569 1.00 26.33 1147 THR A O 1
ATOM 8648 N N . VAL A 1 1148 ? -55.063 -46.862 30.743 1.00 30.45 1148 VAL A N 1
ATOM 8649 C CA . VAL A 1 1148 ? -54.460 -48.175 30.458 1.00 30.45 1148 VAL A CA 1
ATOM 8650 C C . VAL A 1 1148 ? -54.042 -48.869 31.756 1.00 30.45 1148 VAL A C 1
ATOM 8652 O O . VAL A 1 1148 ? -53.088 -48.448 32.408 1.00 30.45 1148 VAL A O 1
ATOM 8655 N N . GLU A 1 1149 ? -54.725 -49.963 32.099 1.00 27.86 1149 GLU A N 1
ATOM 8656 C CA . GLU A 1 1149 ? -54.201 -50.995 33.004 1.00 27.86 1149 GLU A CA 1
ATOM 8657 C C . GLU A 1 1149 ? -53.487 -52.110 32.203 1.00 27.86 1149 GLU A C 1
ATOM 8659 O O . GLU A 1 1149 ? -53.839 -52.349 31.044 1.00 27.86 1149 GLU A O 1
ATOM 8664 N N . PRO A 1 1150 ? -52.496 -52.821 32.780 1.00 39.56 1150 PRO A N 1
ATOM 8665 C CA . PRO A 1 1150 ? -51.685 -53.790 32.038 1.00 39.56 1150 PRO A CA 1
ATOM 8666 C C . PRO A 1 1150 ? -52.096 -55.258 32.263 1.00 39.56 1150 PRO A C 1
ATOM 8668 O O . PRO A 1 1150 ? -52.000 -55.754 33.387 1.00 39.56 1150 PRO A O 1
ATOM 8671 N N . LYS A 1 1151 ? -52.433 -56.010 31.196 1.00 34.97 1151 LYS A N 1
ATOM 8672 C CA . LYS A 1 1151 ? -52.333 -57.492 31.167 1.00 34.97 1151 LYS A CA 1
ATOM 8673 C C . LYS A 1 1151 ? -52.594 -58.129 29.793 1.00 34.97 1151 LYS A C 1
ATOM 8675 O O . LYS A 1 1151 ? -53.486 -57.704 29.073 1.00 34.97 1151 LYS A O 1
ATOM 8680 N N . ALA A 1 1152 ? -51.917 -59.251 29.526 1.00 43.34 1152 ALA A N 1
ATOM 8681 C CA . ALA A 1 1152 ? -52.401 -60.340 28.666 1.00 43.34 1152 ALA A CA 1
ATOM 8682 C C . ALA A 1 1152 ? -51.723 -61.668 29.079 1.00 43.34 1152 ALA A C 1
ATOM 8684 O O . ALA A 1 1152 ? -50.505 -61.793 28.992 1.00 43.34 1152 ALA A O 1
ATOM 8685 N N . GLN A 1 1153 ? -52.493 -62.646 29.573 1.00 54.91 1153 GLN A N 1
ATOM 8686 C CA . GLN A 1 1153 ? -51.993 -63.913 30.145 1.00 54.91 1153 GLN A CA 1
ATOM 8687 C C . GLN A 1 1153 ? -52.384 -65.131 29.284 1.00 54.91 1153 GLN A C 1
ATOM 8689 O O . GLN A 1 1153 ? -53.115 -66.005 29.742 1.00 54.91 1153 GLN A O 1
ATOM 8694 N N . GLY A 1 1154 ? -51.958 -65.190 28.021 1.00 69.12 1154 GLY A N 1
ATOM 8695 C CA . GLY A 1 1154 ? -52.374 -66.270 27.116 1.00 69.12 1154 GLY A CA 1
ATOM 8696 C C . GLY A 1 1154 ? -51.286 -66.738 26.159 1.00 69.12 1154 GLY A C 1
ATOM 8697 O O . GLY A 1 1154 ? -50.335 -66.006 25.885 1.00 69.12 1154 GLY A O 1
ATOM 8698 N N . LEU A 1 1155 ? -51.454 -67.954 25.632 1.00 83.06 1155 LEU A N 1
ATOM 8699 C CA . LEU A 1 1155 ? -50.691 -68.441 24.485 1.00 83.06 1155 LEU A CA 1
ATOM 8700 C C . LEU A 1 1155 ? -50.920 -67.525 23.275 1.00 83.06 1155 LEU A C 1
ATOM 8702 O O . LEU A 1 1155 ? -52.043 -67.374 22.793 1.00 83.06 1155 LEU A O 1
ATOM 8706 N N . THR A 1 1156 ? -49.833 -66.972 22.752 1.00 80.31 1156 THR A N 1
ATOM 8707 C CA . THR A 1 1156 ? -49.802 -66.127 21.554 1.00 80.31 1156 THR A CA 1
ATOM 8708 C C . THR A 1 1156 ? -48.805 -66.676 20.538 1.00 80.31 1156 THR A C 1
ATOM 8710 O O . THR A 1 1156 ? -47.899 -67.431 20.888 1.00 80.31 1156 THR A O 1
ATOM 8713 N N . ALA A 1 1157 ? -48.987 -66.305 19.272 1.00 78.62 1157 ALA A N 1
ATOM 8714 C CA . ALA A 1 1157 ? -48.076 -66.619 18.179 1.00 78.62 1157 ALA A CA 1
ATOM 8715 C C . ALA A 1 1157 ? -47.795 -65.340 17.384 1.00 78.62 1157 ALA A C 1
ATOM 8717 O O . ALA A 1 1157 ? -48.746 -64.671 16.956 1.00 78.62 1157 ALA A O 1
ATOM 8718 N N . TYR A 1 1158 ? -46.521 -64.993 17.201 1.00 66.12 1158 TYR A N 1
ATOM 8719 C CA . TYR A 1 1158 ? -46.111 -63.791 16.478 1.00 66.12 1158 TYR A CA 1
ATOM 8720 C C . TYR A 1 1158 ? -44.903 -64.057 15.550 1.00 66.12 1158 TYR A C 1
ATOM 8722 O O . TYR A 1 1158 ? -43.897 -64.602 16.003 1.00 66.12 1158 TYR A O 1
ATOM 8730 N N . PRO A 1 1159 ? -44.973 -63.660 14.263 1.00 76.81 1159 PRO A N 1
ATOM 8731 C CA . PRO A 1 1159 ? -46.167 -63.177 13.564 1.00 76.81 1159 PRO A CA 1
ATOM 8732 C C . PRO A 1 1159 ? -47.207 -64.302 13.387 1.00 76.81 1159 PRO A C 1
ATOM 8734 O O . PRO A 1 1159 ? -46.868 -65.477 13.270 1.00 76.81 1159 PRO A O 1
ATOM 8737 N N . THR A 1 1160 ? -48.498 -63.959 13.423 1.00 74.94 1160 THR A N 1
ATOM 8738 C CA . THR A 1 1160 ? -49.595 -64.951 13.385 1.00 74.94 1160 THR A CA 1
ATOM 8739 C C . THR A 1 1160 ? -49.781 -65.574 11.993 1.00 74.94 1160 THR A C 1
ATOM 8741 O O . THR A 1 1160 ? -50.255 -66.703 11.877 1.00 74.94 1160 THR A O 1
ATOM 8744 N N . ALA A 1 1161 ? -49.377 -64.857 10.945 1.00 81.94 1161 ALA A N 1
ATOM 8745 C CA . ALA A 1 1161 ? -49.165 -65.378 9.599 1.00 81.94 1161 ALA A CA 1
ATOM 8746 C C . ALA A 1 1161 ? -47.661 -65.322 9.297 1.00 81.94 1161 ALA A C 1
ATOM 8748 O O . ALA A 1 1161 ? -47.017 -64.329 9.640 1.00 81.94 1161 ALA A O 1
ATOM 8749 N N . PHE A 1 1162 ? -47.086 -66.392 8.744 1.00 87.62 1162 PHE A N 1
ATOM 8750 C CA . PHE A 1 1162 ? -45.636 -66.520 8.598 1.00 87.62 1162 PHE A CA 1
ATOM 8751 C C . PHE A 1 1162 ? -45.222 -67.426 7.432 1.00 87.62 1162 PHE A C 1
ATOM 8753 O O . PHE A 1 1162 ? -45.854 -68.448 7.175 1.00 87.62 1162 PHE A O 1
ATOM 8760 N N . SER A 1 1163 ? -44.120 -67.079 6.763 1.00 80.12 1163 SER A N 1
ATOM 8761 C CA . SER A 1 1163 ? -43.541 -67.847 5.646 1.00 80.12 1163 SER A CA 1
ATOM 8762 C C . SER A 1 1163 ? -42.245 -68.593 5.996 1.00 80.12 1163 SER A C 1
ATOM 8764 O O . SER A 1 1163 ? -41.878 -69.537 5.300 1.00 80.12 1163 SER A O 1
ATOM 8766 N N . GLN A 1 1164 ? -41.556 -68.207 7.080 1.00 79.50 1164 GLN A N 1
ATOM 8767 C CA . GLN A 1 1164 ? -40.314 -68.849 7.543 1.00 79.50 1164 GLN A CA 1
ATOM 8768 C C . GLN A 1 1164 ? -40.464 -69.441 8.949 1.00 79.50 1164 GLN A C 1
ATOM 8770 O O . GLN A 1 1164 ? -40.416 -70.663 9.097 1.00 79.50 1164 GLN A O 1
ATOM 8775 N N . SER A 1 1165 ? -40.723 -68.616 9.967 1.00 84.44 1165 SER A N 1
ATOM 8776 C CA . SER A 1 1165 ? -41.035 -69.083 11.324 1.00 84.44 1165 SER A CA 1
ATOM 8777 C C . SER A 1 1165 ? -41.961 -68.138 12.101 1.00 84.44 1165 SER A C 1
ATOM 8779 O O . SER A 1 1165 ? -42.201 -66.999 11.698 1.00 84.44 1165 SER A O 1
ATOM 8781 N N . THR A 1 1166 ? -42.518 -68.638 13.206 1.00 81.12 1166 THR A N 1
ATOM 8782 C CA . THR A 1 1166 ? -43.307 -67.870 14.179 1.00 81.12 1166 THR A CA 1
ATOM 8783 C C . THR A 1 1166 ? -42.903 -68.239 15.606 1.00 81.12 1166 THR A C 1
ATOM 8785 O O . THR A 1 1166 ? -42.638 -69.410 15.899 1.00 81.12 1166 THR A O 1
ATOM 8788 N N . THR A 1 1167 ? -42.873 -67.253 16.503 1.00 87.38 1167 THR A N 1
ATOM 8789 C CA . THR A 1 1167 ? -42.554 -67.452 17.921 1.00 87.38 1167 THR A CA 1
ATOM 8790 C C . THR A 1 1167 ? -43.832 -67.635 18.727 1.00 87.38 1167 THR A C 1
ATOM 8792 O O . THR A 1 1167 ? -44.745 -66.809 18.705 1.00 87.38 1167 THR A O 1
ATOM 8795 N N . LEU A 1 1168 ? -43.883 -68.738 19.466 1.00 88.00 1168 LEU A N 1
ATOM 8796 C CA . LEU A 1 1168 ? -45.016 -69.196 20.257 1.00 88.00 1168 LEU A CA 1
ATOM 8797 C C . LEU A 1 1168 ? -44.725 -68.936 21.728 1.00 88.00 1168 LEU A C 1
ATOM 8799 O O . LEU A 1 1168 ? -43.811 -69.536 22.290 1.00 88.00 1168 LEU A O 1
ATOM 8803 N N . SER A 1 1169 ? -45.491 -68.047 22.352 1.00 83.88 1169 SER A N 1
ATOM 8804 C CA . SER A 1 1169 ? -45.172 -67.499 23.669 1.00 83.88 1169 SER A CA 1
ATOM 8805 C C . SER A 1 1169 ? -46.330 -67.633 24.642 1.00 83.88 1169 SER A C 1
ATOM 8807 O O . SER A 1 1169 ? -47.472 -67.310 24.311 1.00 83.88 1169 SER A O 1
ATOM 8809 N N . PHE A 1 1170 ? -46.039 -68.102 25.854 1.00 86.56 1170 PHE A N 1
ATOM 8810 C CA . PHE A 1 1170 ? -47.007 -68.212 26.941 1.00 86.56 1170 PHE A CA 1
ATOM 8811 C C . PHE A 1 1170 ? -46.340 -68.016 28.307 1.00 86.56 1170 PHE A C 1
ATOM 8813 O O . PHE A 1 1170 ? -45.136 -68.208 28.473 1.00 86.56 1170 PHE A O 1
ATOM 8820 N N . THR A 1 1171 ? -47.146 -67.682 29.311 1.00 82.44 1171 THR A N 1
ATOM 8821 C CA . THR A 1 1171 ? -46.724 -67.598 30.714 1.00 82.44 1171 THR A CA 1
ATOM 8822 C C . THR A 1 1171 ? -47.701 -68.422 31.549 1.00 82.44 1171 THR A C 1
ATOM 8824 O O . THR A 1 1171 ? -48.876 -68.056 31.595 1.00 82.44 1171 THR A O 1
ATOM 8827 N N . PRO A 1 1172 ? -47.282 -69.528 32.189 1.00 71.19 1172 PRO A N 1
ATOM 8828 C CA . PRO A 1 1172 ? -48.199 -70.364 32.955 1.00 71.19 1172 PRO A CA 1
ATOM 8829 C C . PRO A 1 1172 ? -48.544 -69.723 34.309 1.00 71.19 1172 PRO A C 1
ATOM 8831 O O . PRO A 1 1172 ? -47.702 -69.086 34.950 1.00 71.19 1172 PRO A O 1
ATOM 8834 N N . GLU A 1 1173 ? -49.779 -69.930 34.776 1.00 67.31 1173 GLU A N 1
ATOM 8835 C CA . GLU A 1 1173 ? -50.245 -69.434 36.084 1.00 67.31 1173 GLU A CA 1
ATOM 8836 C C . GLU A 1 1173 ? -49.772 -70.285 37.277 1.00 67.31 1173 GLU A C 1
ATOM 8838 O O . GLU A 1 1173 ? -49.897 -69.865 38.425 1.00 67.31 1173 GLU A O 1
ATOM 8843 N N . ARG A 1 1174 ? -49.208 -71.471 37.017 1.00 77.56 1174 ARG A N 1
ATOM 8844 C CA . ARG A 1 1174 ? -48.563 -72.344 38.009 1.00 77.56 1174 ARG A CA 1
ATOM 8845 C C . ARG A 1 1174 ? -47.460 -73.184 37.370 1.00 77.56 1174 ARG A C 1
ATOM 8847 O O . ARG A 1 1174 ? -47.519 -73.451 36.173 1.00 77.56 1174 ARG A O 1
ATOM 8854 N N . ASP A 1 1175 ? -46.495 -73.631 38.171 1.00 80.62 1175 ASP A N 1
ATOM 8855 C CA . ASP A 1 1175 ? -45.470 -74.592 37.749 1.00 80.62 1175 ASP A CA 1
ATOM 8856 C C . ASP A 1 1175 ? -46.150 -75.887 37.272 1.00 80.62 1175 ASP A C 1
ATOM 8858 O O . ASP A 1 1175 ? -46.911 -76.510 38.018 1.00 80.62 1175 ASP A O 1
ATOM 8862 N N . ALA A 1 1176 ? -45.916 -76.257 36.011 1.00 77.62 1176 ALA A N 1
ATOM 8863 C CA . ALA A 1 1176 ? -46.579 -77.381 35.357 1.00 77.62 1176 ALA A CA 1
ATOM 8864 C C . ALA A 1 1176 ? -45.762 -77.918 34.175 1.00 77.62 1176 ALA A C 1
ATOM 8866 O O . ALA A 1 1176 ? -45.077 -77.166 33.474 1.00 77.62 1176 ALA A O 1
ATOM 8867 N N . ASP A 1 1177 ? -45.903 -79.216 33.913 1.00 86.31 1177 ASP A N 1
ATOM 8868 C CA . ASP A 1 1177 ? -45.473 -79.814 32.652 1.00 86.31 1177 ASP A CA 1
ATOM 8869 C C . ASP A 1 1177 ? -46.450 -79.450 31.527 1.00 86.31 1177 ASP A C 1
ATOM 8871 O O . ASP A 1 1177 ? -47.670 -79.384 31.724 1.00 86.31 1177 ASP A O 1
ATOM 8875 N N . TYR A 1 1178 ? -45.904 -79.198 30.340 1.00 91.38 1178 TYR A N 1
ATOM 8876 C CA . TYR A 1 1178 ? -46.634 -78.759 29.161 1.00 91.38 1178 TYR A CA 1
ATOM 8877 C C . TYR A 1 1178 ? -46.237 -79.538 27.909 1.00 91.38 1178 TYR A C 1
ATOM 8879 O O . TYR A 1 1178 ? -45.106 -79.997 27.757 1.00 91.38 1178 TYR A O 1
ATOM 8887 N N . SER A 1 1179 ? -47.176 -79.614 26.970 1.00 90.00 1179 SER A N 1
ATOM 8888 C CA . SER A 1 1179 ? -46.932 -80.014 25.583 1.00 90.00 1179 SER A CA 1
ATOM 8889 C C . SER A 1 1179 ? -47.514 -78.967 24.637 1.00 90.00 1179 SER A C 1
ATOM 8891 O O . SER A 1 1179 ? -48.607 -78.447 24.873 1.00 90.00 1179 SER A O 1
ATOM 8893 N N . LEU A 1 1180 ? -46.763 -78.639 23.589 1.00 91.06 1180 LEU A N 1
ATOM 8894 C CA . LEU A 1 1180 ? -47.125 -77.678 22.554 1.00 91.06 1180 LEU A CA 1
ATOM 8895 C C . LEU A 1 1180 ? -47.212 -78.422 21.217 1.00 91.06 1180 LEU A C 1
ATOM 8897 O O . LEU A 1 1180 ? -46.243 -79.039 20.775 1.00 91.06 1180 LEU A O 1
ATOM 8901 N N . GLU A 1 1181 ? -48.385 -78.410 20.595 1.00 93.00 1181 GLU A N 1
ATOM 8902 C CA . GLU A 1 1181 ? -48.746 -79.319 19.502 1.00 93.00 1181 GLU A CA 1
ATOM 8903 C C . GLU A 1 1181 ? -49.442 -78.580 18.354 1.00 93.00 1181 GLU A C 1
ATOM 8905 O O . GLU A 1 1181 ? -50.338 -77.777 18.590 1.00 93.00 1181 GLU A O 1
ATOM 8910 N N . LEU A 1 1182 ? -49.069 -78.875 17.110 1.00 91.31 1182 LEU A N 1
ATOM 8911 C CA . LEU A 1 1182 ? -49.644 -78.305 15.892 1.00 91.31 1182 LEU A CA 1
ATOM 8912 C C . LEU A 1 1182 ? -50.625 -79.291 15.245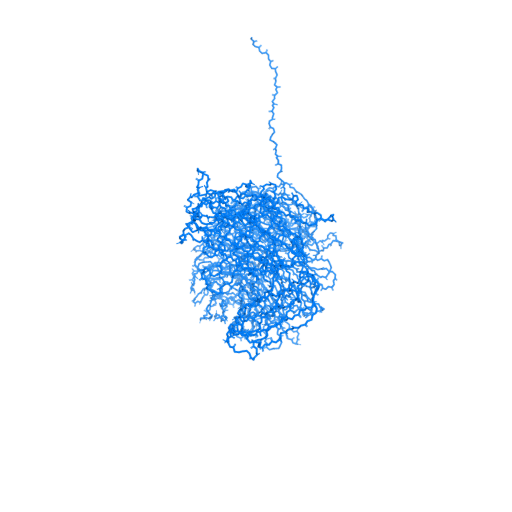 1.00 91.31 1182 LEU A C 1
ATOM 8914 O O . LEU A 1 1182 ? -50.250 -80.418 14.919 1.00 91.31 1182 LEU A O 1
ATOM 8918 N N . TYR A 1 1183 ? -51.852 -78.840 15.004 1.00 89.69 1183 TYR A N 1
ATOM 8919 C CA . TYR A 1 1183 ? -52.956 -79.589 14.405 1.00 89.69 1183 TYR A CA 1
ATOM 8920 C C . TYR A 1 1183 ? -53.432 -78.949 13.095 1.00 89.69 1183 TYR A C 1
ATOM 8922 O O . TYR A 1 1183 ? -53.395 -77.725 12.939 1.00 89.69 1183 TYR A O 1
ATOM 8930 N N . ASP A 1 1184 ? -53.935 -79.770 12.171 1.00 87.88 1184 ASP A N 1
ATOM 8931 C CA . ASP A 1 1184 ? -54.668 -79.291 10.995 1.00 87.88 1184 ASP A CA 1
ATOM 8932 C C . ASP A 1 1184 ? -56.126 -78.920 11.345 1.00 87.88 1184 ASP A C 1
ATOM 8934 O O . ASP A 1 1184 ? -56.634 -79.212 12.432 1.00 87.88 1184 ASP A O 1
ATOM 8938 N N . LEU A 1 1185 ? -56.842 -78.296 10.405 1.00 77.25 1185 LEU A N 1
ATOM 8939 C CA . LEU A 1 1185 ? -58.257 -77.931 10.587 1.00 77.25 1185 LEU A CA 1
ATOM 8940 C C . LEU A 1 1185 ? -59.229 -79.124 10.649 1.00 77.25 1185 LEU A C 1
ATOM 8942 O O . LEU A 1 1185 ? -60.424 -78.918 10.861 1.00 77.25 1185 LEU A O 1
ATOM 8946 N N . LYS A 1 1186 ? -58.753 -80.360 10.463 1.00 79.69 1186 LYS A N 1
ATOM 8947 C CA . LYS A 1 1186 ? -59.534 -81.594 10.641 1.00 79.69 1186 LYS A CA 1
ATOM 8948 C C . LYS A 1 1186 ? -59.285 -82.229 12.015 1.00 79.69 1186 LYS A C 1
ATOM 8950 O O . LYS A 1 1186 ? -59.930 -83.224 12.338 1.00 79.69 1186 LYS A O 1
ATOM 8955 N N . GLY A 1 1187 ? -58.392 -81.655 12.825 1.00 77.44 1187 GLY A N 1
ATOM 8956 C CA . GLY A 1 1187 ? -58.029 -82.153 14.150 1.00 77.44 1187 GLY A CA 1
ATOM 8957 C C . GLY A 1 1187 ? -56.980 -83.268 14.136 1.00 77.44 1187 GLY A C 1
ATOM 8958 O O . GLY A 1 1187 ? -56.792 -83.924 15.160 1.00 77.44 1187 GLY A O 1
ATOM 8959 N N . ALA A 1 1188 ? -56.286 -83.496 13.017 1.00 83.00 1188 ALA A N 1
ATOM 8960 C CA . ALA A 1 1188 ? -55.142 -84.402 12.973 1.00 83.00 1188 ALA A CA 1
ATOM 8961 C C . ALA A 1 1188 ? -53.891 -83.706 13.536 1.00 83.00 1188 ALA A C 1
ATOM 8963 O O . ALA A 1 1188 ? -53.609 -82.558 13.189 1.00 83.00 1188 ALA A O 1
ATOM 8964 N N . LEU A 1 1189 ? -53.132 -84.396 14.395 1.00 86.88 1189 LEU A N 1
ATOM 8965 C CA . LEU A 1 1189 ? -51.841 -83.905 14.883 1.00 86.88 1189 LEU A CA 1
ATOM 8966 C C . LEU A 1 1189 ? -50.832 -83.919 13.726 1.00 86.88 1189 LEU A C 1
ATOM 8968 O O . LEU A 1 1189 ? -50.527 -84.979 13.183 1.00 86.88 1189 LEU A O 1
ATOM 8972 N N . VAL A 1 1190 ? -50.313 -82.746 13.370 1.00 88.69 1190 VAL A N 1
ATOM 8973 C CA . VAL A 1 1190 ? -49.339 -82.550 12.285 1.00 88.69 1190 VAL A CA 1
ATOM 8974 C C . VAL A 1 1190 ? -47.912 -82.624 12.822 1.00 88.69 1190 VAL A C 1
ATOM 8976 O O . VAL A 1 1190 ? -47.060 -83.280 12.227 1.00 88.69 1190 VAL A O 1
ATOM 8979 N N . ARG A 1 1191 ? -47.635 -81.960 13.952 1.00 85.81 1191 ARG A N 1
ATOM 8980 C CA . ARG A 1 1191 ? -46.293 -81.894 14.553 1.00 85.81 1191 ARG A CA 1
ATOM 8981 C C . ARG A 1 1191 ? -46.387 -81.633 16.054 1.00 85.81 1191 ARG A C 1
ATOM 8983 O O . ARG A 1 1191 ? -47.087 -80.718 16.473 1.00 85.81 1191 ARG A O 1
ATOM 8990 N N . LYS A 1 1192 ? -45.639 -82.373 16.874 1.00 89.38 1192 LYS A N 1
ATOM 8991 C CA . LYS A 1 1192 ? -45.363 -81.954 18.257 1.00 89.38 1192 LYS A CA 1
ATOM 8992 C C . LYS A 1 1192 ? -44.224 -80.933 18.213 1.00 89.38 1192 LYS A C 1
ATOM 8994 O O . LYS A 1 1192 ? -43.193 -81.210 17.605 1.00 89.38 1192 LYS A O 1
ATOM 8999 N N . VAL A 1 1193 ? -44.451 -79.743 18.761 1.00 86.94 1193 VAL A N 1
ATOM 9000 C CA . VAL A 1 1193 ? -43.524 -78.603 18.671 1.00 86.94 1193 VAL A CA 1
ATOM 9001 C C . VAL A 1 1193 ? -42.535 -78.636 19.834 1.00 86.94 1193 VAL A C 1
ATOM 9003 O O . VAL A 1 1193 ? -41.333 -78.568 19.606 1.00 86.94 1193 VAL A O 1
ATOM 9006 N N . ALA A 1 1194 ? -43.033 -78.812 21.062 1.00 88.69 1194 ALA A N 1
ATOM 9007 C CA . ALA A 1 1194 ? -42.213 -78.919 22.269 1.00 88.69 1194 ALA A CA 1
ATOM 9008 C C . ALA A 1 1194 ? -42.937 -79.683 23.392 1.00 88.69 1194 ALA A C 1
ATOM 9010 O O . ALA A 1 1194 ? -44.167 -79.774 23.405 1.00 88.69 1194 ALA A O 1
ATOM 9011 N N . GLU A 1 1195 ? -42.182 -80.182 24.371 1.00 90.06 1195 GLU A N 1
ATOM 9012 C CA . GLU A 1 1195 ? -42.693 -80.565 25.692 1.00 90.06 1195 GLU A CA 1
ATOM 9013 C C . GLU A 1 1195 ? -41.626 -80.374 26.779 1.00 90.06 1195 GLU A C 1
ATOM 9015 O O . GLU A 1 1195 ? -40.429 -80.398 26.490 1.00 90.06 1195 GLU A O 1
ATOM 9020 N N . GLY A 1 1196 ? -42.053 -80.156 28.024 1.00 81.62 1196 GLY A N 1
ATOM 9021 C CA . GLY A 1 1196 ? -41.164 -79.943 29.170 1.00 81.62 1196 GLY A CA 1
ATOM 9022 C C . GLY A 1 1196 ? -41.884 -79.297 30.354 1.00 81.62 1196 GLY A C 1
ATOM 9023 O O . GLY A 1 1196 ? -43.108 -79.228 30.368 1.00 81.62 1196 GLY A O 1
ATOM 9024 N N . SER A 1 1197 ? -41.134 -78.787 31.333 1.00 80.50 1197 SER A N 1
ATOM 9025 C CA . SER A 1 1197 ? -41.682 -78.103 32.518 1.00 80.50 1197 SER A CA 1
ATOM 9026 C C . SER A 1 1197 ? -41.550 -76.582 32.396 1.00 80.50 1197 SER A C 1
ATOM 9028 O O . SER A 1 1197 ? -40.470 -76.081 32.076 1.00 80.50 1197 SER A O 1
ATOM 9030 N N . ALA A 1 1198 ? -42.614 -75.828 32.682 1.00 75.44 1198 ALA A N 1
ATOM 9031 C CA . ALA A 1 1198 ? -42.604 -74.360 32.727 1.00 75.44 1198 ALA A CA 1
ATOM 9032 C C . ALA A 1 1198 ? -42.936 -73.850 34.140 1.00 75.44 1198 ALA A C 1
ATOM 9034 O O . ALA A 1 1198 ? -43.630 -74.525 34.902 1.00 75.44 1198 ALA A O 1
ATOM 9035 N N . ARG A 1 1199 ? -42.429 -72.661 34.500 1.00 72.69 1199 ARG A N 1
ATOM 9036 C CA . ARG A 1 1199 ? -42.574 -72.082 35.850 1.00 72.69 1199 ARG A CA 1
ATOM 9037 C C . ARG A 1 1199 ? -43.483 -70.858 35.884 1.00 72.69 1199 ARG A C 1
ATOM 9039 O O . ARG A 1 1199 ? -43.459 -70.032 34.972 1.00 72.69 1199 ARG A O 1
ATOM 9046 N N . THR A 1 1200 ? -44.223 -70.741 36.981 1.00 71.25 1200 THR A N 1
ATOM 9047 C CA . THR A 1 1200 ? -45.187 -69.683 37.304 1.00 71.25 1200 THR A CA 1
ATOM 9048 C C . THR A 1 1200 ? -44.656 -68.296 36.953 1.00 71.25 1200 THR A C 1
ATOM 9050 O O . THR A 1 1200 ? -43.574 -67.910 37.396 1.00 71.25 1200 THR A O 1
ATOM 9053 N N . GLY A 1 1201 ? -45.419 -67.526 36.177 1.00 59.03 1201 GLY A N 1
ATOM 9054 C CA . GLY A 1 1201 ? -45.106 -66.120 35.896 1.00 59.03 1201 GLY A CA 1
ATOM 9055 C C . GLY A 1 1201 ? -43.892 -65.873 34.987 1.00 59.03 1201 GLY A C 1
ATOM 9056 O O . GLY A 1 1201 ? -43.652 -64.724 34.619 1.00 59.03 1201 GLY A O 1
ATOM 9057 N N . ARG A 1 1202 ? -43.149 -66.910 34.569 1.00 68.00 1202 ARG A N 1
ATOM 9058 C CA . ARG A 1 1202 ? -42.037 -66.778 33.619 1.00 68.00 1202 ARG A CA 1
ATOM 9059 C C . ARG A 1 1202 ? -42.498 -67.079 32.191 1.00 68.00 1202 ARG A C 1
ATOM 9061 O O . ARG A 1 1202 ? -42.875 -68.205 31.870 1.00 68.00 1202 ARG A O 1
ATOM 9068 N N . ARG A 1 1203 ? -42.404 -66.064 31.328 1.00 78.38 1203 ARG A N 1
ATOM 9069 C CA . ARG A 1 1203 ? -42.629 -66.174 29.881 1.00 78.38 1203 ARG A CA 1
ATOM 9070 C C . ARG A 1 1203 ? -41.714 -67.250 29.284 1.00 78.38 1203 ARG A C 1
ATOM 9072 O O . ARG A 1 1203 ? -40.511 -67.262 29.550 1.00 78.38 1203 ARG A O 1
ATOM 9079 N N . THR A 1 1204 ? -42.312 -68.166 28.531 1.00 77.44 1204 THR A N 1
ATOM 9080 C CA . THR A 1 1204 ? -41.687 -69.337 27.903 1.00 77.44 1204 THR A CA 1
ATOM 9081 C C . THR A 1 1204 ? -42.003 -69.297 26.413 1.00 77.44 1204 THR A C 1
ATOM 9083 O O . THR A 1 1204 ? -43.157 -69.074 26.046 1.00 77.44 1204 THR A O 1
ATOM 9086 N N . GLU A 1 1205 ? -40.991 -69.480 25.563 1.00 86.50 1205 GLU A N 1
ATOM 9087 C CA . GLU A 1 1205 ? -41.105 -69.267 24.116 1.00 86.50 1205 GLU A CA 1
ATOM 9088 C C . GLU A 1 1205 ? -40.520 -70.437 23.320 1.00 86.50 1205 GLU A C 1
ATOM 9090 O O . GLU A 1 1205 ? -39.517 -71.020 23.731 1.00 86.50 1205 GLU A O 1
ATOM 9095 N N . HIS A 1 1206 ? -41.147 -70.764 22.187 1.00 87.12 1206 HIS A N 1
ATOM 9096 C CA . HIS A 1 1206 ? -40.710 -71.799 21.242 1.00 87.12 1206 HIS A CA 1
ATOM 9097 C C . HIS A 1 1206 ? -40.913 -71.336 19.806 1.00 87.12 1206 HIS A C 1
ATOM 9099 O O . HIS A 1 1206 ? -41.931 -70.723 19.496 1.00 87.12 1206 HIS A O 1
ATOM 9105 N N . GLU A 1 1207 ? -39.985 -71.668 18.917 1.00 89.50 1207 GLU A N 1
ATOM 9106 C CA . GLU A 1 1207 ? -40.103 -71.356 17.493 1.00 89.50 1207 GLU A CA 1
ATOM 9107 C C . GLU A 1 1207 ? -40.796 -72.495 16.729 1.00 89.50 1207 GLU A C 1
ATOM 9109 O O . GLU A 1 1207 ? -40.500 -73.678 16.922 1.00 89.50 1207 GLU A O 1
ATOM 9114 N N . LEU A 1 1208 ? -41.709 -72.139 15.824 1.00 87.62 1208 LEU A N 1
ATOM 9115 C CA . LEU A 1 1208 ? -42.284 -73.046 14.835 1.00 87.62 1208 LEU A CA 1
ATOM 9116 C C . LEU A 1 1208 ? -41.863 -72.604 13.433 1.00 87.62 1208 LEU A C 1
ATOM 9118 O O . LEU A 1 1208 ? -42.342 -71.594 12.925 1.00 87.62 1208 LEU A O 1
ATOM 9122 N N . VAL A 1 1209 ? -41.001 -73.396 12.798 1.00 88.94 1209 VAL A N 1
ATOM 9123 C CA . VAL A 1 1209 ? -40.601 -73.217 11.394 1.00 88.94 1209 VAL A CA 1
ATOM 9124 C C . VAL A 1 1209 ? -41.653 -73.770 10.425 1.00 88.94 1209 VAL A C 1
ATOM 9126 O O . VAL A 1 1209 ? -42.282 -74.798 10.692 1.00 88.94 1209 VAL A O 1
ATOM 9129 N N . ALA A 1 1210 ? -41.813 -73.105 9.280 1.00 87.31 1210 ALA A N 1
ATOM 9130 C CA . ALA A 1 1210 ? -42.744 -73.465 8.207 1.00 87.31 1210 ALA A CA 1
ATOM 9131 C C . ALA A 1 1210 ? -42.281 -74.677 7.375 1.00 87.31 1210 ALA A C 1
ATOM 9133 O O . ALA A 1 1210 ? -43.063 -75.254 6.618 1.00 87.31 1210 ALA A O 1
ATOM 9134 N N . GLU A 1 1211 ? -41.011 -75.076 7.490 1.00 84.88 1211 GLU A N 1
ATOM 9135 C CA . GLU A 1 1211 ? -40.439 -76.150 6.681 1.00 84.88 1211 GLU A CA 1
ATOM 9136 C C . GLU A 1 1211 ? -41.181 -77.486 6.882 1.00 84.88 1211 GLU A C 1
ATOM 9138 O O . GLU A 1 1211 ? -41.425 -77.940 8.003 1.00 84.88 1211 GLU A O 1
ATOM 9143 N N . GLY A 1 1212 ? -41.563 -78.108 5.762 1.00 79.81 1212 GLY A N 1
ATOM 9144 C CA . GLY A 1 1212 ? -42.366 -79.332 5.724 1.00 79.81 1212 GLY A CA 1
ATOM 9145 C C . GLY A 1 1212 ? -43.883 -79.127 5.850 1.00 79.81 1212 GLY A C 1
ATOM 9146 O O . GLY A 1 1212 ? -44.627 -80.085 5.637 1.00 79.81 1212 GLY A O 1
ATOM 9147 N N . LEU A 1 1213 ? -44.368 -77.914 6.140 1.00 84.94 1213 LEU A N 1
ATOM 9148 C CA . LEU A 1 1213 ? -45.800 -77.618 6.249 1.00 84.94 1213 LEU A CA 1
ATOM 9149 C C . LEU A 1 1213 ? -46.378 -77.107 4.910 1.00 84.94 1213 LEU A C 1
ATOM 9151 O O . LEU A 1 1213 ? -45.828 -76.187 4.300 1.00 84.94 1213 LEU A O 1
ATOM 9155 N N . PRO A 1 1214 ? -47.504 -77.665 4.425 1.00 83.44 1214 PRO A N 1
ATOM 9156 C CA . PRO A 1 1214 ? -48.296 -77.045 3.364 1.00 83.44 1214 PRO A CA 1
ATOM 9157 C C . PRO A 1 1214 ? -48.806 -75.649 3.754 1.00 83.44 1214 PRO A C 1
ATOM 9159 O O . PRO A 1 1214 ? -49.118 -75.409 4.921 1.00 83.44 1214 PRO A O 1
ATOM 9162 N N . GLN A 1 1215 ? -48.969 -74.760 2.771 1.00 84.25 1215 GLN A N 1
ATOM 9163 C CA . GLN A 1 1215 ? -49.611 -73.456 2.968 1.00 84.25 1215 GLN A CA 1
ATOM 9164 C C . GLN A 1 1215 ? -51.040 -73.643 3.507 1.00 84.25 1215 GLN A C 1
ATOM 9166 O O . GLN A 1 1215 ? -51.805 -74.446 2.965 1.00 84.25 1215 GLN A O 1
ATOM 9171 N N . GLY A 1 1216 ? -51.410 -72.912 4.559 1.00 83.75 1216 GLY A N 1
ATOM 9172 C CA . GLY A 1 1216 ? -52.731 -73.025 5.177 1.00 83.75 1216 GLY A CA 1
ATOM 9173 C C . GLY A 1 1216 ? -52.793 -72.583 6.639 1.00 83.75 1216 GLY A C 1
ATOM 9174 O O . GLY A 1 1216 ? -51.790 -72.251 7.263 1.00 83.75 1216 GLY A O 1
ATOM 9175 N N . LEU A 1 1217 ? -54.009 -72.588 7.186 1.00 88.62 1217 LEU A N 1
ATOM 9176 C CA . LEU A 1 1217 ? -54.294 -72.285 8.589 1.00 88.62 1217 LEU A CA 1
ATOM 9177 C C . LEU A 1 1217 ? -54.159 -73.553 9.450 1.00 88.62 1217 LEU A C 1
ATOM 9179 O O . LEU A 1 1217 ? -54.749 -74.585 9.132 1.00 88.62 1217 LEU A O 1
ATOM 9183 N N . TYR A 1 1218 ? -53.454 -73.439 10.573 1.00 92.06 1218 TYR A N 1
ATOM 9184 C CA . TYR A 1 1218 ? -53.246 -74.489 11.570 1.00 92.06 1218 TYR A CA 1
ATOM 9185 C C . TYR A 1 1218 ? -53.679 -74.025 12.968 1.00 92.06 1218 TYR A C 1
ATOM 9187 O O . TYR A 1 1218 ? -53.815 -72.828 13.247 1.00 92.06 1218 TYR A O 1
ATOM 9195 N N . LEU A 1 1219 ? -53.884 -74.992 13.863 1.00 91.19 1219 LEU A N 1
ATOM 9196 C CA . LEU A 1 1219 ? -54.198 -74.771 15.274 1.00 91.19 1219 LEU A CA 1
ATOM 9197 C C . LEU A 1 1219 ? -53.054 -75.274 16.150 1.00 91.19 1219 LEU A C 1
ATOM 9199 O O . LEU A 1 1219 ? -52.724 -76.455 16.140 1.00 91.19 1219 LEU A O 1
ATOM 9203 N N . ILE A 1 1220 ? -52.479 -74.380 16.943 1.00 93.56 1220 ILE A N 1
ATOM 9204 C CA . ILE A 1 1220 ? -51.497 -74.718 17.969 1.00 93.56 1220 ILE A CA 1
ATOM 9205 C C . ILE A 1 1220 ? -52.241 -74.913 19.279 1.00 93.56 1220 ILE A C 1
ATOM 9207 O O . ILE A 1 1220 ? -53.030 -74.059 19.679 1.00 93.56 1220 ILE A O 1
ATOM 9211 N N . ARG A 1 1221 ? -51.970 -76.023 19.958 1.00 91.88 1221 ARG A N 1
ATOM 9212 C CA . ARG A 1 1221 ? -52.545 -76.411 21.239 1.00 91.88 1221 ARG A CA 1
ATOM 9213 C C . ARG A 1 1221 ? -51.440 -76.516 22.283 1.00 91.88 1221 ARG A C 1
ATOM 9215 O O . ARG A 1 1221 ? -50.590 -77.398 22.196 1.00 91.88 1221 ARG A O 1
ATOM 9222 N N . LEU A 1 1222 ? -51.482 -75.644 23.283 1.00 90.25 1222 LEU A N 1
ATOM 9223 C CA . LEU A 1 1222 ? -50.755 -75.803 24.538 1.00 90.25 1222 LEU A CA 1
ATOM 9224 C C . LEU A 1 1222 ? -51.634 -76.614 25.492 1.00 90.25 1222 LEU A C 1
ATOM 9226 O O . LEU A 1 1222 ? -52.778 -76.235 25.729 1.00 90.25 1222 LEU A O 1
ATOM 9230 N N . SER A 1 1223 ? -51.110 -77.702 26.052 1.00 85.44 1223 SER A N 1
ATOM 9231 C CA . SER A 1 1223 ? -51.786 -78.487 27.095 1.00 85.44 1223 SER A CA 1
ATOM 9232 C C . SER A 1 1223 ? -50.898 -78.560 28.337 1.00 85.44 1223 SER A C 1
ATOM 9234 O O . SER A 1 1223 ? -49.776 -79.054 28.248 1.00 85.44 1223 SER A O 1
ATOM 9236 N N . THR A 1 1224 ? -51.396 -78.081 29.479 1.00 78.12 1224 THR A N 1
ATOM 9237 C CA . THR A 1 1224 ? -50.665 -77.877 30.750 1.00 78.12 1224 THR A CA 1
ATOM 9238 C C . THR A 1 1224 ? -51.303 -78.668 31.901 1.00 78.12 1224 THR A C 1
ATOM 9240 O O . THR A 1 1224 ? -51.679 -78.115 32.939 1.00 78.12 1224 THR A O 1
ATOM 9243 N N . GLY A 1 1225 ? -51.495 -79.978 31.693 1.00 65.19 1225 GLY A N 1
ATOM 9244 C CA . GLY A 1 1225 ? -51.986 -80.978 32.663 1.00 65.19 1225 GLY A CA 1
ATOM 9245 C C . GLY A 1 1225 ? -53.451 -80.846 33.119 1.00 65.19 1225 GLY A C 1
ATOM 9246 O O . GLY A 1 1225 ? -54.171 -81.835 33.205 1.00 65.19 1225 GLY A O 1
ATOM 9247 N N . SER A 1 1226 ? -53.889 -79.621 33.394 1.00 62.50 1226 SER A N 1
ATOM 9248 C CA . SER A 1 1226 ? -55.210 -79.228 33.897 1.00 62.50 1226 SER A CA 1
ATOM 9249 C C . SER A 1 1226 ? -55.956 -78.276 32.960 1.00 62.50 1226 SER A C 1
ATOM 9251 O O . SER A 1 1226 ? -57.171 -78.149 33.069 1.00 62.50 1226 SER A O 1
ATOM 9253 N N . GLU A 1 1227 ? -55.240 -77.627 32.040 1.00 71.25 1227 GLU A N 1
ATOM 9254 C CA . GLU A 1 1227 ? -55.778 -76.647 31.101 1.00 71.25 1227 GLU A CA 1
ATOM 9255 C C . GLU A 1 1227 ? -55.269 -76.898 29.682 1.00 71.25 1227 GLU A C 1
ATOM 9257 O O . GLU A 1 1227 ? -54.245 -77.554 29.465 1.00 71.25 1227 GLU A O 1
ATOM 9262 N N . VAL A 1 1228 ? -56.010 -76.364 28.712 1.00 82.44 1228 VAL A N 1
ATOM 9263 C CA . VAL A 1 1228 ? -55.672 -76.395 27.290 1.00 82.44 1228 VAL A CA 1
ATOM 9264 C C . VAL A 1 1228 ? -55.961 -75.016 26.701 1.00 82.44 1228 VAL A C 1
ATOM 9266 O O . VAL A 1 1228 ? -57.093 -74.541 26.771 1.00 82.44 1228 VAL A O 1
ATOM 9269 N N . GLN A 1 1229 ? -54.951 -74.386 26.106 1.00 83.44 1229 GLN A N 1
ATOM 9270 C CA . GLN A 1 1229 ? -55.072 -73.117 25.383 1.00 83.44 1229 GLN A CA 1
ATOM 9271 C C . GLN A 1 1229 ? -54.742 -73.334 23.903 1.00 83.44 1229 GLN A C 1
ATOM 9273 O O . GLN A 1 1229 ? -53.909 -74.176 23.565 1.00 83.44 1229 GLN A O 1
ATOM 9278 N N . THR A 1 1230 ? -55.375 -72.574 23.006 1.00 85.88 1230 THR A N 1
ATOM 9279 C CA . THR A 1 1230 ? -55.143 -72.706 21.559 1.00 85.88 1230 THR A CA 1
ATOM 9280 C C . THR A 1 1230 ? -54.916 -71.372 20.867 1.00 85.88 1230 THR A C 1
ATOM 9282 O O . THR A 1 1230 ? -55.741 -70.468 20.996 1.00 85.88 1230 THR A O 1
ATOM 9285 N N . ALA A 1 1231 ? -53.866 -71.300 20.051 1.00 81.62 1231 ALA A N 1
ATOM 9286 C CA . ALA A 1 1231 ? -53.598 -70.205 19.126 1.00 81.62 1231 ALA A CA 1
ATOM 9287 C C . ALA A 1 1231 ? -53.802 -70.677 17.676 1.00 81.62 1231 ALA A C 1
ATOM 9289 O O . ALA A 1 1231 ? -53.664 -71.860 17.363 1.00 81.62 1231 ALA A O 1
ATOM 9290 N N . LYS A 1 1232 ? -54.139 -69.753 16.777 1.00 87.06 1232 LYS A N 1
ATOM 9291 C CA . LYS A 1 1232 ? -54.215 -70.000 15.329 1.00 87.06 1232 LYS A CA 1
ATOM 9292 C C . LYS A 1 1232 ? -52.966 -69.441 14.665 1.00 87.06 1232 LYS A C 1
ATOM 9294 O O . LYS A 1 1232 ? -52.546 -68.355 15.048 1.00 87.06 1232 LYS A O 1
ATOM 9299 N N . VAL A 1 1233 ? -52.429 -70.136 13.665 1.00 87.06 1233 VAL A N 1
ATOM 9300 C CA . VAL A 1 1233 ? -51.347 -69.610 12.817 1.00 87.06 1233 VAL A CA 1
ATOM 9301 C C . VAL A 1 1233 ? -51.566 -69.953 11.351 1.00 87.06 1233 VAL A C 1
ATOM 9303 O O . VAL A 1 1233 ? -52.096 -71.018 11.036 1.00 87.06 1233 VAL A O 1
ATOM 9306 N N . ILE A 1 1234 ? -51.156 -69.062 10.455 1.00 89.62 1234 ILE A N 1
ATOM 9307 C CA . ILE A 1 1234 ? -51.222 -69.259 9.004 1.00 89.62 1234 ILE A CA 1
ATOM 9308 C C . ILE A 1 1234 ? -49.798 -69.469 8.492 1.00 89.62 1234 ILE A C 1
ATOM 9310 O O . ILE A 1 1234 ? -48.949 -68.603 8.681 1.00 89.62 1234 ILE A O 1
ATOM 9314 N N . VAL A 1 1235 ? -49.547 -70.604 7.840 1.00 88.12 1235 VAL A N 1
ATOM 9315 C CA . VAL A 1 1235 ? -48.336 -70.805 7.039 1.00 88.12 1235 VAL A CA 1
ATOM 9316 C C . VAL A 1 1235 ? -48.599 -70.243 5.649 1.00 88.12 1235 VAL A C 1
ATOM 9318 O O . VAL A 1 1235 ? -49.496 -70.712 4.941 1.00 88.12 1235 VAL A O 1
ATOM 9321 N N . GLU A 1 1236 ? -47.811 -69.248 5.274 1.00 79.62 1236 GLU A N 1
ATOM 9322 C CA . GLU A 1 1236 ? -47.784 -68.613 3.958 1.00 79.62 1236 GLU A CA 1
ATOM 9323 C C . GLU A 1 1236 ? -46.557 -69.108 3.166 1.00 79.62 1236 GLU A C 1
ATOM 9325 O O . GLU A 1 1236 ? -45.732 -69.857 3.695 1.00 79.62 1236 GLU A O 1
ATOM 9330 N N . LYS A 1 1237 ? -46.460 -68.768 1.878 1.00 58.56 1237 LYS A N 1
ATOM 9331 C CA . LYS A 1 1237 ? -45.351 -69.159 0.993 1.00 58.56 1237 LYS A CA 1
ATOM 9332 C C . LYS A 1 1237 ? -44.958 -68.013 0.078 1.00 58.56 1237 LYS A C 1
ATOM 9334 O O . LYS A 1 1237 ? -45.896 -67.333 -0.389 1.00 58.56 1237 LYS A O 1
#

Foldseek 3Di:
DDDDDDDDDDDDDDDDDDDDAFAADEDAAAAAFAAAFAAFFWFWWADAAFAKAWAWFWFADADLFTAGDIKFAALVDDDDFDAFFDFAFAWFEWAAEEAWAIGWFAWGFLDDDDAFAFWTWAATHTAAALEAFAGATDFAPAFYHKAWEAAAEYYQFFAWWWIKHFDPPPCPNFEIFAFGEAFAAADADADAAFGAADPQNFYWFFYAWEAAAAAKIKAKTGAQAFAKTAMDFQAFDAFAEDADADAPDHDAFAFAKADDLFFAAAAGWDDDVADTAWAGFADTAAAWYADDFAWAAADQFHYKAAAAKEQEAAWGIKAGAAFAAHHDPQWFFFAAFFDKFQAAFAGDDDDWAAAFSRAAFMWFAWYEAHHAADWTAAGWAQWAWIKAFAAFFAAADAEDDDGHFFAFAAAEEAQAAWAFDGAAAFFFFGDAAAAKEGFPHYYFYYTHYNFHAQRHAHWWFAEYEYYAHHIHFKWYHHHHHHRAHWMITYMARSDYDDDDIYTHDHTYHDAYYYYYNNHWFWIYWWGWHDDPVPHTAIHIWTATGYHHHHYGHHIDGHTHNHGGHYTYHYYHHYHGRAHYIWWWTQHDDVDSAATHTYIFHFGNGYDDTYHGYGYGDNHNHDWTYYHYYHYNRHWTYTKTWDDHPVGAIYMYTWTTHNHHYYTYIGYGYAHDDGHAYKYHYEYYYNTYMYMAIDHYDTYITYITYHGYHDTHDTHDDYDYDSWTHGHAEYYYDHNAMIHYGITHHHTRHGHRMHTHRHHHIRDDHGDDDYHDDRWYFHHHYYYYYYNWDMYGKYKTADPPDPPFAGMGMYRITYTHDNRYIYYIDTDYYHDWTYHYIYADRSHMYHYIIWYGYPDYHITMYHHHTYRDVLWDPWDDWAKDFAQEAEAQDWFGKIFTDIPLWQAKAKFKAFLVGDTDDQKDDHRHRMITHRGHNAWGKMKIKIWTTNDPSHHTDIHIGIYGHADLQFFKKWKWDKAWQAQDCQFQQRPPIAIKTKTKIKHFDPDDDPPDAGAIDMKIWIAGPQQKIKIFPDWDGNQWTDGQQKTKTKGWIWMWGQDPVRDIDIDPFTKMKMKMWGQLCRVPVPGAIFIWIWMAGQDPVRDTDGTNGTRQVVDPDPDPRHHGPHGGPDMGMDRDRPDDDDDDDPPDDDPDDDDDAAWDWPPQEDAFKIKTKHADQAWFKKWKFKADPVGDTPDTQDTDIHHHRDMDIGMDTCPPPDFAKIKIWMDGPVDIGIDIHTHDD

Sequence (1237 aa):
MRTKLLYAILLLYPFSIAALAQQPTLEWAKSYEGVSTTHDYAKAIAVDAQGNSYVLGNSGVGDYMYKMTTMKYSPSGELLWSTQAEGFVQGAAITLDDVGGVYVTGTSGIQEFDVSSANYTTIRYDAATGMQTWIQHYNGPAQKDDYAVSIAADKAGGVYVTGSSNSAPGEYDSSSDYATIRYDAATGEQTWVQRYDNPTGSNDVASAIAIGADGSIFVTGTSDQSNTTIRYNATGQEIWIGKYSAPAGSSMITTALAVDENGVYITGTRPIDDGTDYATLRYDLNTGELSWAVYYDGPAKGNDQAIAIALDKAGGVYITGTSGNSNSYDAGQDLTTIRYDAASGKEKWVQRYGGSEDARSQGIAIAADEAGAVFVTGSNEGESVTIRYEASTGNKIWEQRYKSATATALAFDEANGLYVTGTNTDVANSDIVTIRYVAATGVQSWVSRYDGTGHTFDFPVSVAVDTEGNTYVTGSSSFPGSGPITIATVKYSPSGEQLWATRYSGYASARAIAIDNKGGVYVTGESYGNDPSGFIAEDFITIRYDAVTGQQTWANLYDGPAGDMDGAVDVAVDDADGIYVTGYSYSGELSQYSADYATIKYHATTGELIWSQHFSGPDFNYDFPRAIAIDKSGGVFITGVTSNNLGNQDIATIRYDAASGKQTWVNLYGDSNSYDDVSNLALDTEGSVYIVGSTRDDYAIVRFETTTGKILWDKHYDVSSGHADKATAIAVDEENGIYVTGWTEGKGSNFVTIRLKPSSGELEWNNYSNPSDERFNIPTAMSVDNIGGLYITGFSYSNSNPDEPNHSMITARYHTATGEQIWIERYAASSARGVDLALDGFGNVIVSGYSQHPDTGFDFLTVKYSQDGACPALAAAPVSGYSTVSAGLSKAAYSLAAPGATSLAWSITDPEGNLYSDFSGQGTSSIRVDWPREPEVYKISVSYSSGESCPATTATRYVFVHDPAAGFVTGGGWSDSPLRPELELMRQGGSAWWAFAARYASTPRSSAGSPVQGTLLLALESGHTFRAASVEEGSLVIAGDRAYFTGTGKLTRRGAAGGPETDPRRLAYLVSAVDGQLEKPREEDRLRLVIWVLREDGSRGETLYDNQLACPGQDLNAPACQQIDRGSIVIHRQGIRSVSDLFATATVEPKAQGLTAYPTAFSQSTTLSFTPERDADYSLELYDLKGALVRKVAEGSARTGRRTEHELVAEGLPQGLYLIRLSTGSEVQTAKVIVEK

pLDDT: mean 70.69, std 14.1, range [26.27, 96.06]

Radius of gyration: 40.15 Å; chains: 1; bounding box: 103×142×81 Å

Secondary structure (DSSP, 8-state):
-----------------PPP--------------SS------------SS------S---BSSS----------SS----------S----------SSS-----------SSS--S---------SSS-----------SSSS-EE-------SSS-----BEEB--TTSSS--B--------SSS-----------TT-S-------B--SSS--EE-B-BTTB---EE--SSS---------SSSS-B---S-----TT-EE-------TTS------B--SSS-----------SS-----BB-B---SSS-----S-B-BBSSTTS--B---B---BTT---------S-SSS---B------BTT--B---EE-SS--------SSS--B-----------------TT-B------EESSS--B------BTTS----B--SS--SS--S---------SS----B------SSS-B--------TT----------SS----------TT---EE--------TTS--------EE-BTTTB----------SSS-----------SSSS---B--EE--SS-TT-EE----EE-TTT--EE-------TTS---B-------SSS----B-B---TTS--BBB-----TTS-----------TT-----------SSS-----S-SSSS----EE-TTS---SB--------S------B----SS---B--B--SBSSS--------SSB-----B-----TT--EEE-----BBSSS-B----EEE-SS-TTS-S--EE-----SSS--B---------S--EEEE---TTT---EEE-EE-SSSS------B----SS---PPP-PEEE-SEEETT-TTEEEEE--TT--EEEEEEE-TT--B---EE-TTSSEEEE---SS-EEEEEEEEEESSTTS-PEEEEEEEEEE-TTS-EEEEEEEEEEPP-SSSTTTTT-EEEEEEEEEEE-SS--SSS---EEEEEEEEETTSEEEEES---TT--EEETTEEEEEEEEEEEEE-TTSSEEE--S-EEEEEEEE-HHHHSTTPPPEEEEEEEEEPTTS-EEEEEEETTTTSS--SSSS----B-SEEEEEEE-S-S---SS--S---------S-EEESSEESSEEEEEE--SS-EEEEEEEE-TTS-EEEEEEEEEE-TT--EEEEEE-TTPPSEEEEEEEE-SS-EEEEEEEE--